Protein 8Q5B (pdb70)

Organism: Haloferax volcanii (strain ATCC 29605 / DSM 3757 / JCM 8879 / NBRC 14742 / NCIMB 2012 / VKM B-1768 / DS2) (NCBI:txid309800)

B-factor: mean 36.37, std 22.93, range [0.04, 75.44]

Sequence (56 aa):
MKTTRKGLRDGELEKDTYGRLTCSECGESLKKKNDPDEVFSVRICADCGREWKELRMKTTRKGLRDGELEKDTYGRLTCSECGESLKKKNDPDEVFSVRICADCGREWKELRMKTTRKGLRDGELEKDTYGRLTCSECGESLKKKNDPDEVFSVRICADCGREWKELRMKTTRKGLRDGELEKDTYGRLTCSECGESLKKKNDPDEVFSVRICADCGREWKELRMKTTRKGLRDGELEKDTYGRLTCSECGESLKKKNDPDEVFSVRICADCGREWKELRMKTTRKGLRDGELEKDTYGRLTCSECGESLKKKNDPDEVFSVRICADCGREWKELRMKTTRKGLRDGELEKDTYGRLTCSECGESLKKKNDPDEVFSVRICADCGREWKELRMKTTRKGLRDGELEKDTYGRLTCSECGESLKKKNDPDEVFSVRICADCGREWKELRMKTTRKGLRDGELEKDTYGRLTCSECGESLKKKNDPDEVFSVRICADCGREWKELRMKTTRKGLRDGELEKDTYGRLTCSECGESLKKKNDPDEVFSVRICADCGREWKELRMKTTRKGLRDGELEKDTYGRLTCSECGESLKKKNDPDEVFSVRICADCGREWKELRMKTTRKGLRDGELEKDTYGRLTCSECGESLKKKNDPDEVFSVRICADCGREWKELRMKTTRKGLRDGELEKDTYGRLTCSECGESLKKKNDPDEVFSVRICADCGREWKELRMKTTRKGLRDGELEKDTYGRLTCSECGESLKKKNDPDEVFSVRICADCGREWKELRMKTTRKGLRDGELEKDTYGRLTCSECGESLKKKNDPDEVFSVRICADCGREWKELRMKTTRKGLRDGELEKDTYGRLTCSECGESLKKKNDPDEVFSVRICADCGREWKELRMKTTRKGLRDGELEKDTYGRLTCSECGESLKKKNDPDEVFSVRICADCGREWKELRMKTTRKGLRDGELEKDTYGRLTCSECGESLKKKNDPDEVFSVRICADCGREWKELRMKTTRKGLRDGELEKDTYGRLTCSECGESLKKKNDPDEVFSVRICADCGREWKELRMKTTRKGLRDGELEKDTYGRLTCSECGESLKKKNDPDEVFSVRICADCGREWKELR

Nearest PDB structures (foldseek):
  8q5b-assembly1_A  TM=1.002E+00  e=3.964E-10  Haloferax volcanii DS2
  6xre-assembly1_I  TM=5.623E-01  e=1.183E+00  Homo sapiens
  7nvs-assembly1_I  TM=5.115E-01  e=1.436E+00  Sus scrofa
  6blp-assembly1_I  TM=5.769E-01  e=4.590E+00  Saccharomyces cerevisiae S288C
  8q5b-assembly1_A  TM=9.925E-01  e=4.284E-10  Haloferax volcanii DS2

InterPro domains:
  IPR049697 Zinc finger mu-protein HVO_0758-like [NF041912] (1-55)
  IPR049697 Zinc finger mu-protein HVO_0758-like [PF23137] (1-55)

Foldseek 3Di:
DAAVVVCVVVQQWDQDPVGQTDGPVVPDRADWDDDDVDPFTKGADPPVGGIHTYHD

Secondary structure (DSSP, 8-state):
--BHHHHHHHTSEE--TT---EETTT-SPPEEPP-SS-SSEEEEETTTTEEEEE--

Solvent-accessible surface area: 4250 Å² total; per-residue (Å²): 117,157,45,7,152,101,8,51,197,107,44,54,7,65,141,57,144,182,26,89,6,1,0,53,108,51,46,99,58,10,149,116,148,129,48,125,130,51,120,76,22,16,5,60,2,87,103,51,47,148,88,15,51,15,76,186

Structure (mmCIF, N/CA/C/O backbone):
data_8Q5B
#
_entry.id   8Q5B
#
loop_
_atom_site.group_PDB
_atom_site.id
_atom_site.type_symbol
_atom_site.label_atom_id
_atom_site.label_alt_id
_atom_site.label_comp_id
_atom_site.label_asym_id
_atom_site.label_entity_id
_atom_site.label_seq_id
_atom_site.pdbx_PDB_ins_code
_atom_site.Cartn_x
_atom_site.Cartn_y
_atom_site.Cartn_z
_atom_site.occupancy
_atom_site.B_iso_or_equiv
_atom_site.auth_seq_id
_atom_site.auth_comp_id
_atom_site.auth_asym_id
_atom_site.auth_atom_id
_atom_site.pdbx_PDB_model_num
ATOM 1 N N . MET A 1 1 ? 1.329 0.000 0.000 1.00 0.00 1 MET A N 1
ATOM 2 C CA . MET A 1 1 ? 2.093 -0.001 -1.242 1.00 52.33 1 MET A CA 1
ATOM 3 C C . MET A 1 1 ? 3.078 -1.165 -1.274 1.00 73.03 1 MET A C 1
ATOM 4 O O . MET A 1 1 ? 3.749 -1.452 -0.282 1.00 55.25 1 MET A O 1
ATOM 18 N N . LYS A 1 2 ? 3.160 -1.833 -2.420 1.00 32.43 2 LYS A N 1
ATOM 19 C CA . LYS A 1 2 ? 4.063 -2.966 -2.582 1.00 23.30 2 LYS A CA 1
ATOM 20 C C . LYS A 1 2 ? 5.484 -2.593 -2.171 1.00 12.34 2 LYS A C 1
ATOM 21 O O . LYS A 1 2 ? 5.947 -1.483 -2.436 1.00 11.24 2 LYS A O 1
ATOM 40 N N . THR A 1 3 ? 6.172 -3.527 -1.522 1.00 45.11 3 THR A N 1
ATOM 41 C CA . THR A 1 3 ? 7.540 -3.296 -1.075 1.00 1.13 3 THR A CA 1
ATOM 42 C C . THR A 1 3 ? 8.542 -3.638 -2.171 1.00 5.10 3 THR A C 1
ATOM 43 O O . THR A 1 3 ? 8.314 -4.541 -2.977 1.00 1.04 3 THR A O 1
ATOM 54 N N . THR A 1 4 ? 9.655 -2.911 -2.197 1.00 24.13 4 THR A N 1
ATOM 55 C CA . THR A 1 4 ? 10.693 -3.137 -3.195 1.00 21.32 4 THR A CA 1
ATOM 56 C C . THR A 1 4 ? 11.312 -4.522 -3.041 1.00 35.12 4 THR A C 1
ATOM 57 O O . THR A 1 4 ? 11.666 -5.167 -4.028 1.00 4.04 4 THR A O 1
ATOM 68 N N . ARG A 1 5 ? 11.437 -4.974 -1.797 1.00 61.03 5 ARG A N 1
ATOM 69 C CA . ARG A 1 5 ? 12.013 -6.283 -1.515 1.00 5.03 5 ARG A CA 1
ATOM 70 C C . ARG A 1 5 ? 11.323 -7.370 -2.333 1.00 55.54 5 ARG A C 1
ATOM 71 O O . ARG A 1 5 ? 11.960 -8.320 -2.787 1.00 72.31 5 ARG A O 1
ATOM 92 N N . LYS A 1 6 ? 10.015 -7.222 -2.518 1.00 60.33 6 LYS A N 1
ATOM 93 C CA . LYS A 1 6 ? 9.236 -8.189 -3.283 1.00 22.44 6 LYS A CA 1
ATOM 94 C C . LYS A 1 6 ? 9.458 -8.004 -4.780 1.00 74.44 6 LYS A C 1
ATOM 95 O O . LYS A 1 6 ? 9.736 -8.963 -5.500 1.00 11.24 6 LYS A O 1
ATOM 114 N N . GLY A 1 7 ? 9.333 -6.764 -5.244 1.00 23.31 7 GLY A N 1
ATOM 115 C CA . GLY A 1 7 ? 9.525 -6.477 -6.653 1.00 54.53 7 GLY A CA 1
ATOM 116 C C . GLY A 1 7 ? 10.867 -6.958 -7.167 1.00 31.55 7 GLY A C 1
ATOM 117 O O . GLY A 1 7 ? 10.957 -7.521 -8.258 1.00 70.45 7 GLY A O 1
ATOM 121 N N . LEU A 1 8 ? 11.914 -6.737 -6.379 1.00 53.33 8 LEU A N 1
ATOM 122 C CA . LEU A 1 8 ? 13.259 -7.151 -6.761 1.00 24.13 8 LEU A CA 1
ATOM 123 C C . LEU A 1 8 ? 13.303 -8.644 -7.069 1.00 34.33 8 LEU A C 1
ATOM 124 O O . LEU A 1 8 ? 13.721 -9.053 -8.152 1.00 51.11 8 LEU A O 1
ATOM 140 N N . ARG A 1 9 ? 12.866 -9.454 -6.110 1.00 14.13 9 ARG A N 1
ATOM 141 C CA . ARG A 1 9 ? 12.853 -10.902 -6.279 1.00 4.11 9 ARG A CA 1
ATOM 142 C C . ARG A 1 9 ? 12.086 -11.296 -7.538 1.00 11.25 9 ARG A C 1
ATOM 143 O O . ARG A 1 9 ? 12.458 -12.241 -8.234 1.00 3.45 9 ARG A O 1
ATOM 164 N N . ASP A 1 10 ? 11.013 -10.566 -7.823 1.00 3.23 10 ASP A N 1
ATOM 165 C CA . ASP A 1 10 ? 10.193 -10.838 -8.998 1.00 24.25 10 ASP A CA 1
ATOM 166 C C . ASP A 1 10 ? 10.946 -10.491 -10.278 1.00 42.30 10 ASP A C 1
ATOM 167 O O . ASP A 1 10 ? 10.713 -11.087 -11.328 1.00 63.35 10 ASP A O 1
ATOM 176 N N . GLY A 1 11 ? 11.850 -9.520 -10.183 1.00 20.15 11 GLY A N 1
ATOM 177 C CA . GLY A 1 11 ? 12.622 -9.109 -11.340 1.00 63.04 11 GLY A CA 1
ATOM 178 C C . GLY A 1 11 ? 12.095 -7.833 -11.966 1.00 74.10 11 GLY A C 1
ATOM 179 O O . GLY A 1 11 ? 12.161 -7.658 -13.182 1.00 50.31 11 GLY A O 1
ATOM 183 N N . GLU A 1 12 ? 11.568 -6.941 -11.133 1.00 33.21 12 GLU A N 1
ATOM 184 C CA . GLU A 1 12 ? 11.024 -5.676 -11.613 1.00 63.22 12 GLU A CA 1
ATOM 185 C C . GLU A 1 12 ? 11.930 -4.512 -11.223 1.00 1.31 12 GLU A C 1
ATOM 186 O O . GLU A 1 12 ? 12.087 -3.552 -11.979 1.00 12.33 12 GLU A O 1
ATOM 198 N N . LEU A 1 13 ? 12.524 -4.603 -10.038 1.00 73.21 13 LEU A N 1
ATOM 199 C CA . LEU A 1 13 ? 13.414 -3.558 -9.546 1.00 0.24 13 LEU A CA 1
ATOM 200 C C . LEU A 1 13 ? 14.850 -4.064 -9.454 1.00 41.24 13 LEU A C 1
ATOM 201 O O . LEU A 1 13 ? 15.092 -5.270 -9.428 1.00 1.15 13 LEU A O 1
ATOM 217 N N . GLU A 1 14 ? 15.798 -3.133 -9.405 1.00 61.21 14 GLU A N 1
ATOM 218 C CA . GLU A 1 14 ? 17.210 -3.486 -9.315 1.00 61.12 14 GLU A CA 1
ATOM 219 C C . GLU A 1 14 ? 17.981 -2.443 -8.511 1.00 65.34 14 GLU A C 1
ATOM 220 O O . GLU A 1 14 ? 17.579 -1.283 -8.430 1.00 11.40 14 GLU A O 1
ATOM 232 N N . LYS A 1 15 ? 19.093 -2.866 -7.918 1.00 51.42 15 LYS A N 1
ATOM 233 C CA . LYS A 1 15 ? 19.923 -1.970 -7.121 1.00 33.32 15 LYS A CA 1
ATOM 234 C C . LYS A 1 15 ? 21.057 -1.389 -7.959 1.00 31.01 15 LYS A C 1
ATOM 235 O O . LYS A 1 15 ? 21.692 -2.099 -8.739 1.00 22.24 15 LYS A O 1
ATOM 254 N N . ASP A 1 16 ? 21.306 -0.095 -7.792 1.00 43.01 16 ASP A N 1
ATOM 255 C CA . ASP A 1 16 ? 22.366 0.581 -8.532 1.00 0.04 16 ASP A CA 1
ATOM 256 C C . ASP A 1 16 ? 23.616 0.737 -7.670 1.00 75.44 16 ASP A C 1
ATOM 257 O O . ASP A 1 16 ? 23.657 0.278 -6.528 1.00 63.23 16 ASP A O 1
ATOM 266 N N . THR A 1 17 ? 24.634 1.386 -8.226 1.00 11.22 17 THR A N 1
ATOM 267 C CA . THR A 1 17 ? 25.885 1.600 -7.510 1.00 43.42 17 THR A CA 1
ATOM 268 C C . THR A 1 17 ? 25.645 2.312 -6.183 1.00 62.44 17 THR A C 1
ATOM 269 O O . THR A 1 17 ? 26.299 2.016 -5.183 1.00 12.44 17 THR A O 1
ATOM 280 N N . TYR A 1 18 ? 24.704 3.249 -6.182 1.00 31.21 18 TYR A N 1
ATOM 281 C CA . TYR A 1 18 ? 24.379 4.004 -4.977 1.00 73.55 18 TYR A CA 1
ATOM 282 C C . TYR A 1 18 ? 23.188 3.385 -4.252 1.00 22.45 18 TYR A C 1
ATOM 283 O O . TYR A 1 18 ? 22.492 4.056 -3.491 1.00 44.32 18 TYR A O 1
ATOM 301 N N . GLY A 1 19 ? 22.961 2.097 -4.492 1.00 73.23 19 GLY A N 1
ATOM 302 C CA . GLY A 1 19 ? 21.855 1.407 -3.854 1.00 74.05 19 GLY A CA 1
ATOM 303 C C . GLY A 1 19 ? 20.516 2.044 -4.168 1.00 55.13 19 GLY A C 1
ATOM 304 O O . GLY A 1 19 ? 19.613 2.053 -3.331 1.00 4.34 19 GLY A O 1
ATOM 308 N N . ARG A 1 20 ? 20.386 2.580 -5.378 1.00 32.24 20 ARG A N 1
ATOM 309 C CA . ARG A 1 20 ? 19.148 3.225 -5.799 1.00 30.23 20 ARG A CA 1
ATOM 310 C C . ARG A 1 20 ? 18.227 2.230 -6.498 1.00 60.54 20 ARG A C 1
ATOM 311 O O . ARG A 1 20 ? 18.540 1.733 -7.581 1.00 62.41 20 ARG A O 1
ATOM 332 N N . LEU A 1 21 ? 17.091 1.942 -5.873 1.00 53.50 21 LEU A N 1
ATOM 333 C CA . LEU A 1 21 ? 16.124 1.006 -6.435 1.00 34.01 21 LEU A CA 1
ATOM 334 C C . LEU A 1 21 ? 15.429 1.606 -7.653 1.00 62.24 21 LEU A C 1
ATOM 335 O O . LEU A 1 21 ? 14.639 2.543 -7.533 1.00 71.32 21 LEU A O 1
ATOM 351 N N . THR A 1 22 ? 15.728 1.058 -8.828 1.00 13.44 22 THR A N 1
ATOM 352 C CA . THR A 1 22 ? 15.132 1.538 -10.068 1.00 51.21 22 THR A CA 1
ATOM 353 C C . THR A 1 22 ? 14.626 0.379 -10.919 1.00 41.24 22 THR A C 1
ATOM 354 O O . THR A 1 22 ? 15.140 -0.737 -10.834 1.00 0.23 22 THR A O 1
ATOM 365 N N . CYS A 1 23 ? 13.618 0.650 -11.740 1.00 53.53 23 CYS A N 1
ATOM 366 C CA . CYS A 1 23 ? 13.042 -0.371 -12.608 1.00 62.00 23 CYS A CA 1
ATOM 367 C C . CYS A 1 23 ? 14.056 -0.834 -13.649 1.00 51.04 23 CYS A C 1
ATOM 368 O O . CYS A 1 23 ? 14.424 -0.080 -14.550 1.00 75.14 23 CYS A O 1
ATOM 376 N N . SER A 1 24 ? 14.505 -2.078 -13.518 1.00 61.02 24 SER A N 1
ATOM 377 C CA . SER A 1 24 ? 15.481 -2.640 -14.445 1.00 30.04 24 SER A CA 1
ATOM 378 C C . SER A 1 24 ? 14.908 -2.716 -15.857 1.00 23.34 24 SER A C 1
ATOM 379 O O . SER A 1 24 ? 15.646 -2.873 -16.829 1.00 1.11 24 SER A O 1
ATOM 387 N N . GLU A 1 25 ? 13.588 -2.604 -15.960 1.00 34.43 25 GLU A N 1
ATOM 388 C CA . GLU A 1 25 ? 12.915 -2.662 -17.252 1.00 45.45 25 GLU A CA 1
ATOM 389 C C . GLU A 1 25 ? 13.125 -1.367 -18.032 1.00 53.23 25 GLU A C 1
ATOM 390 O O . GLU A 1 25 ? 13.248 -1.381 -19.258 1.00 11.33 25 GLU A O 1
ATOM 402 N N . CYS A 1 26 ? 13.163 -0.250 -17.314 1.00 22.22 26 CYS A N 1
ATOM 403 C CA . CYS A 1 26 ? 13.356 1.054 -17.937 1.00 40.15 26 CYS A CA 1
ATOM 404 C C . CYS A 1 26 ? 14.821 1.475 -17.875 1.00 54.34 26 CYS A C 1
ATOM 405 O O . CYS A 1 26 ? 15.355 2.044 -18.827 1.00 33.51 26 CYS A O 1
ATOM 413 N N . GLY A 1 27 ? 15.465 1.194 -16.747 1.00 32.33 27 GLY A N 1
ATOM 414 C CA . GLY A 1 27 ? 16.861 1.552 -16.580 1.00 42.04 27 GLY A CA 1
ATOM 415 C C . GLY A 1 27 ? 17.038 2.935 -15.984 1.00 60.54 27 GLY A C 1
ATOM 416 O O . GLY A 1 27 ? 18.027 3.201 -15.303 1.00 2.11 27 GLY A O 1
ATOM 420 N N . GLU A 1 28 ? 16.077 3.816 -16.243 1.00 43.22 28 GLU A N 1
ATOM 421 C CA . GLU A 1 28 ? 16.134 5.179 -15.729 1.00 11.51 28 GLU A CA 1
ATOM 422 C C . GLU A 1 28 ? 15.676 5.231 -14.274 1.00 4.50 28 GLU A C 1
ATOM 423 O O . GLU A 1 28 ? 14.704 4.579 -13.894 1.00 65.40 28 GLU A O 1
ATOM 435 N N . SER A 1 29 ? 16.385 6.012 -13.465 1.00 12.34 29 SER A N 1
ATOM 436 C CA . SER A 1 29 ? 16.055 6.147 -12.050 1.00 62.25 29 SER A CA 1
ATOM 437 C C . SER A 1 29 ? 14.639 6.686 -11.872 1.00 4.43 29 SER A C 1
ATOM 438 O O . SER A 1 29 ? 14.296 7.747 -12.396 1.00 34.22 29 SER A O 1
ATOM 446 N N . LEU A 1 30 ? 13.822 5.949 -11.128 1.00 52.40 30 LEU A N 1
ATOM 447 C CA . LEU A 1 30 ? 12.442 6.352 -10.879 1.00 1.43 30 LEU A CA 1
ATOM 448 C C . LEU A 1 30 ? 12.390 7.652 -10.083 1.00 10.53 30 LEU A C 1
ATOM 449 O O . LEU A 1 30 ? 13.360 8.031 -9.426 1.00 64.12 30 LEU A O 1
ATOM 465 N N . LYS A 1 31 ? 11.250 8.332 -10.144 1.00 11.13 31 LYS A N 1
ATOM 466 C CA . LYS A 1 31 ? 11.068 9.588 -9.426 1.00 42.43 31 LYS A CA 1
ATOM 467 C C . LYS A 1 31 ? 10.554 9.338 -8.012 1.00 45.11 31 LYS A C 1
ATOM 468 O O . LYS A 1 31 ? 9.464 8.799 -7.823 1.00 13.33 31 LYS A O 1
ATOM 487 N N . LYS A 1 32 ? 11.346 9.734 -7.021 1.00 64.42 32 LYS A N 1
ATOM 488 C CA . LYS A 1 32 ? 10.971 9.555 -5.624 1.00 3.15 32 LYS A CA 1
ATOM 489 C C . LYS A 1 32 ? 10.044 10.674 -5.162 1.00 14.50 32 LYS A C 1
ATOM 490 O O . LYS A 1 32 ? 10.368 11.856 -5.288 1.00 32.50 32 LYS A O 1
ATOM 509 N N . LYS A 1 33 ? 8.888 10.296 -4.625 1.00 65.24 33 LYS A N 1
ATOM 510 C CA . LYS A 1 33 ? 7.914 11.267 -4.142 1.00 21.21 33 LYS A CA 1
ATOM 511 C C . LYS A 1 33 ? 8.043 11.462 -2.635 1.00 15.14 33 LYS A C 1
ATOM 512 O O . LYS A 1 33 ? 8.579 10.606 -1.932 1.00 52.41 33 LYS A O 1
ATOM 531 N N . ASN A 1 34 ? 7.545 12.593 -2.144 1.00 44.15 34 ASN A N 1
ATOM 532 C CA . ASN A 1 34 ? 7.604 12.900 -0.720 1.00 21.31 34 ASN A CA 1
ATOM 533 C C . ASN A 1 34 ? 6.830 11.865 0.092 1.00 42.24 34 ASN A C 1
ATOM 534 O O . ASN A 1 34 ? 5.851 11.293 -0.386 1.00 73.43 34 ASN A O 1
ATOM 545 N N . ASP A 1 35 ? 7.276 11.631 1.321 1.00 43.42 35 ASP A N 1
ATOM 546 C CA . ASP A 1 35 ? 6.625 10.667 2.200 1.00 1.30 35 ASP A CA 1
ATOM 547 C C . ASP A 1 35 ? 6.467 11.235 3.607 1.00 53.41 35 ASP A C 1
ATOM 548 O O . ASP A 1 35 ? 7.324 11.061 4.473 1.00 11.24 35 ASP A O 1
ATOM 557 N N . PRO A 1 36 ? 5.345 11.933 3.841 1.00 30.51 36 PRO A N 1
ATOM 558 C CA . PRO A 1 36 ? 5.048 12.541 5.141 1.00 10.02 36 PRO A CA 1
ATOM 559 C C . PRO A 1 36 ? 4.741 11.500 6.212 1.00 21.31 36 PRO A C 1
ATOM 560 O O . PRO A 1 36 ? 5.272 11.561 7.321 1.00 24.30 36 PRO A O 1
ATOM 571 N N . ASP A 1 37 ? 3.882 10.545 5.873 1.00 13.12 37 ASP A N 1
ATOM 572 C CA . ASP A 1 37 ? 3.505 9.489 6.806 1.00 63.03 37 ASP A CA 1
ATOM 573 C C . ASP A 1 37 ? 4.496 8.331 6.744 1.00 25.00 37 ASP A C 1
ATOM 574 O O . ASP A 1 37 ? 4.766 7.679 7.752 1.00 71.51 37 ASP A O 1
ATOM 583 N N . GLU A 1 38 ? 5.034 8.082 5.554 1.00 25.22 38 GLU A N 1
ATOM 584 C CA . GLU A 1 38 ? 5.994 7.001 5.362 1.00 61.12 38 GLU A CA 1
ATOM 585 C C . GLU A 1 38 ? 7.398 7.441 5.767 1.00 51.10 38 GLU A C 1
ATOM 586 O O . GLU A 1 38 ? 7.878 8.492 5.341 1.00 24.34 38 GLU A O 1
ATOM 598 N N . VAL A 1 39 ? 8.051 6.630 6.593 1.00 33.13 39 VAL A N 1
ATOM 599 C CA . VAL A 1 39 ? 9.399 6.934 7.056 1.00 3.24 39 VAL A CA 1
ATOM 600 C C . VAL A 1 39 ? 10.447 6.241 6.192 1.00 34.13 39 VAL A C 1
ATOM 601 O O . VAL A 1 39 ? 11.481 5.795 6.689 1.00 10.04 39 VAL A O 1
ATOM 614 N N . PHE A 1 40 ? 10.172 6.154 4.895 1.00 71.00 40 PHE A N 1
ATOM 615 C CA . PHE A 1 40 ? 11.090 5.514 3.960 1.00 4.32 40 PHE A CA 1
ATOM 616 C C . PHE A 1 40 ? 10.936 6.100 2.560 1.00 70.45 40 PHE A C 1
ATOM 617 O O . PHE A 1 40 ? 10.069 6.940 2.318 1.00 22.42 40 PHE A O 1
ATOM 634 N N . SER A 1 41 ? 11.784 5.650 1.640 1.00 73.41 41 SER A N 1
ATOM 635 C CA . SER A 1 41 ? 11.745 6.131 0.264 1.00 2.10 41 SER A CA 1
ATOM 636 C C . SER A 1 41 ? 10.732 5.342 -0.560 1.00 31.14 41 SER A C 1
ATOM 637 O O . SER A 1 41 ? 10.448 4.180 -0.269 1.00 24.23 41 SER A O 1
ATOM 645 N N . VAL A 1 42 ? 10.189 5.983 -1.590 1.00 31.41 42 VAL A N 1
ATOM 646 C CA . VAL A 1 42 ? 9.208 5.342 -2.457 1.00 73.15 42 VAL A CA 1
ATOM 647 C C . VAL A 1 42 ? 9.542 5.570 -3.927 1.00 53.34 42 VAL A C 1
ATOM 648 O O . VAL A 1 42 ? 9.654 6.710 -4.379 1.00 51.01 42 VAL A O 1
ATOM 661 N N . ARG A 1 43 ? 9.699 4.479 -4.669 1.00 72.13 43 ARG A N 1
ATOM 662 C CA . ARG A 1 43 ? 10.021 4.560 -6.089 1.00 33.01 43 ARG A CA 1
ATOM 663 C C . ARG A 1 43 ? 8.793 4.257 -6.943 1.00 10.11 43 ARG A C 1
ATOM 664 O O . ARG A 1 43 ? 8.266 3.144 -6.918 1.00 5.24 43 ARG A O 1
ATOM 685 N N . ILE A 1 44 ? 8.343 5.254 -7.697 1.00 15.22 44 ILE A N 1
ATOM 686 C CA . ILE A 1 44 ? 7.178 5.094 -8.558 1.00 72.13 44 ILE A CA 1
ATOM 687 C C . ILE A 1 44 ? 7.569 5.165 -10.031 1.00 11.45 44 ILE A C 1
ATOM 688 O O . ILE A 1 44 ? 8.190 6.133 -10.472 1.00 22.20 44 ILE A O 1
ATOM 704 N N . CYS A 1 45 ? 7.200 4.137 -10.785 1.00 72.44 45 CYS A N 1
ATOM 705 C CA . CYS A 1 45 ? 7.511 4.083 -12.209 1.00 60.35 45 CYS A CA 1
ATOM 706 C C . CYS A 1 45 ? 6.393 4.712 -13.034 1.00 44.55 45 CYS A C 1
ATOM 707 O O . CYS A 1 45 ? 5.327 4.122 -13.207 1.00 4.33 45 CYS A O 1
ATOM 715 N N . ALA A 1 46 ? 6.645 5.915 -13.541 1.00 14.21 46 ALA A N 1
ATOM 716 C CA . ALA A 1 46 ? 5.660 6.625 -14.348 1.00 0.10 46 ALA A CA 1
ATOM 717 C C . ALA A 1 46 ? 5.529 5.998 -15.732 1.00 21.33 46 ALA A C 1
ATOM 718 O O . ALA A 1 46 ? 4.532 6.201 -16.424 1.00 51.43 46 ALA A O 1
ATOM 725 N N . ASP A 1 47 ? 6.542 5.235 -16.128 1.00 51.14 47 ASP A N 1
ATOM 726 C CA . ASP A 1 47 ? 6.540 4.577 -17.430 1.00 14.30 47 ASP A CA 1
ATOM 727 C C . ASP A 1 47 ? 5.808 3.240 -17.362 1.00 0.40 47 ASP A C 1
ATOM 728 O O . ASP A 1 47 ? 4.997 2.920 -18.232 1.00 42.41 47 ASP A O 1
ATOM 737 N N . CYS A 1 48 ? 6.100 2.464 -16.325 1.00 4.14 48 CYS A N 1
ATOM 738 C CA . CYS A 1 48 ? 5.472 1.160 -16.144 1.00 53.40 48 CYS A CA 1
ATOM 739 C C . CYS A 1 48 ? 4.084 1.306 -15.527 1.00 44.54 48 CYS A C 1
ATOM 740 O O . CYS A 1 48 ? 3.181 0.521 -15.812 1.00 64.01 48 CYS A O 1
ATOM 748 N N . GLY A 1 49 ? 3.923 2.318 -14.679 1.00 32.50 49 GLY A N 1
ATOM 749 C CA . GLY A 1 49 ? 2.643 2.547 -14.034 1.00 4.13 49 GLY A CA 1
ATOM 750 C C . GLY A 1 49 ? 2.487 1.747 -12.756 1.00 11.55 49 GLY A C 1
ATOM 751 O O . GLY A 1 49 ? 1.488 1.053 -12.568 1.00 53.12 49 GLY A O 1
ATOM 755 N N . ARG A 1 50 ? 3.477 1.843 -11.874 1.00 42.34 50 ARG A N 1
ATOM 756 C CA . ARG A 1 50 ? 3.446 1.121 -10.609 1.00 23.44 50 ARG A CA 1
ATOM 757 C C . ARG A 1 50 ? 4.260 1.852 -9.545 1.00 14.32 50 ARG A C 1
ATOM 758 O O . ARG A 1 50 ? 4.960 2.819 -9.842 1.00 42.12 50 ARG A O 1
ATOM 779 N N . GLU A 1 51 ? 4.160 1.384 -8.305 1.00 30.43 51 GLU A N 1
ATOM 780 C CA . GLU A 1 51 ? 4.885 1.995 -7.197 1.00 65.23 51 GLU A CA 1
ATOM 781 C C . GLU A 1 51 ? 5.537 0.930 -6.320 1.00 31.31 51 GLU A C 1
ATOM 782 O O . GLU A 1 51 ? 5.069 -0.207 -6.254 1.00 53.15 51 GLU A O 1
ATOM 794 N N . TRP A 1 52 ? 6.619 1.306 -5.648 1.00 40.14 52 TRP A N 1
ATOM 795 C CA . TRP A 1 52 ? 7.336 0.383 -4.775 1.00 52.51 52 TRP A CA 1
ATOM 796 C C . TRP A 1 52 ? 7.899 1.111 -3.559 1.00 50.14 52 TRP A C 1
ATOM 797 O O . TRP A 1 52 ? 8.280 2.279 -3.643 1.00 60.24 52 TRP A O 1
ATOM 818 N N . LYS A 1 53 ? 7.949 0.414 -2.429 1.00 44.42 53 LYS A N 1
ATOM 819 C CA . LYS A 1 53 ? 8.468 0.993 -1.195 1.00 52.34 53 LYS A CA 1
ATOM 820 C C . LYS A 1 53 ? 9.915 0.570 -0.962 1.00 14.42 53 LYS A C 1
ATOM 821 O O . LYS A 1 53 ? 10.202 -0.611 -0.776 1.00 64.42 53 LYS A O 1
ATOM 840 N N . GLU A 1 54 ? 10.820 1.544 -0.971 1.00 71.11 54 GLU A N 1
ATOM 841 C CA . GLU A 1 54 ? 12.237 1.271 -0.759 1.00 75.34 54 GLU A CA 1
ATOM 842 C C . GLU A 1 54 ? 12.668 1.690 0.643 1.00 51.31 54 GLU A C 1
ATOM 843 O O . GLU A 1 54 ? 12.573 2.862 1.010 1.00 54.45 54 GLU A O 1
ATOM 855 N N . LEU A 1 55 ? 13.142 0.725 1.423 1.00 11.20 55 LEU A N 1
ATOM 856 C CA . LEU A 1 55 ? 13.588 0.993 2.786 1.00 70.11 55 LEU A CA 1
ATOM 857 C C . LEU A 1 55 ? 15.037 1.468 2.801 1.00 2.31 55 LEU A C 1
ATOM 858 O O . LEU A 1 55 ? 15.948 0.726 2.434 1.00 22.11 55 LEU A O 1
ATOM 874 N N . ARG A 1 56 ? 15.243 2.709 3.230 1.00 41.21 56 ARG A N 1
ATOM 875 C CA . ARG A 1 56 ? 16.582 3.283 3.294 1.00 13.21 56 ARG A CA 1
ATOM 876 C C . ARG A 1 56 ? 17.208 3.051 4.666 1.00 32.41 56 ARG A C 1
ATOM 877 O O . ARG A 1 56 ? 16.587 3.317 5.695 1.00 4.35 56 ARG A O 1
ATOM 898 N N . MET A 1 1 ? 1.050 0.649 -0.364 1.00 21.20 1 MET A N 2
ATOM 899 C CA . MET A 1 1 ? 2.402 0.836 -0.879 1.00 14.01 1 MET A CA 2
ATOM 900 C C . MET A 1 1 ? 3.235 -0.427 -0.690 1.00 61.53 1 MET A C 2
ATOM 901 O O . MET A 1 1 ? 3.952 -0.569 0.301 1.00 53.22 1 MET A O 2
ATOM 915 N N . LYS A 1 2 ? 3.137 -1.344 -1.647 1.00 74.21 2 LYS A N 2
ATOM 916 C CA . LYS A 1 2 ? 3.882 -2.596 -1.588 1.00 32.04 2 LYS A CA 2
ATOM 917 C C . LYS A 1 2 ? 5.366 -2.335 -1.350 1.00 32.11 2 LYS A C 2
ATOM 918 O O . LYS A 1 2 ? 5.852 -1.222 -1.552 1.00 53.31 2 LYS A O 2
ATOM 937 N N . THR A 1 3 ? 6.083 -3.369 -0.920 1.00 74.15 3 THR A N 2
ATOM 938 C CA . THR A 1 3 ? 7.511 -3.252 -0.656 1.00 10.32 3 THR A CA 2
ATOM 939 C C . THR A 1 3 ? 8.329 -3.561 -1.905 1.00 12.44 3 THR A C 2
ATOM 940 O O . THR A 1 3 ? 7.925 -4.370 -2.740 1.00 72.11 3 THR A O 2
ATOM 951 N N . THR A 1 4 ? 9.482 -2.911 -2.027 1.00 25.24 4 THR A N 2
ATOM 952 C CA . THR A 1 4 ? 10.357 -3.116 -3.174 1.00 63.30 4 THR A CA 2
ATOM 953 C C . THR A 1 4 ? 10.905 -4.539 -3.201 1.00 12.33 4 THR A C 2
ATOM 954 O O . THR A 1 4 ? 11.081 -5.126 -4.268 1.00 45.12 4 THR A O 2
ATOM 965 N N . ARG A 1 5 ? 11.171 -5.087 -2.020 1.00 21.51 5 ARG A N 2
ATOM 966 C CA . ARG A 1 5 ? 11.699 -6.442 -1.909 1.00 2.24 5 ARG A CA 2
ATOM 967 C C . ARG A 1 5 ? 10.838 -7.427 -2.693 1.00 31.42 5 ARG A C 2
ATOM 968 O O . ARG A 1 5 ? 11.347 -8.377 -3.288 1.00 43.05 5 ARG A O 2
ATOM 989 N N . LYS A 1 6 ? 9.530 -7.196 -2.688 1.00 54.31 6 LYS A N 2
ATOM 990 C CA . LYS A 1 6 ? 8.596 -8.061 -3.399 1.00 21.41 6 LYS A CA 2
ATOM 991 C C . LYS A 1 6 ? 8.771 -7.928 -4.908 1.00 44.42 6 LYS A C 2
ATOM 992 O O . LYS A 1 6 ? 8.642 -8.903 -5.647 1.00 10.12 6 LYS A O 2
ATOM 1011 N N . GLY A 1 7 ? 9.068 -6.713 -5.360 1.00 3.32 7 GLY A N 2
ATOM 1012 C CA . GLY A 1 7 ? 9.258 -6.475 -6.779 1.00 11.53 7 GLY A CA 2
ATOM 1013 C C . GLY A 1 7 ? 10.623 -6.921 -7.264 1.00 51.42 7 GLY A C 2
ATOM 1014 O O . GLY A 1 7 ? 10.768 -7.375 -8.400 1.00 22.43 7 GLY A O 2
ATOM 1018 N N . LEU A 1 8 ? 11.627 -6.790 -6.404 1.00 53.41 8 LEU A N 2
ATOM 1019 C CA . LEU A 1 8 ? 12.988 -7.181 -6.752 1.00 23.31 8 LEU A CA 2
ATOM 1020 C C . LEU A 1 8 ? 13.062 -8.672 -7.068 1.00 41.42 8 LEU A C 2
ATOM 1021 O O . LEU A 1 8 ? 13.652 -9.075 -8.071 1.00 1.03 8 LEU A O 2
ATOM 1037 N N . ARG A 1 9 ? 12.458 -9.485 -6.208 1.00 12.41 9 ARG A N 2
ATOM 1038 C CA . ARG A 1 9 ? 12.454 -10.930 -6.396 1.00 62.22 9 ARG A CA 2
ATOM 1039 C C . ARG A 1 9 ? 11.729 -11.309 -7.684 1.00 51.12 9 ARG A C 2
ATOM 1040 O O . ARG A 1 9 ? 12.141 -12.227 -8.393 1.00 72.14 9 ARG A O 2
ATOM 1061 N N . ASP A 1 10 ? 10.647 -10.596 -7.979 1.00 65.14 10 ASP A N 2
ATOM 1062 C CA . ASP A 1 10 ? 9.865 -10.857 -9.182 1.00 13.31 10 ASP A CA 2
ATOM 1063 C C . ASP A 1 10 ? 10.641 -10.456 -10.433 1.00 33.12 10 ASP A C 2
ATOM 1064 O O . ASP A 1 10 ? 10.450 -11.029 -11.504 1.00 74.43 10 ASP A O 2
ATOM 1073 N N . GLY A 1 11 ? 11.517 -9.466 -10.288 1.00 72.31 11 GLY A N 2
ATOM 1074 C CA . GLY A 1 11 ? 12.307 -9.005 -11.414 1.00 44.03 11 GLY A CA 2
ATOM 1075 C C . GLY A 1 11 ? 11.779 -7.712 -12.003 1.00 0.35 11 GLY A C 2
ATOM 1076 O O . GLY A 1 11 ? 11.868 -7.490 -13.210 1.00 30.24 11 GLY A O 2
ATOM 1080 N N . GLU A 1 12 ? 11.226 -6.857 -11.148 1.00 2.23 12 GLU A N 2
ATOM 1081 C CA . GLU A 1 12 ? 10.679 -5.580 -11.591 1.00 62.04 12 GLU A CA 2
ATOM 1082 C C . GLU A 1 12 ? 11.595 -4.427 -11.190 1.00 53.02 12 GLU A C 2
ATOM 1083 O O . GLU A 1 12 ? 11.744 -3.452 -11.928 1.00 63.22 12 GLU A O 2
ATOM 1095 N N . LEU A 1 13 ? 12.205 -4.545 -10.016 1.00 53.00 13 LEU A N 2
ATOM 1096 C CA . LEU A 1 13 ? 13.106 -3.513 -9.515 1.00 12.12 13 LEU A CA 2
ATOM 1097 C C . LEU A 1 13 ? 14.541 -4.026 -9.453 1.00 71.12 13 LEU A C 2
ATOM 1098 O O . LEU A 1 13 ? 14.778 -5.233 -9.435 1.00 34.54 13 LEU A O 2
ATOM 1114 N N . GLU A 1 14 ? 15.494 -3.100 -9.420 1.00 22.25 14 GLU A N 2
ATOM 1115 C CA . GLU A 1 14 ? 16.906 -3.460 -9.358 1.00 71.23 14 GLU A CA 2
ATOM 1116 C C . GLU A 1 14 ? 17.692 -2.442 -8.536 1.00 73.54 14 GLU A C 2
ATOM 1117 O O . GLU A 1 14 ? 17.300 -1.280 -8.427 1.00 22.33 14 GLU A O 2
ATOM 1129 N N . LYS A 1 15 ? 18.803 -2.888 -7.960 1.00 12.22 15 LYS A N 2
ATOM 1130 C CA . LYS A 1 15 ? 19.646 -2.018 -7.148 1.00 73.10 15 LYS A CA 2
ATOM 1131 C C . LYS A 1 15 ? 20.839 -1.512 -7.952 1.00 40.01 15 LYS A C 2
ATOM 1132 O O . LYS A 1 15 ? 21.458 -2.266 -8.703 1.00 25.03 15 LYS A O 2
ATOM 1151 N N . ASP A 1 16 ? 21.157 -0.232 -7.789 1.00 34.40 16 ASP A N 2
ATOM 1152 C CA . ASP A 1 16 ? 22.278 0.374 -8.498 1.00 33.51 16 ASP A CA 2
ATOM 1153 C C . ASP A 1 16 ? 23.502 0.475 -7.593 1.00 71.43 16 ASP A C 2
ATOM 1154 O O . ASP A 1 16 ? 23.465 0.066 -6.432 1.00 64.11 16 ASP A O 2
ATOM 1163 N N . THR A 1 17 ? 24.587 1.021 -8.133 1.00 40.02 17 THR A N 2
ATOM 1164 C CA . THR A 1 17 ? 25.823 1.174 -7.376 1.00 61.24 17 THR A CA 2
ATOM 1165 C C . THR A 1 17 ? 25.582 1.933 -6.077 1.00 11.41 17 THR A C 2
ATOM 1166 O O . THR A 1 17 ? 26.199 1.641 -5.052 1.00 54.31 17 THR A O 2
ATOM 1177 N N . TYR A 1 18 ? 24.681 2.909 -6.126 1.00 22.52 18 TYR A N 2
ATOM 1178 C CA . TYR A 1 18 ? 24.360 3.712 -4.952 1.00 73.40 18 TYR A CA 2
ATOM 1179 C C . TYR A 1 18 ? 23.109 3.183 -4.256 1.00 40.13 18 TYR A C 2
ATOM 1180 O O . TYR A 1 18 ? 22.428 3.914 -3.538 1.00 45.20 18 TYR A O 2
ATOM 1198 N N . GLY A 1 19 ? 22.813 1.905 -4.475 1.00 40.41 19 GLY A N 2
ATOM 1199 C CA . GLY A 1 19 ? 21.645 1.299 -3.863 1.00 25.04 19 GLY A CA 2
ATOM 1200 C C . GLY A 1 19 ? 20.355 1.981 -4.272 1.00 45.42 19 GLY A C 2
ATOM 1201 O O . GLY A 1 19 ? 19.413 2.065 -3.485 1.00 54.20 19 GLY A O 2
ATOM 1205 N N . ARG A 1 20 ? 20.314 2.472 -5.507 1.00 35.03 20 ARG A N 2
ATOM 1206 C CA . ARG A 1 20 ? 19.130 3.153 -6.018 1.00 45.42 20 ARG A CA 2
ATOM 1207 C C . ARG A 1 20 ? 18.164 2.160 -6.656 1.00 60.22 20 ARG A C 2
ATOM 1208 O O . ARG A 1 20 ? 18.485 1.522 -7.660 1.00 50.32 20 ARG A O 2
ATOM 1229 N N . LEU A 1 21 ? 16.980 2.032 -6.067 1.00 43.50 21 LEU A N 2
ATOM 1230 C CA . LEU A 1 21 ? 15.966 1.116 -6.577 1.00 63.02 21 LEU A CA 2
ATOM 1231 C C . LEU A 1 21 ? 15.267 1.703 -7.799 1.00 13.22 21 LEU A C 2
ATOM 1232 O O . LEU A 1 21 ? 14.518 2.675 -7.692 1.00 74.11 21 LEU A O 2
ATOM 1248 N N . THR A 1 22 ? 15.514 1.106 -8.960 1.00 62.34 22 THR A N 2
ATOM 1249 C CA . THR A 1 22 ? 14.908 1.568 -10.202 1.00 53.22 22 THR A CA 2
ATOM 1250 C C . THR A 1 22 ? 14.367 0.400 -11.019 1.00 22.13 22 THR A C 2
ATOM 1251 O O . THR A 1 22 ? 14.861 -0.724 -10.914 1.00 53.31 22 THR A O 2
ATOM 1262 N N . CYS A 1 23 ? 13.352 0.672 -11.831 1.00 62.42 23 CYS A N 2
ATOM 1263 C CA . CYS A 1 23 ? 12.744 -0.358 -12.666 1.00 63.33 23 CYS A CA 2
ATOM 1264 C C . CYS A 1 23 ? 13.734 -0.866 -13.710 1.00 53.12 23 CYS A C 2
ATOM 1265 O O . CYS A 1 23 ? 14.107 -0.139 -14.631 1.00 25.22 23 CYS A O 2
ATOM 1273 N N . SER A 1 24 ? 14.156 -2.117 -13.559 1.00 75.31 24 SER A N 2
ATOM 1274 C CA . SER A 1 24 ? 15.106 -2.721 -14.486 1.00 3.44 24 SER A CA 2
ATOM 1275 C C . SER A 1 24 ? 14.516 -2.807 -15.890 1.00 22.02 24 SER A C 2
ATOM 1276 O O . SER A 1 24 ? 15.239 -2.995 -16.867 1.00 63.54 24 SER A O 2
ATOM 1284 N N . GLU A 1 25 ? 13.197 -2.668 -15.980 1.00 42.23 25 GLU A N 2
ATOM 1285 C CA . GLU A 1 25 ? 12.509 -2.731 -17.265 1.00 24.05 25 GLU A CA 2
ATOM 1286 C C . GLU A 1 25 ? 12.741 -1.455 -18.069 1.00 71.21 25 GLU A C 2
ATOM 1287 O O . GLU A 1 25 ? 12.849 -1.493 -19.295 1.00 73.15 25 GLU A O 2
ATOM 1299 N N . CYS A 1 26 ? 12.816 -0.328 -17.371 1.00 14.14 26 CYS A N 2
ATOM 1300 C CA . CYS A 1 26 ? 13.033 0.960 -18.019 1.00 51.51 26 CYS A CA 2
ATOM 1301 C C . CYS A 1 26 ? 14.510 1.341 -17.992 1.00 33.40 26 CYS A C 2
ATOM 1302 O O . CYS A 1 26 ? 15.041 1.879 -18.962 1.00 54.24 26 CYS A O 2
ATOM 1310 N N . GLY A 1 27 ? 15.168 1.058 -16.872 1.00 20.41 27 GLY A N 2
ATOM 1311 C CA . GLY A 1 27 ? 16.577 1.378 -16.738 1.00 40.44 27 GLY A CA 2
ATOM 1312 C C . GLY A 1 27 ? 16.805 2.766 -16.171 1.00 74.51 27 GLY A C 2
ATOM 1313 O O . GLY A 1 27 ? 17.813 3.015 -15.512 1.00 2.11 27 GLY A O 2
ATOM 1317 N N . GLU A 1 28 ? 15.865 3.670 -16.429 1.00 44.33 28 GLU A N 2
ATOM 1318 C CA . GLU A 1 28 ? 15.971 5.040 -15.941 1.00 53.32 28 GLU A CA 2
ATOM 1319 C C . GLU A 1 28 ? 15.496 5.140 -14.494 1.00 51.44 28 GLU A C 2
ATOM 1320 O O . GLU A 1 28 ? 14.509 4.514 -14.109 1.00 21.41 28 GLU A O 2
ATOM 1332 N N . SER A 1 29 ? 16.206 5.933 -13.698 1.00 64.21 29 SER A N 2
ATOM 1333 C CA . SER A 1 29 ? 15.861 6.112 -12.293 1.00 3.23 29 SER A CA 2
ATOM 1334 C C . SER A 1 29 ? 14.448 6.668 -12.147 1.00 40.42 29 SER A C 2
ATOM 1335 O O . SER A 1 29 ? 14.109 7.696 -12.735 1.00 50.22 29 SER A O 2
ATOM 1343 N N . LEU A 1 30 ? 13.627 5.982 -11.360 1.00 23.02 30 LEU A N 2
ATOM 1344 C CA . LEU A 1 30 ? 12.250 6.406 -11.135 1.00 74.14 30 LEU A CA 2
ATOM 1345 C C . LEU A 1 30 ? 12.204 7.758 -10.432 1.00 13.51 30 LEU A C 2
ATOM 1346 O O . LEU A 1 30 ? 13.183 8.186 -9.821 1.00 2.51 30 LEU A O 2
ATOM 1362 N N . LYS A 1 31 ? 11.059 8.427 -10.520 1.00 72.11 31 LYS A N 2
ATOM 1363 C CA . LYS A 1 31 ? 10.882 9.730 -9.890 1.00 23.34 31 LYS A CA 2
ATOM 1364 C C . LYS A 1 31 ? 10.452 9.576 -8.434 1.00 61.03 31 LYS A C 2
ATOM 1365 O O . LYS A 1 31 ? 9.341 9.129 -8.148 1.00 50.33 31 LYS A O 2
ATOM 1384 N N . LYS A 1 32 ? 11.338 9.950 -7.518 1.00 0.15 32 LYS A N 2
ATOM 1385 C CA . LYS A 1 32 ? 11.050 9.857 -6.091 1.00 72.23 32 LYS A CA 2
ATOM 1386 C C . LYS A 1 32 ? 10.261 11.073 -5.615 1.00 23.41 32 LYS A C 2
ATOM 1387 O O . LYS A 1 32 ? 10.791 12.182 -5.549 1.00 13.21 32 LYS A O 2
ATOM 1406 N N . LYS A 1 33 ? 8.993 10.856 -5.282 1.00 42.43 33 LYS A N 2
ATOM 1407 C CA . LYS A 1 33 ? 8.132 11.933 -4.809 1.00 15.20 33 LYS A CA 2
ATOM 1408 C C . LYS A 1 33 ? 8.284 12.130 -3.304 1.00 53.21 33 LYS A C 2
ATOM 1409 O O . LYS A 1 33 ? 8.796 11.258 -2.603 1.00 54.34 33 LYS A O 2
ATOM 1428 N N . ASN A 1 34 ? 7.834 13.281 -2.814 1.00 62.00 34 ASN A N 2
ATOM 1429 C CA . ASN A 1 34 ? 7.920 13.591 -1.392 1.00 12.44 34 ASN A CA 2
ATOM 1430 C C . ASN A 1 34 ? 6.839 12.854 -0.608 1.00 35.22 34 ASN A C 2
ATOM 1431 O O . ASN A 1 34 ? 5.661 12.893 -0.967 1.00 5.05 34 ASN A O 2
ATOM 1442 N N . ASP A 1 35 ? 7.246 12.183 0.464 1.00 62.23 35 ASP A N 2
ATOM 1443 C CA . ASP A 1 35 ? 6.313 11.437 1.300 1.00 14.40 35 ASP A CA 2
ATOM 1444 C C . ASP A 1 35 ? 6.586 11.691 2.779 1.00 1.22 35 ASP A C 2
ATOM 1445 O O . ASP A 1 35 ? 7.347 10.972 3.427 1.00 11.23 35 ASP A O 2
ATOM 1454 N N . PRO A 1 36 ? 5.953 12.739 3.327 1.00 34.22 36 PRO A N 2
ATOM 1455 C CA . PRO A 1 36 ? 6.112 13.112 4.736 1.00 44.12 36 PRO A CA 2
ATOM 1456 C C . PRO A 1 36 ? 5.467 12.103 5.680 1.00 41.23 36 PRO A C 2
ATOM 1457 O O . PRO A 1 36 ? 5.955 11.874 6.787 1.00 40.34 36 PRO A O 2
ATOM 1468 N N . ASP A 1 37 ? 4.369 11.503 5.235 1.00 32.31 37 ASP A N 2
ATOM 1469 C CA . ASP A 1 37 ? 3.657 10.516 6.040 1.00 4.50 37 ASP A CA 2
ATOM 1470 C C . ASP A 1 37 ? 4.471 9.233 6.171 1.00 23.12 37 ASP A C 2
ATOM 1471 O O . ASP A 1 37 ? 4.422 8.558 7.199 1.00 12.30 37 ASP A O 2
ATOM 1480 N N . GLU A 1 38 ? 5.218 8.902 5.123 1.00 45.14 38 GLU A N 2
ATOM 1481 C CA . GLU A 1 38 ? 6.041 7.698 5.121 1.00 1.20 38 GLU A CA 2
ATOM 1482 C C . GLU A 1 38 ? 7.463 8.010 5.578 1.00 2.31 38 GLU A C 2
ATOM 1483 O O . GLU A 1 38 ? 8.058 9.004 5.160 1.00 71.45 38 GLU A O 2
ATOM 1495 N N . VAL A 1 39 ? 8.003 7.155 6.441 1.00 75.33 39 VAL A N 2
ATOM 1496 C CA . VAL A 1 39 ? 9.354 7.338 6.955 1.00 25.30 39 VAL A CA 2
ATOM 1497 C C . VAL A 1 39 ? 10.365 6.538 6.140 1.00 3.53 39 VAL A C 2
ATOM 1498 O O . VAL A 1 39 ? 11.345 6.024 6.679 1.00 24.13 39 VAL A O 2
ATOM 1511 N N . PHE A 1 40 ? 10.121 6.439 4.838 1.00 72.40 40 PHE A N 2
ATOM 1512 C CA . PHE A 1 40 ? 11.010 5.701 3.948 1.00 54.35 40 PHE A CA 2
ATOM 1513 C C . PHE A 1 40 ? 10.936 6.253 2.527 1.00 74.54 40 PHE A C 2
ATOM 1514 O O . PHE A 1 40 ? 10.147 7.152 2.239 1.00 54.44 40 PHE A O 2
ATOM 1531 N N . SER A 1 41 ? 11.764 5.706 1.642 1.00 20.04 41 SER A N 2
ATOM 1532 C CA . SER A 1 41 ? 11.797 6.145 0.252 1.00 14.23 41 SER A CA 2
ATOM 1533 C C . SER A 1 41 ? 10.743 5.413 -0.574 1.00 25.44 41 SER A C 2
ATOM 1534 O O . SER A 1 41 ? 10.380 4.276 -0.270 1.00 15.40 41 SER A O 2
ATOM 1542 N N . VAL A 1 42 ? 10.257 6.072 -1.620 1.00 44.14 42 VAL A N 2
ATOM 1543 C CA . VAL A 1 42 ? 9.247 5.485 -2.492 1.00 32.20 42 VAL A CA 2
ATOM 1544 C C . VAL A 1 42 ? 9.618 5.661 -3.960 1.00 72.01 42 VAL A C 2
ATOM 1545 O O . VAL A 1 42 ? 9.972 6.757 -4.394 1.00 41.22 42 VAL A O 2
ATOM 1558 N N . ARG A 1 43 ? 9.533 4.574 -4.721 1.00 5.34 43 ARG A N 2
ATOM 1559 C CA . ARG A 1 43 ? 9.861 4.608 -6.141 1.00 1.42 43 ARG A CA 2
ATOM 1560 C C . ARG A 1 43 ? 8.620 4.353 -6.991 1.00 41.03 43 ARG A C 2
ATOM 1561 O O . ARG A 1 43 ? 8.024 3.277 -6.930 1.00 2.23 43 ARG A O 2
ATOM 1582 N N . ILE A 1 44 ? 8.237 5.349 -7.783 1.00 72.21 44 ILE A N 2
ATOM 1583 C CA . ILE A 1 44 ? 7.068 5.231 -8.646 1.00 12.43 44 ILE A CA 2
ATOM 1584 C C . ILE A 1 44 ? 7.468 5.230 -10.117 1.00 42.21 44 ILE A C 2
ATOM 1585 O O . ILE A 1 44 ? 8.228 6.090 -10.565 1.00 21.12 44 ILE A O 2
ATOM 1601 N N . CYS A 1 45 ? 6.951 4.261 -10.864 1.00 50.43 45 CYS A N 2
ATOM 1602 C CA . CYS A 1 45 ? 7.254 4.149 -12.287 1.00 34.42 45 CYS A CA 2
ATOM 1603 C C . CYS A 1 45 ? 6.135 4.752 -13.130 1.00 44.51 45 CYS A C 2
ATOM 1604 O O . CYS A 1 45 ? 5.064 4.164 -13.271 1.00 61.25 45 CYS A O 2
ATOM 1612 N N . ALA A 1 46 ? 6.392 5.932 -13.687 1.00 21.41 46 ALA A N 2
ATOM 1613 C CA . ALA A 1 46 ? 5.408 6.615 -14.516 1.00 54.24 46 ALA A CA 2
ATOM 1614 C C . ALA A 1 46 ? 5.257 5.927 -15.869 1.00 13.40 46 ALA A C 2
ATOM 1615 O O . ALA A 1 46 ? 4.258 6.116 -16.564 1.00 44.32 46 ALA A O 2
ATOM 1622 N N . ASP A 1 47 ? 6.254 5.130 -16.236 1.00 53.03 47 ASP A N 2
ATOM 1623 C CA . ASP A 1 47 ? 6.232 4.413 -17.506 1.00 55.52 47 ASP A CA 2
ATOM 1624 C C . ASP A 1 47 ? 5.473 3.097 -17.374 1.00 74.21 47 ASP A C 2
ATOM 1625 O O . ASP A 1 47 ? 4.658 2.750 -18.230 1.00 60.13 47 ASP A O 2
ATOM 1634 N N . CYS A 1 48 ? 5.746 2.368 -16.298 1.00 31.02 48 CYS A N 2
ATOM 1635 C CA . CYS A 1 48 ? 5.090 1.088 -16.054 1.00 61.14 48 CYS A CA 2
ATOM 1636 C C . CYS A 1 48 ? 3.707 1.293 -15.445 1.00 22.23 48 CYS A C 2
ATOM 1637 O O . CYS A 1 48 ? 2.787 0.514 -15.691 1.00 24.43 48 CYS A O 2
ATOM 1645 N N . GLY A 1 49 ? 3.568 2.347 -14.646 1.00 23.31 49 GLY A N 2
ATOM 1646 C CA . GLY A 1 49 ? 2.295 2.634 -14.012 1.00 10.03 49 GLY A CA 2
ATOM 1647 C C . GLY A 1 49 ? 2.123 1.899 -12.697 1.00 71.45 49 GLY A C 2
ATOM 1648 O O . GLY A 1 49 ? 1.109 1.236 -12.478 1.00 21.44 49 GLY A O 2
ATOM 1652 N N . ARG A 1 50 ? 3.116 2.014 -11.822 1.00 42.01 50 ARG A N 2
ATOM 1653 C CA . ARG A 1 50 ? 3.071 1.352 -10.524 1.00 2.11 50 ARG A CA 2
ATOM 1654 C C . ARG A 1 50 ? 3.981 2.057 -9.522 1.00 43.23 50 ARG A C 2
ATOM 1655 O O . ARG A 1 50 ? 4.738 2.957 -9.884 1.00 42.24 50 ARG A O 2
ATOM 1676 N N . GLU A 1 51 ? 3.900 1.641 -8.262 1.00 45.32 51 GLU A N 2
ATOM 1677 C CA . GLU A 1 51 ? 4.716 2.234 -7.209 1.00 41.50 51 GLU A CA 2
ATOM 1678 C C . GLU A 1 51 ? 5.295 1.157 -6.297 1.00 33.32 51 GLU A C 2
ATOM 1679 O O . GLU A 1 51 ? 4.755 0.054 -6.201 1.00 50.43 51 GLU A O 2
ATOM 1691 N N . TRP A 1 52 ? 6.395 1.483 -5.630 1.00 4.54 52 TRP A N 2
ATOM 1692 C CA . TRP A 1 52 ? 7.048 0.544 -4.725 1.00 62.43 52 TRP A CA 2
ATOM 1693 C C . TRP A 1 52 ? 7.655 1.270 -3.530 1.00 44.24 52 TRP A C 2
ATOM 1694 O O . TRP A 1 52 ? 8.026 2.440 -3.625 1.00 42.42 52 TRP A O 2
ATOM 1715 N N . LYS A 1 53 ? 7.755 0.570 -2.406 1.00 31.14 53 LYS A N 2
ATOM 1716 C CA . LYS A 1 53 ? 8.319 1.148 -1.191 1.00 72.44 53 LYS A CA 2
ATOM 1717 C C . LYS A 1 53 ? 9.762 0.696 -0.994 1.00 5.42 53 LYS A C 2
ATOM 1718 O O . LYS A 1 53 ? 10.031 -0.491 -0.813 1.00 45.43 53 LYS A O 2
ATOM 1737 N N . GLU A 1 54 ? 10.686 1.652 -1.028 1.00 63.31 54 GLU A N 2
ATOM 1738 C CA . GLU A 1 54 ? 12.102 1.351 -0.852 1.00 22.21 54 GLU A CA 2
ATOM 1739 C C . GLU A 1 54 ? 12.577 1.760 0.539 1.00 15.54 54 GLU A C 2
ATOM 1740 O O . GLU A 1 54 ? 12.465 2.924 0.928 1.00 4.11 54 GLU A O 2
ATOM 1752 N N . LEU A 1 55 ? 13.105 0.797 1.285 1.00 31.43 55 LEU A N 2
ATOM 1753 C CA . LEU A 1 55 ? 13.596 1.055 2.634 1.00 3.53 55 LEU A CA 2
ATOM 1754 C C . LEU A 1 55 ? 15.048 1.524 2.605 1.00 74.23 55 LEU A C 2
ATOM 1755 O O . LEU A 1 55 ? 15.842 1.064 1.784 1.00 52.43 55 LEU A O 2
ATOM 1771 N N . ARG A 1 56 ? 15.387 2.439 3.507 1.00 63.23 56 ARG A N 2
ATOM 1772 C CA . ARG A 1 56 ? 16.743 2.968 3.585 1.00 44.45 56 ARG A CA 2
ATOM 1773 C C . ARG A 1 56 ? 17.580 2.176 4.585 1.00 70.02 56 ARG A C 2
ATOM 1774 O O . ARG A 1 56 ? 18.771 1.948 4.370 1.00 75.10 56 ARG A O 2
ATOM 1795 N N . MET A 1 1 ? 1.233 -0.335 0.298 1.00 55.12 1 MET A N 3
ATOM 1796 C CA . MET A 1 1 ? 1.904 -0.218 -0.991 1.00 63.13 1 MET A CA 3
ATOM 1797 C C . MET A 1 1 ? 2.961 -1.306 -1.154 1.00 42.11 1 MET A C 3
ATOM 1798 O O . MET A 1 1 ? 3.664 -1.651 -0.204 1.00 11.43 1 MET A O 3
ATOM 1812 N N . LYS A 1 2 ? 3.069 -1.844 -2.364 1.00 53.23 2 LYS A N 3
ATOM 1813 C CA . LYS A 1 2 ? 4.040 -2.892 -2.653 1.00 23.03 2 LYS A CA 3
ATOM 1814 C C . LYS A 1 2 ? 5.450 -2.444 -2.282 1.00 44.31 2 LYS A C 3
ATOM 1815 O O . LYS A 1 2 ? 5.860 -1.324 -2.593 1.00 35.42 2 LYS A O 3
ATOM 1834 N N . THR A 1 3 ? 6.191 -3.325 -1.617 1.00 42.10 3 THR A N 3
ATOM 1835 C CA . THR A 1 3 ? 7.555 -3.020 -1.205 1.00 4.03 3 THR A CA 3
ATOM 1836 C C . THR A 1 3 ? 8.552 -3.362 -2.306 1.00 41.23 3 THR A C 3
ATOM 1837 O O . THR A 1 3 ? 8.369 -4.329 -3.046 1.00 70.21 3 THR A O 3
ATOM 1848 N N . THR A 1 4 ? 9.609 -2.562 -2.411 1.00 22.33 4 THR A N 3
ATOM 1849 C CA . THR A 1 4 ? 10.635 -2.780 -3.422 1.00 62.05 4 THR A CA 3
ATOM 1850 C C . THR A 1 4 ? 11.279 -4.153 -3.266 1.00 51.02 4 THR A C 3
ATOM 1851 O O . THR A 1 4 ? 11.629 -4.801 -4.253 1.00 10.31 4 THR A O 3
ATOM 1862 N N . ARG A 1 5 ? 11.432 -4.592 -2.021 1.00 15.40 5 ARG A N 3
ATOM 1863 C CA . ARG A 1 5 ? 12.034 -5.888 -1.736 1.00 71.32 5 ARG A CA 3
ATOM 1864 C C . ARG A 1 5 ? 11.345 -6.994 -2.531 1.00 23.02 5 ARG A C 3
ATOM 1865 O O . ARG A 1 5 ? 12.002 -7.813 -3.174 1.00 42.34 5 ARG A O 3
ATOM 1886 N N . LYS A 1 6 ? 10.018 -7.012 -2.481 1.00 74.20 6 LYS A N 3
ATOM 1887 C CA . LYS A 1 6 ? 9.238 -8.016 -3.196 1.00 24.00 6 LYS A CA 3
ATOM 1888 C C . LYS A 1 6 ? 9.385 -7.845 -4.705 1.00 32.43 6 LYS A C 3
ATOM 1889 O O . LYS A 1 6 ? 9.538 -8.822 -5.438 1.00 0.45 6 LYS A O 3
ATOM 1908 N N . GLY A 1 7 ? 9.338 -6.598 -5.162 1.00 50.21 7 GLY A N 3
ATOM 1909 C CA . GLY A 1 7 ? 9.468 -6.323 -6.581 1.00 44.41 7 GLY A CA 3
ATOM 1910 C C . GLY A 1 7 ? 10.809 -6.761 -7.136 1.00 30.40 7 GLY A C 3
ATOM 1911 O O . GLY A 1 7 ? 10.897 -7.225 -8.274 1.00 13.02 7 GLY A O 3
ATOM 1915 N N . LEU A 1 8 ? 11.857 -6.614 -6.333 1.00 33.23 8 LEU A N 3
ATOM 1916 C CA . LEU A 1 8 ? 13.201 -6.998 -6.750 1.00 52.54 8 LEU A CA 3
ATOM 1917 C C . LEU A 1 8 ? 13.271 -8.490 -7.058 1.00 13.10 8 LEU A C 3
ATOM 1918 O O . LEU A 1 8 ? 13.614 -8.889 -8.171 1.00 54.10 8 LEU A O 3
ATOM 1934 N N . ARG A 1 9 ? 12.941 -9.309 -6.065 1.00 24.50 9 ARG A N 3
ATOM 1935 C CA . ARG A 1 9 ? 12.966 -10.758 -6.230 1.00 11.21 9 ARG A CA 3
ATOM 1936 C C . ARG A 1 9 ? 12.135 -11.182 -7.438 1.00 3.43 9 ARG A C 3
ATOM 1937 O O . ARG A 1 9 ? 12.490 -12.123 -8.148 1.00 53.30 9 ARG A O 3
ATOM 1958 N N . ASP A 1 10 ? 11.029 -10.481 -7.663 1.00 62.45 10 ASP A N 3
ATOM 1959 C CA . ASP A 1 10 ? 10.148 -10.784 -8.785 1.00 61.34 10 ASP A CA 3
ATOM 1960 C C . ASP A 1 10 ? 10.821 -10.444 -10.112 1.00 15.13 10 ASP A C 3
ATOM 1961 O O . ASP A 1 10 ? 10.538 -11.060 -11.139 1.00 1.34 10 ASP A O 3
ATOM 1970 N N . GLY A 1 11 ? 11.712 -9.457 -10.082 1.00 33.51 11 GLY A N 3
ATOM 1971 C CA . GLY A 1 11 ? 12.409 -9.051 -11.288 1.00 24.42 11 GLY A CA 3
ATOM 1972 C C . GLY A 1 11 ? 11.842 -7.779 -11.885 1.00 4.31 11 GLY A C 3
ATOM 1973 O O . GLY A 1 11 ? 11.835 -7.608 -13.103 1.00 54.34 11 GLY A O 3
ATOM 1977 N N . GLU A 1 12 ? 11.365 -6.884 -11.025 1.00 24.53 12 GLU A N 3
ATOM 1978 C CA . GLU A 1 12 ? 10.791 -5.622 -11.476 1.00 24.13 12 GLU A CA 3
ATOM 1979 C C . GLU A 1 12 ? 11.712 -4.454 -11.136 1.00 0.43 12 GLU A C 3
ATOM 1980 O O . GLU A 1 12 ? 11.832 -3.499 -11.905 1.00 3.12 12 GLU A O 3
ATOM 1992 N N . LEU A 1 13 ? 12.359 -4.536 -9.979 1.00 4.44 13 LEU A N 3
ATOM 1993 C CA . LEU A 1 13 ? 13.269 -3.485 -9.535 1.00 25.30 13 LEU A CA 3
ATOM 1994 C C . LEU A 1 13 ? 14.697 -4.012 -9.424 1.00 74.33 13 LEU A C 3
ATOM 1995 O O . LEU A 1 13 ? 14.922 -5.222 -9.417 1.00 44.22 13 LEU A O 3
ATOM 2011 N N . GLU A 1 14 ? 15.655 -3.096 -9.336 1.00 44.40 14 GLU A N 3
ATOM 2012 C CA . GLU A 1 14 ? 17.060 -3.469 -9.224 1.00 64.20 14 GLU A CA 3
ATOM 2013 C C . GLU A 1 14 ? 17.827 -2.455 -8.380 1.00 23.54 14 GLU A C 3
ATOM 2014 O O . GLU A 1 14 ? 17.464 -1.281 -8.317 1.00 43.31 14 GLU A O 3
ATOM 2026 N N . LYS A 1 15 ? 18.890 -2.919 -7.730 1.00 50.43 15 LYS A N 3
ATOM 2027 C CA . LYS A 1 15 ? 19.710 -2.055 -6.889 1.00 40.44 15 LYS A CA 3
ATOM 2028 C C . LYS A 1 15 ? 20.920 -1.535 -7.660 1.00 32.13 15 LYS A C 3
ATOM 2029 O O . LYS A 1 15 ? 21.525 -2.262 -8.447 1.00 60.44 15 LYS A O 3
ATOM 2048 N N . ASP A 1 16 ? 21.267 -0.274 -7.426 1.00 24.51 16 ASP A N 3
ATOM 2049 C CA . ASP A 1 16 ? 22.407 0.341 -8.096 1.00 51.30 16 ASP A CA 3
ATOM 2050 C C . ASP A 1 16 ? 23.665 0.232 -7.240 1.00 71.31 16 ASP A C 3
ATOM 2051 O O . ASP A 1 16 ? 23.639 -0.338 -6.148 1.00 41.24 16 ASP A O 3
ATOM 2060 N N . THR A 1 17 ? 24.767 0.780 -7.743 1.00 54.12 17 THR A N 3
ATOM 2061 C CA . THR A 1 17 ? 26.035 0.742 -7.027 1.00 0.15 17 THR A CA 3
ATOM 2062 C C . THR A 1 17 ? 25.905 1.374 -5.645 1.00 62.32 17 THR A C 3
ATOM 2063 O O . THR A 1 17 ? 26.529 0.923 -4.685 1.00 23.55 17 THR A O 3
ATOM 2074 N N . TYR A 1 18 ? 25.091 2.419 -5.552 1.00 50.11 18 TYR A N 3
ATOM 2075 C CA . TYR A 1 18 ? 24.881 3.114 -4.288 1.00 33.14 18 TYR A CA 3
ATOM 2076 C C . TYR A 1 18 ? 23.644 2.580 -3.572 1.00 15.21 18 TYR A C 3
ATOM 2077 O O . TYR A 1 18 ? 23.486 2.756 -2.365 1.00 3.44 18 TYR A O 3
ATOM 2095 N N . GLY A 1 19 ? 22.767 1.925 -4.328 1.00 10.45 19 GLY A N 3
ATOM 2096 C CA . GLY A 1 19 ? 21.555 1.375 -3.750 1.00 31.12 19 GLY A CA 3
ATOM 2097 C C . GLY A 1 19 ? 20.307 2.083 -4.238 1.00 34.03 19 GLY A C 3
ATOM 2098 O O . GLY A 1 19 ? 19.336 2.227 -3.494 1.00 51.12 19 GLY A O 3
ATOM 2102 N N . ARG A 1 20 ? 20.332 2.527 -5.490 1.00 15.51 20 ARG A N 3
ATOM 2103 C CA . ARG A 1 20 ? 19.194 3.227 -6.075 1.00 42.10 20 ARG A CA 3
ATOM 2104 C C . ARG A 1 20 ? 18.210 2.240 -6.696 1.00 13.41 20 ARG A C 3
ATOM 2105 O O . ARG A 1 20 ? 18.453 1.701 -7.776 1.00 72.03 20 ARG A O 3
ATOM 2126 N N . LEU A 1 21 ? 17.098 2.008 -6.006 1.00 43.51 21 LEU A N 3
ATOM 2127 C CA . LEU A 1 21 ? 16.077 1.086 -6.489 1.00 55.11 21 LEU A CA 3
ATOM 2128 C C . LEU A 1 21 ? 15.363 1.655 -7.711 1.00 13.40 21 LEU A C 3
ATOM 2129 O O . LEU A 1 21 ? 14.612 2.626 -7.609 1.00 54.12 21 LEU A O 3
ATOM 2145 N N . THR A 1 22 ? 15.600 1.044 -8.867 1.00 64.23 22 THR A N 3
ATOM 2146 C CA . THR A 1 22 ? 14.980 1.488 -10.109 1.00 11.52 22 THR A CA 3
ATOM 2147 C C . THR A 1 22 ? 14.487 0.304 -10.932 1.00 14.01 22 THR A C 3
ATOM 2148 O O . THR A 1 22 ? 15.023 -0.800 -10.832 1.00 22.01 22 THR A O 3
ATOM 2159 N N . CYS A 1 23 ? 13.463 0.540 -11.745 1.00 1.20 23 CYS A N 3
ATOM 2160 C CA . CYS A 1 23 ? 12.897 -0.508 -12.586 1.00 61.52 23 CYS A CA 3
ATOM 2161 C C . CYS A 1 23 ? 13.907 -0.972 -13.631 1.00 40.41 23 CYS A C 3
ATOM 2162 O O . CYS A 1 23 ? 14.273 -0.217 -14.532 1.00 65.10 23 CYS A O 3
ATOM 2170 N N . SER A 1 24 ? 14.354 -2.217 -13.503 1.00 5.30 24 SER A N 3
ATOM 2171 C CA . SER A 1 24 ? 15.327 -2.779 -14.433 1.00 33.00 24 SER A CA 3
ATOM 2172 C C . SER A 1 24 ? 14.746 -2.862 -15.842 1.00 4.55 24 SER A C 3
ATOM 2173 O O . SER A 1 24 ? 15.479 -3.026 -16.817 1.00 34.33 24 SER A O 3
ATOM 2181 N N . GLU A 1 25 ? 13.426 -2.746 -15.938 1.00 54.34 25 GLU A N 3
ATOM 2182 C CA . GLU A 1 25 ? 12.747 -2.808 -17.227 1.00 75.13 25 GLU A CA 3
ATOM 2183 C C . GLU A 1 25 ? 12.955 -1.518 -18.015 1.00 62.02 25 GLU A C 3
ATOM 2184 O O . GLU A 1 25 ? 13.074 -1.539 -19.241 1.00 21.11 25 GLU A O 3
ATOM 2196 N N . CYS A 1 26 ? 12.998 -0.397 -17.303 1.00 71.52 26 CYS A N 3
ATOM 2197 C CA . CYS A 1 26 ? 13.191 0.903 -17.935 1.00 53.00 26 CYS A CA 3
ATOM 2198 C C . CYS A 1 26 ? 14.654 1.328 -17.869 1.00 61.23 26 CYS A C 3
ATOM 2199 O O . CYS A 1 26 ? 15.191 1.891 -18.822 1.00 62.44 26 CYS A O 3
ATOM 2207 N N . GLY A 1 27 ? 15.294 1.055 -16.736 1.00 11.41 27 GLY A N 3
ATOM 2208 C CA . GLY A 1 27 ? 16.689 1.418 -16.566 1.00 33.01 27 GLY A CA 3
ATOM 2209 C C . GLY A 1 27 ? 16.860 2.804 -15.977 1.00 11.12 27 GLY A C 3
ATOM 2210 O O . GLY A 1 27 ? 17.846 3.077 -15.293 1.00 35.35 27 GLY A O 3
ATOM 2214 N N . GLU A 1 28 ? 15.898 3.682 -16.245 1.00 3.24 28 GLU A N 3
ATOM 2215 C CA . GLU A 1 28 ? 15.950 5.048 -15.738 1.00 14.45 28 GLU A CA 3
ATOM 2216 C C . GLU A 1 28 ? 15.470 5.110 -14.290 1.00 74.13 28 GLU A C 3
ATOM 2217 O O . GLU A 1 28 ? 14.465 4.495 -13.932 1.00 2.45 28 GLU A O 3
ATOM 2229 N N . SER A 1 29 ? 16.195 5.856 -13.463 1.00 65.25 29 SER A N 3
ATOM 2230 C CA . SER A 1 29 ? 15.847 5.995 -12.054 1.00 63.33 29 SER A CA 3
ATOM 2231 C C . SER A 1 29 ? 14.452 6.591 -11.896 1.00 31.13 29 SER A C 3
ATOM 2232 O O . SER A 1 29 ? 14.155 7.658 -12.435 1.00 74.53 29 SER A O 3
ATOM 2240 N N . LEU A 1 30 ? 13.599 5.895 -11.152 1.00 23.21 30 LEU A N 3
ATOM 2241 C CA . LEU A 1 30 ? 12.234 6.354 -10.921 1.00 30.21 30 LEU A CA 3
ATOM 2242 C C . LEU A 1 30 ? 12.225 7.667 -10.144 1.00 71.43 30 LEU A C 3
ATOM 2243 O O . LEU A 1 30 ? 13.203 8.017 -9.484 1.00 63.01 30 LEU A O 3
ATOM 2259 N N . LYS A 1 31 ? 11.112 8.389 -10.226 1.00 25.41 31 LYS A N 3
ATOM 2260 C CA . LYS A 1 31 ? 10.973 9.661 -9.528 1.00 50.44 31 LYS A CA 3
ATOM 2261 C C . LYS A 1 31 ? 10.437 9.452 -8.116 1.00 33.11 31 LYS A C 3
ATOM 2262 O O . LYS A 1 31 ? 9.321 8.967 -7.930 1.00 34.51 31 LYS A O 3
ATOM 2281 N N . LYS A 1 32 ? 11.238 9.822 -7.123 1.00 10.12 32 LYS A N 3
ATOM 2282 C CA . LYS A 1 32 ? 10.844 9.678 -5.727 1.00 34.25 32 LYS A CA 3
ATOM 2283 C C . LYS A 1 32 ? 9.968 10.846 -5.285 1.00 0.11 32 LYS A C 3
ATOM 2284 O O . LYS A 1 32 ? 10.420 11.990 -5.235 1.00 0.21 32 LYS A O 3
ATOM 2303 N N . LYS A 1 33 ? 8.713 10.551 -4.964 1.00 20.42 33 LYS A N 3
ATOM 2304 C CA . LYS A 1 33 ? 7.774 11.575 -4.523 1.00 51.33 33 LYS A CA 3
ATOM 2305 C C . LYS A 1 33 ? 7.886 11.805 -3.020 1.00 13.54 33 LYS A C 3
ATOM 2306 O O . LYS A 1 33 ? 8.331 10.929 -2.280 1.00 11.33 33 LYS A O 3
ATOM 2325 N N . ASN A 1 34 ? 7.477 12.989 -2.575 1.00 1.42 34 ASN A N 3
ATOM 2326 C CA . ASN A 1 34 ? 7.531 13.334 -1.159 1.00 32.14 34 ASN A CA 3
ATOM 2327 C C . ASN A 1 34 ? 6.483 12.555 -0.369 1.00 40.02 34 ASN A C 3
ATOM 2328 O O . ASN A 1 34 ? 5.305 12.539 -0.728 1.00 45.32 34 ASN A O 3
ATOM 2339 N N . ASP A 1 35 ? 6.920 11.911 0.707 1.00 33.33 35 ASP A N 3
ATOM 2340 C CA . ASP A 1 35 ? 6.020 11.131 1.549 1.00 32.02 35 ASP A CA 3
ATOM 2341 C C . ASP A 1 35 ? 6.281 11.408 3.026 1.00 2.04 35 ASP A C 3
ATOM 2342 O O . ASP A 1 35 ? 7.071 10.727 3.681 1.00 72.22 35 ASP A O 3
ATOM 2351 N N . PRO A 1 36 ? 5.604 12.433 3.565 1.00 20.35 36 PRO A N 3
ATOM 2352 C CA . PRO A 1 36 ? 5.747 12.824 4.971 1.00 32.20 36 PRO A CA 3
ATOM 2353 C C . PRO A 1 36 ? 5.143 11.797 5.923 1.00 64.52 36 PRO A C 3
ATOM 2354 O O . PRO A 1 36 ? 5.665 11.566 7.014 1.00 73.20 36 PRO A O 3
ATOM 2365 N N . ASP A 1 37 ? 4.043 11.182 5.503 1.00 50.45 37 ASP A N 3
ATOM 2366 C CA . ASP A 1 37 ? 3.369 10.178 6.317 1.00 24.14 37 ASP A CA 3
ATOM 2367 C C . ASP A 1 37 ? 4.227 8.924 6.453 1.00 61.31 37 ASP A C 3
ATOM 2368 O O . ASP A 1 37 ? 4.206 8.255 7.486 1.00 51.14 37 ASP A O 3
ATOM 2377 N N . GLU A 1 38 ? 4.980 8.611 5.403 1.00 55.05 38 GLU A N 3
ATOM 2378 C CA . GLU A 1 38 ? 5.843 7.436 5.405 1.00 74.33 38 GLU A CA 3
ATOM 2379 C C . GLU A 1 38 ? 7.276 7.814 5.768 1.00 33.31 38 GLU A C 3
ATOM 2380 O O . GLU A 1 38 ? 7.797 8.830 5.308 1.00 23.43 38 GLU A O 3
ATOM 2392 N N . VAL A 1 39 ? 7.907 6.989 6.597 1.00 31.34 39 VAL A N 3
ATOM 2393 C CA . VAL A 1 39 ? 9.280 7.235 7.023 1.00 75.10 39 VAL A CA 3
ATOM 2394 C C . VAL A 1 39 ? 10.270 6.470 6.153 1.00 44.14 39 VAL A C 3
ATOM 2395 O O . VAL A 1 39 ? 11.296 5.990 6.636 1.00 42.33 39 VAL A O 3
ATOM 2408 N N . PHE A 1 40 ? 9.957 6.360 4.866 1.00 42.32 40 PHE A N 3
ATOM 2409 C CA . PHE A 1 40 ? 10.820 5.653 3.927 1.00 71.03 40 PHE A CA 3
ATOM 2410 C C . PHE A 1 40 ? 10.676 6.225 2.519 1.00 5.25 40 PHE A C 3
ATOM 2411 O O . PHE A 1 40 ? 9.851 7.106 2.277 1.00 63.20 40 PHE A O 3
ATOM 2428 N N . SER A 1 41 ? 11.487 5.718 1.596 1.00 53.44 41 SER A N 3
ATOM 2429 C CA . SER A 1 41 ? 11.454 6.181 0.213 1.00 0.32 41 SER A CA 3
ATOM 2430 C C . SER A 1 41 ? 10.388 5.436 -0.584 1.00 62.13 41 SER A C 3
ATOM 2431 O O . SER A 1 41 ? 9.961 4.346 -0.204 1.00 60.32 41 SER A O 3
ATOM 2439 N N . VAL A 1 42 ? 9.962 6.033 -1.693 1.00 65.42 42 VAL A N 3
ATOM 2440 C CA . VAL A 1 42 ? 8.947 5.426 -2.546 1.00 44.23 42 VAL A CA 3
ATOM 2441 C C . VAL A 1 42 ? 9.259 5.658 -4.021 1.00 14.04 42 VAL A C 3
ATOM 2442 O O . VAL A 1 42 ? 9.194 6.786 -4.509 1.00 44.21 42 VAL A O 3
ATOM 2455 N N . ARG A 1 43 ? 9.595 4.582 -4.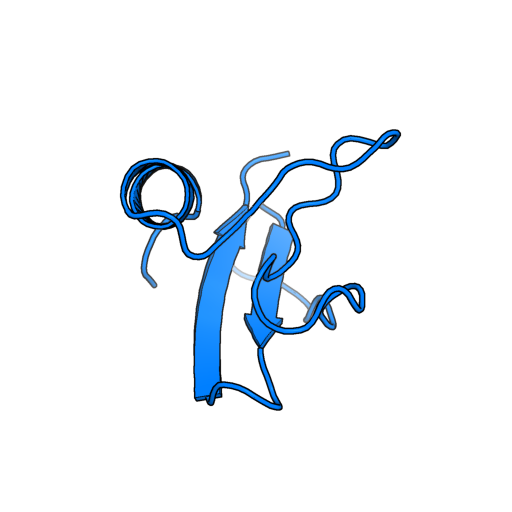725 1.00 5.43 43 ARG A N 3
ATOM 2456 C CA . ARG A 1 43 ? 9.918 4.668 -6.144 1.00 55.50 43 ARG A CA 3
ATOM 2457 C C . ARG A 1 43 ? 8.706 4.308 -6.999 1.00 64.42 43 ARG A C 3
ATOM 2458 O O . ARG A 1 43 ? 8.218 3.178 -6.956 1.00 23.11 43 ARG A O 3
ATOM 2479 N N . ILE A 1 44 ? 8.227 5.274 -7.774 1.00 52.34 44 ILE A N 3
ATOM 2480 C CA . ILE A 1 44 ? 7.074 5.058 -8.639 1.00 73.13 44 ILE A CA 3
ATOM 2481 C C . ILE A 1 44 ? 7.481 5.061 -10.109 1.00 14.40 44 ILE A C 3
ATOM 2482 O O . ILE A 1 44 ? 8.168 5.973 -10.571 1.00 62.31 44 ILE A O 3
ATOM 2498 N N . CYS A 1 45 ? 7.050 4.038 -10.838 1.00 42.25 45 CYS A N 3
ATOM 2499 C CA . CYS A 1 45 ? 7.369 3.923 -12.257 1.00 53.33 45 CYS A CA 3
ATOM 2500 C C . CYS A 1 45 ? 6.271 4.548 -13.113 1.00 64.51 45 CYS A C 3
ATOM 2501 O O . CYS A 1 45 ? 5.194 3.976 -13.272 1.00 75.51 45 CYS A O 3
ATOM 2509 N N . ALA A 1 46 ? 6.553 5.725 -13.661 1.00 3.11 46 ALA A N 3
ATOM 2510 C CA . ALA A 1 46 ? 5.591 6.427 -14.501 1.00 13.14 46 ALA A CA 3
ATOM 2511 C C . ALA A 1 46 ? 5.456 5.754 -15.862 1.00 64.13 46 ALA A C 3
ATOM 2512 O O . ALA A 1 46 ? 4.467 5.952 -16.568 1.00 63.42 46 ALA A O 3
ATOM 2519 N N . ASP A 1 47 ? 6.457 4.959 -16.225 1.00 50.02 47 ASP A N 3
ATOM 2520 C CA . ASP A 1 47 ? 6.450 4.256 -17.503 1.00 2.11 47 ASP A CA 3
ATOM 2521 C C . ASP A 1 47 ? 5.687 2.940 -17.395 1.00 32.32 47 ASP A C 3
ATOM 2522 O O . ASP A 1 47 ? 4.882 2.604 -18.264 1.00 53.54 47 ASP A O 3
ATOM 2531 N N . CYS A 1 48 ? 5.946 2.198 -16.324 1.00 31.12 48 CYS A N 3
ATOM 2532 C CA . CYS A 1 48 ? 5.285 0.917 -16.103 1.00 35.31 48 CYS A CA 3
ATOM 2533 C C . CYS A 1 48 ? 3.893 1.118 -15.511 1.00 61.15 48 CYS A C 3
ATOM 2534 O O . CYS A 1 48 ? 2.976 0.343 -15.779 1.00 32.14 48 CYS A O 3
ATOM 2542 N N . GLY A 1 49 ? 3.744 2.164 -14.704 1.00 42.14 49 GLY A N 3
ATOM 2543 C CA . GLY A 1 49 ? 2.462 2.447 -14.086 1.00 42.40 49 GLY A CA 3
ATOM 2544 C C . GLY A 1 49 ? 2.263 1.686 -12.791 1.00 14.24 49 GLY A C 3
ATOM 2545 O O . GLY A 1 49 ? 1.241 1.025 -12.602 1.00 42.14 49 GLY A O 3
ATOM 2549 N N . ARG A 1 50 ? 3.241 1.777 -11.896 1.00 11.33 50 ARG A N 3
ATOM 2550 C CA . ARG A 1 50 ? 3.169 1.089 -10.612 1.00 50.14 50 ARG A CA 3
ATOM 2551 C C . ARG A 1 50 ? 4.068 1.766 -9.581 1.00 74.15 50 ARG A C 3
ATOM 2552 O O . ARG A 1 50 ? 5.105 2.331 -9.925 1.00 2.20 50 ARG A O 3
ATOM 2573 N N . GLU A 1 51 ? 3.661 1.704 -8.317 1.00 74.25 51 GLU A N 3
ATOM 2574 C CA . GLU A 1 51 ? 4.429 2.312 -7.238 1.00 12.15 51 GLU A CA 3
ATOM 2575 C C . GLU A 1 51 ? 5.144 1.247 -6.412 1.00 30.34 51 GLU A C 3
ATOM 2576 O O . GLU A 1 51 ? 4.726 0.089 -6.377 1.00 45.23 51 GLU A O 3
ATOM 2588 N N . TRP A 1 52 ? 6.223 1.647 -5.749 1.00 20.52 52 TRP A N 3
ATOM 2589 C CA . TRP A 1 52 ? 6.997 0.726 -4.923 1.00 42.43 52 TRP A CA 3
ATOM 2590 C C . TRP A 1 52 ? 7.559 1.437 -3.697 1.00 32.45 52 TRP A C 3
ATOM 2591 O O . TRP A 1 52 ? 7.829 2.637 -3.731 1.00 12.40 52 TRP A O 3
ATOM 2612 N N . LYS A 1 53 ? 7.733 0.688 -2.613 1.00 30.12 53 LYS A N 3
ATOM 2613 C CA . LYS A 1 53 ? 8.264 1.245 -1.375 1.00 1.25 53 LYS A CA 3
ATOM 2614 C C . LYS A 1 53 ? 9.743 0.907 -1.216 1.00 60.10 53 LYS A C 3
ATOM 2615 O O . LYS A 1 53 ? 10.104 -0.248 -0.990 1.00 14.44 53 LYS A O 3
ATOM 2634 N N . GLU A 1 54 ? 10.594 1.922 -1.335 1.00 73.53 54 GLU A N 3
ATOM 2635 C CA . GLU A 1 54 ? 12.033 1.730 -1.204 1.00 63.13 54 GLU A CA 3
ATOM 2636 C C . GLU A 1 54 ? 12.486 1.976 0.232 1.00 24.40 54 GLU A C 3
ATOM 2637 O O . GLU A 1 54 ? 12.502 3.113 0.704 1.00 4.21 54 GLU A O 3
ATOM 2649 N N . LEU A 1 55 ? 12.853 0.901 0.922 1.00 4.41 55 LEU A N 3
ATOM 2650 C CA . LEU A 1 55 ? 13.307 0.999 2.305 1.00 33.33 55 LEU A CA 3
ATOM 2651 C C . LEU A 1 55 ? 14.805 1.276 2.369 1.00 23.41 55 LEU A C 3
ATOM 2652 O O . LEU A 1 55 ? 15.617 0.454 1.942 1.00 10.42 55 LEU A O 3
ATOM 2668 N N . ARG A 1 56 ? 15.165 2.437 2.907 1.00 71.43 56 ARG A N 3
ATOM 2669 C CA . ARG A 1 56 ? 16.566 2.821 3.027 1.00 10.35 56 ARG A CA 3
ATOM 2670 C C . ARG A 1 56 ? 17.197 2.196 4.268 1.00 35.32 56 ARG A C 3
ATOM 2671 O O . ARG A 1 56 ? 18.117 1.384 4.167 1.00 53.24 56 ARG A O 3
ATOM 2692 N N . MET A 1 1 ? 0.955 -0.375 -0.414 1.00 1.42 1 MET A N 4
ATOM 2693 C CA . MET A 1 1 ? 2.271 0.028 -0.897 1.00 12.21 1 MET A CA 4
ATOM 2694 C C . MET A 1 1 ? 3.228 -1.159 -0.922 1.00 31.33 1 MET A C 4
ATOM 2695 O O . MET A 1 1 ? 3.989 -1.376 0.021 1.00 20.34 1 MET A O 4
ATOM 2709 N N . LYS A 1 2 ? 3.184 -1.926 -2.006 1.00 44.10 2 LYS A N 4
ATOM 2710 C CA . LYS A 1 2 ? 4.048 -3.091 -2.155 1.00 20.22 2 LYS A CA 4
ATOM 2711 C C . LYS A 1 2 ? 5.508 -2.722 -1.910 1.00 55.42 2 LYS A C 4
ATOM 2712 O O . LYS A 1 2 ? 5.982 -1.683 -2.372 1.00 20.14 2 LYS A O 4
ATOM 2731 N N . THR A 1 3 ? 6.217 -3.579 -1.182 1.00 54.03 3 THR A N 4
ATOM 2732 C CA . THR A 1 3 ? 7.622 -3.343 -0.877 1.00 11.30 3 THR A CA 4
ATOM 2733 C C . THR A 1 3 ? 8.506 -3.652 -2.080 1.00 35.31 3 THR A C 4
ATOM 2734 O O . THR A 1 3 ? 8.202 -4.543 -2.874 1.00 70.22 3 THR A O 4
ATOM 2745 N N . THR A 1 4 ? 9.602 -2.912 -2.209 1.00 40.33 4 THR A N 4
ATOM 2746 C CA . THR A 1 4 ? 10.530 -3.107 -3.316 1.00 0.00 4 THR A CA 4
ATOM 2747 C C . THR A 1 4 ? 11.148 -4.500 -3.276 1.00 2.21 4 THR A C 4
ATOM 2748 O O . THR A 1 4 ? 11.399 -5.108 -4.317 1.00 3.15 4 THR A O 4
ATOM 2759 N N . ARG A 1 5 ? 11.391 -5.000 -2.069 1.00 34.12 5 ARG A N 4
ATOM 2760 C CA . ARG A 1 5 ? 11.980 -6.322 -1.894 1.00 1.01 5 ARG A CA 4
ATOM 2761 C C . ARG A 1 5 ? 11.204 -7.372 -2.684 1.00 23.14 5 ARG A C 4
ATOM 2762 O O . ARG A 1 5 ? 11.786 -8.312 -3.225 1.00 73.53 5 ARG A O 4
ATOM 2783 N N . LYS A 1 6 ? 9.887 -7.206 -2.744 1.00 44.33 6 LYS A N 4
ATOM 2784 C CA . LYS A 1 6 ? 9.031 -8.138 -3.468 1.00 15.53 6 LYS A CA 4
ATOM 2785 C C . LYS A 1 6 ? 9.318 -8.091 -4.965 1.00 12.40 6 LYS A C 4
ATOM 2786 O O . LYS A 1 6 ? 9.376 -9.125 -5.628 1.00 75.05 6 LYS A O 4
ATOM 2805 N N . GLY A 1 7 ? 9.499 -6.883 -5.491 1.00 53.10 7 GLY A N 4
ATOM 2806 C CA . GLY A 1 7 ? 9.779 -6.724 -6.906 1.00 62.50 7 GLY A CA 4
ATOM 2807 C C . GLY A 1 7 ? 11.191 -7.140 -7.267 1.00 65.22 7 GLY A C 4
ATOM 2808 O O . GLY A 1 7 ? 11.435 -7.653 -8.360 1.00 45.13 7 GLY A O 4
ATOM 2812 N N . LEU A 1 8 ? 12.125 -6.918 -6.349 1.00 31.05 8 LEU A N 4
ATOM 2813 C CA . LEU A 1 8 ? 13.522 -7.272 -6.576 1.00 52.31 8 LEU A CA 4
ATOM 2814 C C . LEU A 1 8 ? 13.672 -8.771 -6.816 1.00 10.43 8 LEU A C 4
ATOM 2815 O O . LEU A 1 8 ? 14.299 -9.194 -7.786 1.00 64.25 8 LEU A O 4
ATOM 2831 N N . ARG A 1 9 ? 13.090 -9.568 -5.926 1.00 23.03 9 ARG A N 4
ATOM 2832 C CA . ARG A 1 9 ? 13.159 -11.020 -6.041 1.00 55.21 9 ARG A CA 4
ATOM 2833 C C . ARG A 1 9 ? 12.515 -11.493 -7.341 1.00 43.34 9 ARG A C 4
ATOM 2834 O O . ARG A 1 9 ? 13.007 -12.418 -7.988 1.00 51.32 9 ARG A O 4
ATOM 2855 N N . ASP A 1 10 ? 11.414 -10.852 -7.718 1.00 31.35 10 ASP A N 4
ATOM 2856 C CA . ASP A 1 10 ? 10.703 -11.207 -8.941 1.00 3.33 10 ASP A CA 4
ATOM 2857 C C . ASP A 1 10 ? 11.524 -10.836 -10.172 1.00 74.34 10 ASP A C 4
ATOM 2858 O O . ASP A 1 10 ? 11.410 -11.471 -11.220 1.00 51.33 10 ASP A O 4
ATOM 2867 N N . GLY A 1 11 ? 12.350 -9.803 -10.038 1.00 61.33 11 GLY A N 4
ATOM 2868 C CA . GLY A 1 11 ? 13.176 -9.365 -11.148 1.00 62.41 11 GLY A CA 4
ATOM 2869 C C . GLY A 1 11 ? 12.585 -8.175 -11.877 1.00 34.20 11 GLY A C 4
ATOM 2870 O O . GLY A 1 11 ? 12.741 -8.042 -13.090 1.00 62.52 11 GLY A O 4
ATOM 2874 N N . GLU A 1 12 ? 11.902 -7.309 -11.135 1.00 53.44 12 GLU A N 4
ATOM 2875 C CA . GLU A 1 12 ? 11.283 -6.125 -11.720 1.00 74.14 12 GLU A CA 4
ATOM 2876 C C . GLU A 1 12 ? 12.090 -4.872 -11.395 1.00 51.32 12 GLU A C 4
ATOM 2877 O O . GLU A 1 12 ? 12.198 -3.959 -12.215 1.00 43.12 12 GLU A O 4
ATOM 2889 N N . LEU A 1 13 ? 12.654 -4.834 -10.193 1.00 62.22 13 LEU A N 4
ATOM 2890 C CA . LEU A 1 13 ? 13.452 -3.693 -9.758 1.00 12.03 13 LEU A CA 4
ATOM 2891 C C . LEU A 1 13 ? 14.917 -4.084 -9.591 1.00 73.22 13 LEU A C 4
ATOM 2892 O O . LEU A 1 13 ? 15.233 -5.244 -9.327 1.00 14.40 13 LEU A O 4
ATOM 2908 N N . GLU A 1 14 ? 15.806 -3.108 -9.746 1.00 31.13 14 GLU A N 4
ATOM 2909 C CA . GLU A 1 14 ? 17.237 -3.351 -9.611 1.00 23.31 14 GLU A CA 4
ATOM 2910 C C . GLU A 1 14 ? 17.921 -2.192 -8.892 1.00 51.30 14 GLU A C 4
ATOM 2911 O O . GLU A 1 14 ? 17.489 -1.043 -8.991 1.00 73.11 14 GLU A O 4
ATOM 2923 N N . LYS A 1 15 ? 18.991 -2.501 -8.167 1.00 52.14 15 LYS A N 4
ATOM 2924 C CA . LYS A 1 15 ? 19.736 -1.487 -7.431 1.00 42.45 15 LYS A CA 4
ATOM 2925 C C . LYS A 1 15 ? 21.109 -1.261 -8.056 1.00 4.40 15 LYS A C 4
ATOM 2926 O O . LYS A 1 15 ? 21.719 -2.187 -8.590 1.00 70.30 15 LYS A O 4
ATOM 2945 N N . ASP A 1 16 ? 21.591 -0.025 -7.984 1.00 53.50 16 ASP A N 4
ATOM 2946 C CA . ASP A 1 16 ? 22.893 0.322 -8.540 1.00 44.32 16 ASP A CA 4
ATOM 2947 C C . ASP A 1 16 ? 23.941 0.442 -7.437 1.00 55.43 16 ASP A C 4
ATOM 2948 O O . ASP A 1 16 ? 23.694 0.073 -6.289 1.00 23.53 16 ASP A O 4
ATOM 2957 N N . THR A 1 17 ? 25.112 0.961 -7.794 1.00 14.21 17 THR A N 4
ATOM 2958 C CA . THR A 1 17 ? 26.197 1.128 -6.836 1.00 21.11 17 THR A CA 4
ATOM 2959 C C . THR A 1 17 ? 25.743 1.935 -5.625 1.00 51.12 17 THR A C 4
ATOM 2960 O O . THR A 1 17 ? 26.183 1.689 -4.502 1.00 32.50 17 THR A O 4
ATOM 2971 N N . TYR A 1 18 ? 24.860 2.899 -5.860 1.00 41.45 18 TYR A N 4
ATOM 2972 C CA . TYR A 1 18 ? 24.347 3.744 -4.789 1.00 4.45 18 TYR A CA 4
ATOM 2973 C C . TYR A 1 18 ? 23.026 3.202 -4.252 1.00 51.44 18 TYR A C 4
ATOM 2974 O O . TYR A 1 18 ? 22.226 3.940 -3.678 1.00 43.32 18 TYR A O 4
ATOM 2992 N N . GLY A 1 19 ? 22.804 1.906 -4.444 1.00 70.54 19 GLY A N 4
ATOM 2993 C CA . GLY A 1 19 ? 21.579 1.285 -3.975 1.00 22.14 19 GLY A CA 4
ATOM 2994 C C . GLY A 1 19 ? 20.339 2.009 -4.461 1.00 21.43 19 GLY A C 4
ATOM 2995 O O . GLY A 1 19 ? 19.332 2.070 -3.756 1.00 33.13 19 GLY A O 4
ATOM 2999 N N . ARG A 1 20 ? 20.412 2.560 -5.668 1.00 24.41 20 ARG A N 4
ATOM 3000 C CA . ARG A 1 20 ? 19.288 3.285 -6.246 1.00 51.30 20 ARG A CA 4
ATOM 3001 C C . ARG A 1 20 ? 18.324 2.329 -6.942 1.00 51.11 20 ARG A C 4
ATOM 3002 O O . ARG A 1 20 ? 18.512 1.981 -8.109 1.00 13.13 20 ARG A O 4
ATOM 3023 N N . LEU A 1 21 ? 17.292 1.907 -6.219 1.00 42.43 21 LEU A N 4
ATOM 3024 C CA . LEU A 1 21 ? 16.298 0.991 -6.767 1.00 22.32 21 LEU A CA 4
ATOM 3025 C C . LEU A 1 21 ? 15.552 1.630 -7.933 1.00 54.20 21 LEU A C 4
ATOM 3026 O O . LEU A 1 21 ? 14.879 2.649 -7.771 1.00 31.13 21 LEU A O 4
ATOM 3042 N N . THR A 1 22 ? 15.673 1.024 -9.110 1.00 53.32 22 THR A N 4
ATOM 3043 C CA . THR A 1 22 ? 15.009 1.533 -10.304 1.00 11.43 22 THR A CA 4
ATOM 3044 C C . THR A 1 22 ? 14.473 0.394 -11.163 1.00 44.13 22 THR A C 4
ATOM 3045 O O . THR A 1 22 ? 14.998 -0.720 -11.131 1.00 14.03 22 THR A O 4
ATOM 3056 N N . CYS A 1 23 ? 13.428 0.680 -11.932 1.00 22.25 23 CYS A N 4
ATOM 3057 C CA . CYS A 1 23 ? 12.821 -0.322 -12.801 1.00 24.23 23 CYS A CA 4
ATOM 3058 C C . CYS A 1 23 ? 13.797 -0.762 -13.888 1.00 1.44 23 CYS A C 4
ATOM 3059 O O . CYS A 1 23 ? 14.153 0.020 -14.769 1.00 43.30 23 CYS A O 4
ATOM 3067 N N . SER A 1 24 ? 14.227 -2.017 -13.817 1.00 72.42 24 SER A N 4
ATOM 3068 C CA . SER A 1 24 ? 15.166 -2.560 -14.792 1.00 40.31 24 SER A CA 4
ATOM 3069 C C . SER A 1 24 ? 14.550 -2.580 -16.188 1.00 14.45 24 SER A C 4
ATOM 3070 O O . SER A 1 24 ? 15.254 -2.719 -17.186 1.00 44.45 24 SER A O 4
ATOM 3078 N N . GLU A 1 25 ? 13.229 -2.440 -16.246 1.00 51.43 25 GLU A N 4
ATOM 3079 C CA . GLU A 1 25 ? 12.517 -2.442 -17.519 1.00 20.41 25 GLU A CA 4
ATOM 3080 C C . GLU A 1 25 ? 12.736 -1.131 -18.268 1.00 1.13 25 GLU A C 4
ATOM 3081 O O . GLU A 1 25 ? 12.814 -1.111 -19.497 1.00 32.12 25 GLU A O 4
ATOM 3093 N N . CYS A 1 26 ? 12.834 -0.038 -17.519 1.00 21.33 26 CYS A N 4
ATOM 3094 C CA . CYS A 1 26 ? 13.043 1.278 -18.111 1.00 12.43 26 CYS A CA 4
ATOM 3095 C C . CYS A 1 26 ? 14.517 1.667 -18.066 1.00 11.33 26 CYS A C 4
ATOM 3096 O O . CYS A 1 26 ? 15.044 2.255 -19.010 1.00 34.52 26 CYS A O 4
ATOM 3104 N N . GLY A 1 27 ? 15.178 1.337 -16.960 1.00 75.21 27 GLY A N 4
ATOM 3105 C CA . GLY A 1 27 ? 16.584 1.661 -16.812 1.00 22.04 27 GLY A CA 4
ATOM 3106 C C . GLY A 1 27 ? 16.802 3.017 -16.170 1.00 61.02 27 GLY A C 4
ATOM 3107 O O . GLY A 1 27 ? 17.810 3.238 -15.500 1.00 12.24 27 GLY A O 4
ATOM 3111 N N . GLU A 1 28 ? 15.856 3.927 -16.378 1.00 13.22 28 GLU A N 4
ATOM 3112 C CA . GLU A 1 28 ? 15.951 5.269 -15.816 1.00 43.42 28 GLU A CA 4
ATOM 3113 C C . GLU A 1 28 ? 15.465 5.290 -14.370 1.00 21.01 28 GLU A C 4
ATOM 3114 O O . GLU A 1 28 ? 14.456 4.671 -14.034 1.00 74.43 28 GLU A O 4
ATOM 3126 N N . SER A 1 29 ? 16.191 6.006 -13.518 1.00 4.23 29 SER A N 4
ATOM 3127 C CA . SER A 1 29 ? 15.838 6.105 -12.106 1.00 74.55 29 SER A CA 4
ATOM 3128 C C . SER A 1 29 ? 14.440 6.693 -11.936 1.00 43.04 29 SER A C 4
ATOM 3129 O O . SER A 1 29 ? 14.141 7.772 -12.450 1.00 63.35 29 SER A O 4
ATOM 3137 N N . LEU A 1 30 ? 13.588 5.977 -11.212 1.00 31.22 30 LEU A N 4
ATOM 3138 C CA . LEU A 1 30 ? 12.221 6.427 -10.973 1.00 31.54 30 LEU A CA 4
ATOM 3139 C C . LEU A 1 30 ? 12.207 7.729 -10.179 1.00 22.24 30 LEU A C 4
ATOM 3140 O O . LEU A 1 30 ? 13.194 8.087 -9.535 1.00 51.12 30 LEU A O 4
ATOM 3156 N N . LYS A 1 31 ? 11.081 8.433 -10.226 1.00 64.05 31 LYS A N 4
ATOM 3157 C CA . LYS A 1 31 ? 10.936 9.694 -9.509 1.00 42.23 31 LYS A CA 4
ATOM 3158 C C . LYS A 1 31 ? 10.512 9.453 -8.064 1.00 71.42 31 LYS A C 4
ATOM 3159 O O . LYS A 1 31 ? 9.406 8.980 -7.802 1.00 13.04 31 LYS A O 4
ATOM 3178 N N . LYS A 1 32 ? 11.397 9.781 -7.130 1.00 3.24 32 LYS A N 4
ATOM 3179 C CA . LYS A 1 32 ? 11.114 9.603 -5.710 1.00 64.14 32 LYS A CA 4
ATOM 3180 C C . LYS A 1 32 ? 10.288 10.766 -5.170 1.00 62.22 32 LYS A C 4
ATOM 3181 O O . LYS A 1 32 ? 10.765 11.899 -5.097 1.00 72.42 32 LYS A O 4
ATOM 3200 N N . LYS A 1 33 ? 9.048 10.478 -4.791 1.00 54.30 33 LYS A N 4
ATOM 3201 C CA . LYS A 1 33 ? 8.155 11.499 -4.254 1.00 62.14 33 LYS A CA 4
ATOM 3202 C C . LYS A 1 33 ? 8.279 11.587 -2.737 1.00 24.24 33 LYS A C 4
ATOM 3203 O O . LYS A 1 33 ? 8.799 10.676 -2.094 1.00 5.25 33 LYS A O 4
ATOM 3222 N N . ASN A 1 34 ? 7.797 12.688 -2.171 1.00 2.52 34 ASN A N 4
ATOM 3223 C CA . ASN A 1 34 ? 7.854 12.894 -0.728 1.00 52.30 34 ASN A CA 4
ATOM 3224 C C . ASN A 1 34 ? 6.948 11.905 -0.001 1.00 73.05 34 ASN A C 4
ATOM 3225 O O . ASN A 1 34 ? 5.939 11.455 -0.546 1.00 44.23 34 ASN A O 4
ATOM 3236 N N . ASP A 1 35 ? 7.314 11.571 1.231 1.00 13.31 35 ASP A N 4
ATOM 3237 C CA . ASP A 1 35 ? 6.533 10.637 2.034 1.00 65.42 35 ASP A CA 4
ATOM 3238 C C . ASP A 1 35 ? 6.368 11.152 3.460 1.00 24.43 35 ASP A C 4
ATOM 3239 O O . ASP A 1 35 ? 7.165 10.853 4.350 1.00 31.13 35 ASP A O 4
ATOM 3248 N N . PRO A 1 36 ? 5.311 11.945 3.684 1.00 14.35 36 PRO A N 4
ATOM 3249 C CA . PRO A 1 36 ? 5.017 12.519 5.001 1.00 54.21 36 PRO A CA 4
ATOM 3250 C C . PRO A 1 36 ? 4.562 11.465 6.005 1.00 40.05 36 PRO A C 4
ATOM 3251 O O . PRO A 1 36 ? 5.058 11.411 7.130 1.00 1.10 36 PRO A O 4
ATOM 3262 N N . ASP A 1 37 ? 3.617 10.629 5.590 1.00 72.22 37 ASP A N 4
ATOM 3263 C CA . ASP A 1 37 ? 3.096 9.574 6.452 1.00 4.55 37 ASP A CA 4
ATOM 3264 C C . ASP A 1 37 ? 4.044 8.379 6.481 1.00 14.03 37 ASP A C 4
ATOM 3265 O O . ASP A 1 37 ? 4.171 7.701 7.500 1.00 0.23 37 ASP A O 4
ATOM 3274 N N . GLU A 1 38 ? 4.705 8.127 5.356 1.00 75.42 38 GLU A N 4
ATOM 3275 C CA . GLU A 1 38 ? 5.638 7.011 5.253 1.00 44.53 38 GLU A CA 4
ATOM 3276 C C . GLU A 1 38 ? 7.033 7.425 5.715 1.00 34.23 38 GLU A C 4
ATOM 3277 O O . GLU A 1 38 ? 7.546 8.471 5.318 1.00 12.15 38 GLU A O 4
ATOM 3289 N N . VAL A 1 39 ? 7.640 6.596 6.558 1.00 62.50 39 VAL A N 4
ATOM 3290 C CA . VAL A 1 39 ? 8.975 6.873 7.075 1.00 52.30 39 VAL A CA 4
ATOM 3291 C C . VAL A 1 39 ? 10.044 6.176 6.240 1.00 15.35 39 VAL A C 4
ATOM 3292 O O . VAL A 1 39 ? 11.058 5.719 6.768 1.00 50.24 39 VAL A O 4
ATOM 3305 N N . PHE A 1 40 ? 9.809 6.099 4.935 1.00 65.23 40 PHE A N 4
ATOM 3306 C CA . PHE A 1 40 ? 10.752 5.457 4.026 1.00 61.22 40 PHE A CA 4
ATOM 3307 C C . PHE A 1 40 ? 10.642 6.046 2.623 1.00 42.42 40 PHE A C 4
ATOM 3308 O O . PHE A 1 40 ? 9.793 6.898 2.360 1.00 32.23 40 PHE A O 4
ATOM 3325 N N . SER A 1 41 ? 11.508 5.587 1.725 1.00 43.40 41 SER A N 4
ATOM 3326 C CA . SER A 1 41 ? 11.512 6.072 0.350 1.00 64.34 41 SER A CA 4
ATOM 3327 C C . SER A 1 41 ? 10.501 5.306 -0.499 1.00 4.41 41 SER A C 4
ATOM 3328 O O . SER A 1 41 ? 10.095 4.197 -0.152 1.00 5.22 41 SER A O 4
ATOM 3336 N N . VAL A 1 42 ? 10.099 5.908 -1.614 1.00 35.41 42 VAL A N 4
ATOM 3337 C CA . VAL A 1 42 ? 9.136 5.284 -2.514 1.00 31.31 42 VAL A CA 4
ATOM 3338 C C . VAL A 1 42 ? 9.504 5.535 -3.972 1.00 14.01 42 VAL A C 4
ATOM 3339 O O . VAL A 1 42 ? 9.790 6.666 -4.364 1.00 50.33 42 VAL A O 4
ATOM 3352 N N . ARG A 1 43 ? 9.493 4.473 -4.771 1.00 22.14 43 ARG A N 4
ATOM 3353 C CA . ARG A 1 43 ? 9.826 4.578 -6.186 1.00 4.00 43 ARG A CA 4
ATOM 3354 C C . ARG A 1 43 ? 8.590 4.362 -7.053 1.00 73.42 43 ARG A C 4
ATOM 3355 O O . ARG A 1 43 ? 7.996 3.283 -7.046 1.00 71.13 43 ARG A O 4
ATOM 3376 N N . ILE A 1 44 ? 8.208 5.394 -7.798 1.00 34.43 44 ILE A N 4
ATOM 3377 C CA . ILE A 1 44 ? 7.042 5.316 -8.670 1.00 65.21 44 ILE A CA 4
ATOM 3378 C C . ILE A 1 44 ? 7.454 5.325 -10.139 1.00 33.35 44 ILE A C 4
ATOM 3379 O O . ILE A 1 44 ? 8.181 6.213 -10.585 1.00 11.04 44 ILE A O 4
ATOM 3395 N N . CYS A 1 45 ? 6.982 4.332 -10.885 1.00 44.30 45 CYS A N 4
ATOM 3396 C CA . CYS A 1 45 ? 7.300 4.226 -12.305 1.00 21.13 45 CYS A CA 4
ATOM 3397 C C . CYS A 1 45 ? 6.211 4.872 -13.155 1.00 63.33 45 CYS A C 4
ATOM 3398 O O . CYS A 1 45 ? 5.125 4.316 -13.318 1.00 3.12 45 CYS A O 4
ATOM 3406 N N . ALA A 1 46 ? 6.509 6.049 -13.695 1.00 4.23 46 ALA A N 4
ATOM 3407 C CA . ALA A 1 46 ? 5.556 6.771 -14.529 1.00 24.32 46 ALA A CA 4
ATOM 3408 C C . ALA A 1 46 ? 5.408 6.106 -15.893 1.00 42.54 46 ALA A C 4
ATOM 3409 O O . ALA A 1 46 ? 4.424 6.328 -16.599 1.00 13.14 46 ALA A O 4
ATOM 3416 N N . ASP A 1 47 ? 6.392 5.292 -16.260 1.00 10.43 47 ASP A N 4
ATOM 3417 C CA . ASP A 1 47 ? 6.371 4.595 -17.541 1.00 13.45 47 ASP A CA 4
ATOM 3418 C C . ASP A 1 47 ? 5.584 3.293 -17.437 1.00 72.42 47 ASP A C 4
ATOM 3419 O O . ASP A 1 47 ? 4.770 2.977 -18.306 1.00 62.22 47 ASP A O 4
ATOM 3428 N N . CYS A 1 48 ? 5.832 2.541 -16.371 1.00 23.51 48 CYS A N 4
ATOM 3429 C CA . CYS A 1 48 ? 5.148 1.270 -16.155 1.00 4.42 48 CYS A CA 4
ATOM 3430 C C . CYS A 1 48 ? 3.763 1.494 -15.556 1.00 65.42 48 CYS A C 4
ATOM 3431 O O . CYS A 1 48 ? 2.831 0.738 -15.825 1.00 34.13 48 CYS A O 4
ATOM 3439 N N . GLY A 1 49 ? 3.638 2.537 -14.741 1.00 74.23 49 GLY A N 4
ATOM 3440 C CA . GLY A 1 49 ? 2.364 2.840 -14.116 1.00 32.14 49 GLY A CA 4
ATOM 3441 C C . GLY A 1 49 ? 2.162 2.086 -12.816 1.00 60.43 49 GLY A C 4
ATOM 3442 O O . GLY A 1 49 ? 1.133 1.440 -12.619 1.00 74.21 49 GLY A O 4
ATOM 3446 N N . ARG A 1 50 ? 3.148 2.166 -11.928 1.00 75.33 50 ARG A N 4
ATOM 3447 C CA . ARG A 1 50 ? 3.075 1.483 -10.642 1.00 74.43 50 ARG A CA 4
ATOM 3448 C C . ARG A 1 50 ? 3.956 2.176 -9.608 1.00 13.35 50 ARG A C 4
ATOM 3449 O O . ARG A 1 50 ? 4.654 3.140 -9.920 1.00 11.23 50 ARG A O 4
ATOM 3470 N N . GLU A 1 51 ? 3.916 1.679 -8.375 1.00 64.34 51 GLU A N 4
ATOM 3471 C CA . GLU A 1 51 ? 4.710 2.252 -7.295 1.00 44.21 51 GLU A CA 4
ATOM 3472 C C . GLU A 1 51 ? 5.329 1.155 -6.433 1.00 42.33 51 GLU A C 4
ATOM 3473 O O . GLU A 1 51 ? 4.861 0.017 -6.429 1.00 64.31 51 GLU A O 4
ATOM 3485 N N . TRP A 1 52 ? 6.383 1.507 -5.706 1.00 43.00 52 TRP A N 4
ATOM 3486 C CA . TRP A 1 52 ? 7.067 0.553 -4.841 1.00 22.24 52 TRP A CA 4
ATOM 3487 C C . TRP A 1 52 ? 7.582 1.235 -3.578 1.00 45.02 52 TRP A C 4
ATOM 3488 O O . TRP A 1 52 ? 7.878 2.430 -3.583 1.00 4.23 52 TRP A O 4
ATOM 3509 N N . LYS A 1 53 ? 7.688 0.469 -2.498 1.00 20.12 53 LYS A N 4
ATOM 3510 C CA . LYS A 1 53 ? 8.169 0.999 -1.227 1.00 63.35 53 LYS A CA 4
ATOM 3511 C C . LYS A 1 53 ? 9.631 0.626 -1.001 1.00 60.03 53 LYS A C 4
ATOM 3512 O O . LYS A 1 53 ? 9.959 -0.543 -0.803 1.00 34.32 53 LYS A O 4
ATOM 3531 N N . GLU A 1 54 ? 10.504 1.628 -1.031 1.00 41.05 54 GLU A N 4
ATOM 3532 C CA . GLU A 1 54 ? 11.931 1.404 -0.829 1.00 34.41 54 GLU A CA 4
ATOM 3533 C C . GLU A 1 54 ? 12.320 1.658 0.625 1.00 63.35 54 GLU A C 4
ATOM 3534 O O . GLU A 1 54 ? 12.305 2.797 1.093 1.00 24.33 54 GLU A O 4
ATOM 3546 N N . LEU A 1 55 ? 12.668 0.589 1.333 1.00 42.12 55 LEU A N 4
ATOM 3547 C CA . LEU A 1 55 ? 13.062 0.695 2.734 1.00 73.44 55 LEU A CA 4
ATOM 3548 C C . LEU A 1 55 ? 14.541 1.046 2.859 1.00 73.42 55 LEU A C 4
ATOM 3549 O O . LEU A 1 55 ? 15.376 0.533 2.113 1.00 13.40 55 LEU A O 4
ATOM 3565 N N . ARG A 1 56 ? 14.858 1.920 3.808 1.00 52.32 56 ARG A N 4
ATOM 3566 C CA . ARG A 1 56 ? 16.236 2.339 4.031 1.00 23.24 56 ARG A CA 4
ATOM 3567 C C . ARG A 1 56 ? 16.905 1.465 5.089 1.00 40.13 56 ARG A C 4
ATOM 3568 O O . ARG A 1 56 ? 18.034 1.729 5.503 1.00 51.32 56 ARG A O 4
ATOM 3589 N N . MET A 1 1 ? 0.825 -0.033 -1.675 1.00 25.33 1 MET A N 5
ATOM 3590 C CA . MET A 1 1 ? 2.196 0.322 -1.325 1.00 60.32 1 MET A CA 5
ATOM 3591 C C . MET A 1 1 ? 3.072 -0.923 -1.229 1.00 64.12 1 MET A C 5
ATOM 3592 O O . MET A 1 1 ? 3.723 -1.160 -0.211 1.00 71.21 1 MET A O 5
ATOM 3606 N N . LYS A 1 2 ? 3.085 -1.716 -2.295 1.00 71.03 2 LYS A N 5
ATOM 3607 C CA . LYS A 1 2 ? 3.882 -2.936 -2.332 1.00 71.55 2 LYS A CA 5
ATOM 3608 C C . LYS A 1 2 ? 5.332 -2.651 -1.956 1.00 2.10 2 LYS A C 5
ATOM 3609 O O . LYS A 1 2 ? 5.887 -1.614 -2.321 1.00 42.12 2 LYS A O 5
ATOM 3628 N N . THR A 1 3 ? 5.943 -3.578 -1.224 1.00 54.02 3 THR A N 5
ATOM 3629 C CA . THR A 1 3 ? 7.328 -3.426 -0.799 1.00 2.13 3 THR A CA 5
ATOM 3630 C C . THR A 1 3 ? 8.290 -3.717 -1.945 1.00 3.02 3 THR A C 5
ATOM 3631 O O . THR A 1 3 ? 8.034 -4.585 -2.780 1.00 22.44 3 THR A O 5
ATOM 3642 N N . THR A 1 4 ? 9.400 -2.986 -1.980 1.00 2.21 4 THR A N 5
ATOM 3643 C CA . THR A 1 4 ? 10.401 -3.165 -3.024 1.00 71.41 4 THR A CA 5
ATOM 3644 C C . THR A 1 4 ? 11.009 -4.562 -2.969 1.00 33.22 4 THR A C 5
ATOM 3645 O O . THR A 1 4 ? 11.319 -5.156 -4.002 1.00 11.22 4 THR A O 5
ATOM 3656 N N . ARG A 1 5 ? 11.176 -5.082 -1.757 1.00 72.22 5 ARG A N 5
ATOM 3657 C CA . ARG A 1 5 ? 11.747 -6.410 -1.568 1.00 23.01 5 ARG A CA 5
ATOM 3658 C C . ARG A 1 5 ? 11.014 -7.444 -2.417 1.00 54.11 5 ARG A C 5
ATOM 3659 O O . ARG A 1 5 ? 11.623 -8.373 -2.948 1.00 13.02 5 ARG A O 5
ATOM 3680 N N . LYS A 1 6 ? 9.701 -7.276 -2.541 1.00 63.30 6 LYS A N 5
ATOM 3681 C CA . LYS A 1 6 ? 8.883 -8.193 -3.326 1.00 21.23 6 LYS A CA 5
ATOM 3682 C C . LYS A 1 6 ? 9.131 -8.002 -4.819 1.00 14.44 6 LYS A C 5
ATOM 3683 O O . LYS A 1 6 ? 9.202 -8.969 -5.575 1.00 72.21 6 LYS A O 5
ATOM 3702 N N . GLY A 1 7 ? 9.262 -6.746 -5.236 1.00 23.01 7 GLY A N 5
ATOM 3703 C CA . GLY A 1 7 ? 9.502 -6.451 -6.637 1.00 32.15 7 GLY A CA 5
ATOM 3704 C C . GLY A 1 7 ? 10.861 -6.931 -7.106 1.00 10.32 7 GLY A C 5
ATOM 3705 O O . GLY A 1 7 ? 10.989 -7.486 -8.198 1.00 52.20 7 GLY A O 5
ATOM 3709 N N . LEU A 1 8 ? 11.880 -6.716 -6.281 1.00 14.23 8 LEU A N 5
ATOM 3710 C CA . LEU A 1 8 ? 13.238 -7.129 -6.618 1.00 15.13 8 LEU A CA 5
ATOM 3711 C C . LEU A 1 8 ? 13.292 -8.622 -6.927 1.00 12.43 8 LEU A C 5
ATOM 3712 O O . LEU A 1 8 ? 13.739 -9.028 -7.999 1.00 50.44 8 LEU A O 5
ATOM 3728 N N . ARG A 1 9 ? 12.832 -9.434 -5.980 1.00 53.55 9 ARG A N 5
ATOM 3729 C CA . ARG A 1 9 ? 12.827 -10.881 -6.152 1.00 70.30 9 ARG A CA 5
ATOM 3730 C C . ARG A 1 9 ? 11.988 -11.283 -7.362 1.00 13.34 9 ARG A C 5
ATOM 3731 O O . ARG A 1 9 ? 12.328 -12.222 -8.081 1.00 54.24 9 ARG A O 5
ATOM 3752 N N . ASP A 1 10 ? 10.891 -10.565 -7.578 1.00 73.51 10 ASP A N 5
ATOM 3753 C CA . ASP A 1 10 ? 10.003 -10.846 -8.700 1.00 71.14 10 ASP A CA 5
ATOM 3754 C C . ASP A 1 10 ? 10.674 -10.497 -10.025 1.00 24.20 10 ASP A C 5
ATOM 3755 O O . ASP A 1 10 ? 10.382 -11.098 -11.058 1.00 40.20 10 ASP A O 5
ATOM 3764 N N . GLY A 1 11 ? 11.576 -9.521 -9.987 1.00 1.44 11 GLY A N 5
ATOM 3765 C CA . GLY A 1 11 ? 12.274 -9.108 -11.190 1.00 50.41 11 GLY A CA 5
ATOM 3766 C C . GLY A 1 11 ? 11.716 -7.824 -11.772 1.00 5.21 11 GLY A C 5
ATOM 3767 O O . GLY A 1 11 ? 11.707 -7.640 -12.989 1.00 14.25 11 GLY A O 5
ATOM 3771 N N . GLU A 1 12 ? 11.250 -6.935 -10.901 1.00 12.42 12 GLU A N 5
ATOM 3772 C CA . GLU A 1 12 ? 10.686 -5.663 -11.337 1.00 14.43 12 GLU A CA 5
ATOM 3773 C C . GLU A 1 12 ? 11.634 -4.510 -11.021 1.00 3.13 12 GLU A C 5
ATOM 3774 O O . GLU A 1 12 ? 11.747 -3.555 -11.790 1.00 43.15 12 GLU A O 5
ATOM 3786 N N . LEU A 1 13 ? 12.314 -4.606 -9.883 1.00 52.33 13 LEU A N 5
ATOM 3787 C CA . LEU A 1 13 ? 13.253 -3.571 -9.464 1.00 21.43 13 LEU A CA 5
ATOM 3788 C C . LEU A 1 13 ? 14.682 -4.105 -9.454 1.00 30.04 13 LEU A C 5
ATOM 3789 O O . LEU A 1 13 ? 14.903 -5.315 -9.503 1.00 12.52 13 LEU A O 5
ATOM 3805 N N . GLU A 1 14 ? 15.648 -3.194 -9.387 1.00 60.24 14 GLU A N 5
ATOM 3806 C CA . GLU A 1 14 ? 17.056 -3.574 -9.369 1.00 74.54 14 GLU A CA 5
ATOM 3807 C C . GLU A 1 14 ? 17.878 -2.577 -8.559 1.00 23.12 14 GLU A C 5
ATOM 3808 O O . GLU A 1 14 ? 17.414 -1.481 -8.245 1.00 53.23 14 GLU A O 5
ATOM 3820 N N . LYS A 1 15 ? 19.103 -2.965 -8.222 1.00 25.42 15 LYS A N 5
ATOM 3821 C CA . LYS A 1 15 ? 19.993 -2.107 -7.448 1.00 61.25 15 LYS A CA 5
ATOM 3822 C C . LYS A 1 15 ? 20.974 -1.378 -8.361 1.00 1.43 15 LYS A C 5
ATOM 3823 O O . LYS A 1 15 ? 21.625 -1.992 -9.206 1.00 74.12 15 LYS A O 5
ATOM 3842 N N . ASP A 1 16 ? 21.076 -0.065 -8.183 1.00 21.23 16 ASP A N 5
ATOM 3843 C CA . ASP A 1 16 ? 21.980 0.748 -8.988 1.00 60.43 16 ASP A CA 5
ATOM 3844 C C . ASP A 1 16 ? 23.359 0.830 -8.341 1.00 50.52 16 ASP A C 5
ATOM 3845 O O . ASP A 1 16 ? 23.589 0.270 -7.269 1.00 71.31 16 ASP A O 5
ATOM 3854 N N . THR A 1 17 ? 24.275 1.533 -9.000 1.00 43.12 17 THR A N 5
ATOM 3855 C CA . THR A 1 17 ? 25.632 1.688 -8.491 1.00 20.40 17 THR A CA 5
ATOM 3856 C C . THR A 1 17 ? 25.627 2.254 -7.076 1.00 10.32 17 THR A C 5
ATOM 3857 O O . THR A 1 17 ? 26.441 1.865 -6.238 1.00 32.01 17 THR A O 5
ATOM 3868 N N . TYR A 1 18 ? 24.705 3.175 -6.816 1.00 22.44 18 TYR A N 5
ATOM 3869 C CA . TYR A 1 18 ? 24.596 3.796 -5.501 1.00 53.33 18 TYR A CA 5
ATOM 3870 C C . TYR A 1 18 ? 23.470 3.162 -4.691 1.00 34.13 18 TYR A C 5
ATOM 3871 O O . TYR A 1 18 ? 22.929 3.775 -3.771 1.00 44.21 18 TYR A O 5
ATOM 3889 N N . GLY A 1 19 ? 23.121 1.927 -5.040 1.00 10.14 19 GLY A N 5
ATOM 3890 C CA . GLY A 1 19 ? 22.062 1.228 -4.335 1.00 52.34 19 GLY A CA 5
ATOM 3891 C C . GLY A 1 19 ? 20.712 1.895 -4.510 1.00 34.11 19 GLY A C 5
ATOM 3892 O O . GLY A 1 19 ? 19.880 1.876 -3.602 1.00 25.31 19 GLY A O 5
ATOM 3896 N N . ARG A 1 20 ? 20.493 2.488 -5.679 1.00 72.51 20 ARG A N 5
ATOM 3897 C CA . ARG A 1 20 ? 19.235 3.166 -5.968 1.00 60.23 20 ARG A CA 5
ATOM 3898 C C . ARG A 1 20 ? 18.231 2.204 -6.597 1.00 12.12 20 ARG A C 5
ATOM 3899 O O . ARG A 1 20 ? 18.455 1.683 -7.690 1.00 73.31 20 ARG A O 5
ATOM 3920 N N . LEU A 1 21 ? 17.124 1.973 -5.899 1.00 2.30 21 LEU A N 5
ATOM 3921 C CA . LEU A 1 21 ? 16.085 1.074 -6.388 1.00 20.20 21 LEU A CA 5
ATOM 3922 C C . LEU A 1 21 ? 15.386 1.662 -7.609 1.00 40.24 21 LEU A C 5
ATOM 3923 O O . LEU A 1 21 ? 14.654 2.647 -7.506 1.00 4.44 21 LEU A O 5
ATOM 3939 N N . THR A 1 22 ? 15.614 1.050 -8.768 1.00 3.45 22 THR A N 5
ATOM 3940 C CA . THR A 1 22 ? 15.006 1.512 -10.009 1.00 1.42 22 THR A CA 5
ATOM 3941 C C . THR A 1 22 ? 14.459 0.344 -10.821 1.00 14.32 22 THR A C 5
ATOM 3942 O O . THR A 1 22 ? 14.949 -0.780 -10.717 1.00 25.53 22 THR A O 5
ATOM 3953 N N . CYS A 1 23 ? 13.441 0.618 -11.629 1.00 73.42 23 CYS A N 5
ATOM 3954 C CA . CYS A 1 23 ? 12.826 -0.412 -12.460 1.00 1.11 23 CYS A CA 5
ATOM 3955 C C . CYS A 1 23 ? 13.808 -0.921 -13.510 1.00 22.32 23 CYS A C 5
ATOM 3956 O O . CYS A 1 23 ? 14.183 -0.193 -14.429 1.00 32.21 23 CYS A O 5
ATOM 3964 N N . SER A 1 24 ? 14.223 -2.176 -13.366 1.00 13.15 24 SER A N 5
ATOM 3965 C CA . SER A 1 24 ? 15.166 -2.781 -14.298 1.00 70.44 24 SER A CA 5
ATOM 3966 C C . SER A 1 24 ? 14.561 -2.878 -15.696 1.00 25.42 24 SER A C 5
ATOM 3967 O O . SER A 1 24 ? 15.274 -3.083 -16.678 1.00 75.41 24 SER A O 5
ATOM 3975 N N . GLU A 1 25 ? 13.243 -2.730 -15.775 1.00 52.40 25 GLU A N 5
ATOM 3976 C CA . GLU A 1 25 ? 12.542 -2.801 -17.052 1.00 20.33 25 GLU A CA 5
ATOM 3977 C C . GLU A 1 25 ? 12.771 -1.534 -17.870 1.00 40.11 25 GLU A C 5
ATOM 3978 O O . GLU A 1 25 ? 12.874 -1.584 -19.096 1.00 71.24 25 GLU A O 5
ATOM 3990 N N . CYS A 1 26 ? 12.849 -0.400 -17.183 1.00 41.43 26 CYS A N 5
ATOM 3991 C CA . CYS A 1 26 ? 13.065 0.882 -17.846 1.00 15.03 26 CYS A CA 5
ATOM 3992 C C . CYS A 1 26 ? 14.539 1.270 -17.812 1.00 41.41 26 CYS A C 5
ATOM 3993 O O . CYS A 1 26 ? 15.074 1.801 -18.785 1.00 22.24 26 CYS A O 5
ATOM 4001 N N . GLY A 1 27 ? 15.191 1.004 -16.684 1.00 74.41 27 GLY A N 5
ATOM 4002 C CA . GLY A 1 27 ? 16.597 1.333 -16.544 1.00 11.51 27 GLY A CA 5
ATOM 4003 C C . GLY A 1 27 ? 16.813 2.725 -15.984 1.00 12.35 27 GLY A C 5
ATOM 4004 O O . GLY A 1 27 ? 17.817 2.985 -15.321 1.00 52.23 27 GLY A O 5
ATOM 4008 N N . GLU A 1 28 ? 15.869 3.622 -16.251 1.00 51.41 28 GLU A N 5
ATOM 4009 C CA . GLU A 1 28 ? 15.963 4.996 -15.770 1.00 61.23 28 GLU A CA 5
ATOM 4010 C C . GLU A 1 28 ? 15.539 5.091 -14.308 1.00 32.54 28 GLU A C 5
ATOM 4011 O O . GLU A 1 28 ? 14.561 4.469 -13.892 1.00 53.24 28 GLU A O 5
ATOM 4023 N N . SER A 1 29 ? 16.282 5.872 -13.531 1.00 45.22 29 SER A N 5
ATOM 4024 C CA . SER A 1 29 ? 15.987 6.045 -12.114 1.00 10.52 29 SER A CA 5
ATOM 4025 C C . SER A 1 29 ? 14.587 6.620 -11.917 1.00 45.30 29 SER A C 5
ATOM 4026 O O . SER A 1 29 ? 14.252 7.671 -12.465 1.00 44.22 29 SER A O 5
ATOM 4034 N N . LEU A 1 30 ? 13.774 5.924 -11.131 1.00 21.20 30 LEU A N 5
ATOM 4035 C CA . LEU A 1 30 ? 12.410 6.363 -10.860 1.00 54.43 30 LEU A CA 5
ATOM 4036 C C . LEU A 1 30 ? 12.404 7.684 -10.096 1.00 64.44 30 LEU A C 5
ATOM 4037 O O . LEU A 1 30 ? 13.398 8.057 -9.473 1.00 44.12 30 LEU A O 5
ATOM 4053 N N . LYS A 1 31 ? 11.278 8.386 -10.147 1.00 74.01 31 LYS A N 5
ATOM 4054 C CA . LYS A 1 31 ? 11.140 9.663 -9.458 1.00 10.35 31 LYS A CA 5
ATOM 4055 C C . LYS A 1 31 ? 10.661 9.459 -8.024 1.00 30.22 31 LYS A C 5
ATOM 4056 O O . LYS A 1 31 ? 9.577 8.923 -7.791 1.00 24.24 31 LYS A O 5
ATOM 4075 N N . LYS A 1 32 ? 11.474 9.890 -7.066 1.00 4.31 32 LYS A N 5
ATOM 4076 C CA . LYS A 1 32 ? 11.133 9.757 -5.655 1.00 3.55 32 LYS A CA 5
ATOM 4077 C C . LYS A 1 32 ? 10.277 10.931 -5.189 1.00 72.31 32 LYS A C 5
ATOM 4078 O O . LYS A 1 32 ? 10.735 12.073 -5.157 1.00 53.22 32 LYS A O 5
ATOM 4097 N N . LYS A 1 33 ? 9.031 10.641 -4.827 1.00 45.33 33 LYS A N 5
ATOM 4098 C CA . LYS A 1 33 ? 8.111 11.671 -4.360 1.00 51.25 33 LYS A CA 5
ATOM 4099 C C . LYS A 1 33 ? 8.333 11.969 -2.881 1.00 52.31 33 LYS A C 5
ATOM 4100 O O . LYS A 1 33 ? 8.930 11.171 -2.160 1.00 75.33 33 LYS A O 5
ATOM 4119 N N . ASN A 1 34 ? 7.847 13.123 -2.435 1.00 40.32 34 ASN A N 5
ATOM 4120 C CA . ASN A 1 34 ? 7.992 13.526 -1.041 1.00 32.20 34 ASN A CA 5
ATOM 4121 C C . ASN A 1 34 ? 6.862 12.954 -0.190 1.00 23.04 34 ASN A C 5
ATOM 4122 O O . ASN A 1 34 ? 5.752 13.486 -0.175 1.00 21.24 34 ASN A O 5
ATOM 4133 N N . ASP A 1 35 ? 7.154 11.868 0.518 1.00 11.21 35 ASP A N 5
ATOM 4134 C CA . ASP A 1 35 ? 6.164 11.225 1.374 1.00 71.42 35 ASP A CA 5
ATOM 4135 C C . ASP A 1 35 ? 6.483 11.460 2.847 1.00 43.23 35 ASP A C 5
ATOM 4136 O O . ASP A 1 35 ? 7.182 10.676 3.489 1.00 34.41 35 ASP A O 5
ATOM 4145 N N . PRO A 1 36 ? 5.962 12.567 3.396 1.00 51.31 36 PRO A N 5
ATOM 4146 C CA . PRO A 1 36 ? 6.178 12.932 4.799 1.00 5.40 36 PRO A CA 5
ATOM 4147 C C . PRO A 1 36 ? 5.454 11.996 5.760 1.00 1.11 36 PRO A C 5
ATOM 4148 O O . PRO A 1 36 ? 5.934 11.729 6.862 1.00 44.02 36 PRO A O 5
ATOM 4159 N N . ASP A 1 37 ? 4.297 11.500 5.336 1.00 11.31 37 ASP A N 5
ATOM 4160 C CA . ASP A 1 37 ? 3.507 10.592 6.159 1.00 33.01 37 ASP A CA 5
ATOM 4161 C C . ASP A 1 37 ? 4.249 9.279 6.385 1.00 21.41 37 ASP A C 5
ATOM 4162 O O . ASP A 1 37 ? 4.128 8.661 7.442 1.00 34.42 37 ASP A O 5
ATOM 4171 N N . GLU A 1 38 ? 5.017 8.859 5.384 1.00 34.43 38 GLU A N 5
ATOM 4172 C CA . GLU A 1 38 ? 5.777 7.617 5.474 1.00 13.43 38 GLU A CA 5
ATOM 4173 C C . GLU A 1 38 ? 7.218 7.891 5.895 1.00 52.23 38 GLU A C 5
ATOM 4174 O O . GLU A 1 38 ? 7.831 8.864 5.454 1.00 32.23 38 GLU A O 5
ATOM 4186 N N . VAL A 1 39 ? 7.753 7.026 6.751 1.00 51.23 39 VAL A N 5
ATOM 4187 C CA . VAL A 1 39 ? 9.122 7.173 7.231 1.00 14.30 39 VAL A CA 5
ATOM 4188 C C . VAL A 1 39 ? 10.087 6.327 6.409 1.00 74.05 39 VAL A C 5
ATOM 4189 O O . VAL A 1 39 ? 11.048 5.770 6.939 1.00 31.20 39 VAL A O 5
ATOM 4202 N N . PHE A 1 40 ? 9.824 6.235 5.109 1.00 64.00 40 PHE A N 5
ATOM 4203 C CA . PHE A 1 40 ? 10.670 5.456 4.212 1.00 74.22 40 PHE A CA 5
ATOM 4204 C C . PHE A 1 40 ? 10.619 6.016 2.794 1.00 43.45 40 PHE A C 5
ATOM 4205 O O . PHE A 1 40 ? 9.838 6.921 2.499 1.00 1.25 40 PHE A O 5
ATOM 4222 N N . SER A 1 41 ? 11.459 5.472 1.918 1.00 11.34 41 SER A N 5
ATOM 4223 C CA . SER A 1 41 ? 11.514 5.920 0.532 1.00 41.32 41 SER A CA 5
ATOM 4224 C C . SER A 1 41 ? 10.466 5.202 -0.313 1.00 42.32 41 SER A C 5
ATOM 4225 O O . SER A 1 41 ? 10.030 4.101 0.022 1.00 14.11 41 SER A O 5
ATOM 4233 N N . VAL A 1 42 ? 10.066 5.835 -1.412 1.00 65.40 42 VAL A N 5
ATOM 4234 C CA . VAL A 1 42 ? 9.071 5.257 -2.307 1.00 13.31 42 VAL A CA 5
ATOM 4235 C C . VAL A 1 42 ? 9.422 5.526 -3.766 1.00 33.40 42 VAL A C 5
ATOM 4236 O O . VAL A 1 42 ? 9.566 6.676 -4.179 1.00 11.42 42 VAL A O 5
ATOM 4249 N N . ARG A 1 43 ? 9.557 4.456 -4.543 1.00 24.34 43 ARG A N 5
ATOM 4250 C CA . ARG A 1 43 ? 9.892 4.575 -5.956 1.00 44.55 43 ARG A CA 5
ATOM 4251 C C . ARG A 1 43 ? 8.671 4.303 -6.830 1.00 11.45 43 ARG A C 5
ATOM 4252 O O . ARG A 1 43 ? 8.108 3.208 -6.803 1.00 2.43 43 ARG A O 5
ATOM 4273 N N . ILE A 1 44 ? 8.266 5.306 -7.601 1.00 45.53 44 ILE A N 5
ATOM 4274 C CA . ILE A 1 44 ? 7.113 5.175 -8.482 1.00 74.22 44 ILE A CA 5
ATOM 4275 C C . ILE A 1 44 ? 7.535 5.193 -9.947 1.00 74.24 44 ILE A C 5
ATOM 4276 O O . ILE A 1 44 ? 8.265 6.084 -10.383 1.00 31.13 44 ILE A O 5
ATOM 4292 N N . CYS A 1 45 ? 7.069 4.205 -10.703 1.00 61.34 45 CYS A N 5
ATOM 4293 C CA . CYS A 1 45 ? 7.397 4.107 -12.121 1.00 44.13 45 CYS A CA 5
ATOM 4294 C C . CYS A 1 45 ? 6.330 4.785 -12.974 1.00 43.23 45 CYS A C 5
ATOM 4295 O O . CYS A 1 45 ? 5.234 4.255 -13.152 1.00 11.24 45 CYS A O 5
ATOM 4303 N N . ALA A 1 46 ? 6.659 5.961 -13.499 1.00 13.31 46 ALA A N 5
ATOM 4304 C CA . ALA A 1 46 ? 5.729 6.712 -14.333 1.00 71.05 46 ALA A CA 5
ATOM 4305 C C . ALA A 1 46 ? 5.583 6.069 -15.709 1.00 23.15 46 ALA A C 5
ATOM 4306 O O . ALA A 1 46 ? 4.607 6.313 -16.418 1.00 20.50 46 ALA A O 5
ATOM 4313 N N . ASP A 1 47 ? 6.560 5.248 -16.079 1.00 11.11 47 ASP A N 5
ATOM 4314 C CA . ASP A 1 47 ? 6.540 4.569 -17.370 1.00 1.55 47 ASP A CA 5
ATOM 4315 C C . ASP A 1 47 ? 5.740 3.273 -17.290 1.00 1.14 47 ASP A C 5
ATOM 4316 O O . ASP A 1 47 ? 4.923 2.982 -18.164 1.00 33.34 47 ASP A O 5
ATOM 4325 N N . CYS A 1 48 ? 5.982 2.499 -16.238 1.00 33.23 48 CYS A N 5
ATOM 4326 C CA . CYS A 1 48 ? 5.285 1.232 -16.045 1.00 20.14 48 CYS A CA 5
ATOM 4327 C C . CYS A 1 48 ? 3.900 1.459 -15.448 1.00 31.42 48 CYS A C 5
ATOM 4328 O O . CYS A 1 48 ? 2.961 0.716 -15.732 1.00 22.34 48 CYS A O 5
ATOM 4336 N N . GLY A 1 49 ? 3.780 2.490 -14.617 1.00 43.24 49 GLY A N 5
ATOM 4337 C CA . GLY A 1 49 ? 2.507 2.795 -13.992 1.00 11.32 49 GLY A CA 5
ATOM 4338 C C . GLY A 1 49 ? 2.292 2.021 -12.706 1.00 43.33 49 GLY A C 5
ATOM 4339 O O . GLY A 1 49 ? 1.255 1.383 -12.524 1.00 5.01 49 GLY A O 5
ATOM 4343 N N . ARG A 1 50 ? 3.275 2.076 -11.813 1.00 41.13 50 ARG A N 5
ATOM 4344 C CA . ARG A 1 50 ? 3.190 1.372 -10.539 1.00 40.34 50 ARG A CA 5
ATOM 4345 C C . ARG A 1 50 ? 4.029 2.072 -9.474 1.00 42.34 50 ARG A C 5
ATOM 4346 O O . ARG A 1 50 ? 4.779 3.001 -9.774 1.00 24.44 50 ARG A O 5
ATOM 4367 N N . GLU A 1 51 ? 3.896 1.620 -8.231 1.00 54.34 51 GLU A N 5
ATOM 4368 C CA . GLU A 1 51 ? 4.641 2.205 -7.123 1.00 32.34 51 GLU A CA 5
ATOM 4369 C C . GLU A 1 51 ? 5.268 1.117 -6.255 1.00 71.02 51 GLU A C 5
ATOM 4370 O O . GLU A 1 51 ? 4.781 -0.013 -6.210 1.00 0.33 51 GLU A O 5
ATOM 4382 N N . TRP A 1 52 ? 6.350 1.466 -5.570 1.00 4.41 52 TRP A N 5
ATOM 4383 C CA . TRP A 1 52 ? 7.045 0.520 -4.704 1.00 41.12 52 TRP A CA 5
ATOM 4384 C C . TRP A 1 52 ? 7.614 1.222 -3.476 1.00 42.23 52 TRP A C 5
ATOM 4385 O O . TRP A 1 52 ? 7.986 2.394 -3.535 1.00 44.44 52 TRP A O 5
ATOM 4406 N N . LYS A 1 53 ? 7.680 0.499 -2.364 1.00 33.14 53 LYS A N 5
ATOM 4407 C CA . LYS A 1 53 ? 8.205 1.052 -1.121 1.00 21.41 53 LYS A CA 5
ATOM 4408 C C . LYS A 1 53 ? 9.643 0.599 -0.889 1.00 43.24 53 LYS A C 5
ATOM 4409 O O . LYS A 1 53 ? 9.910 -0.591 -0.726 1.00 51.13 53 LYS A O 5
ATOM 4428 N N . GLU A 1 54 ? 10.565 1.557 -0.875 1.00 62.11 54 GLU A N 5
ATOM 4429 C CA . GLU A 1 54 ? 11.976 1.255 -0.663 1.00 11.24 54 GLU A CA 5
ATOM 4430 C C . GLU A 1 54 ? 12.395 1.592 0.766 1.00 62.15 54 GLU A C 5
ATOM 4431 O O . GLU A 1 54 ? 12.293 2.740 1.200 1.00 25.23 54 GLU A O 5
ATOM 4443 N N . LEU A 1 55 ? 12.866 0.583 1.491 1.00 41.43 55 LEU A N 5
ATOM 4444 C CA . LEU A 1 55 ? 13.301 0.771 2.871 1.00 71.25 55 LEU A CA 5
ATOM 4445 C C . LEU A 1 55 ? 14.744 1.263 2.925 1.00 73.22 55 LEU A C 5
ATOM 4446 O O . LEU A 1 55 ? 15.666 0.558 2.514 1.00 51.53 55 LEU A O 5
ATOM 4462 N N . ARG A 1 56 ? 14.931 2.475 3.437 1.00 63.23 56 ARG A N 5
ATOM 4463 C CA . ARG A 1 56 ? 16.262 3.060 3.546 1.00 51.51 56 ARG A CA 5
ATOM 4464 C C . ARG A 1 56 ? 16.972 2.566 4.803 1.00 62.35 56 ARG A C 5
ATOM 4465 O O . ARG A 1 56 ? 17.281 3.348 5.701 1.00 2.14 56 ARG A O 5
ATOM 4486 N N . MET A 1 1 ? 0.394 0.058 -1.333 1.00 4.11 1 MET A N 6
ATOM 4487 C CA . MET A 1 1 ? 1.795 0.388 -1.569 1.00 22.12 1 MET A CA 6
ATOM 4488 C C . MET A 1 1 ? 2.678 -0.847 -1.417 1.00 34.00 1 MET A C 6
ATOM 4489 O O . MET A 1 1 ? 2.988 -1.268 -0.302 1.00 40.14 1 MET A O 6
ATOM 4503 N N . LYS A 1 2 ? 3.079 -1.424 -2.545 1.00 34.35 2 LYS A N 6
ATOM 4504 C CA . LYS A 1 2 ? 3.926 -2.611 -2.538 1.00 2.22 2 LYS A CA 6
ATOM 4505 C C . LYS A 1 2 ? 5.348 -2.261 -2.111 1.00 63.12 2 LYS A C 6
ATOM 4506 O O . LYS A 1 2 ? 5.824 -1.150 -2.348 1.00 15.23 2 LYS A O 6
ATOM 4525 N N . THR A 1 3 ? 6.025 -3.217 -1.482 1.00 72.32 3 THR A N 6
ATOM 4526 C CA . THR A 1 3 ? 7.392 -3.010 -1.023 1.00 64.42 3 THR A CA 6
ATOM 4527 C C . THR A 1 3 ? 8.399 -3.398 -2.101 1.00 14.02 3 THR A C 6
ATOM 4528 O O . THR A 1 3 ? 8.135 -4.273 -2.926 1.00 73.02 3 THR A O 6
ATOM 4539 N N . THR A 1 4 ? 9.555 -2.742 -2.088 1.00 52.31 4 THR A N 6
ATOM 4540 C CA . THR A 1 4 ? 10.601 -3.017 -3.065 1.00 32.53 4 THR A CA 6
ATOM 4541 C C . THR A 1 4 ? 11.142 -4.434 -2.905 1.00 42.45 4 THR A C 6
ATOM 4542 O O . THR A 1 4 ? 11.484 -5.092 -3.888 1.00 50.42 4 THR A O 6
ATOM 4553 N N . ARG A 1 5 ? 11.217 -4.897 -1.662 1.00 61.22 5 ARG A N 6
ATOM 4554 C CA . ARG A 1 5 ? 11.718 -6.236 -1.375 1.00 13.01 5 ARG A CA 6
ATOM 4555 C C . ARG A 1 5 ? 10.988 -7.281 -2.214 1.00 11.11 5 ARG A C 6
ATOM 4556 O O . ARG A 1 5 ? 11.582 -8.265 -2.655 1.00 4.21 5 ARG A O 6
ATOM 4577 N N . LYS A 1 6 ? 9.695 -7.061 -2.430 1.00 45.02 6 LYS A N 6
ATOM 4578 C CA . LYS A 1 6 ? 8.883 -7.982 -3.216 1.00 42.14 6 LYS A CA 6
ATOM 4579 C C . LYS A 1 6 ? 9.098 -7.758 -4.710 1.00 10.22 6 LYS A C 6
ATOM 4580 O O . LYS A 1 6 ? 9.104 -8.705 -5.495 1.00 10.11 6 LYS A O 6
ATOM 4599 N N . GLY A 1 7 ? 9.276 -6.498 -5.095 1.00 55.42 7 GLY A N 6
ATOM 4600 C CA . GLY A 1 7 ? 9.490 -6.173 -6.493 1.00 53.33 7 GLY A CA 6
ATOM 4601 C C . GLY A 1 7 ? 10.807 -6.708 -7.018 1.00 22.22 7 GLY A C 6
ATOM 4602 O O . GLY A 1 7 ? 10.858 -7.311 -8.091 1.00 1.30 7 GLY A O 6
ATOM 4606 N N . LEU A 1 8 ? 11.877 -6.488 -6.261 1.00 54.23 8 LEU A N 6
ATOM 4607 C CA . LEU A 1 8 ? 13.202 -6.951 -6.657 1.00 22.34 8 LEU A CA 6
ATOM 4608 C C . LEU A 1 8 ? 13.199 -8.455 -6.914 1.00 52.34 8 LEU A C 6
ATOM 4609 O O . LEU A 1 8 ? 13.552 -8.909 -8.003 1.00 4.52 8 LEU A O 6
ATOM 4625 N N . ARG A 1 9 ? 12.795 -9.222 -5.907 1.00 2.30 9 ARG A N 6
ATOM 4626 C CA . ARG A 1 9 ? 12.745 -10.674 -6.025 1.00 53.01 9 ARG A CA 6
ATOM 4627 C C . ARG A 1 9 ? 11.929 -11.092 -7.245 1.00 31.21 9 ARG A C 6
ATOM 4628 O O . ARG A 1 9 ? 12.278 -12.047 -7.940 1.00 15.14 9 ARG A O 6
ATOM 4649 N N . ASP A 1 10 ? 10.842 -10.372 -7.498 1.00 41.34 10 ASP A N 6
ATOM 4650 C CA . ASP A 1 10 ? 9.977 -10.667 -8.634 1.00 73.34 10 ASP A CA 6
ATOM 4651 C C . ASP A 1 10 ? 10.677 -10.342 -9.950 1.00 52.21 10 ASP A C 6
ATOM 4652 O O . ASP A 1 10 ? 10.404 -10.958 -10.979 1.00 71.13 10 ASP A O 6
ATOM 4661 N N . GLY A 1 11 ? 11.581 -9.368 -9.909 1.00 12.44 11 GLY A N 6
ATOM 4662 C CA . GLY A 1 11 ? 12.305 -8.976 -11.104 1.00 21.23 11 GLY A CA 6
ATOM 4663 C C . GLY A 1 11 ? 11.765 -7.699 -11.717 1.00 24.24 11 GLY A C 6
ATOM 4664 O O . GLY A 1 11 ? 11.781 -7.534 -12.936 1.00 34.32 11 GLY A O 6
ATOM 4668 N N . GLU A 1 12 ? 11.286 -6.794 -10.869 1.00 33.41 12 GLU A N 6
ATOM 4669 C CA . GLU A 1 12 ? 10.736 -5.527 -11.336 1.00 4.12 12 GLU A CA 6
ATOM 4670 C C . GLU A 1 12 ? 11.679 -4.372 -11.008 1.00 73.05 12 GLU A C 6
ATOM 4671 O O . GLU A 1 12 ? 11.808 -3.423 -11.783 1.00 4.11 12 GLU A O 6
ATOM 4683 N N . LEU A 1 13 ? 12.334 -4.459 -9.856 1.00 72.42 13 LEU A N 6
ATOM 4684 C CA . LEU A 1 13 ? 13.264 -3.422 -9.425 1.00 24.25 13 LEU A CA 6
ATOM 4685 C C . LEU A 1 13 ? 14.696 -3.949 -9.405 1.00 12.21 13 LEU A C 6
ATOM 4686 O O . LEU A 1 13 ? 14.922 -5.158 -9.377 1.00 74.02 13 LEU A O 6
ATOM 4702 N N . GLU A 1 14 ? 15.658 -3.032 -9.417 1.00 45.04 14 GLU A N 6
ATOM 4703 C CA . GLU A 1 14 ? 17.068 -3.405 -9.400 1.00 30.14 14 GLU A CA 6
ATOM 4704 C C . GLU A 1 14 ? 17.888 -2.395 -8.602 1.00 61.20 14 GLU A C 6
ATOM 4705 O O . GLU A 1 14 ? 17.537 -1.218 -8.521 1.00 50.14 14 GLU A O 6
ATOM 4717 N N . LYS A 1 15 ? 18.983 -2.864 -8.013 1.00 71.41 15 LYS A N 6
ATOM 4718 C CA . LYS A 1 15 ? 19.855 -2.005 -7.222 1.00 11.52 15 LYS A CA 6
ATOM 4719 C C . LYS A 1 15 ? 20.963 -1.410 -8.086 1.00 34.32 15 LYS A C 6
ATOM 4720 O O . LYS A 1 15 ? 21.580 -2.111 -8.888 1.00 42.42 15 LYS A O 6
ATOM 4739 N N . ASP A 1 16 ? 21.210 -0.116 -7.915 1.00 74.24 16 ASP A N 6
ATOM 4740 C CA . ASP A 1 16 ? 22.245 0.572 -8.678 1.00 21.51 16 ASP A CA 6
ATOM 4741 C C . ASP A 1 16 ? 23.544 0.650 -7.882 1.00 41.31 16 ASP A C 6
ATOM 4742 O O . ASP A 1 16 ? 23.616 0.189 -6.743 1.00 24.24 16 ASP A O 6
ATOM 4751 N N . THR A 1 17 ? 24.570 1.237 -8.490 1.00 43.34 17 THR A N 6
ATOM 4752 C CA . THR A 1 17 ? 25.867 1.375 -7.840 1.00 64.42 17 THR A CA 6
ATOM 4753 C C . THR A 1 17 ? 25.734 2.066 -6.488 1.00 43.22 17 THR A C 6
ATOM 4754 O O . THR A 1 17 ? 26.449 1.740 -5.540 1.00 73.21 17 THR A O 6
ATOM 4765 N N . TYR A 1 18 ? 24.816 3.022 -6.406 1.00 54.10 18 TYR A N 6
ATOM 4766 C CA . TYR A 1 18 ? 24.590 3.761 -5.170 1.00 2.24 18 TYR A CA 6
ATOM 4767 C C . TYR A 1 18 ? 23.362 3.232 -4.435 1.00 3.23 18 TYR A C 6
ATOM 4768 O O . TYR A 1 18 ? 22.750 3.939 -3.635 1.00 44.45 18 TYR A O 6
ATOM 4786 N N . GLY A 1 19 ? 23.008 1.981 -4.712 1.00 61.20 19 GLY A N 6
ATOM 4787 C CA . GLY A 1 19 ? 21.856 1.376 -4.070 1.00 13.44 19 GLY A CA 6
ATOM 4788 C C . GLY A 1 19 ? 20.558 2.067 -4.439 1.00 73.53 19 GLY A C 6
ATOM 4789 O O . GLY A 1 19 ? 19.642 2.160 -3.622 1.00 1.34 19 GLY A O 6
ATOM 4793 N N . ARG A 1 20 ? 20.478 2.552 -5.674 1.00 3.32 20 ARG A N 6
ATOM 4794 C CA . ARG A 1 20 ? 19.284 3.240 -6.149 1.00 12.12 20 ARG A CA 6
ATOM 4795 C C . ARG A 1 20 ? 18.286 2.250 -6.743 1.00 65.12 20 ARG A C 6
ATOM 4796 O O . ARG A 1 20 ? 18.558 1.616 -7.764 1.00 12.10 20 ARG A O 6
ATOM 4817 N N . LEU A 1 21 ? 17.132 2.122 -6.098 1.00 63.41 21 LEU A N 6
ATOM 4818 C CA . LEU A 1 21 ? 16.094 1.208 -6.562 1.00 51.23 21 LEU A CA 6
ATOM 4819 C C . LEU A 1 21 ? 15.360 1.785 -7.769 1.00 3.54 21 LEU A C 6
ATOM 4820 O O . LEU A 1 21 ? 14.643 2.780 -7.656 1.00 0.22 21 LEU A O 6
ATOM 4836 N N . THR A 1 22 ? 15.543 1.154 -8.924 1.00 71.40 22 THR A N 6
ATOM 4837 C CA . THR A 1 22 ? 14.898 1.603 -10.151 1.00 41.22 22 THR A CA 6
ATOM 4838 C C . THR A 1 22 ? 14.358 0.424 -10.953 1.00 5.14 22 THR A C 6
ATOM 4839 O O . THR A 1 22 ? 14.875 -0.690 -10.860 1.00 21.12 22 THR A O 6
ATOM 4850 N N . CYS A 1 23 ? 13.318 0.676 -11.739 1.00 43.23 23 CYS A N 6
ATOM 4851 C CA . CYS A 1 23 ? 12.708 -0.366 -12.558 1.00 3.13 23 CYS A CA 6
ATOM 4852 C C . CYS A 1 23 ? 13.679 -0.855 -13.627 1.00 64.23 23 CYS A C 6
ATOM 4853 O O . CYS A 1 23 ? 14.035 -0.114 -14.543 1.00 42.40 23 CYS A O 6
ATOM 4861 N N . SER A 1 24 ? 14.106 -2.108 -13.503 1.00 73.14 24 SER A N 6
ATOM 4862 C CA . SER A 1 24 ? 15.040 -2.695 -14.456 1.00 64.24 24 SER A CA 6
ATOM 4863 C C . SER A 1 24 ? 14.421 -2.771 -15.848 1.00 74.55 24 SER A C 6
ATOM 4864 O O . SER A 1 24 ? 15.123 -2.954 -16.842 1.00 53.03 24 SER A O 6
ATOM 4872 N N . GLU A 1 25 ? 13.100 -2.630 -15.910 1.00 62.41 25 GLU A N 6
ATOM 4873 C CA . GLU A 1 25 ? 12.385 -2.684 -17.180 1.00 23.21 25 GLU A CA 6
ATOM 4874 C C . GLU A 1 25 ? 12.598 -1.401 -17.979 1.00 34.44 25 GLU A C 6
ATOM 4875 O O . GLU A 1 25 ? 12.678 -1.429 -19.207 1.00 43.23 25 GLU A O 6
ATOM 4887 N N . CYS A 1 26 ? 12.686 -0.280 -17.272 1.00 44.13 26 CYS A N 6
ATOM 4888 C CA . CYS A 1 26 ? 12.888 1.014 -17.915 1.00 12.24 26 CYS A CA 6
ATOM 4889 C C . CYS A 1 26 ? 14.361 1.409 -17.892 1.00 71.35 26 CYS A C 6
ATOM 4890 O O . CYS A 1 26 ? 14.882 1.957 -18.863 1.00 30.12 26 CYS A O 6
ATOM 4898 N N . GLY A 1 27 ? 15.027 1.127 -16.777 1.00 22.12 27 GLY A N 6
ATOM 4899 C CA . GLY A 1 27 ? 16.434 1.461 -16.648 1.00 74.02 27 GLY A CA 6
ATOM 4900 C C . GLY A 1 27 ? 16.650 2.845 -16.070 1.00 42.54 27 GLY A C 6
ATOM 4901 O O . GLY A 1 27 ? 17.660 3.100 -15.415 1.00 63.04 27 GLY A O 6
ATOM 4905 N N . GLU A 1 28 ? 15.700 3.742 -16.315 1.00 10.52 28 GLU A N 6
ATOM 4906 C CA . GLU A 1 28 ? 15.794 5.109 -15.816 1.00 1.35 28 GLU A CA 6
ATOM 4907 C C . GLU A 1 28 ? 15.348 5.188 -14.358 1.00 53.14 28 GLU A C 6
ATOM 4908 O O . GLU A 1 28 ? 14.339 4.596 -13.974 1.00 41.31 28 GLU A O 6
ATOM 4920 N N . SER A 1 29 ? 16.107 5.923 -13.552 1.00 20.10 29 SER A N 6
ATOM 4921 C CA . SER A 1 29 ? 15.793 6.076 -12.136 1.00 42.22 29 SER A CA 6
ATOM 4922 C C . SER A 1 29 ? 14.413 6.700 -11.950 1.00 44.11 29 SER A C 6
ATOM 4923 O O . SER A 1 29 ? 14.131 7.779 -12.473 1.00 60.25 29 SER A O 6
ATOM 4931 N N . LEU A 1 30 ? 13.557 6.014 -11.201 1.00 42.02 30 LEU A N 6
ATOM 4932 C CA . LEU A 1 30 ? 12.206 6.499 -10.945 1.00 14.44 30 LEU A CA 6
ATOM 4933 C C . LEU A 1 30 ? 12.236 7.803 -10.153 1.00 23.21 30 LEU A C 6
ATOM 4934 O O . LEU A 1 30 ? 13.232 8.125 -9.505 1.00 1.13 30 LEU A O 6
ATOM 4950 N N . LYS A 1 31 ? 11.138 8.549 -10.208 1.00 71.53 31 LYS A N 6
ATOM 4951 C CA . LYS A 1 31 ? 11.036 9.816 -9.494 1.00 61.41 31 LYS A CA 6
ATOM 4952 C C . LYS A 1 31 ? 10.522 9.600 -8.074 1.00 42.12 31 LYS A C 6
ATOM 4953 O O . LYS A 1 31 ? 9.428 9.072 -7.872 1.00 43.40 31 LYS A O 6
ATOM 4972 N N . LYS A 1 32 ? 11.317 10.013 -7.093 1.00 43.11 32 LYS A N 6
ATOM 4973 C CA . LYS A 1 32 ? 10.942 9.868 -5.692 1.00 5.25 32 LYS A CA 6
ATOM 4974 C C . LYS A 1 32 ? 10.031 11.010 -5.251 1.00 64.42 32 LYS A C 6
ATOM 4975 O O . LYS A 1 32 ? 10.427 12.176 -5.268 1.00 72.55 32 LYS A O 6
ATOM 4994 N N . LYS A 1 33 ? 8.810 10.667 -4.855 1.00 63.24 33 LYS A N 6
ATOM 4995 C CA . LYS A 1 33 ? 7.843 11.662 -4.407 1.00 61.24 33 LYS A CA 6
ATOM 4996 C C . LYS A 1 33 ? 8.046 11.992 -2.932 1.00 44.53 33 LYS A C 6
ATOM 4997 O O . LYS A 1 33 ? 8.677 11.234 -2.198 1.00 20.52 33 LYS A O 6
ATOM 5016 N N . ASN A 1 34 ? 7.507 13.130 -2.506 1.00 35.44 34 ASN A N 6
ATOM 5017 C CA . ASN A 1 34 ? 7.628 13.560 -1.117 1.00 63.25 34 ASN A CA 6
ATOM 5018 C C . ASN A 1 34 ? 6.593 12.864 -0.239 1.00 71.44 34 ASN A C 6
ATOM 5019 O O . ASN A 1 34 ? 5.426 13.254 -0.210 1.00 75.43 34 ASN A O 6
ATOM 5030 N N . ASP A 1 35 ? 7.029 11.832 0.475 1.00 10.11 35 ASP A N 6
ATOM 5031 C CA . ASP A 1 35 ? 6.141 11.082 1.356 1.00 40.03 35 ASP A CA 6
ATOM 5032 C C . ASP A 1 35 ? 6.453 11.376 2.820 1.00 73.41 35 ASP A C 6
ATOM 5033 O O . ASP A 1 35 ? 7.254 10.693 3.459 1.00 73.25 35 ASP A O 6
ATOM 5042 N N . PRO A 1 36 ? 5.806 12.417 3.366 1.00 63.54 36 PRO A N 6
ATOM 5043 C CA . PRO A 1 36 ? 5.999 12.825 4.760 1.00 33.23 36 PRO A CA 6
ATOM 5044 C C . PRO A 1 36 ? 5.412 11.819 5.745 1.00 64.20 36 PRO A C 6
ATOM 5045 O O . PRO A 1 36 ? 5.972 11.586 6.816 1.00 25.23 36 PRO A O 6
ATOM 5056 N N . ASP A 1 37 ? 4.283 11.225 5.375 1.00 0.31 37 ASP A N 6
ATOM 5057 C CA . ASP A 1 37 ? 3.622 10.243 6.226 1.00 74.55 37 ASP A CA 6
ATOM 5058 C C . ASP A 1 37 ? 4.489 8.999 6.394 1.00 33.25 37 ASP A C 6
ATOM 5059 O O . ASP A 1 37 ? 4.478 8.363 7.448 1.00 65.54 37 ASP A O 6
ATOM 5068 N N . GLU A 1 38 ? 5.237 8.659 5.349 1.00 34.45 38 GLU A N 6
ATOM 5069 C CA . GLU A 1 38 ? 6.108 7.490 5.383 1.00 73.43 38 GLU A CA 6
ATOM 5070 C C . GLU A 1 38 ? 7.530 7.882 5.770 1.00 4.15 38 GLU A C 6
ATOM 5071 O O . GLU A 1 38 ? 8.055 8.896 5.309 1.00 75.13 38 GLU A O 6
ATOM 5083 N N . VAL A 1 39 ? 8.150 7.072 6.623 1.00 61.22 39 VAL A N 6
ATOM 5084 C CA . VAL A 1 39 ? 9.512 7.333 7.073 1.00 20.11 39 VAL A CA 6
ATOM 5085 C C . VAL A 1 39 ? 10.525 6.553 6.242 1.00 34.45 39 VAL A C 6
ATOM 5086 O O . VAL A 1 39 ? 11.542 6.089 6.759 1.00 74.23 39 VAL A O 6
ATOM 5099 N N . PHE A 1 40 ? 10.240 6.412 4.952 1.00 20.41 40 PHE A N 6
ATOM 5100 C CA . PHE A 1 40 ? 11.126 5.687 4.049 1.00 72.34 40 PHE A CA 6
ATOM 5101 C C . PHE A 1 40 ? 11.022 6.235 2.629 1.00 53.35 40 PHE A C 6
ATOM 5102 O O . PHE A 1 40 ? 10.214 7.122 2.352 1.00 40.02 40 PHE A O 6
ATOM 5119 N N . SER A 1 41 ? 11.845 5.701 1.732 1.00 5.34 41 SER A N 6
ATOM 5120 C CA . SER A 1 41 ? 11.850 6.140 0.342 1.00 61.34 41 SER A CA 6
ATOM 5121 C C . SER A 1 41 ? 10.795 5.391 -0.467 1.00 52.52 41 SER A C 6
ATOM 5122 O O . SER A 1 41 ? 10.391 4.285 -0.110 1.00 22.33 41 SER A O 6
ATOM 5130 N N . VAL A 1 42 ? 10.351 6.004 -1.560 1.00 45.43 42 VAL A N 6
ATOM 5131 C CA . VAL A 1 42 ? 9.344 5.397 -2.422 1.00 11.42 42 VAL A CA 6
ATOM 5132 C C . VAL A 1 42 ? 9.629 5.690 -3.891 1.00 34.33 42 VAL A C 6
ATOM 5133 O O . VAL A 1 42 ? 9.770 6.846 -4.288 1.00 4.32 42 VAL A O 6
ATOM 5146 N N . ARG A 1 43 ? 9.710 4.634 -4.693 1.00 65.43 43 ARG A N 6
ATOM 5147 C CA . ARG A 1 43 ? 9.979 4.777 -6.119 1.00 71.32 43 ARG A CA 6
ATOM 5148 C C . ARG A 1 43 ? 8.725 4.490 -6.940 1.00 11.30 43 ARG A C 6
ATOM 5149 O O . ARG A 1 43 ? 8.167 3.394 -6.877 1.00 51.40 43 ARG A O 6
ATOM 5170 N N . ILE A 1 44 ? 8.288 5.482 -7.708 1.00 54.41 44 ILE A N 6
ATOM 5171 C CA . ILE A 1 44 ? 7.100 5.337 -8.541 1.00 64.51 44 ILE A CA 6
ATOM 5172 C C . ILE A 1 44 ? 7.467 5.308 -10.021 1.00 23.41 44 ILE A C 6
ATOM 5173 O O . ILE A 1 44 ? 8.132 6.214 -10.524 1.00 3.11 44 ILE A O 6
ATOM 5189 N N . CYS A 1 45 ? 7.029 4.262 -10.713 1.00 55.20 45 CYS A N 6
ATOM 5190 C CA . CYS A 1 45 ? 7.310 4.115 -12.137 1.00 12.22 45 CYS A CA 6
ATOM 5191 C C . CYS A 1 45 ? 6.216 4.765 -12.977 1.00 55.31 45 CYS A C 6
ATOM 5192 O O . CYS A 1 45 ? 5.114 4.230 -13.101 1.00 42.51 45 CYS A O 6
ATOM 5200 N N . ALA A 1 46 ? 6.526 5.923 -13.551 1.00 65.10 46 ALA A N 6
ATOM 5201 C CA . ALA A 1 46 ? 5.570 6.646 -14.380 1.00 31.02 46 ALA A CA 6
ATOM 5202 C C . ALA A 1 46 ? 5.382 5.959 -15.728 1.00 62.11 46 ALA A C 6
ATOM 5203 O O . ALA A 1 46 ? 4.385 6.181 -16.415 1.00 43.44 46 ALA A O 6
ATOM 5210 N N . ASP A 1 47 ? 6.346 5.124 -16.101 1.00 2.33 47 ASP A N 6
ATOM 5211 C CA . ASP A 1 47 ? 6.287 4.404 -17.367 1.00 53.24 47 ASP A CA 6
ATOM 5212 C C . ASP A 1 47 ? 5.488 3.113 -17.221 1.00 70.33 47 ASP A C 6
ATOM 5213 O O . ASP A 1 47 ? 4.641 2.797 -18.058 1.00 65.33 47 ASP A O 6
ATOM 5222 N N . CYS A 1 48 ? 5.764 2.370 -16.155 1.00 15.42 48 CYS A N 6
ATOM 5223 C CA . CYS A 1 48 ? 5.072 1.112 -15.900 1.00 31.40 48 CYS A CA 6
ATOM 5224 C C . CYS A 1 48 ? 3.707 1.360 -15.265 1.00 65.22 48 CYS A C 6
ATOM 5225 O O . CYS A 1 48 ? 2.759 0.611 -15.495 1.00 20.32 48 CYS A O 6
ATOM 5233 N N . GLY A 1 49 ? 3.617 2.417 -14.463 1.00 72.34 49 GLY A N 6
ATOM 5234 C CA . GLY A 1 49 ? 2.365 2.744 -13.806 1.00 21.20 49 GLY A CA 6
ATOM 5235 C C . GLY A 1 49 ? 2.193 2.012 -12.490 1.00 0.23 49 GLY A C 6
ATOM 5236 O O . GLY A 1 49 ? 1.162 1.383 -12.252 1.00 20.12 49 GLY A O 6
ATOM 5240 N N . ARG A 1 50 ? 3.206 2.093 -11.633 1.00 33.02 50 ARG A N 6
ATOM 5241 C CA . ARG A 1 50 ? 3.163 1.431 -10.335 1.00 31.43 50 ARG A CA 6
ATOM 5242 C C . ARG A 1 50 ? 4.057 2.149 -9.328 1.00 60.22 50 ARG A C 6
ATOM 5243 O O . ARG A 1 50 ? 4.748 3.108 -9.671 1.00 73.43 50 ARG A O 6
ATOM 5264 N N . GLU A 1 51 ? 4.037 1.678 -8.085 1.00 63.22 51 GLU A N 6
ATOM 5265 C CA . GLU A 1 51 ? 4.845 2.276 -7.029 1.00 44.53 51 GLU A CA 6
ATOM 5266 C C . GLU A 1 51 ? 5.486 1.200 -6.158 1.00 64.01 51 GLU A C 6
ATOM 5267 O O . GLU A 1 51 ? 4.993 0.075 -6.080 1.00 32.03 51 GLU A O 6
ATOM 5279 N N . TRP A 1 52 ? 6.588 1.554 -5.506 1.00 62.45 52 TRP A N 6
ATOM 5280 C CA . TRP A 1 52 ? 7.298 0.618 -4.641 1.00 73.02 52 TRP A CA 6
ATOM 5281 C C . TRP A 1 52 ? 7.903 1.338 -3.441 1.00 42.15 52 TRP A C 6
ATOM 5282 O O . TRP A 1 52 ? 8.294 2.502 -3.535 1.00 72.02 52 TRP A O 6
ATOM 5303 N N . LYS A 1 53 ? 7.979 0.639 -2.314 1.00 11.41 53 LYS A N 6
ATOM 5304 C CA . LYS A 1 53 ? 8.539 1.211 -1.095 1.00 15.3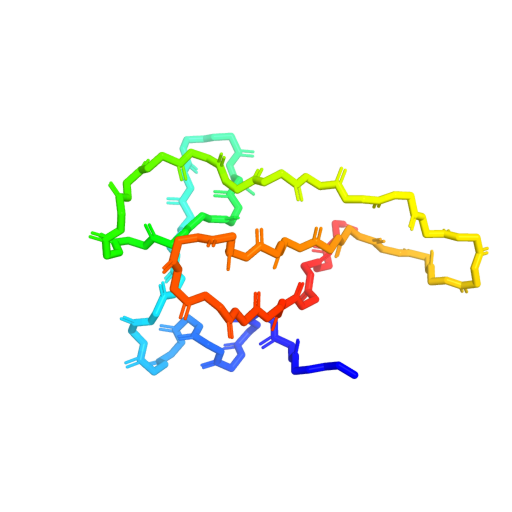1 53 LYS A CA 6
ATOM 5305 C C . LYS A 1 53 ? 9.980 0.756 -0.893 1.00 3.44 53 LYS A C 6
ATOM 5306 O O . LYS A 1 53 ? 10.246 -0.432 -0.713 1.00 52.41 53 LYS A O 6
ATOM 5325 N N . GLU A 1 54 ? 10.907 1.710 -0.922 1.00 34.53 54 GLU A N 6
ATOM 5326 C CA . GLU A 1 54 ? 12.321 1.405 -0.741 1.00 21.04 54 GLU A CA 6
ATOM 5327 C C . GLU A 1 54 ? 12.784 1.784 0.663 1.00 12.02 54 GLU A C 6
ATOM 5328 O O . GLU A 1 54 ? 12.737 2.952 1.050 1.00 3.54 54 GLU A O 6
ATOM 5340 N N . LEU A 1 55 ? 13.230 0.789 1.422 1.00 74.44 55 LEU A N 6
ATOM 5341 C CA . LEU A 1 55 ? 13.701 1.016 2.783 1.00 11.03 55 LEU A CA 6
ATOM 5342 C C . LEU A 1 55 ? 15.179 1.394 2.792 1.00 34.12 55 LEU A C 6
ATOM 5343 O O . LEU A 1 55 ? 16.031 0.615 2.365 1.00 1.11 55 LEU A O 6
ATOM 5359 N N . ARG A 1 56 ? 15.475 2.593 3.283 1.00 34.24 56 ARG A N 6
ATOM 5360 C CA . ARG A 1 56 ? 16.849 3.073 3.349 1.00 44.40 56 ARG A CA 6
ATOM 5361 C C . ARG A 1 56 ? 17.579 2.473 4.547 1.00 33.13 56 ARG A C 6
ATOM 5362 O O . ARG A 1 56 ? 17.029 1.638 5.266 1.00 1.00 56 ARG A O 6
ATOM 5383 N N . MET A 1 1 ? 1.600 -2.341 1.801 1.00 4.04 1 MET A N 7
ATOM 5384 C CA . MET A 1 1 ? 2.120 -1.486 0.740 1.00 34.11 1 MET A CA 7
ATOM 5385 C C . MET A 1 1 ? 3.194 -2.211 -0.065 1.00 10.42 1 MET A C 7
ATOM 5386 O O . MET A 1 1 ? 4.073 -2.862 0.499 1.00 5.12 1 MET A O 7
ATOM 5400 N N . LYS A 1 2 ? 3.117 -2.093 -1.386 1.00 71.31 2 LYS A N 7
ATOM 5401 C CA . LYS A 1 2 ? 4.083 -2.736 -2.269 1.00 52.23 2 LYS A CA 7
ATOM 5402 C C . LYS A 1 2 ? 5.509 -2.351 -1.888 1.00 33.20 2 LYS A C 7
ATOM 5403 O O . LYS A 1 2 ? 5.978 -1.260 -2.215 1.00 74.40 2 LYS A O 7
ATOM 5422 N N . THR A 1 3 ? 6.196 -3.254 -1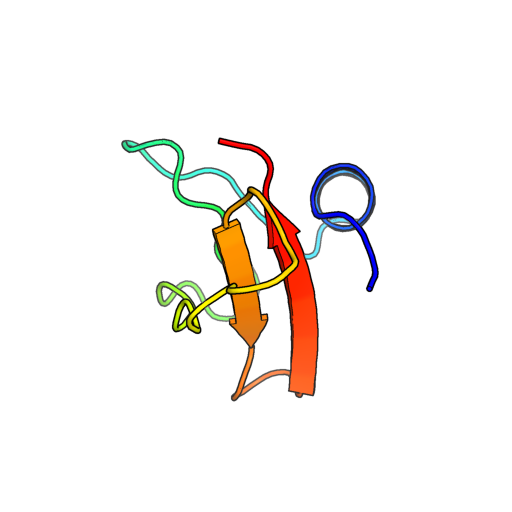.195 1.00 75.52 3 THR A N 7
ATOM 5423 C CA . THR A 1 3 ? 7.568 -3.010 -0.770 1.00 12.21 3 THR A CA 7
ATOM 5424 C C . THR A 1 3 ? 8.559 -3.393 -1.863 1.00 52.31 3 THR A C 7
ATOM 5425 O O . THR A 1 3 ? 8.354 -4.366 -2.589 1.00 54.03 3 THR A O 7
ATOM 5436 N N . THR A 1 4 ? 9.636 -2.621 -1.976 1.00 32.41 4 THR A N 7
ATOM 5437 C CA . THR A 1 4 ? 10.659 -2.880 -2.981 1.00 50.41 4 THR A CA 7
ATOM 5438 C C . THR A 1 4 ? 11.189 -4.305 -2.872 1.00 45.43 4 THR A C 7
ATOM 5439 O O . THR A 1 4 ? 11.523 -4.931 -3.878 1.00 75.42 4 THR A O 7
ATOM 5450 N N . ARG A 1 5 ? 11.265 -4.811 -1.646 1.00 11.11 5 ARG A N 7
ATOM 5451 C CA . ARG A 1 5 ? 11.756 -6.163 -1.406 1.00 54.32 5 ARG A CA 7
ATOM 5452 C C . ARG A 1 5 ? 11.023 -7.171 -2.287 1.00 23.02 5 ARG A C 7
ATOM 5453 O O . ARG A 1 5 ? 11.611 -8.147 -2.753 1.00 22.44 5 ARG A O 7
ATOM 5474 N N . LYS A 1 6 ? 9.736 -6.928 -2.511 1.00 23.33 6 LYS A N 7
ATOM 5475 C CA . LYS A 1 6 ? 8.922 -7.813 -3.335 1.00 65.35 6 LYS A CA 7
ATOM 5476 C C . LYS A 1 6 ? 9.149 -7.536 -4.818 1.00 70.22 6 LYS A C 7
ATOM 5477 O O . LYS A 1 6 ? 9.380 -8.455 -5.603 1.00 44.21 6 LYS A O 7
ATOM 5496 N N . GLY A 1 7 ? 9.082 -6.263 -5.195 1.00 10.32 7 GLY A N 7
ATOM 5497 C CA . GLY A 1 7 ? 9.283 -5.888 -6.582 1.00 44.22 7 GLY A CA 7
ATOM 5498 C C . GLY A 1 7 ? 10.603 -6.391 -7.133 1.00 51.10 7 GLY A C 7
ATOM 5499 O O . GLY A 1 7 ? 10.705 -6.721 -8.315 1.00 63.13 7 GLY A O 7
ATOM 5503 N N . LEU A 1 8 ? 11.616 -6.449 -6.276 1.00 43.51 8 LEU A N 7
ATOM 5504 C CA . LEU A 1 8 ? 12.938 -6.914 -6.684 1.00 15.42 8 LEU A CA 7
ATOM 5505 C C . LEU A 1 8 ? 12.915 -8.405 -7.004 1.00 1.13 8 LEU A C 7
ATOM 5506 O O . LEU A 1 8 ? 13.263 -8.818 -8.110 1.00 52.32 8 LEU A O 7
ATOM 5522 N N . ARG A 1 9 ? 12.502 -9.208 -6.029 1.00 10.24 9 ARG A N 7
ATOM 5523 C CA . ARG A 1 9 ? 12.433 -10.653 -6.207 1.00 20.23 9 ARG A CA 7
ATOM 5524 C C . ARG A 1 9 ? 11.608 -11.010 -7.440 1.00 32.35 9 ARG A C 7
ATOM 5525 O O . ARG A 1 9 ? 11.913 -11.971 -8.146 1.00 42.03 9 ARG A O 7
ATOM 5546 N N . ASP A 1 10 ? 10.562 -10.231 -7.691 1.00 35.24 10 ASP A N 7
ATOM 5547 C CA . ASP A 1 10 ? 9.692 -10.465 -8.838 1.00 3.40 10 ASP A CA 7
ATOM 5548 C C . ASP A 1 10 ? 10.424 -10.168 -10.143 1.00 51.33 10 ASP A C 7
ATOM 5549 O O . ASP A 1 10 ? 10.125 -10.756 -11.182 1.00 2.32 10 ASP A O 7
ATOM 5558 N N . GLY A 1 11 ? 11.384 -9.250 -10.082 1.00 41.23 11 GLY A N 7
ATOM 5559 C CA . GLY A 1 11 ? 12.142 -8.890 -11.266 1.00 44.11 11 GLY A CA 7
ATOM 5560 C C . GLY A 1 11 ? 11.687 -7.576 -11.869 1.00 2.30 11 GLY A C 7
ATOM 5561 O O . GLY A 1 11 ? 11.723 -7.399 -13.086 1.00 45.11 11 GLY A O 7
ATOM 5565 N N . GLU A 1 12 ? 11.256 -6.653 -11.015 1.00 52.52 12 GLU A N 7
ATOM 5566 C CA . GLU A 1 12 ? 10.789 -5.349 -11.472 1.00 41.12 12 GLU A CA 7
ATOM 5567 C C . GLU A 1 12 ? 11.782 -4.253 -11.096 1.00 41.12 12 GLU A C 7
ATOM 5568 O O . GLU A 1 12 ? 11.983 -3.297 -11.847 1.00 12.15 12 GLU A O 7
ATOM 5580 N N . LEU A 1 13 ? 12.401 -4.398 -9.930 1.00 35.35 13 LEU A N 7
ATOM 5581 C CA . LEU A 1 13 ? 13.373 -3.421 -9.452 1.00 71.20 13 LEU A CA 7
ATOM 5582 C C . LEU A 1 13 ? 14.774 -4.023 -9.408 1.00 75.51 13 LEU A C 7
ATOM 5583 O O . LEU A 1 13 ? 14.936 -5.243 -9.442 1.00 0.30 13 LEU A O 7
ATOM 5599 N N . GLU A 1 14 ? 15.781 -3.160 -9.330 1.00 64.14 14 GLU A N 7
ATOM 5600 C CA . GLU A 1 14 ? 17.168 -3.608 -9.280 1.00 61.12 14 GLU A CA 7
ATOM 5601 C C . GLU A 1 14 ? 18.013 -2.668 -8.425 1.00 30.31 14 GLU A C 7
ATOM 5602 O O . GLU A 1 14 ? 17.591 -1.558 -8.099 1.00 62.34 14 GLU A O 7
ATOM 5614 N N . LYS A 1 15 ? 19.209 -3.121 -8.063 1.00 74.14 15 LYS A N 7
ATOM 5615 C CA . LYS A 1 15 ? 20.115 -2.323 -7.247 1.00 11.34 15 LYS A CA 7
ATOM 5616 C C . LYS A 1 15 ? 21.138 -1.600 -8.117 1.00 50.10 15 LYS A C 7
ATOM 5617 O O . LYS A 1 15 ? 21.746 -2.199 -9.004 1.00 22.21 15 LYS A O 7
ATOM 5636 N N . ASP A 1 16 ? 21.324 -0.311 -7.857 1.00 15.51 16 ASP A N 7
ATOM 5637 C CA . ASP A 1 16 ? 22.275 0.493 -8.615 1.00 43.21 16 ASP A CA 7
ATOM 5638 C C . ASP A 1 16 ? 23.625 0.550 -7.906 1.00 71.54 16 ASP A C 7
ATOM 5639 O O . ASP A 1 16 ? 23.800 -0.027 -6.832 1.00 74.45 16 ASP A O 7
ATOM 5648 N N . THR A 1 17 ? 24.579 1.248 -8.515 1.00 34.11 17 THR A N 7
ATOM 5649 C CA . THR A 1 17 ? 25.913 1.378 -7.944 1.00 22.10 17 THR A CA 7
ATOM 5650 C C . THR A 1 17 ? 25.851 1.912 -6.517 1.00 64.44 17 THR A C 7
ATOM 5651 O O . THR A 1 17 ? 26.630 1.501 -5.656 1.00 52.04 17 THR A O 7
ATOM 5662 N N . TYR A 1 18 ? 24.921 2.828 -6.274 1.00 22.15 18 TYR A N 7
ATOM 5663 C CA . TYR A 1 18 ? 24.759 3.419 -4.951 1.00 1.24 18 TYR A CA 7
ATOM 5664 C C . TYR A 1 18 ? 23.574 2.798 -4.218 1.00 12.21 18 TYR A C 7
ATOM 5665 O O . TYR A 1 18 ? 23.003 3.404 -3.312 1.00 74.11 18 TYR A O 7
ATOM 5683 N N . GLY A 1 19 ? 23.210 1.583 -4.617 1.00 52.34 19 GLY A N 7
ATOM 5684 C CA . GLY A 1 19 ? 22.095 0.899 -3.989 1.00 22.31 19 GLY A CA 7
ATOM 5685 C C . GLY A 1 19 ? 20.772 1.594 -4.239 1.00 51.31 19 GLY A C 7
ATOM 5686 O O . GLY A 1 19 ? 19.886 1.582 -3.385 1.00 15.51 19 GLY A O 7
ATOM 5690 N N . ARG A 1 20 ? 20.638 2.204 -5.413 1.00 20.53 20 ARG A N 7
ATOM 5691 C CA . ARG A 1 20 ? 19.414 2.910 -5.771 1.00 43.15 20 ARG A CA 7
ATOM 5692 C C . ARG A 1 20 ? 18.422 1.970 -6.450 1.00 24.32 20 ARG A C 7
ATOM 5693 O O . ARG A 1 20 ? 18.727 1.366 -7.479 1.00 64.31 20 ARG A O 7
ATOM 5714 N N . LEU A 1 21 ? 17.235 1.850 -5.866 1.00 50.15 21 LEU A N 7
ATOM 5715 C CA . LEU A 1 21 ? 16.198 0.983 -6.414 1.00 34.31 21 LEU A CA 7
ATOM 5716 C C . LEU A 1 21 ? 15.524 1.633 -7.618 1.00 61.44 21 LEU A C 7
ATOM 5717 O O . LEU A 1 21 ? 14.850 2.655 -7.490 1.00 53.13 21 LEU A O 7
ATOM 5733 N N . THR A 1 22 ? 15.709 1.031 -8.790 1.00 4.35 22 THR A N 7
ATOM 5734 C CA . THR A 1 22 ? 15.119 1.550 -10.017 1.00 3.21 22 THR A CA 7
ATOM 5735 C C . THR A 1 22 ? 14.592 0.420 -10.894 1.00 11.41 22 THR A C 7
ATOM 5736 O O . THR A 1 22 ? 15.086 -0.706 -10.835 1.00 64.05 22 THR A O 7
ATOM 5747 N N . CYS A 1 23 ? 13.587 0.728 -11.706 1.00 51.31 23 CYS A N 7
ATOM 5748 C CA . CYS A 1 23 ? 12.992 -0.263 -12.596 1.00 41.51 23 CYS A CA 7
ATOM 5749 C C . CYS A 1 23 ? 13.995 -0.718 -13.651 1.00 25.04 23 CYS A C 7
ATOM 5750 O O . CYS A 1 23 ? 14.386 0.055 -14.525 1.00 4.30 23 CYS A O 7
ATOM 5758 N N . SER A 1 24 ? 14.410 -1.978 -13.561 1.00 13.23 24 SER A N 7
ATOM 5759 C CA . SER A 1 24 ? 15.372 -2.535 -14.504 1.00 22.12 24 SER A CA 7
ATOM 5760 C C . SER A 1 24 ? 14.800 -2.552 -15.918 1.00 10.30 24 SER A C 7
ATOM 5761 O O . SER A 1 24 ? 15.535 -2.698 -16.894 1.00 52.30 24 SER A O 7
ATOM 5769 N N . GLU A 1 25 ? 13.483 -2.401 -16.019 1.00 30.15 25 GLU A N 7
ATOM 5770 C CA . GLU A 1 25 ? 12.812 -2.400 -17.313 1.00 14.30 25 GLU A CA 7
ATOM 5771 C C . GLU A 1 25 ? 13.058 -1.088 -18.052 1.00 52.42 25 GLU A C 7
ATOM 5772 O O . GLU A 1 25 ? 13.185 -1.067 -19.277 1.00 74.21 25 GLU A O 7
ATOM 5784 N N . CYS A 1 26 ? 13.124 0.005 -17.300 1.00 13.04 26 CYS A N 7
ATOM 5785 C CA . CYS A 1 26 ? 13.353 1.322 -17.883 1.00 3.35 26 CYS A CA 7
ATOM 5786 C C . CYS A 1 26 ? 14.829 1.702 -17.805 1.00 35.43 26 CYS A C 7
ATOM 5787 O O . CYS A 1 26 ? 15.380 2.285 -18.737 1.00 61.51 26 CYS A O 7
ATOM 5795 N N . GLY A 1 27 ? 15.462 1.368 -16.684 1.00 60.33 27 GLY A N 7
ATOM 5796 C CA . GLY A 1 27 ? 16.867 1.683 -16.505 1.00 21.15 27 GLY A CA 7
ATOM 5797 C C . GLY A 1 27 ? 17.080 3.041 -15.865 1.00 74.30 27 GLY A C 7
ATOM 5798 O O . GLY A 1 27 ? 18.074 3.259 -15.174 1.00 33.14 27 GLY A O 7
ATOM 5802 N N . GLU A 1 28 ? 16.144 3.956 -16.098 1.00 33.33 28 GLU A N 7
ATOM 5803 C CA . GLU A 1 28 ? 16.236 5.300 -15.541 1.00 14.15 28 GLU A CA 7
ATOM 5804 C C . GLU A 1 28 ? 15.742 5.326 -14.097 1.00 32.32 28 GLU A C 7
ATOM 5805 O O . GLU A 1 28 ? 14.743 4.690 -13.760 1.00 10.22 28 GLU A O 7
ATOM 5817 N N . SER A 1 29 ? 16.450 6.065 -13.249 1.00 32.55 29 SER A N 7
ATOM 5818 C CA . SER A 1 29 ? 16.087 6.170 -11.840 1.00 42.11 29 SER A CA 7
ATOM 5819 C C . SER A 1 29 ? 14.681 6.741 -11.682 1.00 61.05 29 SER A C 7
ATOM 5820 O O . SER A 1 29 ? 14.374 7.817 -12.197 1.00 1.33 29 SER A O 7
ATOM 5828 N N . LEU A 1 30 ? 13.830 6.012 -10.968 1.00 45.42 30 LEU A N 7
ATOM 5829 C CA . LEU A 1 30 ? 12.456 6.445 -10.741 1.00 73.25 30 LEU A CA 7
ATOM 5830 C C . LEU A 1 30 ? 12.418 7.735 -9.929 1.00 53.21 30 LEU A C 7
ATOM 5831 O O . LEU A 1 30 ? 13.383 8.082 -9.248 1.00 60.11 30 LEU A O 7
ATOM 5847 N N . LYS A 1 31 ? 11.295 8.442 -10.004 1.00 2.32 31 LYS A N 7
ATOM 5848 C CA . LYS A 1 31 ? 11.128 9.693 -9.273 1.00 43.13 31 LYS A CA 7
ATOM 5849 C C . LYS A 1 31 ? 10.583 9.436 -7.872 1.00 55.23 31 LYS A C 7
ATOM 5850 O O . LYS A 1 31 ? 9.476 8.921 -7.710 1.00 62.24 31 LYS A O 7
ATOM 5869 N N . LYS A 1 32 ? 11.365 9.800 -6.862 1.00 32.13 32 LYS A N 7
ATOM 5870 C CA . LYS A 1 32 ? 10.960 9.612 -5.474 1.00 34.23 32 LYS A CA 7
ATOM 5871 C C . LYS A 1 32 ? 10.071 10.760 -5.006 1.00 4.22 32 LYS A C 7
ATOM 5872 O O . LYS A 1 32 ? 10.527 11.896 -4.870 1.00 22.23 32 LYS A O 7
ATOM 5891 N N . LYS A 1 33 ? 8.801 10.457 -4.759 1.00 44.35 33 LYS A N 7
ATOM 5892 C CA . LYS A 1 33 ? 7.849 11.463 -4.304 1.00 20.02 33 LYS A CA 7
ATOM 5893 C C . LYS A 1 33 ? 7.990 11.706 -2.804 1.00 75.54 33 LYS A C 7
ATOM 5894 O O . LYS A 1 33 ? 8.536 10.875 -2.081 1.00 21.55 33 LYS A O 7
ATOM 5913 N N . ASN A 1 34 ? 7.491 12.849 -2.345 1.00 62.12 34 ASN A N 7
ATOM 5914 C CA . ASN A 1 34 ? 7.561 13.200 -0.931 1.00 73.24 34 ASN A CA 7
ATOM 5915 C C . ASN A 1 34 ? 6.481 12.472 -0.136 1.00 61.34 34 ASN A C 7
ATOM 5916 O O . ASN A 1 34 ? 5.301 12.811 -0.217 1.00 55.55 34 ASN A O 7
ATOM 5927 N N . ASP A 1 35 ? 6.894 11.470 0.631 1.00 23.54 35 ASP A N 7
ATOM 5928 C CA . ASP A 1 35 ? 5.963 10.694 1.443 1.00 63.11 35 ASP A CA 7
ATOM 5929 C C . ASP A 1 35 ? 6.130 11.022 2.923 1.00 34.45 35 ASP A C 7
ATOM 5930 O O . ASP A 1 35 ? 6.900 10.385 3.643 1.00 71.14 35 ASP A O 7
ATOM 5939 N N . PRO A 1 36 ? 5.392 12.039 3.391 1.00 14.22 36 PRO A N 7
ATOM 5940 C CA . PRO A 1 36 ? 5.440 12.475 4.790 1.00 44.00 36 PRO A CA 7
ATOM 5941 C C . PRO A 1 36 ? 4.814 11.457 5.737 1.00 73.15 36 PRO A C 7
ATOM 5942 O O . PRO A 1 36 ? 5.300 11.247 6.848 1.00 62.22 36 PRO A O 7
ATOM 5953 N N . ASP A 1 37 ? 3.733 10.827 5.289 1.00 12.53 37 ASP A N 7
ATOM 5954 C CA . ASP A 1 37 ? 3.040 9.830 6.096 1.00 23.44 37 ASP A CA 7
ATOM 5955 C C . ASP A 1 37 ? 3.931 8.615 6.341 1.00 53.31 37 ASP A C 7
ATOM 5956 O O . ASP A 1 37 ? 3.862 7.987 7.396 1.00 22.43 37 ASP A O 7
ATOM 5965 N N . GLU A 1 38 ? 4.764 8.291 5.357 1.00 5.54 38 GLU A N 7
ATOM 5966 C CA . GLU A 1 38 ? 5.667 7.151 5.466 1.00 14.00 38 GLU A CA 7
ATOM 5967 C C . GLU A 1 38 ? 7.058 7.598 5.906 1.00 70.14 38 GLU A C 7
ATOM 5968 O O . GLU A 1 38 ? 7.531 8.666 5.516 1.00 23.51 38 GLU A O 7
ATOM 5980 N N . VAL A 1 39 ? 7.708 6.773 6.720 1.00 22.02 39 VAL A N 7
ATOM 5981 C CA . VAL A 1 39 ? 9.045 7.082 7.213 1.00 22.31 39 VAL A CA 7
ATOM 5982 C C . VAL A 1 39 ? 10.115 6.413 6.357 1.00 54.15 39 VAL A C 7
ATOM 5983 O O . VAL A 1 39 ? 11.152 5.984 6.862 1.00 32.24 39 VAL A O 7
ATOM 5996 N N . PHE A 1 40 ? 9.856 6.328 5.056 1.00 54.51 40 PHE A N 7
ATOM 5997 C CA . PHE A 1 40 ? 10.796 5.711 4.128 1.00 51.53 40 PHE A CA 7
ATOM 5998 C C . PHE A 1 40 ? 10.640 6.296 2.727 1.00 72.33 40 PHE A C 7
ATOM 5999 O O . PHE A 1 40 ? 9.760 7.121 2.481 1.00 32.40 40 PHE A O 7
ATOM 6016 N N . SER A 1 41 ? 11.501 5.862 1.812 1.00 71.12 41 SER A N 7
ATOM 6017 C CA . SER A 1 41 ? 11.462 6.344 0.436 1.00 4.43 41 SER A CA 7
ATOM 6018 C C . SER A 1 41 ? 10.463 5.543 -0.393 1.00 3.02 41 SER A C 7
ATOM 6019 O O . SER A 1 41 ? 10.108 4.418 -0.041 1.00 62.01 41 SER A O 7
ATOM 6027 N N . VAL A 1 42 ? 10.013 6.131 -1.497 1.00 2.35 42 VAL A N 7
ATOM 6028 C CA . VAL A 1 42 ? 9.056 5.473 -2.378 1.00 11.34 42 VAL A CA 7
ATOM 6029 C C . VAL A 1 42 ? 9.410 5.702 -3.843 1.00 11.13 42 VAL A C 7
ATOM 6030 O O . VAL A 1 42 ? 9.486 6.842 -4.303 1.00 33.52 42 VAL A O 7
ATOM 6043 N N . ARG A 1 43 ? 9.625 4.612 -4.571 1.00 23.40 43 ARG A N 7
ATOM 6044 C CA . ARG A 1 43 ? 9.972 4.693 -5.985 1.00 1.23 43 ARG A CA 7
ATOM 6045 C C . ARG A 1 43 ? 8.754 4.413 -6.860 1.00 64.34 43 ARG A C 7
ATOM 6046 O O . ARG A 1 43 ? 8.204 3.312 -6.840 1.00 74.50 43 ARG A O 7
ATOM 6067 N N . ILE A 1 44 ? 8.340 5.416 -7.627 1.00 71.51 44 ILE A N 7
ATOM 6068 C CA . ILE A 1 44 ? 7.188 5.276 -8.510 1.00 3.22 44 ILE A CA 7
ATOM 6069 C C . ILE A 1 44 ? 7.609 5.327 -9.975 1.00 21.04 44 ILE A C 7
ATOM 6070 O O . ILE A 1 44 ? 8.340 6.227 -10.390 1.00 62.22 44 ILE A O 7
ATOM 6086 N N . CYS A 1 45 ? 7.142 4.357 -10.752 1.00 54.15 45 CYS A N 7
ATOM 6087 C CA . CYS A 1 45 ? 7.468 4.291 -12.173 1.00 4.35 45 CYS A CA 7
ATOM 6088 C C . CYS A 1 45 ? 6.357 4.908 -13.015 1.00 73.34 45 CYS A C 7
ATOM 6089 O O . CYS A 1 45 ? 5.295 4.311 -13.193 1.00 64.31 45 CYS A O 7
ATOM 6097 N N . ALA A 1 46 ? 6.608 6.107 -13.531 1.00 34.32 46 ALA A N 7
ATOM 6098 C CA . ALA A 1 46 ? 5.628 6.804 -14.355 1.00 63.01 46 ALA A CA 7
ATOM 6099 C C . ALA A 1 46 ? 5.512 6.160 -15.733 1.00 4.43 46 ALA A C 7
ATOM 6100 O O . ALA A 1 46 ? 4.524 6.358 -16.440 1.00 2.43 46 ALA A O 7
ATOM 6107 N N . ASP A 1 47 ? 6.528 5.391 -16.108 1.00 71.50 47 ASP A N 7
ATOM 6108 C CA . ASP A 1 47 ? 6.540 4.717 -17.402 1.00 14.34 47 ASP A CA 7
ATOM 6109 C C . ASP A 1 47 ? 5.803 3.384 -17.327 1.00 31.42 47 ASP A C 7
ATOM 6110 O O . ASP A 1 47 ? 5.004 3.054 -18.205 1.00 3.34 47 ASP A O 7
ATOM 6119 N N . CYS A 1 48 ? 6.077 2.620 -16.275 1.00 3.42 48 CYS A N 7
ATOM 6120 C CA . CYS A 1 48 ? 5.442 1.321 -16.086 1.00 51.03 48 CYS A CA 7
ATOM 6121 C C . CYS A 1 48 ? 4.047 1.479 -15.490 1.00 1.32 48 CYS A C 7
ATOM 6122 O O . CYS A 1 48 ? 3.145 0.693 -15.776 1.00 64.13 48 CYS A O 7
ATOM 6130 N N . GLY A 1 49 ? 3.878 2.502 -14.657 1.00 33.43 49 GLY A N 7
ATOM 6131 C CA . GLY A 1 49 ? 2.591 2.743 -14.031 1.00 53.42 49 GLY A CA 7
ATOM 6132 C C . GLY A 1 49 ? 2.415 1.961 -12.745 1.00 2.13 49 GLY A C 7
ATOM 6133 O O . GLY A 1 49 ? 1.411 1.273 -12.561 1.00 62.31 49 GLY A O 7
ATOM 6137 N N . ARG A 1 50 ? 3.395 2.065 -11.852 1.00 54.25 50 ARG A N 7
ATOM 6138 C CA . ARG A 1 50 ? 3.345 1.359 -10.578 1.00 0.32 50 ARG A CA 7
ATOM 6139 C C . ARG A 1 50 ? 4.167 2.089 -9.520 1.00 1.43 50 ARG A C 7
ATOM 6140 O O . ARG A 1 50 ? 4.945 2.989 -9.836 1.00 73.14 50 ARG A O 7
ATOM 6161 N N . GLU A 1 51 ? 3.988 1.695 -8.263 1.00 2.43 51 GLU A N 7
ATOM 6162 C CA . GLU A 1 51 ? 4.713 2.314 -7.159 1.00 34.24 51 GLU A CA 7
ATOM 6163 C C . GLU A 1 51 ? 5.337 1.254 -6.256 1.00 62.41 51 GLU A C 7
ATOM 6164 O O . GLU A 1 51 ? 4.841 0.131 -6.164 1.00 55.01 51 GLU A O 7
ATOM 6176 N N . TRP A 1 52 ? 6.429 1.618 -5.593 1.00 55.31 52 TRP A N 7
ATOM 6177 C CA . TRP A 1 52 ? 7.122 0.699 -4.698 1.00 70.21 52 TRP A CA 7
ATOM 6178 C C . TRP A 1 52 ? 7.691 1.438 -3.492 1.00 42.23 52 TRP A C 7
ATOM 6179 O O . TRP A 1 52 ? 7.956 2.639 -3.556 1.00 30.13 52 TRP A O 7
ATOM 6200 N N . LYS A 1 53 ? 7.878 0.714 -2.394 1.00 12.42 53 LYS A N 7
ATOM 6201 C CA . LYS A 1 53 ? 8.417 1.301 -1.173 1.00 4.01 53 LYS A CA 7
ATOM 6202 C C . LYS A 1 53 ? 9.893 0.951 -1.007 1.00 34.43 53 LYS A C 7
ATOM 6203 O O . LYS A 1 53 ? 10.244 -0.211 -0.802 1.00 1.30 53 LYS A O 7
ATOM 6222 N N . GLU A 1 54 ? 10.750 1.962 -1.095 1.00 2.51 54 GLU A N 7
ATOM 6223 C CA . GLU A 1 54 ? 12.187 1.759 -0.953 1.00 43.54 54 GLU A CA 7
ATOM 6224 C C . GLU A 1 54 ? 12.670 2.224 0.418 1.00 72.51 54 GLU A C 7
ATOM 6225 O O . GLU A 1 54 ? 12.577 3.405 0.755 1.00 75.34 54 GLU A O 7
ATOM 6237 N N . LEU A 1 55 ? 13.185 1.286 1.205 1.00 2.14 55 LEU A N 7
ATOM 6238 C CA . LEU A 1 55 ? 13.683 1.597 2.541 1.00 14.30 55 LEU A CA 7
ATOM 6239 C C . LEU A 1 55 ? 15.132 2.070 2.486 1.00 32.10 55 LEU A C 7
ATOM 6240 O O . LEU A 1 55 ? 16.019 1.333 2.056 1.00 44.10 55 LEU A O 7
ATOM 6256 N N . ARG A 1 56 ? 15.364 3.302 2.926 1.00 0.22 56 ARG A N 7
ATOM 6257 C CA . ARG A 1 56 ? 16.706 3.873 2.928 1.00 33.30 56 ARG A CA 7
ATOM 6258 C C . ARG A 1 56 ? 17.506 3.376 4.128 1.00 22.33 56 ARG A C 7
ATOM 6259 O O . ARG A 1 56 ? 17.154 3.646 5.277 1.00 73.35 56 ARG A O 7
ATOM 6280 N N . MET A 1 1 ? 1.644 -2.425 1.705 1.00 73.55 1 MET A N 8
ATOM 6281 C CA . MET A 1 1 ? 2.226 -1.586 0.664 1.00 3.22 1 MET A CA 8
ATOM 6282 C C . MET A 1 1 ? 3.253 -2.365 -0.152 1.00 10.13 1 MET A C 8
ATOM 6283 O O . MET A 1 1 ? 3.999 -3.183 0.388 1.00 53.15 1 MET A O 8
ATOM 6297 N N . LYS A 1 2 ? 3.286 -2.106 -1.455 1.00 22.34 2 LYS A N 8
ATOM 6298 C CA . LYS A 1 2 ? 4.222 -2.782 -2.346 1.00 31.14 2 LYS A CA 8
ATOM 6299 C C . LYS A 1 2 ? 5.663 -2.433 -1.988 1.00 31.15 2 LYS A C 8
ATOM 6300 O O . LYS A 1 2 ? 6.207 -1.435 -2.461 1.00 24.10 2 LYS A O 8
ATOM 6319 N N . THR A 1 3 ? 6.277 -3.262 -1.149 1.00 63.33 3 THR A N 8
ATOM 6320 C CA . THR A 1 3 ? 7.655 -3.041 -0.728 1.00 70.44 3 THR A CA 8
ATOM 6321 C C . THR A 1 3 ? 8.636 -3.441 -1.825 1.00 13.11 3 THR A C 8
ATOM 6322 O O . THR A 1 3 ? 8.413 -4.412 -2.549 1.00 13.11 3 THR A O 8
ATOM 6333 N N . THR A 1 4 ? 9.724 -2.686 -1.943 1.00 20.42 4 THR A N 8
ATOM 6334 C CA . THR A 1 4 ? 10.739 -2.962 -2.952 1.00 1.43 4 THR A CA 8
ATOM 6335 C C . THR A 1 4 ? 11.261 -4.389 -2.831 1.00 42.23 4 THR A C 8
ATOM 6336 O O . THR A 1 4 ? 11.590 -5.026 -3.832 1.00 44.20 4 THR A O 8
ATOM 6347 N N . ARG A 1 5 ? 11.334 -4.885 -1.601 1.00 31.53 5 ARG A N 8
ATOM 6348 C CA . ARG A 1 5 ? 11.817 -6.238 -1.350 1.00 73.11 5 ARG A CA 8
ATOM 6349 C C . ARG A 1 5 ? 11.086 -7.248 -2.230 1.00 72.01 5 ARG A C 8
ATOM 6350 O O . ARG A 1 5 ? 11.673 -8.229 -2.688 1.00 11.40 5 ARG A O 8
ATOM 6371 N N . LYS A 1 6 ? 9.801 -7.002 -2.462 1.00 50.24 6 LYS A N 8
ATOM 6372 C CA . LYS A 1 6 ? 8.989 -7.888 -3.288 1.00 13.14 6 LYS A CA 8
ATOM 6373 C C . LYS A 1 6 ? 9.235 -7.628 -4.770 1.00 64.54 6 LYS A C 8
ATOM 6374 O O . LYS A 1 6 ? 9.466 -8.558 -5.543 1.00 52.41 6 LYS A O 8
ATOM 6393 N N . GLY A 1 7 ? 9.187 -6.358 -5.161 1.00 32.34 7 GLY A N 8
ATOM 6394 C CA . GLY A 1 7 ? 9.408 -6.000 -6.549 1.00 44.13 7 GLY A CA 8
ATOM 6395 C C . GLY A 1 7 ? 10.749 -6.483 -7.066 1.00 20.11 7 GLY A C 8
ATOM 6396 O O . GLY A 1 7 ? 10.874 -6.861 -8.232 1.00 2.33 7 GLY A O 8
ATOM 6400 N N . LEU A 1 8 ? 11.755 -6.471 -6.198 1.00 51.54 8 LEU A N 8
ATOM 6401 C CA . LEU A 1 8 ? 13.095 -6.910 -6.574 1.00 14.53 8 LEU A CA 8
ATOM 6402 C C . LEU A 1 8 ? 13.116 -8.407 -6.863 1.00 53.12 8 LEU A C 8
ATOM 6403 O O . LEU A 1 8 ? 13.480 -8.832 -7.960 1.00 34.02 8 LEU A O 8
ATOM 6419 N N . ARG A 1 9 ? 12.721 -9.201 -5.874 1.00 24.45 9 ARG A N 8
ATOM 6420 C CA . ARG A 1 9 ? 12.694 -10.651 -6.022 1.00 62.44 9 ARG A CA 8
ATOM 6421 C C . ARG A 1 9 ? 11.889 -11.057 -7.253 1.00 54.54 9 ARG A C 8
ATOM 6422 O O . ARG A 1 9 ? 12.227 -12.022 -7.939 1.00 52.50 9 ARG A O 8
ATOM 6443 N N . ASP A 1 10 ? 10.822 -10.313 -7.527 1.00 20.32 10 ASP A N 8
ATOM 6444 C CA . ASP A 1 10 ? 9.968 -10.594 -8.675 1.00 63.32 10 ASP A CA 8
ATOM 6445 C C . ASP A 1 10 ? 10.701 -10.303 -9.981 1.00 53.41 10 ASP A C 8
ATOM 6446 O O . ASP A 1 10 ? 10.427 -10.920 -11.009 1.00 62.24 10 ASP A O 8
ATOM 6455 N N . GLY A 1 11 ? 11.633 -9.356 -9.932 1.00 50.34 11 GLY A N 8
ATOM 6456 C CA . GLY A 1 11 ? 12.389 -8.998 -11.118 1.00 44.21 11 GLY A CA 8
ATOM 6457 C C . GLY A 1 11 ? 11.899 -7.711 -11.752 1.00 71.43 11 GLY A C 8
ATOM 6458 O O . GLY A 1 11 ? 11.937 -7.560 -12.973 1.00 24.22 11 GLY A O 8
ATOM 6462 N N . GLU A 1 12 ? 11.435 -6.783 -10.921 1.00 71.05 12 GLU A N 8
ATOM 6463 C CA . GLU A 1 12 ? 10.932 -5.504 -11.410 1.00 23.32 12 GLU A CA 8
ATOM 6464 C C . GLU A 1 12 ? 11.905 -4.376 -11.080 1.00 11.41 12 GLU A C 8
ATOM 6465 O O . GLU A 1 12 ? 12.071 -3.436 -11.859 1.00 62.31 12 GLU A O 8
ATOM 6477 N N . LEU A 1 13 ? 12.545 -4.474 -9.920 1.00 33.32 13 LEU A N 8
ATOM 6478 C CA . LEU A 1 13 ? 13.501 -3.462 -9.485 1.00 30.10 13 LEU A CA 8
ATOM 6479 C C . LEU A 1 13 ? 14.916 -4.031 -9.447 1.00 11.45 13 LEU A C 8
ATOM 6480 O O . LEU A 1 13 ? 15.105 -5.245 -9.388 1.00 21.03 13 LEU A O 8
ATOM 6496 N N . GLU A 1 14 ? 15.906 -3.144 -9.478 1.00 54.30 14 GLU A N 8
ATOM 6497 C CA . GLU A 1 14 ? 17.303 -3.558 -9.445 1.00 63.23 14 GLU A CA 8
ATOM 6498 C C . GLU A 1 14 ? 18.140 -2.586 -8.619 1.00 41.43 14 GLU A C 8
ATOM 6499 O O . GLU A 1 14 ? 17.652 -1.542 -8.186 1.00 2.43 14 GLU A O 8
ATOM 6511 N N . LYS A 1 15 ? 19.404 -2.936 -8.405 1.00 34.13 15 LYS A N 8
ATOM 6512 C CA . LYS A 1 15 ? 20.311 -2.096 -7.632 1.00 15.23 15 LYS A CA 8
ATOM 6513 C C . LYS A 1 15 ? 21.355 -1.448 -8.535 1.00 24.51 15 LYS A C 8
ATOM 6514 O O . LYS A 1 15 ? 22.037 -2.131 -9.300 1.00 73.22 15 LYS A O 8
ATOM 6533 N N . ASP A 1 16 ? 21.477 -0.129 -8.440 1.00 23.13 16 ASP A N 8
ATOM 6534 C CA . ASP A 1 16 ? 22.441 0.610 -9.247 1.00 24.15 16 ASP A CA 8
ATOM 6535 C C . ASP A 1 16 ? 23.780 0.725 -8.524 1.00 12.33 16 ASP A C 8
ATOM 6536 O O . ASP A 1 16 ? 23.939 0.235 -7.405 1.00 74.12 16 ASP A O 8
ATOM 6545 N N . THR A 1 17 ? 24.742 1.376 -9.170 1.00 51.25 17 THR A N 8
ATOM 6546 C CA . THR A 1 17 ? 26.067 1.554 -8.591 1.00 3.10 17 THR A CA 8
ATOM 6547 C C . THR A 1 17 ? 25.984 2.221 -7.223 1.00 1.22 17 THR A C 8
ATOM 6548 O O . THR A 1 17 ? 26.744 1.889 -6.312 1.00 52.35 17 THR A O 8
ATOM 6559 N N . TYR A 1 18 ? 25.057 3.162 -7.084 1.00 40.22 18 TYR A N 8
ATOM 6560 C CA . TYR A 1 18 ? 24.876 3.877 -5.827 1.00 10.45 18 TYR A CA 8
ATOM 6561 C C . TYR A 1 18 ? 23.750 3.258 -5.005 1.00 15.11 18 TYR A C 8
ATOM 6562 O O . TYR A 1 18 ? 23.152 3.916 -4.154 1.00 23.21 18 TYR A O 8
ATOM 6580 N N . GLY A 1 19 ? 23.465 1.986 -5.267 1.00 22.23 19 GLY A N 8
ATOM 6581 C CA . GLY A 1 19 ? 22.412 1.297 -4.544 1.00 10.11 19 GLY A CA 8
ATOM 6582 C C . GLY A 1 19 ? 21.062 1.965 -4.711 1.00 74.01 19 GLY A C 8
ATOM 6583 O O . GLY A 1 19 ? 20.241 1.961 -3.793 1.00 64.50 19 GLY A O 8
ATOM 6587 N N . ARG A 1 20 ? 20.830 2.542 -5.886 1.00 1.23 20 ARG A N 8
ATOM 6588 C CA . ARG A 1 20 ? 19.571 3.220 -6.169 1.00 33.11 20 ARG A CA 8
ATOM 6589 C C . ARG A 1 20 ? 18.558 2.254 -6.777 1.00 62.21 20 ARG A C 8
ATOM 6590 O O . ARG A 1 20 ? 18.755 1.745 -7.881 1.00 42.05 20 ARG A O 8
ATOM 6611 N N . LEU A 1 21 ? 17.475 2.005 -6.050 1.00 20.15 21 LEU A N 8
ATOM 6612 C CA . LEU A 1 21 ? 16.431 1.099 -6.517 1.00 1.33 21 LEU A CA 8
ATOM 6613 C C . LEU A 1 21 ? 15.708 1.680 -7.727 1.00 51.34 21 LEU A C 8
ATOM 6614 O O . LEU A 1 21 ? 14.980 2.667 -7.615 1.00 53.24 21 LEU A O 8
ATOM 6630 N N . THR A 1 22 ? 15.912 1.060 -8.886 1.00 15.42 22 THR A N 8
ATOM 6631 C CA . THR A 1 22 ? 15.279 1.515 -10.117 1.00 74.34 22 THR A CA 8
ATOM 6632 C C . THR A 1 22 ? 14.778 0.337 -10.946 1.00 23.35 22 THR A C 8
ATOM 6633 O O . THR A 1 22 ? 15.317 -0.768 -10.860 1.00 12.42 22 THR A O 8
ATOM 6644 N N . CYS A 1 23 ? 13.747 0.579 -11.747 1.00 31.32 23 CYS A N 8
ATOM 6645 C CA . CYS A 1 23 ? 13.174 -0.464 -12.591 1.00 53.52 23 CYS A CA 8
ATOM 6646 C C . CYS A 1 23 ? 14.175 -0.919 -13.648 1.00 54.52 23 CYS A C 8
ATOM 6647 O O . CYS A 1 23 ? 14.530 -0.158 -14.549 1.00 21.51 23 CYS A O 8
ATOM 6655 N N . SER A 1 24 ? 14.627 -2.163 -13.531 1.00 13.01 24 SER A N 8
ATOM 6656 C CA . SER A 1 24 ? 15.591 -2.718 -14.473 1.00 43.22 24 SER A CA 8
ATOM 6657 C C . SER A 1 24 ? 14.995 -2.802 -15.875 1.00 33.42 24 SER A C 8
ATOM 6658 O O . SER A 1 24 ? 15.716 -2.966 -16.858 1.00 74.44 24 SER A O 8
ATOM 6666 N N . GLU A 1 25 ? 13.673 -2.689 -15.956 1.00 74.13 25 GLU A N 8
ATOM 6667 C CA . GLU A 1 25 ? 12.979 -2.754 -17.237 1.00 54.40 25 GLU A CA 8
ATOM 6668 C C . GLU A 1 25 ? 13.176 -1.464 -18.029 1.00 25.13 25 GLU A C 8
ATOM 6669 O O . GLU A 1 25 ? 13.276 -1.486 -19.256 1.00 42.21 25 GLU A O 8
ATOM 6681 N N . CYS A 1 26 ? 13.232 -0.343 -17.318 1.00 33.31 26 CYS A N 8
ATOM 6682 C CA . CYS A 1 26 ? 13.416 0.957 -17.953 1.00 62.32 26 CYS A CA 8
ATOM 6683 C C . CYS A 1 26 ? 14.877 1.390 -17.891 1.00 23.21 26 CYS A C 8
ATOM 6684 O O . CYS A 1 26 ? 15.409 1.955 -18.845 1.00 41.14 26 CYS A O 8
ATOM 6692 N N . GLY A 1 27 ? 15.521 1.122 -16.759 1.00 21.42 27 GLY A N 8
ATOM 6693 C CA . GLY A 1 27 ? 16.914 1.492 -16.592 1.00 43.11 27 GLY A CA 8
ATOM 6694 C C . GLY A 1 27 ? 17.079 2.877 -15.998 1.00 31.11 27 GLY A C 8
ATOM 6695 O O . GLY A 1 27 ? 18.065 3.153 -15.316 1.00 64.13 27 GLY A O 8
ATOM 6699 N N . GLU A 1 28 ? 16.111 3.750 -16.258 1.00 73.13 28 GLU A N 8
ATOM 6700 C CA . GLU A 1 28 ? 16.155 5.114 -15.746 1.00 2.32 28 GLU A CA 8
ATOM 6701 C C . GLU A 1 28 ? 15.702 5.163 -14.290 1.00 14.54 28 GLU A C 8
ATOM 6702 O O . GLU A 1 28 ? 14.709 4.539 -13.916 1.00 70.30 28 GLU A O 8
ATOM 6714 N N . SER A 1 29 ? 16.437 5.910 -13.472 1.00 13.31 29 SER A N 8
ATOM 6715 C CA . SER A 1 29 ? 16.114 6.038 -12.056 1.00 14.23 29 SER A CA 8
ATOM 6716 C C . SER A 1 29 ? 14.718 6.625 -11.868 1.00 1.42 29 SER A C 8
ATOM 6717 O O . SER A 1 29 ? 14.412 7.705 -12.376 1.00 3.14 29 SER A O 8
ATOM 6725 N N . LEU A 1 30 ? 13.875 5.907 -11.135 1.00 32.22 30 LEU A N 8
ATOM 6726 C CA . LEU A 1 30 ? 12.510 6.355 -10.878 1.00 44.04 30 LEU A CA 8
ATOM 6727 C C . LEU A 1 30 ? 12.505 7.645 -10.065 1.00 51.41 30 LEU A C 8
ATOM 6728 O O . LEU A 1 30 ? 13.491 7.983 -9.410 1.00 12.44 30 LEU A O 8
ATOM 6744 N N . LYS A 1 31 ? 11.387 8.362 -10.110 1.00 41.32 31 LYS A N 8
ATOM 6745 C CA . LYS A 1 31 ? 11.250 9.614 -9.375 1.00 43.12 31 LYS A CA 8
ATOM 6746 C C . LYS A 1 31 ? 10.755 9.360 -7.955 1.00 60.11 31 LYS A C 8
ATOM 6747 O O . LYS A 1 31 ? 9.695 8.768 -7.753 1.00 32.33 31 LYS A O 8
ATOM 6766 N N . LYS A 1 32 ? 11.528 9.813 -6.974 1.00 22.41 32 LYS A N 8
ATOM 6767 C CA . LYS A 1 32 ? 11.168 9.637 -5.572 1.00 54.20 32 LYS A CA 8
ATOM 6768 C C . LYS A 1 32 ? 10.181 10.711 -5.126 1.00 12.34 32 LYS A C 8
ATOM 6769 O O . LYS A 1 32 ? 10.462 11.906 -5.222 1.00 52.13 32 LYS A O 8
ATOM 6788 N N . LYS A 1 33 ? 9.024 10.279 -4.635 1.00 63.30 33 LYS A N 8
ATOM 6789 C CA . LYS A 1 33 ? 7.996 11.202 -4.171 1.00 2.45 33 LYS A CA 8
ATOM 6790 C C . LYS A 1 33 ? 8.078 11.393 -2.659 1.00 65.14 33 LYS A C 8
ATOM 6791 O O . LYS A 1 33 ? 8.316 10.441 -1.917 1.00 14.44 33 LYS A O 8
ATOM 6810 N N . ASN A 1 34 ? 7.880 12.628 -2.212 1.00 14.45 34 ASN A N 8
ATOM 6811 C CA . ASN A 1 34 ? 7.931 12.943 -0.788 1.00 75.14 34 ASN A CA 8
ATOM 6812 C C . ASN A 1 34 ? 6.981 12.047 0.001 1.00 20.11 34 ASN A C 8
ATOM 6813 O O . ASN A 1 34 ? 5.815 11.890 -0.360 1.00 53.13 34 ASN A O 8
ATOM 6824 N N . ASP A 1 35 ? 7.489 11.462 1.080 1.00 13.25 35 ASP A N 8
ATOM 6825 C CA . ASP A 1 35 ? 6.686 10.583 1.923 1.00 50.12 35 ASP A CA 8
ATOM 6826 C C . ASP A 1 35 ? 6.361 11.254 3.254 1.00 71.22 35 ASP A C 8
ATOM 6827 O O . ASP A 1 35 ? 7.088 11.120 4.238 1.00 0.13 35 ASP A O 8
ATOM 6836 N N . PRO A 1 36 ? 5.243 11.994 3.286 1.00 11.23 36 PRO A N 8
ATOM 6837 C CA . PRO A 1 36 ? 4.796 12.701 4.490 1.00 3.13 36 PRO A CA 8
ATOM 6838 C C . PRO A 1 36 ? 4.313 11.747 5.577 1.00 20.11 36 PRO A C 8
ATOM 6839 O O . PRO A 1 36 ? 4.635 11.916 6.753 1.00 4.02 36 PRO A O 8
ATOM 6850 N N . ASP A 1 37 ? 3.539 10.744 5.176 1.00 1.42 37 ASP A N 8
ATOM 6851 C CA . ASP A 1 37 ? 3.013 9.762 6.116 1.00 34.33 37 ASP A CA 8
ATOM 6852 C C . ASP A 1 37 ? 3.989 8.604 6.296 1.00 25.12 37 ASP A C 8
ATOM 6853 O O . ASP A 1 37 ? 4.094 8.031 7.380 1.00 1.12 37 ASP A O 8
ATOM 6862 N N . GLU A 1 38 ? 4.701 8.265 5.226 1.00 43.02 38 GLU A N 8
ATOM 6863 C CA . GLU A 1 38 ? 5.668 7.174 5.266 1.00 0.12 38 GLU A CA 8
ATOM 6864 C C . GLU A 1 38 ? 7.053 7.688 5.651 1.00 75.15 38 GLU A C 8
ATOM 6865 O O . GLU A 1 38 ? 7.514 8.706 5.135 1.00 3.12 38 GLU A O 8
ATOM 6877 N N . VAL A 1 39 ? 7.710 6.976 6.560 1.00 20.14 39 VAL A N 8
ATOM 6878 C CA . VAL A 1 39 ? 9.042 7.358 7.014 1.00 13.44 39 VAL A CA 8
ATOM 6879 C C . VAL A 1 39 ? 10.122 6.639 6.215 1.00 44.31 39 VAL A C 8
ATOM 6880 O O . VAL A 1 39 ? 11.133 6.205 6.768 1.00 43.24 39 VAL A O 8
ATOM 6893 N N . PHE A 1 40 ? 9.903 6.517 4.910 1.00 33.11 40 PHE A N 8
ATOM 6894 C CA . PHE A 1 40 ? 10.858 5.850 4.033 1.00 31.32 40 PHE A CA 8
ATOM 6895 C C . PHE A 1 40 ? 10.761 6.392 2.610 1.00 35.22 40 PHE A C 8
ATOM 6896 O O . PHE A 1 40 ? 9.909 7.229 2.310 1.00 24.12 40 PHE A O 8
ATOM 6913 N N . SER A 1 41 ? 11.639 5.908 1.738 1.00 41.32 41 SER A N 8
ATOM 6914 C CA . SER A 1 41 ? 11.656 6.347 0.347 1.00 20.21 41 SER A CA 8
ATOM 6915 C C . SER A 1 41 ? 10.664 5.543 -0.488 1.00 12.10 41 SER A C 8
ATOM 6916 O O . SER A 1 41 ? 10.272 4.438 -0.114 1.00 21.40 41 SER A O 8
ATOM 6924 N N . VAL A 1 42 ? 10.261 6.108 -1.622 1.00 71.51 42 VAL A N 8
ATOM 6925 C CA . VAL A 1 42 ? 9.315 5.445 -2.512 1.00 63.41 42 VAL A CA 8
ATOM 6926 C C . VAL A 1 42 ? 9.709 5.636 -3.973 1.00 35.14 42 VAL A C 8
ATOM 6927 O O . VAL A 1 42 ? 9.990 6.752 -4.409 1.00 64.00 42 VAL A O 8
ATOM 6940 N N . ARG A 1 43 ? 9.725 4.540 -4.724 1.00 32.43 43 ARG A N 8
ATOM 6941 C CA . ARG A 1 43 ? 10.084 4.586 -6.136 1.00 1.31 43 ARG A CA 8
ATOM 6942 C C . ARG A 1 43 ? 8.864 4.333 -7.016 1.00 72.41 43 ARG A C 8
ATOM 6943 O O . ARG A 1 43 ? 8.282 3.248 -6.989 1.00 70.34 43 ARG A O 8
ATOM 6964 N N . ILE A 1 44 ? 8.482 5.340 -7.794 1.00 21.11 44 ILE A N 8
ATOM 6965 C CA . ILE A 1 44 ? 7.332 5.225 -8.682 1.00 10.30 44 ILE A CA 8
ATOM 6966 C C . ILE A 1 44 ? 7.765 5.220 -10.144 1.00 52.41 44 ILE A C 8
ATOM 6967 O O . ILE A 1 44 ? 8.455 6.133 -10.601 1.00 34.30 44 ILE A O 8
ATOM 6983 N N . CYS A 1 45 ? 7.354 4.189 -10.873 1.00 71.03 45 CYS A N 8
ATOM 6984 C CA . CYS A 1 45 ? 7.698 4.065 -12.285 1.00 42.44 45 CYS A CA 8
ATOM 6985 C C . CYS A 1 45 ? 6.645 4.735 -13.162 1.00 60.33 45 CYS A C 8
ATOM 6986 O O . CYS A 1 45 ? 5.543 4.214 -13.333 1.00 63.14 45 CYS A O 8
ATOM 6994 N N . ALA A 1 46 ? 6.991 5.893 -13.714 1.00 64.04 46 ALA A N 8
ATOM 6995 C CA . ALA A 1 46 ? 6.076 6.634 -14.574 1.00 22.52 46 ALA A CA 8
ATOM 6996 C C . ALA A 1 46 ? 5.936 5.961 -15.935 1.00 70.02 46 ALA A C 8
ATOM 6997 O O . ALA A 1 46 ? 4.965 6.192 -16.655 1.00 55.13 46 ALA A O 8
ATOM 7004 N N . ASP A 1 47 ? 6.912 5.129 -16.282 1.00 52.00 47 ASP A N 8
ATOM 7005 C CA . ASP A 1 47 ? 6.897 4.422 -17.558 1.00 11.44 47 ASP A CA 8
ATOM 7006 C C . ASP A 1 47 ? 6.094 3.129 -17.453 1.00 42.31 47 ASP A C 8
ATOM 7007 O O . ASP A 1 47 ? 5.274 2.825 -18.320 1.00 31.42 47 ASP A O 8
ATOM 7016 N N . CYS A 1 48 ? 6.337 2.373 -16.388 1.00 53.04 48 CYS A N 8
ATOM 7017 C CA . CYS A 1 48 ? 5.638 1.111 -16.172 1.00 13.35 48 CYS A CA 8
ATOM 7018 C C . CYS A 1 48 ? 4.254 1.352 -15.578 1.00 35.31 48 CYS A C 8
ATOM 7019 O O . CYS A 1 48 ? 3.313 0.605 -15.847 1.00 3.23 48 CYS A O 8
ATOM 7027 N N . GLY A 1 49 ? 4.137 2.399 -14.767 1.00 35.00 49 GLY A N 8
ATOM 7028 C CA . GLY A 1 49 ? 2.864 2.718 -14.146 1.00 42.02 49 GLY A CA 8
ATOM 7029 C C . GLY A 1 49 ? 2.645 1.962 -12.851 1.00 4.13 49 GLY A C 8
ATOM 7030 O O . GLY A 1 49 ? 1.605 1.331 -12.660 1.00 44.34 49 GLY A O 8
ATOM 7034 N N . ARG A 1 50 ? 3.628 2.024 -11.958 1.00 62.22 50 ARG A N 8
ATOM 7035 C CA . ARG A 1 50 ? 3.539 1.337 -10.675 1.00 43.12 50 ARG A CA 8
ATOM 7036 C C . ARG A 1 50 ? 4.328 2.083 -9.603 1.00 44.24 50 ARG A C 8
ATOM 7037 O O . ARG A 1 50 ? 5.010 3.066 -9.893 1.00 23.31 50 ARG A O 8
ATOM 7058 N N . GLU A 1 51 ? 4.230 1.609 -8.365 1.00 55.23 51 GLU A N 8
ATOM 7059 C CA . GLU A 1 51 ? 4.933 2.233 -7.251 1.00 22.02 51 GLU A CA 8
ATOM 7060 C C . GLU A 1 51 ? 5.530 1.177 -6.325 1.00 2.01 51 GLU A C 8
ATOM 7061 O O . GLU A 1 51 ? 5.030 0.055 -6.242 1.00 44.12 51 GLU A O 8
ATOM 7073 N N . TRP A 1 52 ? 6.602 1.545 -5.632 1.00 33.42 52 TRP A N 8
ATOM 7074 C CA . TRP A 1 52 ? 7.268 0.629 -4.712 1.00 52.21 52 TRP A CA 8
ATOM 7075 C C . TRP A 1 52 ? 7.820 1.377 -3.504 1.00 15.53 52 TRP A C 8
ATOM 7076 O O . TRP A 1 52 ? 8.098 2.575 -3.576 1.00 22.41 52 TRP A O 8
ATOM 7097 N N . LYS A 1 53 ? 7.976 0.665 -2.393 1.00 14.31 53 LYS A N 8
ATOM 7098 C CA . LYS A 1 53 ? 8.496 1.261 -1.168 1.00 52.31 53 LYS A CA 8
ATOM 7099 C C . LYS A 1 53 ? 9.966 0.906 -0.972 1.00 42.10 53 LYS A C 8
ATOM 7100 O O . LYS A 1 53 ? 10.309 -0.255 -0.754 1.00 62.31 53 LYS A O 8
ATOM 7119 N N . GLU A 1 54 ? 10.829 1.914 -1.050 1.00 4.23 54 GLU A N 8
ATOM 7120 C CA . GLU A 1 54 ? 12.263 1.707 -0.880 1.00 33.51 54 GLU A CA 8
ATOM 7121 C C . GLU A 1 54 ? 12.719 2.168 0.501 1.00 4.10 54 GLU A C 8
ATOM 7122 O O . GLU A 1 54 ? 12.746 3.365 0.791 1.00 71.11 54 GLU A O 8
ATOM 7134 N N . LEU A 1 55 ? 13.078 1.211 1.350 1.00 72.25 55 LEU A N 8
ATOM 7135 C CA . LEU A 1 55 ? 13.533 1.518 2.701 1.00 24.50 55 LEU A CA 8
ATOM 7136 C C . LEU A 1 55 ? 14.995 1.952 2.697 1.00 4.23 55 LEU A C 8
ATOM 7137 O O . LEU A 1 55 ? 15.884 1.173 2.352 1.00 0.22 55 LEU A O 8
ATOM 7153 N N . ARG A 1 56 ? 15.237 3.200 3.085 1.00 3.13 56 ARG A N 8
ATOM 7154 C CA . ARG A 1 56 ? 16.592 3.738 3.128 1.00 53.03 56 ARG A CA 8
ATOM 7155 C C . ARG A 1 56 ? 17.213 3.538 4.507 1.00 42.21 56 ARG A C 8
ATOM 7156 O O . ARG A 1 56 ? 16.598 2.950 5.396 1.00 21.32 56 ARG A O 8
ATOM 7177 N N . MET A 1 1 ? 0.719 -0.836 0.234 1.00 20.32 1 MET A N 9
ATOM 7178 C CA . MET A 1 1 ? 1.955 -0.471 -0.448 1.00 62.41 1 MET A CA 9
ATOM 7179 C C . MET A 1 1 ? 2.927 -1.647 -0.478 1.00 52.04 1 MET A C 9
ATOM 7180 O O . MET A 1 1 ? 3.291 -2.192 0.564 1.00 40.11 1 MET A O 9
ATOM 7194 N N . LYS A 1 2 ? 3.343 -2.034 -1.679 1.00 41.14 2 LYS A N 9
ATOM 7195 C CA . LYS A 1 2 ? 4.273 -3.144 -1.846 1.00 63.22 2 LYS A CA 9
ATOM 7196 C C . LYS A 1 2 ? 5.710 -2.690 -1.612 1.00 45.11 2 LYS A C 9
ATOM 7197 O O . LYS A 1 2 ? 6.076 -1.559 -1.934 1.00 14.53 2 LYS A O 9
ATOM 7216 N N . THR A 1 3 ? 6.524 -3.579 -1.051 1.00 72.51 3 THR A N 9
ATOM 7217 C CA . THR A 1 3 ? 7.921 -3.270 -0.775 1.00 32.05 3 THR A CA 9
ATOM 7218 C C . THR A 1 3 ? 8.798 -3.558 -1.987 1.00 64.41 3 THR A C 9
ATOM 7219 O O . THR A 1 3 ? 8.526 -4.479 -2.759 1.00 45.53 3 THR A O 9
ATOM 7230 N N . THR A 1 4 ? 9.854 -2.767 -2.150 1.00 0.22 4 THR A N 9
ATOM 7231 C CA . THR A 1 4 ? 10.772 -2.937 -3.269 1.00 53.11 4 THR A CA 9
ATOM 7232 C C . THR A 1 4 ? 11.462 -4.295 -3.213 1.00 35.11 4 THR A C 9
ATOM 7233 O O . THR A 1 4 ? 11.723 -4.912 -4.246 1.00 32.44 4 THR A O 9
ATOM 7244 N N . ARG A 1 5 ? 11.754 -4.756 -2.001 1.00 14.41 5 ARG A N 9
ATOM 7245 C CA . ARG A 1 5 ? 12.414 -6.041 -1.811 1.00 32.52 5 ARG A CA 9
ATOM 7246 C C . ARG A 1 5 ? 11.675 -7.148 -2.558 1.00 11.20 5 ARG A C 9
ATOM 7247 O O . ARG A 1 5 ? 12.292 -8.066 -3.099 1.00 54.33 5 ARG A O 9
ATOM 7268 N N . LYS A 1 6 ? 10.350 -7.055 -2.583 1.00 13.31 6 LYS A N 9
ATOM 7269 C CA . LYS A 1 6 ? 9.525 -8.046 -3.264 1.00 22.04 6 LYS A CA 9
ATOM 7270 C C . LYS A 1 6 ? 9.682 -7.937 -4.777 1.00 72.40 6 LYS A C 9
ATOM 7271 O O . LYS A 1 6 ? 9.711 -8.945 -5.482 1.00 23.43 6 LYS A O 9
ATOM 7290 N N . GLY A 1 7 ? 9.783 -6.707 -5.270 1.00 43.24 7 GLY A N 9
ATOM 7291 C CA . GLY A 1 7 ? 9.937 -6.490 -6.697 1.00 2.10 7 GLY A CA 9
ATOM 7292 C C . GLY A 1 7 ? 11.277 -6.973 -7.216 1.00 21.13 7 GLY A C 9
ATOM 7293 O O . GLY A 1 7 ? 11.356 -7.576 -8.287 1.00 51.31 7 GLY A O 9
ATOM 7297 N N . LEU A 1 8 ? 12.334 -6.708 -6.456 1.00 42.32 8 LEU A N 9
ATOM 7298 C CA . LEU A 1 8 ? 13.679 -7.118 -6.846 1.00 33.31 8 LEU A CA 9
ATOM 7299 C C . LEU A 1 8 ? 13.738 -8.622 -7.097 1.00 54.30 8 LEU A C 9
ATOM 7300 O O . LEU A 1 8 ? 14.117 -9.066 -8.181 1.00 2.52 8 LEU A O 9
ATOM 7316 N N . ARG A 1 9 ? 13.358 -9.400 -6.089 1.00 73.11 9 ARG A N 9
ATOM 7317 C CA . ARG A 1 9 ? 13.366 -10.854 -6.201 1.00 44.30 9 ARG A CA 9
ATOM 7318 C C . ARG A 1 9 ? 12.474 -11.316 -7.350 1.00 4.24 9 ARG A C 9
ATOM 7319 O O . ARG A 1 9 ? 12.789 -12.284 -8.042 1.00 34.22 9 ARG A O 9
ATOM 7340 N N . ASP A 1 10 ? 11.362 -10.617 -7.545 1.00 75.42 10 ASP A N 9
ATOM 7341 C CA . ASP A 1 10 ? 10.424 -10.955 -8.610 1.00 30.31 10 ASP A CA 9
ATOM 7342 C C . ASP A 1 10 ? 11.022 -10.647 -9.979 1.00 23.31 10 ASP A C 9
ATOM 7343 O O . ASP A 1 10 ? 10.690 -11.292 -10.972 1.00 72.33 10 ASP A O 9
ATOM 7352 N N . GLY A 1 11 ? 11.907 -9.655 -10.023 1.00 72.52 11 GLY A N 9
ATOM 7353 C CA . GLY A 1 11 ? 12.536 -9.278 -11.275 1.00 63.32 11 GLY A CA 9
ATOM 7354 C C . GLY A 1 11 ? 11.927 -8.028 -11.877 1.00 11.41 11 GLY A C 9
ATOM 7355 O O . GLY A 1 11 ? 11.852 -7.892 -13.098 1.00 32.15 11 GLY A O 9
ATOM 7359 N N . GLU A 1 12 ? 11.489 -7.112 -11.018 1.00 22.21 12 GLU A N 9
ATOM 7360 C CA . GLU A 1 12 ? 10.881 -5.868 -11.473 1.00 53.41 12 GLU A CA 9
ATOM 7361 C C . GLU A 1 12 ? 11.814 -4.685 -11.231 1.00 24.11 12 GLU A C 9
ATOM 7362 O O . GLU A 1 12 ? 11.873 -3.751 -12.032 1.00 32.21 12 GLU A O 9
ATOM 7374 N N . LEU A 1 13 ? 12.543 -4.732 -10.121 1.00 13.11 13 LEU A N 9
ATOM 7375 C CA . LEU A 1 13 ? 13.474 -3.665 -9.771 1.00 50.23 13 LEU A CA 9
ATOM 7376 C C . LEU A 1 13 ? 14.916 -4.160 -9.829 1.00 54.33 13 LEU A C 9
ATOM 7377 O O . LEU A 1 13 ? 15.166 -5.348 -10.027 1.00 30.25 13 LEU A O 9
ATOM 7393 N N . GLU A 1 14 ? 15.859 -3.240 -9.654 1.00 42.21 14 GLU A N 9
ATOM 7394 C CA . GLU A 1 14 ? 17.276 -3.584 -9.685 1.00 51.03 14 GLU A CA 9
ATOM 7395 C C . GLU A 1 14 ? 18.079 -2.666 -8.768 1.00 62.04 14 GLU A C 9
ATOM 7396 O O . GLU A 1 14 ? 17.635 -1.571 -8.423 1.00 42.22 14 GLU A O 9
ATOM 7408 N N . LYS A 1 15 ? 19.264 -3.121 -8.377 1.00 24.04 15 LYS A N 9
ATOM 7409 C CA . LYS A 1 15 ? 20.132 -2.343 -7.500 1.00 52.34 15 LYS A CA 9
ATOM 7410 C C . LYS A 1 15 ? 21.203 -1.612 -8.304 1.00 71.21 15 LYS A C 9
ATOM 7411 O O . LYS A 1 15 ? 21.957 -2.230 -9.056 1.00 51.23 15 LYS A O 9
ATOM 7430 N N . ASP A 1 16 ? 21.265 -0.296 -8.139 1.00 12.41 16 ASP A N 9
ATOM 7431 C CA . ASP A 1 16 ? 22.246 0.519 -8.847 1.00 73.53 16 ASP A CA 9
ATOM 7432 C C . ASP A 1 16 ? 23.547 0.613 -8.056 1.00 73.44 16 ASP A C 9
ATOM 7433 O O . ASP A 1 16 ? 23.661 0.064 -6.960 1.00 12.34 16 ASP A O 9
ATOM 7442 N N . THR A 1 17 ? 24.527 1.311 -8.621 1.00 24.23 17 THR A N 9
ATOM 7443 C CA . THR A 1 17 ? 25.821 1.475 -7.970 1.00 41.01 17 THR A CA 9
ATOM 7444 C C . THR A 1 17 ? 25.659 2.007 -6.551 1.00 21.44 17 THR A C 9
ATOM 7445 O O . THR A 1 17 ? 26.375 1.594 -5.637 1.00 55.04 17 THR A O 9
ATOM 7456 N N . TYR A 1 18 ? 24.715 2.923 -6.372 1.00 13.35 18 TYR A N 9
ATOM 7457 C CA . TYR A 1 18 ? 24.460 3.513 -5.062 1.00 61.34 18 TYR A CA 9
ATOM 7458 C C . TYR A 1 18 ? 23.253 2.859 -4.396 1.00 43.10 18 TYR A C 9
ATOM 7459 O O . TYR A 1 18 ? 22.614 3.450 -3.527 1.00 21.13 18 TYR A O 9
ATOM 7477 N N . GLY A 1 19 ? 22.948 1.633 -4.811 1.00 40.20 19 GLY A N 9
ATOM 7478 C CA . GLY A 1 19 ? 21.820 0.918 -4.244 1.00 74.25 19 GLY A CA 9
ATOM 7479 C C . GLY A 1 19 ? 20.505 1.640 -4.466 1.00 62.51 19 GLY A C 9
ATOM 7480 O O . GLY A 1 19 ? 19.620 1.607 -3.612 1.00 34.45 19 GLY A O 9
ATOM 7484 N N . ARG A 1 20 ? 20.378 2.295 -5.615 1.00 60.44 20 ARG A N 9
ATOM 7485 C CA . ARG A 1 20 ? 19.163 3.030 -5.945 1.00 42.12 20 ARG A CA 9
ATOM 7486 C C . ARG A 1 20 ? 18.135 2.115 -6.604 1.00 22.44 20 ARG A C 9
ATOM 7487 O O . ARG A 1 20 ? 18.311 1.685 -7.744 1.00 64.44 20 ARG A O 9
ATOM 7508 N N . LEU A 1 21 ? 17.062 1.820 -5.878 1.00 4.02 21 LEU A N 9
ATOM 7509 C CA . LEU A 1 21 ? 16.006 0.955 -6.391 1.00 14.03 21 LEU A CA 9
ATOM 7510 C C . LEU A 1 21 ? 15.325 1.586 -7.601 1.00 63.35 21 LEU A C 9
ATOM 7511 O O . LEU A 1 21 ? 14.629 2.594 -7.481 1.00 51.43 21 LEU A O 9
ATOM 7527 N N . THR A 1 22 ? 15.530 0.984 -8.769 1.00 74.31 22 THR A N 9
ATOM 7528 C CA . THR A 1 22 ? 14.936 1.485 -10.002 1.00 13.21 22 THR A CA 9
ATOM 7529 C C . THR A 1 22 ? 14.386 0.345 -10.851 1.00 64.32 22 THR A C 9
ATOM 7530 O O . THR A 1 22 ? 14.864 -0.788 -10.770 1.00 53.21 22 THR A O 9
ATOM 7541 N N . CYS A 1 23 ? 13.382 0.650 -11.665 1.00 44.34 23 CYS A N 9
ATOM 7542 C CA . CYS A 1 23 ? 12.768 -0.350 -12.531 1.00 32.55 23 CYS A CA 9
ATOM 7543 C C . CYS A 1 23 ? 13.764 -0.858 -13.568 1.00 1.20 23 CYS A C 9
ATOM 7544 O O . CYS A 1 23 ? 14.174 -0.119 -14.463 1.00 51.11 23 CYS A O 9
ATOM 7552 N N . SER A 1 24 ? 14.151 -2.123 -13.440 1.00 61.00 24 SER A N 9
ATOM 7553 C CA . SER A 1 24 ? 15.104 -2.728 -14.363 1.00 70.03 24 SER A CA 9
ATOM 7554 C C . SER A 1 24 ? 14.536 -2.772 -15.779 1.00 2.23 24 SER A C 9
ATOM 7555 O O . SER A 1 24 ? 15.271 -2.962 -16.747 1.00 73.23 24 SER A O 9
ATOM 7563 N N . GLU A 1 25 ? 13.223 -2.594 -15.889 1.00 3.03 25 GLU A N 9
ATOM 7564 C CA . GLU A 1 25 ? 12.556 -2.614 -17.185 1.00 65.13 25 GLU A CA 9
ATOM 7565 C C . GLU A 1 25 ? 12.835 -1.329 -17.960 1.00 75.21 25 GLU A C 9
ATOM 7566 O O . GLU A 1 25 ? 12.953 -1.344 -19.186 1.00 32.21 25 GLU A O 9
ATOM 7578 N N . CYS A 1 26 ? 12.937 -0.220 -17.237 1.00 10.22 26 CYS A N 9
ATOM 7579 C CA . CYS A 1 26 ? 13.200 1.075 -17.855 1.00 74.24 26 CYS A CA 9
ATOM 7580 C C . CYS A 1 26 ? 14.682 1.426 -17.773 1.00 74.12 26 CYS A C 9
ATOM 7581 O O . CYS A 1 26 ? 15.254 1.970 -18.716 1.00 43.22 26 CYS A O 9
ATOM 7589 N N . GLY A 1 27 ? 15.297 1.112 -16.637 1.00 70.21 27 GLY A N 9
ATOM 7590 C CA . GLY A 1 27 ? 16.707 1.403 -16.452 1.00 15.22 27 GLY A CA 9
ATOM 7591 C C . GLY A 1 27 ? 16.941 2.772 -15.844 1.00 54.13 27 GLY A C 9
ATOM 7592 O O . GLY A 1 27 ? 17.933 2.988 -15.149 1.00 74.41 27 GLY A O 9
ATOM 7596 N N . GLU A 1 28 ? 16.026 3.700 -16.109 1.00 34.43 28 GLU A N 9
ATOM 7597 C CA . GLU A 1 28 ? 16.140 5.055 -15.584 1.00 53.44 28 GLU A CA 9
ATOM 7598 C C . GLU A 1 28 ? 15.639 5.126 -14.145 1.00 14.02 28 GLU A C 9
ATOM 7599 O O . GLU A 1 28 ? 14.603 4.551 -13.808 1.00 5.44 28 GLU A O 9
ATOM 7611 N N . SER A 1 29 ? 16.381 5.834 -13.300 1.00 2.30 29 SER A N 9
ATOM 7612 C CA . SER A 1 29 ? 16.016 5.977 -11.896 1.00 34.04 29 SER A CA 9
ATOM 7613 C C . SER A 1 29 ? 14.646 6.634 -11.755 1.00 31.12 29 SER A C 9
ATOM 7614 O O . SER A 1 29 ? 14.412 7.726 -12.274 1.00 12.33 29 SER A O 9
ATOM 7622 N N . LEU A 1 30 ? 13.744 5.961 -11.049 1.00 73.34 30 LEU A N 9
ATOM 7623 C CA . LEU A 1 30 ? 12.396 6.478 -10.839 1.00 71.40 30 LEU A CA 9
ATOM 7624 C C . LEU A 1 30 ? 12.429 7.770 -10.030 1.00 54.53 30 LEU A C 9
ATOM 7625 O O . LEU A 1 30 ? 13.409 8.063 -9.345 1.00 71.42 30 LEU A O 9
ATOM 7641 N N . LYS A 1 31 ? 11.349 8.541 -10.113 1.00 4.21 31 LYS A N 9
ATOM 7642 C CA . LYS A 1 31 ? 11.252 9.802 -9.387 1.00 35.34 31 LYS A CA 9
ATOM 7643 C C . LYS A 1 31 ? 10.703 9.579 -7.981 1.00 75.41 31 LYS A C 9
ATOM 7644 O O . LYS A 1 31 ? 9.639 8.983 -7.806 1.00 3.02 31 LYS A O 9
ATOM 7663 N N . LYS A 1 32 ? 11.433 10.061 -6.982 1.00 2.41 32 LYS A N 9
ATOM 7664 C CA . LYS A 1 32 ? 11.019 9.918 -5.591 1.00 71.33 32 LYS A CA 9
ATOM 7665 C C . LYS A 1 32 ? 10.037 11.017 -5.200 1.00 12.12 32 LYS A C 9
ATOM 7666 O O . LYS A 1 32 ? 10.362 12.203 -5.257 1.00 14.45 32 LYS A O 9
ATOM 7685 N N . LYS A 1 33 ? 8.835 10.616 -4.801 1.00 74.31 33 LYS A N 9
ATOM 7686 C CA . LYS A 1 33 ? 7.805 11.566 -4.397 1.00 2.00 33 LYS A CA 9
ATOM 7687 C C . LYS A 1 33 ? 7.899 11.868 -2.905 1.00 31.23 33 LYS A C 9
ATOM 7688 O O . LYS A 1 33 ? 8.196 10.985 -2.101 1.00 72.01 33 LYS A O 9
ATOM 7707 N N . ASN A 1 34 ? 7.642 13.120 -2.542 1.00 1.34 34 ASN A N 9
ATOM 7708 C CA . ASN A 1 34 ? 7.697 13.538 -1.145 1.00 73.32 34 ASN A CA 9
ATOM 7709 C C . ASN A 1 34 ? 6.579 12.884 -0.338 1.00 24.11 34 ASN A C 9
ATOM 7710 O O . ASN A 1 34 ? 5.430 13.324 -0.379 1.00 64.14 34 ASN A O 9
ATOM 7721 N N . ASP A 1 35 ? 6.925 11.832 0.396 1.00 61.11 35 ASP A N 9
ATOM 7722 C CA . ASP A 1 35 ? 5.952 11.118 1.215 1.00 62.13 35 ASP A CA 9
ATOM 7723 C C . ASP A 1 35 ? 6.185 11.391 2.697 1.00 12.24 35 ASP A C 9
ATOM 7724 O O . ASP A 1 35 ? 6.913 10.671 3.380 1.00 63.52 35 ASP A O 9
ATOM 7733 N N . PRO A 1 36 ? 5.553 12.458 3.209 1.00 32.10 36 PRO A N 9
ATOM 7734 C CA . PRO A 1 36 ? 5.676 12.851 4.616 1.00 51.53 36 PRO A CA 9
ATOM 7735 C C . PRO A 1 36 ? 4.985 11.869 5.555 1.00 22.22 36 PRO A C 9
ATOM 7736 O O . PRO A 1 36 ? 5.429 11.659 6.684 1.00 31.52 36 PRO A O 9
ATOM 7747 N N . ASP A 1 37 ? 3.898 11.270 5.082 1.00 62.31 37 ASP A N 9
ATOM 7748 C CA . ASP A 1 37 ? 3.147 10.307 5.880 1.00 51.44 37 ASP A CA 9
ATOM 7749 C C . ASP A 1 37 ? 3.973 9.051 6.136 1.00 44.10 37 ASP A C 9
ATOM 7750 O O . ASP A 1 37 ? 3.860 8.427 7.191 1.00 42.34 37 ASP A O 9
ATOM 7759 N N . GLU A 1 38 ? 4.803 8.686 5.164 1.00 61.14 38 GLU A N 9
ATOM 7760 C CA . GLU A 1 38 ? 5.647 7.503 5.284 1.00 33.33 38 GLU A CA 9
ATOM 7761 C C . GLU A 1 38 ? 7.057 7.883 5.726 1.00 30.22 38 GLU A C 9
ATOM 7762 O O . GLU A 1 38 ? 7.603 8.897 5.293 1.00 44.23 38 GLU A O 9
ATOM 7774 N N . VAL A 1 39 ? 7.641 7.061 6.593 1.00 52.11 39 VAL A N 9
ATOM 7775 C CA . VAL A 1 39 ? 8.987 7.310 7.094 1.00 23.40 39 VAL A CA 9
ATOM 7776 C C . VAL A 1 39 ? 10.024 6.524 6.298 1.00 15.12 39 VAL A C 9
ATOM 7777 O O . VAL A 1 39 ? 11.016 6.048 6.850 1.00 10.51 39 VAL A O 9
ATOM 7790 N N . PHE A 1 40 ? 9.787 6.392 4.997 1.00 13.13 40 PHE A N 9
ATOM 7791 C CA . PHE A 1 40 ? 10.700 5.663 4.124 1.00 14.41 40 PHE A CA 9
ATOM 7792 C C . PHE A 1 40 ? 10.651 6.217 2.703 1.00 71.20 40 PHE A C 9
ATOM 7793 O O . PHE A 1 40 ? 9.861 7.111 2.400 1.00 32.12 40 PHE A O 9
ATOM 7810 N N . SER A 1 41 ? 11.502 5.679 1.835 1.00 30.23 41 SER A N 9
ATOM 7811 C CA . SER A 1 41 ? 11.560 6.121 0.447 1.00 50.00 41 SER A CA 9
ATOM 7812 C C . SER A 1 41 ? 10.524 5.388 -0.400 1.00 44.03 41 SER A C 9
ATOM 7813 O O . SER A 1 41 ? 10.082 4.293 -0.051 1.00 51.53 41 SER A O 9
ATOM 7821 N N . VAL A 1 42 ? 10.142 6.000 -1.517 1.00 12.14 42 VAL A N 9
ATOM 7822 C CA . VAL A 1 42 ? 9.159 5.407 -2.416 1.00 22.24 42 VAL A CA 9
ATOM 7823 C C . VAL A 1 42 ? 9.532 5.648 -3.874 1.00 24.01 42 VAL A C 9
ATOM 7824 O O . VAL A 1 42 ? 9.776 6.783 -4.283 1.00 53.24 42 VAL A O 9
ATOM 7837 N N . ARG A 1 43 ? 9.575 4.573 -4.654 1.00 21.44 43 ARG A N 9
ATOM 7838 C CA . ARG A 1 43 ? 9.919 4.667 -6.067 1.00 65.01 43 ARG A CA 9
ATOM 7839 C C . ARG A 1 43 ? 8.692 4.432 -6.943 1.00 11.24 43 ARG A C 9
ATOM 7840 O O . ARG A 1 43 ? 8.120 3.342 -6.946 1.00 75.13 43 ARG A O 9
ATOM 7861 N N . ILE A 1 44 ? 8.293 5.462 -7.682 1.00 65.41 44 ILE A N 9
ATOM 7862 C CA . ILE A 1 44 ? 7.135 5.367 -8.561 1.00 72.24 44 ILE A CA 9
ATOM 7863 C C . ILE A 1 44 ? 7.553 5.402 -10.027 1.00 71.14 44 ILE A C 9
ATOM 7864 O O . ILE A 1 44 ? 8.278 6.301 -10.455 1.00 63.43 44 ILE A O 9
ATOM 7880 N N . CYS A 1 45 ? 7.090 4.420 -10.792 1.00 73.15 45 CYS A N 9
ATOM 7881 C CA . CYS A 1 45 ? 7.415 4.338 -12.212 1.00 54.42 45 CYS A CA 9
ATOM 7882 C C . CYS A 1 45 ? 6.343 5.022 -13.055 1.00 43.52 45 CYS A C 9
ATOM 7883 O O . CYS A 1 45 ? 5.243 4.497 -13.225 1.00 5.24 45 CYS A O 9
ATOM 7891 N N . ALA A 1 46 ? 6.672 6.198 -13.580 1.00 43.32 46 ALA A N 9
ATOM 7892 C CA . ALA A 1 46 ? 5.739 6.954 -14.406 1.00 13.33 46 ALA A CA 9
ATOM 7893 C C . ALA A 1 46 ? 5.582 6.316 -15.782 1.00 1.50 46 ALA A C 9
ATOM 7894 O O . ALA A 1 46 ? 4.600 6.562 -16.482 1.00 75.21 46 ALA A O 9
ATOM 7901 N N . ASP A 1 47 ? 6.556 5.498 -16.164 1.00 3.21 47 ASP A N 9
ATOM 7902 C CA . ASP A 1 47 ? 6.526 4.825 -17.457 1.00 23.30 47 ASP A CA 9
ATOM 7903 C C . ASP A 1 47 ? 5.729 3.527 -17.375 1.00 75.04 47 ASP A C 9
ATOM 7904 O O . ASP A 1 47 ? 4.900 3.241 -18.240 1.00 72.14 47 ASP A O 9
ATOM 7913 N N . CYS A 1 48 ? 5.985 2.746 -16.332 1.00 71.21 48 CYS A N 9
ATOM 7914 C CA . CYS A 1 48 ? 5.292 1.477 -16.139 1.00 31.15 48 CYS A CA 9
ATOM 7915 C C . CYS A 1 48 ? 3.914 1.698 -15.522 1.00 44.23 48 CYS A C 9
ATOM 7916 O O . CYS A 1 48 ? 2.973 0.956 -15.798 1.00 60.22 48 CYS A O 9
ATOM 7924 N N . GLY A 1 49 ? 3.805 2.725 -14.684 1.00 75.41 49 GLY A N 9
ATOM 7925 C CA . GLY A 1 49 ? 2.539 3.024 -14.040 1.00 50.32 49 GLY A CA 9
ATOM 7926 C C . GLY A 1 49 ? 2.337 2.234 -12.762 1.00 42.24 49 GLY A C 9
ATOM 7927 O O . GLY A 1 49 ? 1.301 1.597 -12.576 1.00 73.41 49 GLY A O 9
ATOM 7931 N N . ARG A 1 50 ? 3.331 2.274 -11.881 1.00 12.24 50 ARG A N 9
ATOM 7932 C CA . ARG A 1 50 ? 3.259 1.554 -10.615 1.00 74.11 50 ARG A CA 9
ATOM 7933 C C . ARG A 1 50 ? 4.077 2.262 -9.539 1.00 61.23 50 ARG A C 9
ATOM 7934 O O . ARG A 1 50 ? 4.734 3.267 -9.807 1.00 52.23 50 ARG A O 9
ATOM 7955 N N . GLU A 1 51 ? 4.031 1.729 -8.322 1.00 3.30 51 GLU A N 9
ATOM 7956 C CA . GLU A 1 51 ? 4.768 2.312 -7.206 1.00 74.41 51 GLU A CA 9
ATOM 7957 C C . GLU A 1 51 ? 5.407 1.223 -6.349 1.00 33.12 51 GLU A C 9
ATOM 7958 O O . GLU A 1 51 ? 4.955 0.078 -6.343 1.00 61.33 51 GLU A O 9
ATOM 7970 N N . TRP A 1 52 ? 6.459 1.589 -5.627 1.00 24.13 52 TRP A N 9
ATOM 7971 C CA . TRP A 1 52 ? 7.161 0.644 -4.766 1.00 25.31 52 TRP A CA 9
ATOM 7972 C C . TRP A 1 52 ? 7.670 1.331 -3.503 1.00 55.13 52 TRP A C 9
ATOM 7973 O O . TRP A 1 52 ? 7.954 2.529 -3.508 1.00 32.03 52 TRP A O 9
ATOM 7994 N N . LYS A 1 53 ? 7.782 0.566 -2.423 1.00 10.02 53 LYS A N 9
ATOM 7995 C CA . LYS A 1 53 ? 8.257 1.101 -1.152 1.00 65.43 53 LYS A CA 9
ATOM 7996 C C . LYS A 1 53 ? 9.722 0.740 -0.924 1.00 72.21 53 LYS A C 9
ATOM 7997 O O . LYS A 1 53 ? 10.058 -0.426 -0.721 1.00 21.24 53 LYS A O 9
ATOM 8016 N N . GLU A 1 54 ? 10.587 1.748 -0.958 1.00 45.22 54 GLU A N 9
ATOM 8017 C CA . GLU A 1 54 ? 12.016 1.535 -0.754 1.00 55.31 54 GLU A CA 9
ATOM 8018 C C . GLU A 1 54 ? 12.424 1.911 0.667 1.00 31.45 54 GLU A C 9
ATOM 8019 O O . GLU A 1 54 ? 12.153 3.019 1.131 1.00 32.05 54 GLU A O 9
ATOM 8031 N N . LEU A 1 55 ? 13.077 0.980 1.354 1.00 33.53 55 LEU A N 9
ATOM 8032 C CA . LEU A 1 55 ? 13.523 1.211 2.724 1.00 72.12 55 LEU A CA 9
ATOM 8033 C C . LEU A 1 55 ? 14.876 1.915 2.744 1.00 31.42 55 LEU A C 9
ATOM 8034 O O . LEU A 1 55 ? 15.857 1.411 2.197 1.00 30.22 55 LEU A O 9
ATOM 8050 N N . ARG A 1 56 ? 14.921 3.081 3.380 1.00 21.32 56 ARG A N 9
ATOM 8051 C CA . ARG A 1 56 ? 16.154 3.853 3.473 1.00 42.11 56 ARG A CA 9
ATOM 8052 C C . ARG A 1 56 ? 16.172 4.699 4.743 1.00 55.13 56 ARG A C 9
ATOM 8053 O O . ARG A 1 56 ? 15.211 4.700 5.513 1.00 23.40 56 ARG A O 9
A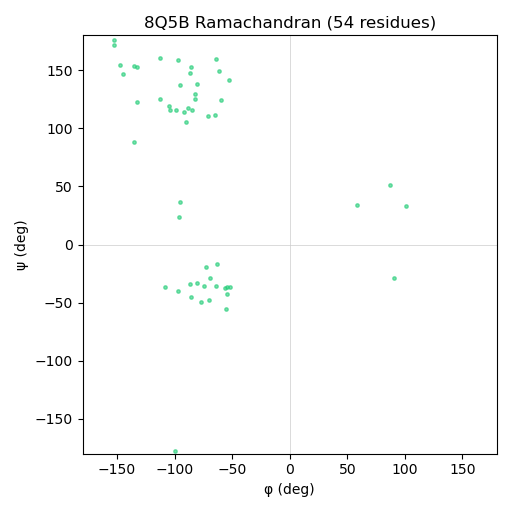TOM 8074 N N . MET A 1 1 ? 1.626 -2.276 1.816 1.00 32.12 1 MET A N 10
ATOM 8075 C CA . MET A 1 1 ? 2.190 -1.459 0.748 1.00 13.32 1 MET A CA 10
ATOM 8076 C C . MET A 1 1 ? 3.206 -2.253 -0.066 1.00 31.41 1 MET A C 10
ATOM 8077 O O . MET A 1 1 ? 3.970 -3.049 0.481 1.00 34.14 1 MET A O 10
ATOM 8091 N N . LYS A 1 2 ? 3.210 -2.033 -1.376 1.00 71.22 2 LYS A N 10
ATOM 8092 C CA . LYS A 1 2 ? 4.133 -2.728 -2.266 1.00 55.44 2 LYS A CA 10
ATOM 8093 C C . LYS A 1 2 ? 5.579 -2.378 -1.931 1.00 71.10 2 LYS A C 10
ATOM 8094 O O . LYS A 1 2 ? 6.116 -1.380 -2.413 1.00 53.00 2 LYS A O 10
ATOM 8113 N N . THR A 1 3 ? 6.207 -3.207 -1.103 1.00 34.15 3 THR A N 10
ATOM 8114 C CA . THR A 1 3 ? 7.591 -2.986 -0.703 1.00 53.13 3 THR A CA 10
ATOM 8115 C C . THR A 1 3 ? 8.554 -3.387 -1.814 1.00 42.44 3 THR A C 10
ATOM 8116 O O . THR A 1 3 ? 8.320 -4.358 -2.534 1.00 54.13 3 THR A O 10
ATOM 8127 N N . THR A 1 4 ? 9.641 -2.633 -1.950 1.00 0.25 4 THR A N 10
ATOM 8128 C CA . THR A 1 4 ? 10.640 -2.909 -2.974 1.00 24.24 4 THR A CA 10
ATOM 8129 C C . THR A 1 4 ? 11.147 -4.343 -2.874 1.00 63.43 4 THR A C 10
ATOM 8130 O O . THR A 1 4 ? 11.456 -4.974 -3.886 1.00 33.24 4 THR A O 10
ATOM 8141 N N . ARG A 1 5 ? 11.230 -4.853 -1.650 1.00 24.32 5 ARG A N 10
ATOM 8142 C CA . ARG A 1 5 ? 11.701 -6.214 -1.419 1.00 54.20 5 ARG A CA 10
ATOM 8143 C C . ARG A 1 5 ? 10.941 -7.207 -2.293 1.00 34.31 5 ARG A C 10
ATOM 8144 O O . ARG A 1 5 ? 11.506 -8.193 -2.768 1.00 11.33 5 ARG A O 10
ATOM 8165 N N . LYS A 1 6 ? 9.655 -6.942 -2.501 1.00 4.11 6 LYS A N 10
ATOM 8166 C CA . LYS A 1 6 ? 8.817 -7.811 -3.318 1.00 14.22 6 LYS A CA 10
ATOM 8167 C C . LYS A 1 6 ? 9.035 -7.539 -4.803 1.00 1.23 6 LYS A C 10
ATOM 8168 O O . LYS A 1 6 ? 9.167 -8.466 -5.601 1.00 0.23 6 LYS A O 10
ATOM 8187 N N . GLY A 1 7 ? 9.074 -6.260 -5.166 1.00 72.44 7 GLY A N 10
ATOM 8188 C CA . GLY A 1 7 ? 9.278 -5.890 -6.555 1.00 0.15 7 GLY A CA 10
ATOM 8189 C C . GLY A 1 7 ? 10.599 -6.395 -7.101 1.00 53.40 7 GLY A C 10
ATOM 8190 O O . GLY A 1 7 ? 10.703 -6.730 -8.282 1.00 3.23 7 GLY A O 10
ATOM 8194 N N . LEU A 1 8 ? 11.611 -6.448 -6.242 1.00 73.02 8 LEU A N 10
ATOM 8195 C CA . LEU A 1 8 ? 12.933 -6.914 -6.646 1.00 31.23 8 LEU A CA 10
ATOM 8196 C C . LEU A 1 8 ? 12.915 -8.409 -6.948 1.00 35.25 8 LEU A C 10
ATOM 8197 O O . LEU A 1 8 ? 13.271 -8.835 -8.046 1.00 73.13 8 LEU A O 10
ATOM 8213 N N . ARG A 1 9 ? 12.495 -9.201 -5.966 1.00 3.33 9 ARG A N 10
ATOM 8214 C CA . ARG A 1 9 ? 12.429 -10.648 -6.127 1.00 23.24 9 ARG A CA 10
ATOM 8215 C C . ARG A 1 9 ? 11.617 -11.021 -7.363 1.00 71.33 9 ARG A C 10
ATOM 8216 O O . ARG A 1 9 ? 11.936 -11.984 -8.061 1.00 30.44 9 ARG A O 10
ATOM 8237 N N . ASP A 1 10 ? 10.566 -10.253 -7.628 1.00 41.02 10 ASP A N 10
ATOM 8238 C CA . ASP A 1 10 ? 9.708 -10.502 -8.781 1.00 20.03 10 ASP A CA 10
ATOM 8239 C C . ASP A 1 10 ? 10.448 -10.210 -10.082 1.00 61.34 10 ASP A C 10
ATOM 8240 O O . ASP A 1 10 ? 10.162 -10.809 -11.118 1.00 43.04 10 ASP A O 10
ATOM 8249 N N . GLY A 1 11 ? 11.401 -9.285 -10.021 1.00 53.42 11 GLY A N 10
ATOM 8250 C CA . GLY A 1 11 ? 12.166 -8.929 -11.202 1.00 0.43 11 GLY A CA 10
ATOM 8251 C C . GLY A 1 11 ? 11.707 -7.622 -11.818 1.00 3.23 11 GLY A C 10
ATOM 8252 O O . GLY A 1 11 ? 11.755 -7.453 -13.036 1.00 14.44 11 GLY A O 10
ATOM 8256 N N . GLU A 1 12 ? 11.261 -6.696 -10.974 1.00 73.34 12 GLU A N 10
ATOM 8257 C CA . GLU A 1 12 ? 10.789 -5.399 -11.445 1.00 21.14 12 GLU A CA 10
ATOM 8258 C C . GLU A 1 12 ? 11.796 -4.301 -11.114 1.00 65.52 12 GLU A C 10
ATOM 8259 O O . GLU A 1 12 ? 11.981 -3.359 -11.886 1.00 31.31 12 GLU A O 10
ATOM 8271 N N . LEU A 1 13 ? 12.445 -4.430 -9.962 1.00 43.31 13 LEU A N 10
ATOM 8272 C CA . LEU A 1 13 ? 13.434 -3.449 -9.528 1.00 22.23 13 LEU A CA 10
ATOM 8273 C C . LEU A 1 13 ? 14.833 -4.058 -9.508 1.00 34.01 13 LEU A C 10
ATOM 8274 O O . LEU A 1 13 ? 14.988 -5.279 -9.497 1.00 12.43 13 LEU A O 10
ATOM 8290 N N . GLU A 1 14 ? 15.847 -3.199 -9.502 1.00 13.54 14 GLU A N 10
ATOM 8291 C CA . GLU A 1 14 ? 17.232 -3.653 -9.482 1.00 2.15 14 GLU A CA 10
ATOM 8292 C C . GLU A 1 14 ? 18.110 -2.686 -8.692 1.00 64.24 14 GLU A C 10
ATOM 8293 O O . GLU A 1 14 ? 17.649 -1.638 -8.240 1.00 64.00 14 GLU A O 10
ATOM 8305 N N . LYS A 1 15 ? 19.379 -3.046 -8.530 1.00 61.44 15 LYS A N 10
ATOM 8306 C CA . LYS A 1 15 ? 20.324 -2.213 -7.797 1.00 41.31 15 LYS A CA 10
ATOM 8307 C C . LYS A 1 15 ? 21.272 -1.496 -8.753 1.00 5.43 15 LYS A C 10
ATOM 8308 O O . LYS A 1 15 ? 21.920 -2.126 -9.589 1.00 10.12 15 LYS A O 10
ATOM 8327 N N . ASP A 1 16 ? 21.350 -0.176 -8.622 1.00 44.00 16 ASP A N 10
ATOM 8328 C CA . ASP A 1 16 ? 22.222 0.626 -9.472 1.00 50.44 16 ASP A CA 10
ATOM 8329 C C . ASP A 1 16 ? 23.647 0.642 -8.929 1.00 2.35 16 ASP A C 10
ATOM 8330 O O . ASP A 1 16 ? 23.952 -0.018 -7.935 1.00 11.04 16 ASP A O 10
ATOM 8339 N N . THR A 1 17 ? 24.518 1.400 -9.587 1.00 43.34 17 THR A N 10
ATOM 8340 C CA . THR A 1 17 ? 25.912 1.501 -9.172 1.00 34.41 17 THR A CA 10
ATOM 8341 C C . THR A 1 17 ? 26.021 1.904 -7.706 1.00 34.42 17 THR A C 10
ATOM 8342 O O . THR A 1 17 ? 26.913 1.447 -6.991 1.00 72.50 17 THR A O 10
ATOM 8353 N N . TYR A 1 18 ? 25.108 2.761 -7.264 1.00 35.15 18 TYR A N 10
ATOM 8354 C CA . TYR A 1 18 ? 25.102 3.227 -5.882 1.00 24.21 18 TYR A CA 10
ATOM 8355 C C . TYR A 1 18 ? 23.988 2.556 -5.085 1.00 32.11 18 TYR A C 10
ATOM 8356 O O . TYR A 1 18 ? 23.532 3.081 -4.070 1.00 21.11 18 TYR A O 10
ATOM 8374 N N . GLY A 1 19 ? 23.553 1.390 -5.553 1.00 64.34 19 GLY A N 10
ATOM 8375 C CA . GLY A 1 19 ? 22.496 0.664 -4.873 1.00 43.42 19 GLY A CA 10
ATOM 8376 C C . GLY A 1 19 ? 21.170 1.397 -4.917 1.00 31.31 19 GLY A C 10
ATOM 8377 O O . GLY A 1 19 ? 20.386 1.332 -3.970 1.00 2.23 19 GLY A O 10
ATOM 8381 N N . ARG A 1 20 ? 20.918 2.096 -6.018 1.00 50.44 20 ARG A N 10
ATOM 8382 C CA . ARG A 1 20 ? 19.678 2.847 -6.180 1.00 63.52 20 ARG A CA 10
ATOM 8383 C C . ARG A 1 20 ? 18.587 1.969 -6.786 1.00 41.05 20 ARG A C 10
ATOM 8384 O O . ARG A 1 20 ? 18.712 1.496 -7.917 1.00 23.01 20 ARG A O 10
ATOM 8405 N N . LEU A 1 21 ? 17.518 1.755 -6.028 1.00 12.21 21 LEU A N 10
ATOM 8406 C CA . LEU A 1 21 ? 16.404 0.934 -6.490 1.00 30.03 21 LEU A CA 10
ATOM 8407 C C . LEU A 1 21 ? 15.719 1.573 -7.693 1.00 71.25 21 LEU A C 10
ATOM 8408 O O . LEU A 1 21 ? 15.060 2.606 -7.571 1.00 43.23 21 LEU A O 10
ATOM 8424 N N . THR A 1 22 ? 15.876 0.950 -8.857 1.00 64.33 22 THR A N 10
ATOM 8425 C CA . THR A 1 22 ? 15.273 1.456 -10.083 1.00 54.13 22 THR A CA 10
ATOM 8426 C C . THR A 1 22 ? 14.753 0.316 -10.952 1.00 11.22 22 THR A C 10
ATOM 8427 O O . THR A 1 22 ? 15.258 -0.805 -10.888 1.00 63.15 22 THR A O 10
ATOM 8438 N N . CYS A 1 23 ? 13.742 0.610 -11.762 1.00 62.21 23 CYS A N 10
ATOM 8439 C CA . CYS A 1 23 ? 13.154 -0.392 -12.644 1.00 53.23 23 CYS A CA 10
ATOM 8440 C C . CYS A 1 23 ? 14.161 -0.853 -13.692 1.00 44.32 23 CYS A C 10
ATOM 8441 O O . CYS A 1 23 ? 14.554 -0.085 -14.570 1.00 40.35 23 CYS A O 10
ATOM 8449 N N . SER A 1 24 ? 14.578 -2.111 -13.592 1.00 74.13 24 SER A N 10
ATOM 8450 C CA . SER A 1 24 ? 15.544 -2.673 -14.528 1.00 62.23 24 SER A CA 10
ATOM 8451 C C . SER A 1 24 ? 14.979 -2.695 -15.945 1.00 41.13 24 SER A C 10
ATOM 8452 O O . SER A 1 24 ? 15.719 -2.842 -16.917 1.00 61.23 24 SER A O 10
ATOM 8460 N N . GLU A 1 25 ? 13.662 -2.547 -16.053 1.00 23.22 25 GLU A N 10
ATOM 8461 C CA . GLU A 1 25 ? 12.997 -2.551 -17.351 1.00 4.24 25 GLU A CA 10
ATOM 8462 C C . GLU A 1 25 ? 13.245 -1.240 -18.092 1.00 71.44 25 GLU A C 10
ATOM 8463 O O . GLU A 1 25 ? 13.367 -1.222 -19.318 1.00 22.12 25 GLU A O 10
ATOM 8475 N N . CYS A 1 26 ? 13.317 -0.147 -17.341 1.00 73.15 26 CYS A N 10
ATOM 8476 C CA . CYS A 1 26 ? 13.548 1.169 -17.927 1.00 22.31 26 CYS A CA 10
ATOM 8477 C C . CYS A 1 26 ? 15.023 1.549 -17.844 1.00 12.02 26 CYS A C 10
ATOM 8478 O O . CYS A 1 26 ? 15.578 2.129 -18.776 1.00 3.45 26 CYS A O 10
ATOM 8486 N N . GLY A 1 27 ? 15.652 1.219 -16.720 1.00 35.05 27 GLY A N 10
ATOM 8487 C CA . GLY A 1 27 ? 17.056 1.535 -16.534 1.00 53.45 27 GLY A CA 10
ATOM 8488 C C . GLY A 1 27 ? 17.265 2.896 -15.900 1.00 34.02 27 GLY A C 10
ATOM 8489 O O . GLY A 1 27 ? 18.255 3.117 -15.204 1.00 41.31 27 GLY A O 10
ATOM 8493 N N . GLU A 1 28 ? 16.330 3.810 -16.141 1.00 71.13 28 GLU A N 10
ATOM 8494 C CA . GLU A 1 28 ? 16.419 5.157 -15.590 1.00 33.34 28 GLU A CA 10
ATOM 8495 C C . GLU A 1 28 ? 15.912 5.190 -14.151 1.00 21.35 28 GLU A C 10
ATOM 8496 O O . GLU A 1 28 ? 14.886 4.590 -13.828 1.00 44.14 28 GLU A O 10
ATOM 8508 N N . SER A 1 29 ? 16.639 5.894 -13.289 1.00 43.13 29 SER A N 10
ATOM 8509 C CA . SER A 1 29 ? 16.267 6.002 -11.884 1.00 10.24 29 SER A CA 10
ATOM 8510 C C . SER A 1 29 ? 14.882 6.625 -11.735 1.00 21.23 29 SER A C 10
ATOM 8511 O O . SER A 1 29 ? 14.615 7.707 -12.259 1.00 4.11 29 SER A O 10
ATOM 8519 N N . LEU A 1 30 ? 14.004 5.934 -11.017 1.00 31.43 30 LEU A N 10
ATOM 8520 C CA . LEU A 1 30 ? 12.645 6.417 -10.797 1.00 41.25 30 LEU A CA 10
ATOM 8521 C C . LEU A 1 30 ? 12.652 7.717 -9.999 1.00 32.54 30 LEU A C 10
ATOM 8522 O O . LEU A 1 30 ? 13.629 8.037 -9.322 1.00 1.21 30 LEU A O 10
ATOM 8538 N N . LYS A 1 31 ? 11.554 8.461 -10.080 1.00 60.40 31 LYS A N 10
ATOM 8539 C CA . LYS A 1 31 ? 11.430 9.724 -9.362 1.00 64.15 31 LYS A CA 10
ATOM 8540 C C . LYS A 1 31 ? 10.888 9.499 -7.955 1.00 3.15 31 LYS A C 10
ATOM 8541 O O . LYS A 1 31 ? 9.838 8.882 -7.773 1.00 42.43 31 LYS A O 10
ATOM 8560 N N . LYS A 1 32 ? 11.610 10.004 -6.960 1.00 1.31 32 LYS A N 10
ATOM 8561 C CA . LYS A 1 32 ? 11.201 9.862 -5.568 1.00 31.33 32 LYS A CA 10
ATOM 8562 C C . LYS A 1 32 ? 10.168 10.920 -5.193 1.00 72.51 32 LYS A C 10
ATOM 8563 O O . LYS A 1 32 ? 10.428 12.119 -5.291 1.00 24.14 32 LYS A O 10
ATOM 8582 N N . LYS A 1 33 ? 8.995 10.468 -4.763 1.00 34.11 33 LYS A N 10
ATOM 8583 C CA . LYS A 1 33 ? 7.922 11.375 -4.371 1.00 23.35 33 LYS A CA 10
ATOM 8584 C C . LYS A 1 33 ? 8.025 11.731 -2.891 1.00 3.10 33 LYS A C 10
ATOM 8585 O O . LYS A 1 33 ? 8.701 11.046 -2.124 1.00 15.42 33 LYS A O 10
ATOM 8604 N N . ASN A 1 34 ? 7.350 12.806 -2.497 1.00 72.04 34 ASN A N 10
ATOM 8605 C CA . ASN A 1 34 ? 7.365 13.252 -1.109 1.00 50.21 34 ASN A CA 10
ATOM 8606 C C . ASN A 1 34 ? 6.308 12.517 -0.290 1.00 3.31 34 ASN A C 10
ATOM 8607 O O . ASN A 1 34 ? 5.122 12.840 -0.355 1.00 40.32 34 ASN A O 10
ATOM 8618 N N . ASP A 1 35 ? 6.747 11.528 0.481 1.00 44.42 35 ASP A N 10
ATOM 8619 C CA . ASP A 1 35 ? 5.840 10.748 1.315 1.00 42.35 35 ASP A CA 10
ATOM 8620 C C . ASP A 1 35 ? 6.028 11.090 2.789 1.00 24.23 35 ASP A C 10
ATOM 8621 O O . ASP A 1 35 ? 6.816 10.465 3.501 1.00 53.42 35 ASP A O 10
ATOM 8630 N N . PRO A 1 36 ? 5.290 12.105 3.261 1.00 40.41 36 PRO A N 10
ATOM 8631 C CA . PRO A 1 36 ? 5.358 12.553 4.655 1.00 44.30 36 PRO A CA 10
ATOM 8632 C C . PRO A 1 36 ? 4.756 11.538 5.620 1.00 11.33 36 PRO A C 10
ATOM 8633 O O . PRO A 1 36 ? 5.261 11.343 6.726 1.00 65.33 36 PRO A O 10
ATOM 8644 N N . ASP A 1 37 ? 3.674 10.895 5.196 1.00 61.14 37 ASP A N 10
ATOM 8645 C CA . ASP A 1 37 ? 3.003 9.898 6.022 1.00 5.12 37 ASP A CA 10
ATOM 8646 C C . ASP A 1 37 ? 3.911 8.697 6.268 1.00 32.33 37 ASP A C 10
ATOM 8647 O O . ASP A 1 37 ? 3.863 8.079 7.331 1.00 2.04 37 ASP A O 10
ATOM 8656 N N . GLU A 1 38 ? 4.735 8.371 5.277 1.00 2.35 38 GLU A N 10
ATOM 8657 C CA . GLU A 1 38 ? 5.652 7.242 5.387 1.00 54.42 38 GLU A CA 10
ATOM 8658 C C . GLU A 1 38 ? 7.044 7.710 5.799 1.00 4.14 38 GLU A C 10
ATOM 8659 O O . GLU A 1 38 ? 7.519 8.755 5.352 1.00 34.53 38 GLU A O 10
ATOM 8671 N N . VAL A 1 39 ? 7.695 6.929 6.656 1.00 12.22 39 VAL A N 10
ATOM 8672 C CA . VAL A 1 39 ? 9.033 7.262 7.130 1.00 61.14 39 VAL A CA 10
ATOM 8673 C C . VAL A 1 39 ? 10.101 6.562 6.296 1.00 54.32 39 VAL A C 10
ATOM 8674 O O . VAL A 1 39 ? 11.127 6.129 6.819 1.00 23.22 39 VAL A O 10
ATOM 8687 N N . PHE A 1 40 ? 9.852 6.456 4.995 1.00 71.03 40 PHE A N 10
ATOM 8688 C CA . PHE A 1 40 ? 10.792 5.808 4.087 1.00 13.31 40 PHE A CA 10
ATOM 8689 C C . PHE A 1 40 ? 10.657 6.368 2.674 1.00 34.00 40 PHE A C 10
ATOM 8690 O O . PHE A 1 40 ? 9.791 7.201 2.405 1.00 62.02 40 PHE A O 10
ATOM 8707 N N . SER A 1 41 ? 11.519 5.904 1.775 1.00 1.13 41 SER A N 10
ATOM 8708 C CA . SER A 1 41 ? 11.500 6.361 0.391 1.00 72.24 41 SER A CA 10
ATOM 8709 C C . SER A 1 41 ? 10.498 5.557 -0.433 1.00 23.42 41 SER A C 10
ATOM 8710 O O . SER A 1 41 ? 10.122 4.445 -0.061 1.00 64.34 41 SER A O 10
ATOM 8718 N N . VAL A 1 42 ? 10.070 6.128 -1.554 1.00 34.30 42 VAL A N 10
ATOM 8719 C CA . VAL A 1 42 ? 9.112 5.465 -2.432 1.00 5.11 42 VAL A CA 10
ATOM 8720 C C . VAL A 1 42 ? 9.490 5.651 -3.897 1.00 44.11 42 VAL A C 10
ATOM 8721 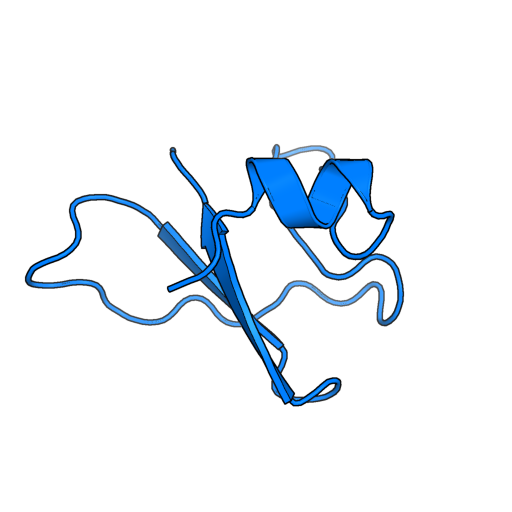O O . VAL A 1 42 ? 9.555 6.776 -4.394 1.00 74.42 42 VAL A O 10
ATOM 8734 N N . ARG A 1 43 ? 9.739 4.541 -4.584 1.00 24.22 43 ARG A N 10
ATOM 8735 C CA . ARG A 1 43 ? 10.112 4.581 -5.993 1.00 11.33 43 ARG A CA 10
ATOM 8736 C C . ARG A 1 43 ? 8.899 4.329 -6.883 1.00 53.43 43 ARG A C 10
ATOM 8737 O O . ARG A 1 43 ? 8.314 3.246 -6.860 1.00 52.10 43 ARG A O 10
ATOM 8758 N N . ILE A 1 44 ? 8.526 5.337 -7.666 1.00 25.41 44 ILE A N 10
ATOM 8759 C CA . ILE A 1 44 ? 7.384 5.224 -8.564 1.00 31.41 44 ILE A CA 10
ATOM 8760 C C . ILE A 1 44 ? 7.825 5.263 -10.023 1.00 23.11 44 ILE A C 10
ATOM 8761 O O . ILE A 1 44 ? 8.535 6.178 -10.443 1.00 21.41 44 ILE A O 10
ATOM 8777 N N . CYS A 1 45 ? 7.399 4.266 -10.791 1.00 4.40 45 CYS A N 10
ATOM 8778 C CA . CYS A 1 45 ? 7.750 4.187 -12.205 1.00 12.03 45 CYS A CA 10
ATOM 8779 C C . CYS A 1 45 ? 6.679 4.847 -13.068 1.00 65.20 45 CYS A C 10
ATOM 8780 O O . CYS A 1 45 ? 5.595 4.297 -13.258 1.00 63.54 45 CYS A O 10
ATOM 8788 N N . ALA A 1 46 ? 6.991 6.030 -13.587 1.00 23.04 46 ALA A N 10
ATOM 8789 C CA . ALA A 1 46 ? 6.057 6.765 -14.430 1.00 34.22 46 ALA A CA 10
ATOM 8790 C C . ALA A 1 46 ? 5.932 6.118 -15.805 1.00 65.21 46 ALA A C 10
ATOM 8791 O O . ALA A 1 46 ? 4.963 6.353 -16.527 1.00 23.21 46 ALA A O 10
ATOM 8798 N N . ASP A 1 47 ? 6.919 5.303 -16.162 1.00 4.34 47 ASP A N 10
ATOM 8799 C CA . ASP A 1 47 ? 6.920 4.622 -17.451 1.00 24.21 47 ASP A CA 10
ATOM 8800 C C . ASP A 1 47 ? 6.125 3.322 -17.379 1.00 51.12 47 ASP A C 10
ATOM 8801 O O . ASP A 1 47 ? 5.323 3.024 -18.265 1.00 64.34 47 ASP A O 10
ATOM 8810 N N . CYS A 1 48 ? 6.353 2.553 -16.320 1.00 54.04 48 CYS A N 10
ATOM 8811 C CA . CYS A 1 48 ? 5.658 1.284 -16.134 1.00 25.31 48 CYS A CA 10
ATOM 8812 C C . CYS A 1 48 ? 4.265 1.506 -15.556 1.00 12.14 48 CYS A C 10
ATOM 8813 O O . CYS A 1 48 ? 3.333 0.758 -15.849 1.00 41.44 48 CYS A O 10
ATOM 8821 N N . GLY A 1 49 ? 4.130 2.539 -14.730 1.00 2.44 49 GLY A N 10
ATOM 8822 C CA . GLY A 1 49 ? 2.847 2.841 -14.121 1.00 65.43 49 GLY A CA 10
ATOM 8823 C C . GLY A 1 49 ? 2.621 2.071 -12.835 1.00 53.31 49 GLY A C 10
ATOM 8824 O O . GLY A 1 49 ? 1.583 1.432 -12.661 1.00 63.32 49 GLY A O 10
ATOM 8828 N N . ARG A 1 50 ? 3.594 2.132 -11.932 1.00 71.50 50 ARG A N 10
ATOM 8829 C CA . ARG A 1 50 ? 3.497 1.433 -10.656 1.00 72.53 50 ARG A CA 10
ATOM 8830 C C . ARG A 1 50 ? 4.300 2.155 -9.578 1.00 73.52 50 ARG A C 10
ATOM 8831 O O . ARG A 1 50 ? 5.078 3.061 -9.874 1.00 31.25 50 ARG A O 10
ATOM 8852 N N . GLU A 1 51 ? 4.104 1.746 -8.328 1.00 51.04 51 GLU A N 10
ATOM 8853 C CA . GLU A 1 51 ? 4.809 2.355 -7.207 1.00 1.51 51 GLU A CA 10
ATOM 8854 C C . GLU A 1 51 ? 5.397 1.288 -6.289 1.00 62.40 51 GLU A C 10
ATOM 8855 O O . GLU A 1 51 ? 4.884 0.171 -6.210 1.00 44.32 51 GLU A O 10
ATOM 8867 N N . TRP A 1 52 ? 6.476 1.639 -5.598 1.00 74.12 52 TRP A N 10
ATOM 8868 C CA . TRP A 1 52 ? 7.134 0.711 -4.686 1.00 24.20 52 TRP A CA 10
ATOM 8869 C C . TRP A 1 52 ? 7.699 1.446 -3.476 1.00 2.04 52 TRP A C 10
ATOM 8870 O O . TRP A 1 52 ? 7.961 2.648 -3.533 1.00 34.24 52 TRP A O 10
ATOM 8891 N N . LYS A 1 53 ? 7.886 0.717 -2.380 1.00 53.52 53 LYS A N 10
ATOM 8892 C CA . LYS A 1 53 ? 8.421 1.300 -1.155 1.00 63.34 53 LYS A CA 10
ATOM 8893 C C . LYS A 1 53 ? 9.898 0.955 -0.990 1.00 11.15 53 LYS A C 10
ATOM 8894 O O . LYS A 1 53 ? 10.253 -0.203 -0.776 1.00 64.43 53 LYS A O 10
ATOM 8913 N N . GLU A 1 54 ? 10.752 1.969 -1.087 1.00 63.15 54 GLU A N 10
ATOM 8914 C CA . GLU A 1 54 ? 12.190 1.771 -0.947 1.00 42.43 54 GLU A CA 10
ATOM 8915 C C . GLU A 1 54 ? 12.667 2.205 0.436 1.00 34.31 54 GLU A C 10
ATOM 8916 O O . GLU A 1 54 ? 12.561 3.376 0.803 1.00 20.21 54 GLU A O 10
ATOM 8928 N N . LEU A 1 55 ? 13.191 1.252 1.200 1.00 55.41 55 LEU A N 10
ATOM 8929 C CA . LEU A 1 55 ? 13.683 1.534 2.544 1.00 43.02 55 LEU A CA 10
ATOM 8930 C C . LEU A 1 55 ? 15.013 2.280 2.491 1.00 31.31 55 LEU A C 10
ATOM 8931 O O . LEU A 1 55 ? 15.949 1.853 1.815 1.00 30.41 55 LEU A O 10
ATOM 8947 N N . ARG A 1 56 ? 15.089 3.395 3.211 1.00 61.55 56 ARG A N 10
ATOM 8948 C CA . ARG A 1 56 ? 16.304 4.199 3.247 1.00 64.05 56 ARG A CA 10
ATOM 8949 C C . ARG A 1 56 ? 17.344 3.572 4.170 1.00 23.25 56 ARG A C 10
ATOM 8950 O O . ARG A 1 56 ? 17.045 3.225 5.313 1.00 32.21 56 ARG A O 10
ATOM 8971 N N . MET A 1 1 ? 1.113 0.188 -1.705 1.00 54.24 1 MET A N 11
ATOM 8972 C CA . MET A 1 1 ? 2.464 0.581 -1.325 1.00 4.13 1 MET A CA 11
ATOM 8973 C C . MET A 1 1 ? 3.319 -0.643 -1.012 1.00 71.23 1 MET A C 11
ATOM 8974 O O . MET A 1 1 ? 3.982 -0.702 0.023 1.00 25.31 1 MET A O 11
ATOM 8988 N N . LYS A 1 2 ? 3.298 -1.619 -1.914 1.00 31.35 2 LYS A N 11
ATOM 8989 C CA . LYS A 1 2 ? 4.071 -2.843 -1.735 1.00 41.43 2 LYS A CA 11
ATOM 8990 C C . LYS A 1 2 ? 5.533 -2.524 -1.437 1.00 14.12 2 LYS A C 11
ATOM 8991 O O . LYS A 1 2 ? 5.993 -1.404 -1.661 1.00 4.01 2 LYS A O 11
ATOM 9010 N N . THR A 1 3 ? 6.259 -3.516 -0.931 1.00 32.01 3 THR A N 11
ATOM 9011 C CA . THR A 1 3 ? 7.668 -3.341 -0.602 1.00 72.33 3 THR A CA 11
ATOM 9012 C C . THR A 1 3 ? 8.552 -3.607 -1.815 1.00 43.11 3 THR A C 11
ATOM 9013 O O . THR A 1 3 ? 8.254 -4.474 -2.637 1.00 54.11 3 THR A O 11
ATOM 9024 N N . THR A 1 4 ? 9.644 -2.856 -1.922 1.00 0.34 4 THR A N 11
ATOM 9025 C CA . THR A 1 4 ? 10.572 -3.010 -3.035 1.00 2.34 4 THR A CA 11
ATOM 9026 C C . THR A 1 4 ? 11.249 -4.375 -3.001 1.00 72.32 4 THR A C 11
ATOM 9027 O O . THR A 1 4 ? 11.514 -4.973 -4.044 1.00 43.45 4 THR A O 11
ATOM 9038 N N . ARG A 1 5 ? 11.525 -4.865 -1.797 1.00 12.42 5 ARG A N 11
ATOM 9039 C CA . ARG A 1 5 ? 12.171 -6.160 -1.628 1.00 62.42 5 ARG A CA 11
ATOM 9040 C C . ARG A 1 5 ? 11.430 -7.243 -2.407 1.00 60.12 5 ARG A C 11
ATOM 9041 O O . ARG A 1 5 ? 12.044 -8.158 -2.958 1.00 14.34 5 ARG A O 11
ATOM 9062 N N . LYS A 1 6 ? 10.107 -7.134 -2.449 1.00 15.51 6 LYS A N 11
ATOM 9063 C CA . LYS A 1 6 ? 9.280 -8.102 -3.160 1.00 42.54 6 LYS A CA 11
ATOM 9064 C C . LYS A 1 6 ? 9.437 -7.945 -4.670 1.00 32.54 6 LYS A C 11
ATOM 9065 O O . LYS A 1 6 ? 9.417 -8.928 -5.410 1.00 41.43 6 LYS A O 11
ATOM 9084 N N . GLY A 1 7 ? 9.594 -6.704 -5.119 1.00 12.22 7 GLY A N 11
ATOM 9085 C CA . GLY A 1 7 ? 9.753 -6.443 -6.537 1.00 51.34 7 GLY A CA 11
ATOM 9086 C C . GLY A 1 7 ? 11.119 -6.850 -7.052 1.00 60.33 7 GLY A C 11
ATOM 9087 O O . GLY A 1 7 ? 11.239 -7.402 -8.147 1.00 20.21 7 GLY A O 11
ATOM 9091 N N . LEU A 1 8 ? 12.152 -6.577 -6.263 1.00 64.34 8 LEU A N 11
ATOM 9092 C CA . LEU A 1 8 ? 13.518 -6.918 -6.646 1.00 42.12 8 LEU A CA 11
ATOM 9093 C C . LEU A 1 8 ? 13.650 -8.412 -6.922 1.00 31.32 8 LEU A C 11
ATOM 9094 O O . LEU A 1 8 ? 14.205 -8.819 -7.943 1.00 2.33 8 LEU A O 11
ATOM 9110 N N . ARG A 1 9 ? 13.134 -9.225 -6.006 1.00 32.40 9 ARG A N 11
ATOM 9111 C CA . ARG A 1 9 ? 13.193 -10.675 -6.151 1.00 11.11 9 ARG A CA 11
ATOM 9112 C C . ARG A 1 9 ? 12.393 -11.133 -7.367 1.00 10.30 9 ARG A C 11
ATOM 9113 O O . ARG A 1 9 ? 12.785 -12.068 -8.064 1.00 64.52 9 ARG A O 11
ATOM 9134 N N . ASP A 1 10 ? 11.270 -10.467 -7.615 1.00 22.44 10 ASP A N 11
ATOM 9135 C CA . ASP A 1 10 ? 10.415 -10.805 -8.746 1.00 70.25 10 ASP A CA 11
ATOM 9136 C C . ASP A 1 10 ? 11.090 -10.441 -10.065 1.00 60.42 10 ASP A C 11
ATOM 9137 O O . ASP A 1 10 ? 10.844 -11.069 -11.094 1.00 54.03 10 ASP A O 11
ATOM 9146 N N . GLY A 1 11 ? 11.943 -9.422 -10.026 1.00 53.15 11 GLY A N 11
ATOM 9147 C CA . GLY A 1 11 ? 12.639 -8.991 -11.225 1.00 21.33 11 GLY A CA 11
ATOM 9148 C C . GLY A 1 11 ? 12.026 -7.747 -11.836 1.00 70.11 11 GLY A C 11
ATOM 9149 O O . GLY A 1 11 ? 12.025 -7.584 -13.056 1.00 3.43 11 GLY A O 11
ATOM 9153 N N . GLU A 1 12 ? 11.501 -6.869 -10.987 1.00 24.00 12 GLU A N 11
ATOM 9154 C CA . GLU A 1 12 ? 10.880 -5.635 -11.452 1.00 40.34 12 GLU A CA 11
ATOM 9155 C C . GLU A 1 12 ? 11.762 -4.430 -11.139 1.00 43.30 12 GLU A C 11
ATOM 9156 O O . GLU A 1 12 ? 11.835 -3.480 -11.920 1.00 4.44 12 GLU A O 11
ATOM 9168 N N . LEU A 1 13 ? 12.430 -4.476 -9.992 1.00 2.53 13 LEU A N 11
ATOM 9169 C CA . LEU A 1 13 ? 13.308 -3.388 -9.573 1.00 52.13 13 LEU A CA 11
ATOM 9170 C C . LEU A 1 13 ? 14.762 -3.847 -9.532 1.00 51.31 13 LEU A C 11
ATOM 9171 O O . LEU A 1 13 ? 15.044 -5.044 -9.496 1.00 14.02 13 LEU A O 11
ATOM 9187 N N . GLU A 1 14 ? 15.681 -2.886 -9.536 1.00 13.12 14 GLU A N 11
ATOM 9188 C CA . GLU A 1 14 ? 17.106 -3.193 -9.497 1.00 53.54 14 GLU A CA 11
ATOM 9189 C C . GLU A 1 14 ? 17.881 -2.089 -8.783 1.00 53.12 14 GLU A C 11
ATOM 9190 O O . GLU A 1 14 ? 17.449 -0.936 -8.744 1.00 62.45 14 GLU A O 11
ATOM 9202 N N . LYS A 1 15 ? 19.028 -2.450 -8.218 1.00 34.21 15 LYS A N 11
ATOM 9203 C CA . LYS A 1 15 ? 19.865 -1.493 -7.505 1.00 52.30 15 LYS A CA 11
ATOM 9204 C C . LYS A 1 15 ? 20.886 -0.858 -8.444 1.00 31.03 15 LYS A C 11
ATOM 9205 O O . LYS A 1 15 ? 21.421 -1.520 -9.333 1.00 24.22 15 LYS A O 11
ATOM 9224 N N . ASP A 1 16 ? 21.152 0.427 -8.239 1.00 52.32 16 ASP A N 11
ATOM 9225 C CA . ASP A 1 16 ? 22.111 1.151 -9.066 1.00 21.41 16 ASP A CA 11
ATOM 9226 C C . ASP A 1 16 ? 23.437 1.327 -8.332 1.00 14.22 16 ASP A C 11
ATOM 9227 O O . ASP A 1 16 ? 23.615 0.828 -7.220 1.00 62.13 16 ASP A O 11
ATOM 9236 N N . THR A 1 17 ? 24.365 2.041 -8.961 1.00 64.41 17 THR A N 11
ATOM 9237 C CA . THR A 1 17 ? 25.675 2.281 -8.369 1.00 44.35 17 THR A CA 11
ATOM 9238 C C . THR A 1 17 ? 25.549 2.962 -7.011 1.00 74.04 17 THR A C 11
ATOM 9239 O O . THR A 1 17 ? 26.316 2.680 -6.091 1.00 1.02 17 THR A O 11
ATOM 9250 N N . TYR A 1 18 ? 24.576 3.858 -6.893 1.00 14.32 18 TYR A N 11
ATOM 9251 C CA . TYR A 1 18 ? 24.350 4.581 -5.647 1.00 34.34 18 TYR A CA 11
ATOM 9252 C C . TYR A 1 18 ? 23.277 3.895 -4.806 1.00 54.03 18 TYR A C 11
ATOM 9253 O O . TYR A 1 18 ? 22.638 4.522 -3.962 1.00 51.13 18 TYR A O 11
ATOM 9271 N N . GLY A 1 19 ? 23.085 2.601 -5.044 1.00 71.13 19 GLY A N 11
ATOM 9272 C CA . GLY A 1 19 ? 22.090 1.850 -4.302 1.00 75.30 19 GLY A CA 11
ATOM 9273 C C . GLY A 1 19 ? 20.687 2.389 -4.504 1.00 21.43 19 GLY A C 11
ATOM 9274 O O . GLY A 1 19 ? 19.862 2.349 -3.591 1.00 25.05 19 GLY A O 11
ATOM 9278 N N . ARG A 1 20 ? 20.416 2.895 -5.702 1.00 43.22 20 ARG A N 11
ATOM 9279 C CA . ARG A 1 20 ? 19.105 3.447 -6.020 1.00 12.24 20 ARG A CA 11
ATOM 9280 C C . ARG A 1 20 ? 18.221 2.398 -6.688 1.00 14.23 20 ARG A C 11
ATOM 9281 O O . ARG A 1 20 ? 18.587 1.824 -7.714 1.00 51.42 20 ARG A O 11
ATOM 9302 N N . LEU A 1 21 ? 17.056 2.152 -6.099 1.00 13.14 21 LEU A N 11
ATOM 9303 C CA . LEU A 1 21 ? 16.119 1.172 -6.636 1.00 74.30 21 LEU A CA 11
ATOM 9304 C C . LEU A 1 21 ? 15.358 1.742 -7.829 1.00 2.00 21 LEU A C 11
ATOM 9305 O O . LEU A 1 21 ? 14.548 2.658 -7.683 1.00 70.00 21 LEU A O 11
ATOM 9321 N N . THR A 1 22 ? 15.623 1.193 -9.011 1.00 0.05 22 THR A N 11
ATOM 9322 C CA . THR A 1 22 ? 14.964 1.646 -10.229 1.00 34.13 22 THR A CA 11
ATOM 9323 C C . THR A 1 22 ? 14.449 0.467 -11.046 1.00 61.33 22 THR A C 11
ATOM 9324 O O . THR A 1 22 ? 14.991 -0.637 -10.971 1.00 1.31 22 THR A O 11
ATOM 9335 N N . CYS A 1 23 ? 13.402 0.706 -11.827 1.00 55.50 23 CYS A N 11
ATOM 9336 C CA . CYS A 1 23 ? 12.814 -0.337 -12.660 1.00 34.15 23 CYS A CA 11
ATOM 9337 C C . CYS A 1 23 ? 13.795 -0.792 -13.735 1.00 32.01 23 CYS A C 11
ATOM 9338 O O . CYS A 1 23 ? 14.110 -0.043 -14.659 1.00 52.51 23 CYS A O 11
ATOM 9346 N N . SER A 1 24 ? 14.276 -2.024 -13.606 1.00 71.55 24 SER A N 11
ATOM 9347 C CA . SER A 1 24 ? 15.226 -2.578 -14.564 1.00 40.23 24 SER A CA 11
ATOM 9348 C C . SER A 1 24 ? 14.593 -2.703 -15.947 1.00 3.31 24 SER A C 11
ATOM 9349 O O . SER A 1 24 ? 15.291 -2.869 -16.947 1.00 14.10 24 SER A O 11
ATOM 9357 N N . GLU A 1 25 ? 13.267 -2.621 -15.994 1.00 22.25 25 GLU A N 11
ATOM 9358 C CA . GLU A 1 25 ? 12.540 -2.726 -17.253 1.00 71.00 25 GLU A CA 11
ATOM 9359 C C . GLU A 1 25 ? 12.684 -1.447 -18.072 1.00 52.25 25 GLU A C 11
ATOM 9360 O O . GLU A 1 25 ? 12.755 -1.489 -19.301 1.00 52.13 25 GLU A O 11
ATOM 9372 N N . CYS A 1 26 ? 12.725 -0.312 -17.384 1.00 5.24 26 CYS A N 11
ATOM 9373 C CA . CYS A 1 26 ? 12.859 0.981 -18.047 1.00 24.53 26 CYS A CA 11
ATOM 9374 C C . CYS A 1 26 ? 14.312 1.446 -18.042 1.00 12.11 26 CYS A C 11
ATOM 9375 O O . CYS A 1 26 ? 14.798 2.005 -19.024 1.00 5.01 26 CYS A O 11
ATOM 9383 N N . GLY A 1 27 ? 14.999 1.213 -16.928 1.00 21.12 27 GLY A N 11
ATOM 9384 C CA . GLY A 1 27 ? 16.389 1.616 -16.815 1.00 54.42 27 GLY A CA 11
ATOM 9385 C C . GLY A 1 27 ? 16.542 3.017 -16.257 1.00 1.24 27 GLY A C 11
ATOM 9386 O O . GLY A 1 27 ? 17.544 3.329 -15.615 1.00 4.33 27 GLY A O 11
ATOM 9390 N N . GLU A 1 28 ? 15.547 3.863 -16.503 1.00 13.22 28 GLU A N 11
ATOM 9391 C CA . GLU A 1 28 ? 15.578 5.239 -16.021 1.00 51.33 28 GLU A CA 11
ATOM 9392 C C . GLU A 1 28 ? 15.249 5.302 -14.533 1.00 13.45 28 GLU A C 11
ATOM 9393 O O . GLU A 1 28 ? 14.317 4.649 -14.064 1.00 32.13 28 GLU A O 11
ATOM 9405 N N . SER A 1 29 ? 16.021 6.094 -13.795 1.00 20.53 29 SER A N 11
ATOM 9406 C CA . SER A 1 29 ? 15.815 6.239 -12.358 1.00 42.35 29 SER A CA 11
ATOM 9407 C C . SER A 1 29 ? 14.429 6.803 -12.063 1.00 35.31 29 SER A C 11
ATOM 9408 O O . SER A 1 29 ? 14.077 7.890 -12.522 1.00 14.44 29 SER A O 11
ATOM 9416 N N . LEU A 1 30 ? 13.645 6.055 -11.294 1.00 11.13 30 LEU A N 11
ATOM 9417 C CA . LEU A 1 30 ? 12.296 6.478 -10.935 1.00 54.54 30 LEU A CA 11
ATOM 9418 C C . LEU A 1 30 ? 12.329 7.749 -10.092 1.00 25.22 30 LEU A C 11
ATOM 9419 O O . LEU A 1 30 ? 13.352 8.083 -9.493 1.00 22.40 30 LEU A O 11
ATOM 9435 N N . LYS A 1 31 ? 11.204 8.453 -10.047 1.00 52.31 31 LYS A N 11
ATOM 9436 C CA . LYS A 1 31 ? 11.102 9.685 -9.274 1.00 51.41 31 LYS A CA 11
ATOM 9437 C C . LYS A 1 31 ? 10.695 9.392 -7.834 1.00 30.04 31 LYS A C 11
ATOM 9438 O O . LYS A 1 31 ? 9.631 8.825 -7.581 1.00 5.41 31 LYS A O 11
ATOM 9457 N N . LYS A 1 32 ? 11.547 9.782 -6.892 1.00 1.22 32 LYS A N 11
ATOM 9458 C CA . LYS A 1 32 ? 11.276 9.564 -5.476 1.00 12.01 32 LYS A CA 11
ATOM 9459 C C . LYS A 1 32 ? 10.361 10.652 -4.923 1.00 53.03 32 LYS A C 11
ATOM 9460 O O . LYS A 1 32 ? 10.689 11.838 -4.971 1.00 23.43 32 LYS A O 11
ATOM 9479 N N . LYS A 1 33 ? 9.211 10.242 -4.398 1.00 24.51 33 LYS A N 11
ATOM 9480 C CA . LYS A 1 33 ? 8.249 11.180 -3.833 1.00 41.21 33 LYS A CA 11
ATOM 9481 C C . LYS A 1 33 ? 8.389 11.256 -2.316 1.00 72.30 33 LYS A C 11
ATOM 9482 O O . LYS A 1 33 ? 8.071 10.303 -1.606 1.00 74.21 33 LYS A O 11
ATOM 9501 N N . ASN A 1 34 ? 8.865 12.396 -1.826 1.00 62.32 34 ASN A N 11
ATOM 9502 C CA . ASN A 1 34 ? 9.046 12.595 -0.393 1.00 12.42 34 ASN A CA 11
ATOM 9503 C C . ASN A 1 34 ? 7.709 12.868 0.291 1.00 45.30 34 ASN A C 11
ATOM 9504 O O . ASN A 1 34 ? 7.179 13.977 0.220 1.00 71.05 34 ASN A O 11
ATOM 9515 N N . ASP A 1 35 ? 7.172 11.850 0.954 1.00 54.35 35 ASP A N 11
ATOM 9516 C CA . ASP A 1 35 ? 5.898 11.980 1.652 1.00 1.11 35 ASP A CA 11
ATOM 9517 C C . ASP A 1 35 ? 6.118 12.269 3.134 1.00 71.42 35 ASP A C 11
ATOM 9518 O O . ASP A 1 35 ? 7.011 11.713 3.774 1.00 42.14 35 ASP A O 11
ATOM 9527 N N . PRO A 1 36 ? 5.286 13.159 3.694 1.00 75.04 36 PRO A N 11
ATOM 9528 C CA . PRO A 1 36 ? 5.369 13.542 5.106 1.00 25.11 36 PRO A CA 11
ATOM 9529 C C . PRO A 1 36 ? 4.946 12.413 6.039 1.00 21.41 36 PRO A C 11
ATOM 9530 O O . PRO A 1 36 ? 5.639 12.103 7.009 1.00 71.15 36 PRO A O 11
ATOM 9541 N N . ASP A 1 37 ? 3.806 11.801 5.740 1.00 34.40 37 ASP A N 11
ATOM 9542 C CA . ASP A 1 37 ? 3.291 10.704 6.552 1.00 73.14 37 ASP A CA 11
ATOM 9543 C C . ASP A 1 37 ? 4.206 9.487 6.464 1.00 23.21 37 ASP A C 11
ATOM 9544 O O . ASP A 1 37 ? 4.354 8.740 7.431 1.00 64.35 37 ASP A O 11
ATOM 9553 N N . GLU A 1 38 ? 4.817 9.294 5.299 1.00 11.31 38 GLU A N 11
ATOM 9554 C CA . GLU A 1 38 ? 5.716 8.166 5.086 1.00 42.41 38 GLU A CA 11
ATOM 9555 C C . GLU A 1 38 ? 7.152 8.540 5.445 1.00 34.44 38 GLU A C 11
ATOM 9556 O O . GLU A 1 38 ? 7.731 9.457 4.864 1.00 54.31 38 GLU A O 11
ATOM 9568 N N . VAL A 1 39 ? 7.720 7.821 6.409 1.00 51.41 39 VAL A N 11
ATOM 9569 C CA . VAL A 1 39 ? 9.087 8.076 6.847 1.00 63.44 39 VAL A CA 11
ATOM 9570 C C . VAL A 1 39 ? 10.073 7.161 6.129 1.00 61.32 39 VAL A C 11
ATOM 9571 O O . VAL A 1 39 ? 11.066 6.722 6.710 1.00 33.22 39 VAL A O 11
ATOM 9584 N N . PHE A 1 40 ? 9.793 6.877 4.861 1.00 23.11 40 PHE A N 11
ATOM 9585 C CA . PHE A 1 40 ? 10.655 6.013 4.063 1.00 44.22 40 PHE A CA 11
ATOM 9586 C C . PHE A 1 40 ? 10.658 6.449 2.601 1.00 42.44 40 PHE A C 11
ATOM 9587 O O . PHE A 1 40 ? 9.927 7.360 2.212 1.00 42.31 40 PHE A O 11
ATOM 9604 N N . SER A 1 41 ? 11.487 5.793 1.795 1.00 73.51 41 SER A N 11
ATOM 9605 C CA . SER A 1 41 ? 11.589 6.114 0.376 1.00 11.54 41 SER A CA 11
ATOM 9606 C C . SER A 1 41 ? 10.523 5.375 -0.427 1.00 24.32 41 SER A C 11
ATOM 9607 O O . SER A 1 41 ? 10.037 4.322 -0.013 1.00 54.40 41 SER A O 11
ATOM 9615 N N . VAL A 1 42 ? 10.165 5.933 -1.579 1.00 3.54 42 VAL A N 11
ATOM 9616 C CA . VAL A 1 42 ? 9.158 5.328 -2.442 1.00 24.33 42 VAL A CA 11
ATOM 9617 C C . VAL A 1 42 ? 9.504 5.527 -3.913 1.00 41.01 42 VAL A C 11
ATOM 9618 O O . VAL A 1 42 ? 9.658 6.657 -4.378 1.00 34.33 42 VAL A O 11
ATOM 9631 N N . ARG A 1 43 ? 9.625 4.422 -4.642 1.00 13.22 43 ARG A N 11
ATOM 9632 C CA . ARG A 1 43 ? 9.953 4.475 -6.061 1.00 40.33 43 ARG A CA 11
ATOM 9633 C C . ARG A 1 43 ? 8.715 4.220 -6.916 1.00 13.33 43 ARG A C 11
ATOM 9634 O O . ARG A 1 43 ? 8.139 3.132 -6.883 1.00 3.24 43 ARG A O 11
ATOM 9655 N N . ILE A 1 44 ? 8.311 5.230 -7.679 1.00 15.34 44 ILE A N 11
ATOM 9656 C CA . ILE A 1 44 ? 7.141 5.115 -8.541 1.00 64.14 44 ILE A CA 11
ATOM 9657 C C . ILE A 1 44 ? 7.540 5.138 -10.013 1.00 70.22 44 ILE A C 11
ATOM 9658 O O . ILE A 1 44 ? 8.272 6.025 -10.455 1.00 32.51 44 ILE A O 11
ATOM 9674 N N . CYS A 1 45 ? 7.053 4.159 -10.767 1.00 71.14 45 CYS A N 11
ATOM 9675 C CA . CYS A 1 45 ? 7.357 4.067 -12.191 1.00 22.20 45 CYS A CA 11
ATOM 9676 C C . CYS A 1 45 ? 6.246 4.694 -13.026 1.00 51.13 45 CYS A C 11
ATOM 9677 O O . CYS A 1 45 ? 5.166 4.121 -13.171 1.00 44.55 45 CYS A O 11
ATOM 9685 N N . ALA A 1 46 ? 6.518 5.875 -13.572 1.00 52.00 46 ALA A N 11
ATOM 9686 C CA . ALA A 1 46 ? 5.541 6.580 -14.393 1.00 3.11 46 ALA A CA 11
ATOM 9687 C C . ALA A 1 46 ? 5.391 5.917 -15.758 1.00 14.21 46 ALA A C 11
ATOM 9688 O O . ALA A 1 46 ? 4.390 6.114 -16.447 1.00 51.43 46 ALA A O 11
ATOM 9695 N N . ASP A 1 47 ? 6.391 5.132 -16.142 1.00 74.24 47 ASP A N 11
ATOM 9696 C CA . ASP A 1 47 ? 6.369 4.439 -17.426 1.00 11.24 47 ASP A CA 11
ATOM 9697 C C . ASP A 1 47 ? 5.623 3.113 -17.315 1.00 13.31 47 ASP A C 11
ATOM 9698 O O . ASP A 1 47 ? 4.793 2.784 -18.163 1.00 52.13 47 ASP A O 11
ATOM 9707 N N . CYS A 1 48 ? 5.924 2.357 -16.266 1.00 23.53 48 CYS A N 11
ATOM 9708 C CA . CYS A 1 48 ? 5.283 1.065 -16.045 1.00 64.11 48 CYS A CA 11
ATOM 9709 C C . CYS A 1 48 ? 3.908 1.242 -15.410 1.00 71.13 48 CYS A C 11
ATOM 9710 O O . CYS A 1 48 ? 2.991 0.461 -15.662 1.00 64.04 48 CYS A O 11
ATOM 9718 N N . GLY A 1 49 ? 3.772 2.274 -14.583 1.00 53.11 49 GLY A N 11
ATOM 9719 C CA . GLY A 1 49 ? 2.506 2.534 -13.923 1.00 74.13 49 GLY A CA 11
ATOM 9720 C C . GLY A 1 49 ? 2.355 1.757 -12.631 1.00 22.34 49 GLY A C 11
ATOM 9721 O O . GLY A 1 49 ? 1.348 1.081 -12.418 1.00 42.03 49 GLY A O 11
ATOM 9725 N N . ARG A 1 50 ? 3.359 1.851 -11.765 1.00 65.32 50 ARG A N 11
ATOM 9726 C CA . ARG A 1 50 ? 3.336 1.148 -10.488 1.00 14.31 50 ARG A CA 11
ATOM 9727 C C . ARG A 1 50 ? 4.144 1.904 -9.437 1.00 20.50 50 ARG A C 11
ATOM 9728 O O . ARG A 1 50 ? 4.852 2.858 -9.754 1.00 5.41 50 ARG A O 11
ATOM 9749 N N . GLU A 1 51 ? 4.031 1.468 -8.186 1.00 4.52 51 GLU A N 11
ATOM 9750 C CA . GLU A 1 51 ? 4.751 2.105 -7.089 1.00 20.12 51 GLU A CA 11
ATOM 9751 C C . GLU A 1 51 ? 5.375 1.060 -6.168 1.00 73.24 51 GLU A C 11
ATOM 9752 O O . GLU A 1 51 ? 4.891 -0.069 -6.076 1.00 3.40 51 GLU A O 11
ATOM 9764 N N . TRP A 1 52 ? 6.450 1.444 -5.491 1.00 22.34 52 TRP A N 11
ATOM 9765 C CA . TRP A 1 52 ? 7.141 0.540 -4.578 1.00 0.14 52 TRP A CA 11
ATOM 9766 C C . TRP A 1 52 ? 7.700 1.299 -3.379 1.00 41.35 52 TRP A C 11
ATOM 9767 O O . TRP A 1 52 ? 8.074 2.467 -3.491 1.00 1.01 52 TRP A O 11
ATOM 9788 N N . LYS A 1 53 ? 7.755 0.630 -2.233 1.00 72.42 53 LYS A N 11
ATOM 9789 C CA . LYS A 1 53 ? 8.270 1.240 -1.014 1.00 12.45 53 LYS A CA 11
ATOM 9790 C C . LYS A 1 53 ? 9.703 0.794 -0.745 1.00 23.54 53 LYS A C 11
ATOM 9791 O O . LYS A 1 53 ? 9.962 -0.388 -0.522 1.00 24.52 53 LYS A O 11
ATOM 9810 N N . GLU A 1 54 ? 10.630 1.747 -0.766 1.00 35.11 54 GLU A N 11
ATOM 9811 C CA . GLU A 1 54 ? 12.036 1.450 -0.524 1.00 24.35 54 GLU A CA 11
ATOM 9812 C C . GLU A 1 54 ? 12.436 1.831 0.899 1.00 34.42 54 GLU A C 11
ATOM 9813 O O . GLU A 1 54 ? 12.469 3.010 1.252 1.00 2.22 54 GLU A O 11
ATOM 9825 N N . LEU A 1 55 ? 12.737 0.824 1.712 1.00 12.12 55 LEU A N 11
ATOM 9826 C CA . LEU A 1 55 ? 13.134 1.052 3.097 1.00 34.24 55 LEU A CA 11
ATOM 9827 C C . LEU A 1 55 ? 14.636 1.296 3.201 1.00 73.44 55 LEU A C 11
ATOM 9828 O O . LEU A 1 55 ? 15.427 0.657 2.507 1.00 63.01 55 LEU A O 11
ATOM 9844 N N . ARG A 1 56 ? 15.021 2.222 4.072 1.00 22.12 56 ARG A N 11
ATOM 9845 C CA . ARG A 1 56 ? 16.428 2.549 4.267 1.00 5.10 56 ARG A CA 11
ATOM 9846 C C . ARG A 1 56 ? 16.712 2.882 5.729 1.00 31.20 56 ARG A C 11
ATOM 9847 O O . ARG A 1 56 ? 15.792 3.126 6.510 1.00 51.13 56 ARG A O 11
ATOM 9868 N N . MET A 1 1 ? 2.405 -2.028 2.073 1.00 20.15 1 MET A N 12
ATOM 9869 C CA . MET A 1 1 ? 2.185 -1.777 0.654 1.00 41.01 1 MET A CA 12
ATOM 9870 C C . MET A 1 1 ? 3.221 -2.507 -0.194 1.00 65.33 1 MET A C 12
ATOM 9871 O O . MET A 1 1 ? 3.997 -3.317 0.315 1.00 75.22 1 MET A O 12
ATOM 9885 N N . LYS A 1 2 ? 3.230 -2.216 -1.491 1.00 31.13 2 LYS A N 12
ATOM 9886 C CA . LYS A 1 2 ? 4.171 -2.844 -2.410 1.00 44.23 2 LYS A CA 12
ATOM 9887 C C . LYS A 1 2 ? 5.609 -2.499 -2.036 1.00 24.52 2 LYS A C 12
ATOM 9888 O O . LYS A 1 2 ? 6.136 -1.462 -2.439 1.00 12.53 2 LYS A O 12
ATOM 9907 N N . THR A 1 3 ? 6.242 -3.378 -1.263 1.00 54.43 3 THR A N 12
ATOM 9908 C CA . THR A 1 3 ? 7.619 -3.167 -0.835 1.00 14.40 3 THR A CA 12
ATOM 9909 C C . THR A 1 3 ? 8.602 -3.563 -1.930 1.00 51.23 3 THR A C 12
ATOM 9910 O O . THR A 1 3 ? 8.378 -4.529 -2.661 1.00 4.22 3 THR A O 12
ATOM 9921 N N . THR A 1 4 ? 9.693 -2.811 -2.040 1.00 21.31 4 THR A N 12
ATOM 9922 C CA . THR A 1 4 ? 10.711 -3.084 -3.047 1.00 11.13 4 THR A CA 12
ATOM 9923 C C . THR A 1 4 ? 11.217 -4.518 -2.943 1.00 32.12 4 THR A C 12
ATOM 9924 O O . THR A 1 4 ? 11.552 -5.143 -3.950 1.00 12.45 4 THR A O 12
ATOM 9935 N N . ARG A 1 5 ? 11.269 -5.035 -1.720 1.00 21.14 5 ARG A N 12
ATOM 9936 C CA . ARG A 1 5 ? 11.735 -6.396 -1.485 1.00 31.52 5 ARG A CA 12
ATOM 9937 C C . ARG A 1 5 ? 10.999 -7.386 -2.384 1.00 41.52 5 ARG A C 12
ATOM 9938 O O . ARG A 1 5 ? 11.576 -8.372 -2.843 1.00 35.12 5 ARG A O 12
ATOM 9959 N N . LYS A 1 6 ? 9.722 -7.115 -2.632 1.00 41.10 6 LYS A N 12
ATOM 9960 C CA . LYS A 1 6 ? 8.906 -7.979 -3.477 1.00 23.23 6 LYS A CA 12
ATOM 9961 C C . LYS A 1 6 ? 9.188 -7.720 -4.953 1.00 63.42 6 LYS A C 12
ATOM 9962 O O . LYS A 1 6 ? 9.329 -8.654 -5.741 1.00 64.53 6 LYS A O 12
ATOM 9981 N N . GLY A 1 7 ? 9.271 -6.445 -5.321 1.00 34.12 7 GLY A N 12
ATOM 9982 C CA . GLY A 1 7 ? 9.537 -6.087 -6.702 1.00 11.13 7 GLY A CA 12
ATOM 9983 C C . GLY A 1 7 ? 10.896 -6.565 -7.173 1.00 2.42 7 GLY A C 12
ATOM 9984 O O . GLY A 1 7 ? 11.073 -6.898 -8.345 1.00 63.23 7 GLY A O 12
ATOM 9988 N N . LEU A 1 8 ? 11.860 -6.597 -6.259 1.00 14.32 8 LEU A N 12
ATOM 9989 C CA . LEU A 1 8 ? 13.211 -7.036 -6.587 1.00 45.31 8 LEU A CA 12
ATOM 9990 C C . LEU A 1 8 ? 13.232 -8.520 -6.939 1.00 53.43 8 LEU A C 12
ATOM 9991 O O . LEU A 1 8 ? 13.630 -8.901 -8.040 1.00 24.22 8 LEU A O 12
ATOM 10007 N N . ARG A 1 9 ? 12.797 -9.352 -5.998 1.00 44.34 9 ARG A N 12
ATOM 10008 C CA . ARG A 1 9 ? 12.765 -10.794 -6.210 1.00 13.13 9 ARG A CA 12
ATOM 10009 C C . ARG A 1 9 ? 12.004 -11.139 -7.487 1.00 21.13 9 ARG A C 12
ATOM 10010 O O . ARG A 1 9 ? 12.366 -12.072 -8.204 1.00 30.35 9 ARG A O 12
ATOM 10031 N N . ASP A 1 10 ? 10.949 -10.381 -7.764 1.00 2.10 10 ASP A N 12
ATOM 10032 C CA . ASP A 1 10 ? 10.138 -10.606 -8.954 1.00 55.15 10 ASP A CA 12
ATOM 10033 C C . ASP A 1 10 ? 10.919 -10.261 -10.218 1.00 64.43 10 ASP A C 12
ATOM 10034 O O . ASP A 1 10 ? 10.682 -10.831 -11.282 1.00 73.42 10 ASP A O 12
ATOM 10043 N N . GLY A 1 11 ? 11.853 -9.323 -10.093 1.00 63.12 11 GLY A N 12
ATOM 10044 C CA . GLY A 1 11 ? 12.655 -8.918 -11.233 1.00 51.20 11 GLY A CA 12
ATOM 10045 C C . GLY A 1 11 ? 12.162 -7.628 -11.859 1.00 25.01 11 GLY A C 12
ATOM 10046 O O . GLY A 1 11 ? 12.255 -7.445 -13.072 1.00 74.42 11 GLY A O 12
ATOM 10050 N N . GLU A 1 12 ? 11.637 -6.732 -11.029 1.00 73.31 12 GLU A N 12
ATOM 10051 C CA . GLU A 1 12 ? 11.125 -5.454 -11.510 1.00 65.20 12 GLU A CA 12
ATOM 10052 C C . GLU A 1 12 ? 12.075 -4.317 -11.145 1.00 50.44 12 GLU A C 12
ATOM 10053 O O . GLU A 1 12 ? 12.239 -3.362 -11.906 1.00 10.52 12 GLU A O 12
ATOM 10065 N N . LEU A 1 13 ? 12.698 -4.425 -9.977 1.00 34.31 13 LEU A N 12
ATOM 10066 C CA . LEU A 1 13 ? 13.631 -3.406 -9.510 1.00 31.24 13 LEU A CA 12
ATOM 10067 C C . LEU A 1 13 ? 15.054 -3.953 -9.460 1.00 42.34 13 LEU A C 12
ATOM 10068 O O . LEU A 1 13 ? 15.262 -5.164 -9.395 1.00 53.34 13 LEU A O 12
ATOM 10084 N N . GLU A 1 14 ? 16.030 -3.051 -9.490 1.00 4.30 14 GLU A N 12
ATOM 10085 C CA . GLU A 1 14 ? 17.434 -3.444 -9.447 1.00 50.43 14 GLU A CA 12
ATOM 10086 C C . GLU A 1 14 ? 18.280 -2.366 -8.775 1.00 63.31 14 GLU A C 12
ATOM 10087 O O . GLU A 1 14 ? 17.944 -1.183 -8.813 1.00 12.45 14 GLU A O 12
ATOM 10099 N N . LYS A 1 15 ? 19.381 -2.785 -8.160 1.00 32.34 15 LYS A N 12
ATOM 10100 C CA . LYS A 1 15 ? 20.277 -1.859 -7.479 1.00 2.42 15 LYS A CA 12
ATOM 10101 C C . LYS A 1 15 ? 21.348 -1.338 -8.432 1.00 51.23 15 LYS A C 12
ATOM 10102 O O . LYS A 1 15 ? 21.915 -2.097 -9.218 1.00 24.22 15 LYS A O 12
ATOM 10121 N N . ASP A 1 16 ? 21.620 -0.040 -8.357 1.00 12.30 16 ASP A N 12
ATOM 10122 C CA . ASP A 1 16 ? 22.625 0.582 -9.212 1.00 33.13 16 ASP A CA 12
ATOM 10123 C C . ASP A 1 16 ? 23.972 0.659 -8.500 1.00 35.34 16 ASP A C 12
ATOM 10124 O O . ASP A 1 16 ? 24.155 0.076 -7.430 1.00 44.22 16 ASP A O 12
ATOM 10133 N N . THR A 1 17 ? 24.913 1.381 -9.100 1.00 75.11 17 THR A N 12
ATOM 10134 C CA . THR A 1 17 ? 26.243 1.532 -8.525 1.00 41.22 17 THR A CA 12
ATOM 10135 C C . THR A 1 17 ? 26.173 2.142 -7.130 1.00 1.21 17 THR A C 12
ATOM 10136 O O . THR A 1 17 ? 26.925 1.756 -6.235 1.00 2.43 17 THR A O 12
ATOM 10147 N N . TYR A 1 18 ? 25.266 3.096 -6.951 1.00 74.42 18 TYR A N 12
ATOM 10148 C CA . TYR A 1 18 ? 25.099 3.760 -5.664 1.00 53.43 18 TYR A CA 12
ATOM 10149 C C . TYR A 1 18 ? 23.953 3.137 -4.874 1.00 33.25 18 TYR A C 12
ATOM 10150 O O . TYR A 1 18 ? 23.370 3.773 -3.996 1.00 64.21 18 TYR A O 12
ATOM 10168 N N . GLY A 1 19 ? 23.635 1.885 -5.192 1.00 12.44 19 GLY A N 12
ATOM 10169 C CA . GLY A 1 19 ? 22.560 1.195 -4.502 1.00 64.14 19 GLY A CA 12
ATOM 10170 C C . GLY A 1 19 ? 21.214 1.859 -4.714 1.00 45.21 19 GLY A C 12
ATOM 10171 O O . GLY A 1 19 ? 20.362 1.848 -3.826 1.00 24.44 19 GLY A O 12
ATOM 10175 N N . ARG A 1 20 ? 21.023 2.441 -5.893 1.00 54.33 20 ARG A N 12
ATOM 10176 C CA . ARG A 1 20 ? 19.772 3.116 -6.218 1.00 13.33 20 ARG A CA 12
ATOM 10177 C C . ARG A 1 20 ? 18.787 2.151 -6.871 1.00 14.13 20 ARG A C 12
ATOM 10178 O O . ARG A 1 20 ? 19.012 1.676 -7.985 1.00 11.52 20 ARG A O 12
ATOM 10199 N N . LEU A 1 21 ? 17.695 1.864 -6.170 1.00 51.52 21 LEU A N 12
ATOM 10200 C CA . LEU A 1 21 ? 16.675 0.955 -6.681 1.00 52.31 21 LEU A CA 12
ATOM 10201 C C . LEU A 1 21 ? 15.900 1.596 -7.828 1.00 70.43 21 LEU A C 12
ATOM 10202 O O . LEU A 1 21 ? 15.179 2.575 -7.635 1.00 52.12 21 LEU A O 12
ATOM 10218 N N . THR A 1 22 ? 16.052 1.035 -9.024 1.00 72.31 22 THR A N 12
ATOM 10219 C CA . THR A 1 22 ? 15.366 1.550 -10.202 1.00 60.45 22 THR A CA 12
ATOM 10220 C C . THR A 1 22 ? 14.787 0.416 -11.041 1.00 64.22 22 THR A C 12
ATOM 10221 O O . THR A 1 22 ? 15.291 -0.708 -11.015 1.00 32.04 22 THR A O 12
ATOM 10232 N N . CYS A 1 23 ? 13.729 0.717 -11.785 1.00 11.21 23 CYS A N 12
ATOM 10233 C CA . CYS A 1 23 ? 13.081 -0.278 -12.632 1.00 45.03 23 CYS A CA 12
ATOM 10234 C C . CYS A 1 23 ? 14.022 -0.746 -13.738 1.00 5.13 23 CYS A C 12
ATOM 10235 O O . CYS A 1 23 ? 14.357 0.015 -14.645 1.00 42.42 23 CYS A O 12
ATOM 10243 N N . SER A 1 24 ? 14.447 -2.003 -13.654 1.00 0.43 24 SER A N 12
ATOM 10244 C CA . SER A 1 24 ? 15.354 -2.571 -14.644 1.00 3.21 24 SER A CA 12
ATOM 10245 C C . SER A 1 24 ? 14.693 -2.626 -16.018 1.00 22.33 24 SER A C 12
ATOM 10246 O O . SER A 1 24 ? 15.365 -2.798 -17.034 1.00 72.14 24 SER A O 12
ATOM 10254 N N . GLU A 1 25 ? 13.372 -2.480 -16.038 1.00 41.32 25 GLU A N 12
ATOM 10255 C CA . GLU A 1 25 ? 12.620 -2.514 -17.287 1.00 34.12 25 GLU A CA 12
ATOM 10256 C C . GLU A 1 25 ? 12.823 -1.226 -18.080 1.00 72.51 25 GLU A C 12
ATOM 10257 O O . GLU A 1 25 ? 12.863 -1.243 -19.311 1.00 14.00 25 GLU A O 12
ATOM 10269 N N . CYS A 1 26 ? 12.950 -0.113 -17.367 1.00 30.22 26 CYS A N 12
ATOM 10270 C CA . CYS A 1 26 ? 13.148 1.184 -18.003 1.00 54.32 26 CYS A CA 12
ATOM 10271 C C . CYS A 1 26 ? 14.622 1.573 -17.999 1.00 65.24 26 CYS A C 12
ATOM 10272 O O . CYS A 1 26 ? 15.130 2.133 -18.970 1.00 11.10 26 CYS A O 12
ATOM 10280 N N . GLY A 1 27 ? 15.306 1.272 -16.899 1.00 14.21 27 GLY A N 12
ATOM 10281 C CA . GLY A 1 27 ? 16.715 1.599 -16.788 1.00 62.14 27 GLY A CA 12
ATOM 10282 C C . GLY A 1 27 ? 16.947 2.968 -16.180 1.00 22.44 27 GLY A C 12
ATOM 10283 O O . GLY A 1 27 ? 17.971 3.203 -15.539 1.00 62.02 27 GLY A O 12
ATOM 10287 N N . GLU A 1 28 ? 15.994 3.873 -16.381 1.00 64.51 28 GLU A N 12
ATOM 10288 C CA . GLU A 1 28 ? 16.102 5.226 -15.849 1.00 22.33 28 GLU A CA 12
ATOM 10289 C C . GLU A 1 28 ? 15.679 5.269 -14.383 1.00 54.23 28 GLU A C 12
ATOM 10290 O O . GLU A 1 28 ? 14.714 4.617 -13.985 1.00 74.35 28 GLU A O 12
ATOM 10302 N N . SER A 1 29 ? 16.408 6.042 -13.585 1.00 50.32 29 SER A N 12
ATOM 10303 C CA . SER A 1 29 ? 16.111 6.168 -12.163 1.00 45.20 29 SER A CA 12
ATOM 10304 C C . SER A 1 29 ? 14.702 6.712 -11.948 1.00 23.21 29 SER A C 12
ATOM 10305 O O . SER A 1 29 ? 14.352 7.780 -12.453 1.00 23.44 29 SER A O 12
ATOM 10313 N N . LEU A 1 30 ? 13.897 5.970 -11.195 1.00 64.14 30 LEU A N 12
ATOM 10314 C CA . LEU A 1 30 ? 12.525 6.376 -10.912 1.00 62.02 30 LEU A CA 12
ATOM 10315 C C . LEU A 1 30 ? 12.496 7.670 -10.105 1.00 32.44 30 LEU A C 12
ATOM 10316 O O . LEU A 1 30 ? 13.484 8.042 -9.471 1.00 71.41 30 LEU A O 12
ATOM 10332 N N . LYS A 1 31 ? 11.355 8.351 -10.130 1.00 24.13 31 LYS A N 12
ATOM 10333 C CA . LYS A 1 31 ? 11.194 9.602 -9.398 1.00 24.54 31 LYS A CA 12
ATOM 10334 C C . LYS A 1 31 ? 10.741 9.339 -7.965 1.00 74.11 31 LYS A C 12
ATOM 10335 O O . LYS A 1 31 ? 9.779 8.607 -7.732 1.00 33.32 31 LYS A O 12
ATOM 10354 N N . LYS A 1 32 ? 11.438 9.942 -7.008 1.00 41.15 32 LYS A N 12
ATOM 10355 C CA . LYS A 1 32 ? 11.106 9.776 -5.598 1.00 51.35 32 LYS A CA 12
ATOM 10356 C C . LYS A 1 32 ? 9.974 10.715 -5.192 1.00 5.10 32 LYS A C 12
ATOM 10357 O O . LYS A 1 32 ? 10.078 11.932 -5.347 1.00 15.10 32 LYS A O 12
ATOM 10376 N N . LYS A 1 33 ? 8.895 10.142 -4.670 1.00 3.22 33 LYS A N 12
ATOM 10377 C CA . LYS A 1 33 ? 7.745 10.927 -4.238 1.00 10.21 33 LYS A CA 12
ATOM 10378 C C . LYS A 1 33 ? 7.869 11.310 -2.766 1.00 73.45 33 LYS A C 12
ATOM 10379 O O . LYS A 1 33 ? 8.617 10.686 -2.015 1.00 12.44 33 LYS A O 12
ATOM 10398 N N . ASN A 1 34 ? 7.129 12.337 -2.362 1.00 51.25 34 ASN A N 12
ATOM 10399 C CA . ASN A 1 34 ? 7.156 12.802 -0.980 1.00 74.43 34 ASN A CA 12
ATOM 10400 C C . ASN A 1 34 ? 6.152 12.031 -0.128 1.00 54.31 34 ASN A C 12
ATOM 10401 O O . ASN A 1 34 ? 4.956 12.326 -0.140 1.00 43.21 34 ASN A O 12
ATOM 10412 N N . ASP A 1 35 ? 6.646 11.044 0.611 1.00 74.13 35 ASP A N 12
ATOM 10413 C CA . ASP A 1 35 ? 5.793 10.232 1.471 1.00 73.24 35 ASP A CA 12
ATOM 10414 C C . ASP A 1 35 ? 6.032 10.561 2.941 1.00 41.32 35 ASP A C 12
ATOM 10415 O O . ASP A 1 35 ? 6.865 9.951 3.611 1.00 32.24 35 ASP A O 12
ATOM 10424 N N . PRO A 1 36 ? 5.286 11.551 3.455 1.00 64.51 36 PRO A N 12
ATOM 10425 C CA . PRO A 1 36 ? 5.400 11.984 4.851 1.00 50.04 36 PRO A CA 12
ATOM 10426 C C . PRO A 1 36 ? 4.866 10.942 5.827 1.00 74.52 36 PRO A C 12
ATOM 10427 O O . PRO A 1 36 ? 5.414 10.757 6.914 1.00 75.43 36 PRO A O 12
ATOM 10438 N N . ASP A 1 37 ? 3.794 10.263 5.432 1.00 20.11 37 ASP A N 12
ATOM 10439 C CA . ASP A 1 37 ? 3.186 9.237 6.272 1.00 4.21 37 ASP A CA 12
ATOM 10440 C C . ASP A 1 37 ? 4.143 8.068 6.480 1.00 65.55 37 ASP A C 12
ATOM 10441 O O . ASP A 1 37 ? 4.152 7.442 7.539 1.00 64.52 37 ASP A O 12
ATOM 10450 N N . GLU A 1 38 ? 4.946 7.778 5.460 1.00 5.52 38 GLU A N 12
ATOM 10451 C CA . GLU A 1 38 ? 5.906 6.682 5.531 1.00 14.42 38 GLU A CA 12
ATOM 10452 C C . GLU A 1 38 ? 7.293 7.197 5.905 1.00 33.34 38 GLU A C 12
ATOM 10453 O O . GLU A 1 38 ? 7.728 8.245 5.429 1.00 13.33 38 GLU A O 12
ATOM 10465 N N . VAL A 1 39 ? 7.983 6.451 6.762 1.00 33.44 39 VAL A N 12
ATOM 10466 C CA . VAL A 1 39 ? 9.321 6.830 7.201 1.00 74.40 39 VAL A CA 12
ATOM 10467 C C . VAL A 1 39 ? 10.390 6.164 6.342 1.00 33.30 39 VAL A C 12
ATOM 10468 O O . VAL A 1 39 ? 11.425 5.728 6.847 1.00 75.10 39 VAL A O 12
ATOM 10481 N N . PHE A 1 40 ? 10.133 6.089 5.040 1.00 30.43 40 PHE A N 12
ATOM 10482 C CA . PHE A 1 40 ? 11.073 5.475 4.110 1.00 43.22 40 PHE A CA 12
ATOM 10483 C C . PHE A 1 40 ? 10.924 6.071 2.713 1.00 12.52 40 PHE A C 12
ATOM 10484 O O . PHE A 1 40 ? 10.049 6.904 2.472 1.00 24.33 40 PHE A O 12
ATOM 10501 N N . SER A 1 41 ? 11.784 5.640 1.797 1.00 63.23 41 SER A N 12
ATOM 10502 C CA . SER A 1 41 ? 11.752 6.133 0.425 1.00 13.50 41 SER A CA 12
ATOM 10503 C C . SER A 1 41 ? 10.747 5.347 -0.412 1.00 12.34 41 SER A C 12
ATOM 10504 O O . SER A 1 41 ? 10.375 4.226 -0.065 1.00 10.14 41 SER A O 12
ATOM 10512 N N . VAL A 1 42 ? 10.311 5.944 -1.516 1.00 53.14 42 VAL A N 12
ATOM 10513 C CA . VAL A 1 42 ? 9.350 5.301 -2.404 1.00 73.24 42 VAL A CA 12
ATOM 10514 C C . VAL A 1 42 ? 9.723 5.517 -3.867 1.00 34.13 42 VAL A C 12
ATOM 10515 O O . VAL A 1 42 ? 9.985 6.642 -4.291 1.00 52.33 42 VAL A O 12
ATOM 10528 N N . ARG A 1 43 ? 9.744 4.431 -4.633 1.00 12.11 43 ARG A N 12
ATOM 10529 C CA . ARG A 1 43 ? 10.085 4.502 -6.048 1.00 63.55 43 ARG A CA 12
ATOM 10530 C C . ARG A 1 43 ? 8.856 4.254 -6.917 1.00 54.34 43 ARG A C 12
ATOM 10531 O O . ARG A 1 43 ? 8.282 3.165 -6.902 1.00 71.24 43 ARG A O 12
ATOM 10552 N N . ILE A 1 44 ? 8.457 5.272 -7.672 1.00 53.33 44 ILE A N 12
ATOM 10553 C CA . ILE A 1 44 ? 7.296 5.165 -8.547 1.00 60.25 44 ILE A CA 12
ATOM 10554 C C . ILE A 1 44 ? 7.711 5.172 -10.015 1.00 23.43 44 ILE A C 12
ATOM 10555 O O . ILE A 1 44 ? 8.453 6.050 -10.456 1.00 62.24 44 ILE A O 12
ATOM 10571 N N . CYS A 1 45 ? 7.227 4.188 -10.765 1.00 50.53 45 CYS A N 12
ATOM 10572 C CA . CYS A 1 45 ? 7.547 4.081 -12.184 1.00 51.23 45 CYS A CA 12
ATOM 10573 C C . CYS A 1 45 ? 6.465 4.736 -13.037 1.00 34.33 45 CYS A C 12
ATOM 10574 O O . CYS A 1 45 ? 5.374 4.189 -13.200 1.00 42.20 45 CYS A O 12
ATOM 10582 N N . ALA A 1 46 ? 6.773 5.910 -13.576 1.00 44.24 46 ALA A N 12
ATOM 10583 C CA . ALA A 1 46 ? 5.827 6.639 -14.412 1.00 45.31 46 ALA A CA 12
ATOM 10584 C C . ALA A 1 46 ? 5.683 5.981 -15.780 1.00 13.10 46 ALA A C 12
ATOM 10585 O O . ALA A 1 46 ? 4.699 6.204 -16.486 1.00 32.14 46 ALA A O 12
ATOM 10592 N N . ASP A 1 47 ? 6.669 5.171 -16.149 1.00 34.34 47 ASP A N 12
ATOM 10593 C CA . ASP A 1 47 ? 6.651 4.480 -17.433 1.00 33.44 47 ASP A CA 12
ATOM 10594 C C . ASP A 1 47 ? 5.870 3.173 -17.335 1.00 72.34 47 ASP A C 12
ATOM 10595 O O . ASP A 1 47 ? 5.046 2.865 -18.197 1.00 55.03 47 ASP A O 12
ATOM 10604 N N . CYS A 1 48 ? 6.135 2.408 -16.282 1.00 64.14 48 CYS A N 12
ATOM 10605 C CA . CYS A 1 48 ? 5.459 1.133 -16.073 1.00 71.44 48 CYS A CA 12
ATOM 10606 C C . CYS A 1 48 ? 4.078 1.344 -15.462 1.00 74.42 48 CYS A C 12
ATOM 10607 O O . CYS A 1 48 ? 3.146 0.586 -15.730 1.00 64.34 48 CYS A O 12
ATOM 10615 N N . GLY A 1 49 ? 3.953 2.379 -14.637 1.00 70.20 49 GLY A N 12
ATOM 10616 C CA . GLY A 1 49 ? 2.683 2.670 -13.999 1.00 15.02 49 GLY A CA 12
ATOM 10617 C C . GLY A 1 49 ? 2.492 1.900 -12.707 1.00 65.43 49 GLY A C 12
ATOM 10618 O O . GLY A 1 49 ? 1.466 1.250 -12.510 1.00 33.32 49 GLY A O 12
ATOM 10622 N N . ARG A 1 50 ? 3.485 1.970 -11.826 1.00 50.43 50 ARG A N 12
ATOM 10623 C CA . ARG A 1 50 ? 3.423 1.272 -10.548 1.00 65.43 50 ARG A CA 12
ATOM 10624 C C . ARG A 1 50 ? 4.248 2.000 -9.490 1.00 75.43 50 ARG A C 12
ATOM 10625 O O . ARG A 1 50 ? 4.972 2.946 -9.797 1.00 75.03 50 ARG A O 12
ATOM 10646 N N . GLU A 1 51 ? 4.131 1.551 -8.244 1.00 72.04 51 GLU A N 12
ATOM 10647 C CA . GLU A 1 51 ? 4.864 2.161 -7.142 1.00 1.24 51 GLU A CA 12
ATOM 10648 C C . GLU A 1 51 ? 5.489 1.094 -6.247 1.00 53.21 51 GLU A C 12
ATOM 10649 O O . GLU A 1 51 ? 4.991 -0.028 -6.162 1.00 33.41 51 GLU A O 12
ATOM 10661 N N . TRP A 1 52 ? 6.582 1.453 -5.583 1.00 55.14 52 TRP A N 12
ATOM 10662 C CA . TRP A 1 52 ? 7.275 0.527 -4.696 1.00 21.34 52 TRP A CA 12
ATOM 10663 C C . TRP A 1 52 ? 7.860 1.260 -3.493 1.00 72.34 52 TRP A C 12
ATOM 10664 O O . TRP A 1 52 ? 8.163 2.451 -3.567 1.00 22.43 52 TRP A O 12
ATOM 10685 N N . LYS A 1 53 ? 8.016 0.541 -2.387 1.00 1.34 53 LYS A N 12
ATOM 10686 C CA . LYS A 1 53 ? 8.566 1.123 -1.168 1.00 23.32 53 LYS A CA 12
ATOM 10687 C C . LYS A 1 53 ? 10.030 0.732 -0.992 1.00 3.34 53 LYS A C 12
ATOM 10688 O O . LYS A 1 53 ? 10.350 -0.440 -0.799 1.00 70.24 53 LYS A O 12
ATOM 10707 N N . GLU A 1 54 ? 10.914 1.723 -1.057 1.00 43.10 54 GLU A N 12
ATOM 10708 C CA . GLU A 1 54 ? 12.344 1.481 -0.904 1.00 1.42 54 GLU A CA 12
ATOM 10709 C C . GLU A 1 54 ? 12.819 1.890 0.488 1.00 50.54 54 GLU A C 12
ATOM 10710 O O . GLU A 1 54 ? 12.692 3.050 0.884 1.00 75.13 54 GLU A O 12
ATOM 10722 N N . LEU A 1 55 ? 13.366 0.931 1.225 1.00 23.32 55 LEU A N 12
ATOM 10723 C CA . LEU A 1 55 ? 13.860 1.189 2.573 1.00 3.52 55 LEU A CA 12
ATOM 10724 C C . LEU A 1 55 ? 15.169 1.972 2.533 1.00 51.23 55 LEU A C 12
ATOM 10725 O O . LEU A 1 55 ? 16.169 1.501 1.991 1.00 20.23 55 LEU A O 12
ATOM 10741 N N . ARG A 1 56 ? 15.155 3.169 3.111 1.00 73.14 56 ARG A N 12
ATOM 10742 C CA . ARG A 1 56 ? 16.340 4.016 3.141 1.00 5.54 56 ARG A CA 12
ATOM 10743 C C . ARG A 1 56 ? 17.322 3.540 4.208 1.00 20.30 56 ARG A C 12
ATOM 10744 O O . ARG A 1 56 ? 18.497 3.908 4.194 1.00 54.24 56 ARG A O 12
ATOM 10765 N N . MET A 1 1 ? 1.263 -0.425 0.095 1.00 74.40 1 MET A N 13
ATOM 10766 C CA . MET A 1 1 ? 2.077 -0.392 -1.115 1.00 33.25 1 MET A CA 13
ATOM 10767 C C . MET A 1 1 ? 3.087 -1.535 -1.122 1.00 33.35 1 MET A C 13
ATOM 10768 O O . MET A 1 1 ? 3.666 -1.872 -0.089 1.00 30.14 1 MET A O 13
ATOM 10782 N N . LYS A 1 2 ? 3.293 -2.129 -2.292 1.00 64.10 2 LYS A N 13
ATOM 10783 C CA . LYS A 1 2 ? 4.234 -3.234 -2.435 1.00 1.05 2 LYS A CA 13
ATOM 10784 C C . LYS A 1 2 ? 5.654 -2.787 -2.100 1.00 55.41 2 LYS A C 13
ATOM 10785 O O . LYS A 1 2 ? 6.079 -1.696 -2.482 1.00 54.24 2 LYS A O 13
ATOM 10804 N N . THR A 1 3 ? 6.384 -3.637 -1.385 1.00 42.50 3 THR A N 13
ATOM 10805 C CA . THR A 1 3 ? 7.756 -3.329 -1.000 1.00 13.13 3 THR A CA 13
ATOM 10806 C C . THR A 1 3 ? 8.721 -3.583 -2.152 1.00 32.51 3 THR A C 13
ATOM 10807 O O . THR A 1 3 ? 8.540 -4.519 -2.932 1.00 64.11 3 THR A O 13
ATOM 10818 N N . THR A 1 4 ? 9.748 -2.745 -2.254 1.00 32.41 4 THR A N 13
ATOM 10819 C CA . THR A 1 4 ? 10.742 -2.879 -3.311 1.00 74.54 4 THR A CA 13
ATOM 10820 C C . THR A 1 4 ? 11.391 -4.258 -3.284 1.00 23.23 4 THR A C 13
ATOM 10821 O O . THR A 1 4 ? 11.708 -4.827 -4.329 1.00 2.52 4 THR A O 13
ATOM 10832 N N . ARG A 1 5 ? 11.586 -4.791 -2.082 1.00 63.30 5 ARG A N 13
ATOM 10833 C CA . ARG A 1 5 ? 12.199 -6.104 -1.919 1.00 20.11 5 ARG A CA 13
ATOM 10834 C C . ARG A 1 5 ? 11.429 -7.165 -2.700 1.00 55.41 5 ARG A C 13
ATOM 10835 O O . ARG A 1 5 ? 12.018 -8.087 -3.264 1.00 50.42 5 ARG A O 13
ATOM 10856 N N . LYS A 1 6 ? 10.107 -7.028 -2.728 1.00 42.53 6 LYS A N 13
ATOM 10857 C CA . LYS A 1 6 ? 9.255 -7.972 -3.440 1.00 74.12 6 LYS A CA 13
ATOM 10858 C C . LYS A 1 6 ? 9.424 -7.828 -4.949 1.00 42.12 6 LYS A C 13
ATOM 10859 O O . LYS A 1 6 ? 9.737 -8.794 -5.644 1.00 30.15 6 LYS A O 13
ATOM 10878 N N . GLY A 1 7 ? 9.217 -6.614 -5.450 1.00 40.23 7 GLY A N 13
ATOM 10879 C CA . GLY A 1 7 ? 9.353 -6.366 -6.874 1.00 1.33 7 GLY A CA 13
ATOM 10880 C C . GLY A 1 7 ? 10.684 -6.843 -7.421 1.00 34.32 7 GLY A C 13
ATOM 10881 O O . GLY A 1 7 ? 10.753 -7.374 -8.530 1.00 52.13 7 GLY A O 13
ATOM 10885 N N . LEU A 1 8 ? 11.744 -6.654 -6.643 1.00 34.02 8 LEU A N 13
ATOM 10886 C CA . LEU A 1 8 ? 13.080 -7.068 -7.056 1.00 71.03 8 LEU A CA 13
ATOM 10887 C C . LEU A 1 8 ? 13.109 -8.555 -7.396 1.00 14.20 8 LEU A C 13
ATOM 10888 O O . LEU A 1 8 ? 13.438 -8.939 -8.518 1.00 45.01 8 LEU A O 13
ATOM 10904 N N . ARG A 1 9 ? 12.759 -9.386 -6.420 1.00 21.31 9 ARG A N 13
ATOM 10905 C CA . ARG A 1 9 ? 12.744 -10.831 -6.616 1.00 12.12 9 ARG A CA 13
ATOM 10906 C C . ARG A 1 9 ? 11.884 -11.207 -7.819 1.00 64.32 9 ARG A C 13
ATOM 10907 O O . ARG A 1 9 ? 12.202 -12.143 -8.553 1.00 62.41 9 ARG A O 13
ATOM 10928 N N . ASP A 1 10 ? 10.795 -10.473 -8.015 1.00 1.55 10 ASP A N 13
ATOM 10929 C CA . ASP A 1 10 ? 9.890 -10.728 -9.129 1.00 32.52 10 ASP A CA 13
ATOM 10930 C C . ASP A 1 10 ? 10.552 -10.381 -10.458 1.00 43.52 10 ASP A C 13
ATOM 10931 O O . ASP A 1 10 ? 10.238 -10.968 -11.493 1.00 11.35 10 ASP A O 13
ATOM 10940 N N . GLY A 1 11 ? 11.471 -9.420 -10.422 1.00 41.04 11 GLY A N 13
ATOM 10941 C CA . GLY A 1 11 ? 12.162 -9.009 -11.631 1.00 24.45 11 GLY A CA 13
ATOM 10942 C C . GLY A 1 11 ? 11.620 -7.712 -12.197 1.00 33.33 11 GLY A C 13
ATOM 10943 O O . GLY A 1 11 ? 11.599 -7.519 -13.412 1.00 32.32 11 GLY A O 13
ATOM 10947 N N . GLU A 1 12 ? 11.178 -6.822 -11.314 1.00 10.11 12 GLU A N 13
ATOM 10948 C CA . GLU A 1 12 ? 10.630 -5.538 -11.734 1.00 41.51 12 GLU A CA 13
ATOM 10949 C C . GLU A 1 12 ? 11.552 -4.392 -11.324 1.00 35.43 12 GLU A C 13
ATOM 10950 O O . GLU A 1 12 ? 11.695 -3.406 -12.047 1.00 51.03 12 GLU A O 13
ATOM 10962 N N . LEU A 1 13 ? 12.173 -4.530 -10.158 1.00 64.40 13 LEU A N 13
ATOM 10963 C CA . LEU A 1 13 ? 13.081 -3.508 -9.649 1.00 42.15 13 LEU A CA 13
ATOM 10964 C C . LEU A 1 13 ? 14.515 -4.026 -9.607 1.00 4.53 13 LEU A C 13
ATOM 10965 O O . LEU A 1 13 ? 14.752 -5.231 -9.674 1.00 71.20 13 LEU A O 13
ATOM 10981 N N . GLU A 1 14 ? 15.468 -3.105 -9.492 1.00 61.52 14 GLU A N 13
ATOM 10982 C CA . GLU A 1 14 ? 16.879 -3.470 -9.439 1.00 31.32 14 GLU A CA 13
ATOM 10983 C C . GLU A 1 14 ? 17.667 -2.475 -8.592 1.00 54.30 14 GLU A C 13
ATOM 10984 O O . GLU A 1 14 ? 17.249 -1.331 -8.408 1.00 31.33 14 GLU A O 13
ATOM 10996 N N . LYS A 1 15 ? 18.809 -2.918 -8.078 1.00 41.13 15 LYS A N 13
ATOM 10997 C CA . LYS A 1 15 ? 19.657 -2.068 -7.251 1.00 44.14 15 LYS A CA 13
ATOM 10998 C C . LYS A 1 15 ? 20.801 -1.478 -8.071 1.00 55.00 15 LYS A C 13
ATOM 10999 O O . LYS A 1 15 ? 21.396 -2.161 -8.905 1.00 13.31 15 LYS A O 13
ATOM 11018 N N . ASP A 1 16 ? 21.103 -0.208 -7.827 1.00 52.45 16 ASP A N 13
ATOM 11019 C CA . ASP A 1 16 ? 22.177 0.473 -8.541 1.00 53.34 16 ASP A CA 13
ATOM 11020 C C . ASP A 1 16 ? 23.438 0.545 -7.686 1.00 13.31 16 ASP A C 13
ATOM 11021 O O . ASP A 1 16 ? 23.480 0.012 -6.577 1.00 3.25 16 ASP A O 13
ATOM 11030 N N . THR A 1 17 ? 24.465 1.207 -8.209 1.00 40.33 17 THR A N 13
ATOM 11031 C CA . THR A 1 17 ? 25.728 1.347 -7.495 1.00 52.23 17 THR A CA 13
ATOM 11032 C C . THR A 1 17 ? 25.517 1.981 -6.125 1.00 24.10 17 THR A C 13
ATOM 11033 O O . THR A 1 17 ? 26.151 1.589 -5.145 1.00 22.30 17 THR A O 13
ATOM 11044 N N . TYR A 1 18 ? 24.624 2.962 -6.063 1.00 34.40 18 TYR A N 13
ATOM 11045 C CA . TYR A 1 18 ? 24.331 3.651 -4.812 1.00 31.00 18 TYR A CA 13
ATOM 11046 C C . TYR A 1 18 ? 23.110 3.044 -4.128 1.00 72.40 18 TYR A C 13
ATOM 11047 O O . TYR A 1 18 ? 22.445 3.697 -3.325 1.00 75.15 18 TYR A O 13
ATOM 11065 N N . GLY A 1 19 ? 22.822 1.787 -4.452 1.00 71.34 19 GLY A N 13
ATOM 11066 C CA . GLY A 1 19 ? 21.682 1.110 -3.861 1.00 2.40 19 GLY A CA 13
ATOM 11067 C C . GLY A 1 19 ? 20.369 1.792 -4.189 1.00 51.44 19 GLY A C 13
ATOM 11068 O O . GLY A 1 19 ? 19.443 1.794 -3.378 1.00 73.24 19 GLY A O 13
ATOM 11072 N N . ARG A 1 20 ? 20.288 2.375 -5.381 1.00 43.02 20 ARG A N 13
ATOM 11073 C CA . ARG A 1 20 ? 19.080 3.066 -5.814 1.00 14.25 20 ARG A CA 13
ATOM 11074 C C . ARG A 1 20 ? 18.116 2.101 -6.498 1.00 24.42 20 ARG A C 13
ATOM 11075 O O . ARG A 1 20 ? 18.408 1.572 -7.572 1.00 4.25 20 ARG A O 13
ATOM 11096 N N . LEU A 1 21 ? 16.968 1.874 -5.870 1.00 1.25 21 LEU A N 13
ATOM 11097 C CA . LEU A 1 21 ? 15.961 0.972 -6.417 1.00 63.31 21 LEU A CA 13
ATOM 11098 C C . LEU A 1 21 ? 15.270 1.596 -7.625 1.00 34.11 21 LEU A C 13
ATOM 11099 O O . LEU A 1 21 ? 14.512 2.558 -7.492 1.00 61.24 21 LEU A O 13
ATOM 11115 N N . THR A 1 22 ? 15.533 1.041 -8.804 1.00 24.12 22 THR A N 13
ATOM 11116 C CA . THR A 1 22 ? 14.936 1.542 -10.035 1.00 70.12 22 THR A CA 13
ATOM 11117 C C . THR A 1 22 ? 14.426 0.398 -10.904 1.00 30.10 22 THR A C 13
ATOM 11118 O O . THR A 1 22 ? 14.936 -0.721 -10.836 1.00 3.01 22 THR A O 13
ATOM 11129 N N . CYS A 1 23 ? 13.418 0.685 -11.720 1.00 10.10 23 CYS A N 13
ATOM 11130 C CA . CYS A 1 23 ? 12.839 -0.321 -12.603 1.00 73.01 23 CYS A CA 13
ATOM 11131 C C . CYS A 1 23 ? 13.851 -0.773 -13.650 1.00 23.50 23 CYS A C 13
ATOM 11132 O O . CYS A 1 23 ? 14.246 0.001 -14.521 1.00 63.15 23 CYS A O 13
ATOM 11140 N N . SER A 1 24 ? 14.269 -2.032 -13.557 1.00 11.02 24 SER A N 13
ATOM 11141 C CA . SER A 1 24 ? 15.240 -2.586 -14.493 1.00 22.45 24 SER A CA 13
ATOM 11142 C C . SER A 1 24 ? 14.679 -2.604 -15.911 1.00 41.21 24 SER A C 13
ATOM 11143 O O . SER A 1 24 ? 15.422 -2.749 -16.881 1.00 52.44 24 SER A O 13
ATOM 11151 N N . GLU A 1 25 ? 13.363 -2.455 -16.022 1.00 73.11 25 GLU A N 13
ATOM 11152 C CA . GLU A 1 25 ? 12.701 -2.455 -17.322 1.00 5.43 25 GLU A CA 13
ATOM 11153 C C . GLU A 1 25 ? 12.956 -1.144 -18.061 1.00 64.43 25 GLU A C 13
ATOM 11154 O O . GLU A 1 25 ? 13.085 -1.126 -19.286 1.00 43.40 25 GLU A O 13
ATOM 11166 N N . CYS A 1 26 ? 13.027 -0.052 -17.309 1.00 40.33 26 CYS A N 13
ATOM 11167 C CA . CYS A 1 26 ? 13.265 1.264 -17.893 1.00 30.13 26 CYS A CA 13
ATOM 11168 C C . CYS A 1 26 ? 14.739 1.643 -17.796 1.00 0.25 26 CYS A C 13
ATOM 11169 O O . CYS A 1 26 ? 15.303 2.225 -18.721 1.00 2.31 26 CYS A O 13
ATOM 11177 N N . GLY A 1 27 ? 15.357 1.310 -16.666 1.00 44.24 27 GLY A N 13
ATOM 11178 C CA . GLY A 1 27 ? 16.760 1.625 -16.468 1.00 41.41 27 GLY A CA 13
ATOM 11179 C C . GLY A 1 27 ? 16.964 2.983 -15.826 1.00 40.44 27 GLY A C 13
ATOM 11180 O O . GLY A 1 27 ? 17.948 3.202 -15.121 1.00 23.51 27 GLY A O 13
ATOM 11184 N N . GLU A 1 28 ? 16.032 3.899 -16.073 1.00 61.21 28 GLU A N 13
ATOM 11185 C CA . GLU A 1 28 ? 16.117 5.244 -15.516 1.00 33.45 28 GLU A CA 13
ATOM 11186 C C . GLU A 1 28 ? 15.590 5.273 -14.084 1.00 20.14 28 GLU A C 13
ATOM 11187 O O . GLU A 1 28 ? 14.560 4.672 -13.777 1.00 43.12 28 GLU A O 13
ATOM 11199 N N . SER A 1 29 ? 16.305 5.976 -13.211 1.00 33.12 29 SER A N 13
ATOM 11200 C CA . SER A 1 29 ? 15.913 6.081 -11.810 1.00 72.41 29 SER A CA 13
ATOM 11201 C C . SER A 1 29 ? 14.521 6.693 -11.680 1.00 24.33 29 SER A C 13
ATOM 11202 O O . SER A 1 29 ? 14.254 7.774 -12.205 1.00 43.22 29 SER A O 13
ATOM 11210 N N . LEU A 1 30 ? 13.638 5.993 -10.976 1.00 2.54 30 LEU A N 13
ATOM 11211 C CA . LEU A 1 30 ? 12.273 6.467 -10.775 1.00 30.33 30 LEU A CA 13
ATOM 11212 C C . LEU A 1 30 ? 12.259 7.770 -9.982 1.00 24.31 30 LEU A C 13
ATOM 11213 O O . LEU A 1 30 ? 13.233 8.111 -9.310 1.00 20.41 30 LEU A O 13
ATOM 11229 N N . LYS A 1 31 ? 11.148 8.494 -10.063 1.00 44.01 31 LYS A N 13
ATOM 11230 C CA . LYS A 1 31 ? 11.005 9.758 -9.351 1.00 10.20 31 LYS A CA 13
ATOM 11231 C C . LYS A 1 31 ? 10.527 9.526 -7.921 1.00 52.12 31 LYS A C 13
ATOM 11232 O O . LYS A 1 31 ? 9.395 9.098 -7.696 1.00 33.02 31 LYS A O 13
ATOM 11251 N N . LYS A 1 32 ? 11.396 9.813 -6.958 1.00 32.42 32 LYS A N 13
ATOM 11252 C CA . LYS A 1 32 ? 11.062 9.638 -5.549 1.00 42.01 32 LYS A CA 13
ATOM 11253 C C . LYS A 1 32 ? 10.268 10.831 -5.026 1.00 64.12 32 LYS A C 13
ATOM 11254 O O . LYS A 1 32 ? 10.806 11.927 -4.869 1.00 3.13 32 LYS A O 13
ATOM 11273 N N . LYS A 1 33 ? 8.986 10.610 -4.757 1.00 1.30 33 LYS A N 13
ATOM 11274 C CA . LYS A 1 33 ? 8.118 11.666 -4.249 1.00 31.32 33 LYS A CA 13
ATOM 11275 C C . LYS A 1 33 ? 8.271 11.816 -2.739 1.00 34.35 33 LYS A C 13
ATOM 11276 O O . LYS A 1 33 ? 8.670 10.878 -2.050 1.00 32.14 33 LYS A O 13
ATOM 11295 N N . ASN A 1 34 ? 7.949 13.001 -2.231 1.00 33.04 34 ASN A N 13
ATOM 11296 C CA . ASN A 1 34 ? 8.050 13.273 -0.801 1.00 75.13 34 ASN A CA 13
ATOM 11297 C C . ASN A 1 34 ? 6.923 12.585 -0.036 1.00 24.41 34 ASN A C 13
ATOM 11298 O O . ASN A 1 34 ? 5.760 12.974 -0.140 1.00 60.41 34 ASN A O 13
ATOM 11309 N N . ASP A 1 35 ? 7.278 11.561 0.733 1.00 72.10 35 ASP A N 13
ATOM 11310 C CA . ASP A 1 35 ? 6.298 10.819 1.518 1.00 71.12 35 ASP A CA 13
ATOM 11311 C C . ASP A 1 35 ? 6.446 11.127 3.004 1.00 3.44 35 ASP A C 13
ATOM 11312 O O . ASP A 1 35 ? 7.172 10.452 3.734 1.00 4.01 35 ASP A O 13
ATOM 11321 N N . PRO A 1 36 ? 5.743 12.173 3.465 1.00 23.42 36 PRO A N 13
ATOM 11322 C CA . PRO A 1 36 ? 5.781 12.595 4.868 1.00 33.15 36 PRO A CA 13
ATOM 11323 C C . PRO A 1 36 ? 5.090 11.598 5.792 1.00 30.25 36 PRO A C 13
ATOM 11324 O O . PRO A 1 36 ? 5.502 11.410 6.938 1.00 74.05 36 PRO A O 13
ATOM 11335 N N . ASP A 1 37 ? 4.039 10.961 5.288 1.00 30.11 37 ASP A N 13
ATOM 11336 C CA . ASP A 1 37 ? 3.292 9.981 6.068 1.00 12.22 37 ASP A CA 13
ATOM 11337 C C . ASP A 1 37 ? 4.123 8.723 6.301 1.00 41.44 37 ASP A C 13
ATOM 11338 O O . ASP A 1 37 ? 4.013 8.080 7.344 1.00 63.14 37 ASP A O 13
ATOM 11347 N N . GLU A 1 38 ? 4.953 8.379 5.321 1.00 42.32 38 GLU A N 13
ATOM 11348 C CA . GLU A 1 38 ? 5.801 7.197 5.419 1.00 42.11 38 GLU A CA 13
ATOM 11349 C C . GLU A 1 38 ? 7.208 7.573 5.876 1.00 72.01 38 GLU A C 13
ATOM 11350 O O . GLU A 1 38 ? 7.735 8.621 5.502 1.00 31.11 38 GLU A O 13
ATOM 11362 N N . VAL A 1 39 ? 7.810 6.710 6.688 1.00 64.13 39 VAL A N 13
ATOM 11363 C CA . VAL A 1 39 ? 9.156 6.950 7.196 1.00 73.20 39 VAL A CA 13
ATOM 11364 C C . VAL A 1 39 ? 10.201 6.247 6.337 1.00 1.30 39 VAL A C 13
ATOM 11365 O O . VAL A 1 39 ? 11.217 5.770 6.843 1.00 41.01 39 VAL A O 13
ATOM 11378 N N . PHE A 1 40 ? 9.946 6.188 5.034 1.00 34.33 40 PHE A N 13
ATOM 11379 C CA . PHE A 1 40 ? 10.865 5.543 4.104 1.00 74.24 40 PHE A CA 13
ATOM 11380 C C . PHE A 1 40 ? 10.739 6.148 2.708 1.00 24.15 40 PHE A C 13
ATOM 11381 O O . PHE A 1 40 ? 9.895 7.010 2.468 1.00 52.52 40 PHE A O 13
ATOM 11398 N N . SER A 1 41 ? 11.587 5.690 1.793 1.00 71.51 41 SER A N 13
ATOM 11399 C CA . SER A 1 41 ? 11.575 6.188 0.423 1.00 61.04 41 SER A CA 13
ATOM 11400 C C . SER A 1 41 ? 10.552 5.434 -0.421 1.00 34.21 41 SER A C 13
ATOM 11401 O O . SER A 1 41 ? 10.174 4.307 -0.099 1.00 52.22 41 SER A O 13
ATOM 11409 N N . VAL A 1 42 ? 10.106 6.064 -1.503 1.00 43.23 42 VAL A N 13
ATOM 11410 C CA . VAL A 1 42 ? 9.127 5.454 -2.395 1.00 25.11 42 VAL A CA 13
ATOM 11411 C C . VAL A 1 42 ? 9.504 5.672 -3.856 1.00 61.31 42 VAL A C 13
ATOM 11412 O O . VAL A 1 42 ? 9.812 6.790 -4.268 1.00 44.11 42 VAL A O 13
ATOM 11425 N N . ARG A 1 43 ? 9.476 4.596 -4.635 1.00 64.53 43 ARG A N 13
ATOM 11426 C CA . ARG A 1 43 ? 9.816 4.669 -6.051 1.00 74.43 43 ARG A CA 13
ATOM 11427 C C . ARG A 1 43 ? 8.588 4.407 -6.919 1.00 13.53 43 ARG A C 13
ATOM 11428 O O . ARG A 1 43 ? 8.020 3.315 -6.895 1.00 62.13 43 ARG A O 13
ATOM 11449 N N . ILE A 1 44 ? 8.183 5.417 -7.682 1.00 4.10 44 ILE A N 13
ATOM 11450 C CA . ILE A 1 44 ? 7.024 5.296 -8.557 1.00 12.13 44 ILE A CA 13
ATOM 11451 C C . ILE A 1 44 ? 7.437 5.326 -10.024 1.00 72.43 44 ILE A C 13
ATOM 11452 O O . ILE A 1 44 ? 8.112 6.253 -10.471 1.00 43.42 44 ILE A O 13
ATOM 11468 N N . CYS A 1 45 ? 7.025 4.306 -10.769 1.00 63.24 45 CYS A N 13
ATOM 11469 C CA . CYS A 1 45 ? 7.352 4.215 -12.188 1.00 74.22 45 CYS A CA 13
ATOM 11470 C C . CYS A 1 45 ? 6.266 4.867 -13.039 1.00 4.15 45 CYS A C 13
ATOM 11471 O O . CYS A 1 45 ? 5.180 4.314 -13.207 1.00 40.33 45 CYS A O 13
ATOM 11479 N N . ALA A 1 46 ? 6.568 6.047 -13.571 1.00 2.05 46 ALA A N 13
ATOM 11480 C CA . ALA A 1 46 ? 5.619 6.775 -14.403 1.00 71.35 46 ALA A CA 13
ATOM 11481 C C . ALA A 1 46 ? 5.476 6.120 -15.773 1.00 43.34 46 ALA A C 13
ATOM 11482 O O . ALA A 1 46 ? 4.493 6.344 -16.480 1.00 1.44 46 ALA A O 13
ATOM 11489 N N . ASP A 1 47 ? 6.463 5.312 -16.143 1.00 63.31 47 ASP A N 13
ATOM 11490 C CA . ASP A 1 47 ? 6.448 4.624 -17.429 1.00 55.20 47 ASP A CA 13
ATOM 11491 C C . ASP A 1 47 ? 5.666 3.317 -17.337 1.00 3.11 47 ASP A C 13
ATOM 11492 O O . ASP A 1 47 ? 4.850 3.008 -18.206 1.00 23.41 47 ASP A O 13
ATOM 11501 N N . CYS A 1 48 ? 5.922 2.554 -16.280 1.00 44.30 48 CYS A N 13
ATOM 11502 C CA . CYS A 1 48 ? 5.244 1.279 -16.075 1.00 44.12 48 CYS A CA 13
ATOM 11503 C C . CYS A 1 48 ? 3.860 1.490 -15.472 1.00 55.32 48 CYS A C 13
ATOM 11504 O O . CYS A 1 48 ? 2.930 0.733 -15.746 1.00 32.40 48 CYS A O 13
ATOM 11512 N N . GLY A 1 49 ? 3.730 2.525 -14.648 1.00 2.44 49 GLY A N 13
ATOM 11513 C CA . GLY A 1 49 ? 2.456 2.817 -14.017 1.00 20.31 49 GLY A CA 13
ATOM 11514 C C . GLY A 1 49 ? 2.258 2.046 -12.727 1.00 31.20 49 GLY A C 13
ATOM 11515 O O . GLY A 1 49 ? 1.230 1.395 -12.537 1.00 24.05 49 GLY A O 13
ATOM 11519 N N . ARG A 1 50 ? 3.244 2.117 -11.839 1.00 44.13 50 ARG A N 13
ATOM 11520 C CA . ARG A 1 50 ? 3.175 1.418 -10.562 1.00 31.11 50 ARG A CA 13
ATOM 11521 C C . ARG A 1 50 ? 4.020 2.127 -9.507 1.00 74.13 50 ARG A C 13
ATOM 11522 O O . ARG A 1 50 ? 4.743 3.075 -9.812 1.00 74.45 50 ARG A O 13
ATOM 11543 N N . GLU A 1 51 ? 3.921 1.661 -8.266 1.00 64.43 51 GLU A N 13
ATOM 11544 C CA . GLU A 1 51 ? 4.676 2.251 -7.167 1.00 54.51 51 GLU A CA 13
ATOM 11545 C C . GLU A 1 51 ? 5.300 1.169 -6.291 1.00 71.35 51 GLU A C 13
ATOM 11546 O O . GLU A 1 51 ? 4.810 0.041 -6.238 1.00 23.51 51 GLU A O 13
ATOM 11558 N N . TRP A 1 52 ? 6.383 1.521 -5.608 1.00 71.42 52 TRP A N 13
ATOM 11559 C CA . TRP A 1 52 ? 7.075 0.579 -4.735 1.00 40.13 52 TRP A CA 13
ATOM 11560 C C . TRP A 1 52 ? 7.641 1.288 -3.510 1.00 34.13 52 TRP A C 13
ATOM 11561 O O . TRP A 1 52 ? 7.900 2.491 -3.540 1.00 51.22 52 TRP A O 13
ATOM 11582 N N . LYS A 1 53 ? 7.830 0.535 -2.431 1.00 43.33 53 LYS A N 13
ATOM 11583 C CA . LYS A 1 53 ? 8.367 1.091 -1.195 1.00 30.14 53 LYS A CA 13
ATOM 11584 C C . LYS A 1 53 ? 9.850 0.764 -1.050 1.00 32.13 53 LYS A C 13
ATOM 11585 O O . LYS A 1 53 ? 10.226 -0.398 -0.898 1.00 50.22 53 LYS A O 13
ATOM 11604 N N . GLU A 1 54 ? 10.686 1.796 -1.096 1.00 2.20 54 GLU A N 13
ATOM 11605 C CA . GLU A 1 54 ? 12.128 1.617 -0.969 1.00 33.20 54 GLU A CA 13
ATOM 11606 C C . GLU A 1 54 ? 12.597 1.961 0.442 1.00 75.31 54 GLU A C 13
ATOM 11607 O O . GLU A 1 54 ? 12.519 3.113 0.871 1.00 74.22 54 GLU A O 13
ATOM 11619 N N . LEU A 1 55 ? 13.083 0.954 1.159 1.00 31.20 55 LEU A N 13
ATOM 11620 C CA . LEU A 1 55 ? 13.564 1.148 2.522 1.00 4.04 55 LEU A CA 13
ATOM 11621 C C . LEU A 1 55 ? 14.966 1.750 2.524 1.00 30.23 55 LEU A C 13
ATOM 11622 O O . LEU A 1 55 ? 15.920 1.128 2.055 1.00 14.43 55 LEU A O 13
ATOM 11638 N N . ARG A 1 56 ? 15.083 2.962 3.057 1.00 62.22 56 ARG A N 13
ATOM 11639 C CA . ARG A 1 56 ? 16.368 3.647 3.121 1.00 44.01 56 ARG A CA 13
ATOM 11640 C C . ARG A 1 56 ? 17.164 3.197 4.342 1.00 24.34 56 ARG A C 13
ATOM 11641 O O . ARG A 1 56 ? 16.771 3.453 5.481 1.00 44.45 56 ARG A O 13
ATOM 11662 N N . MET A 1 1 ? 2.024 -2.008 1.832 1.00 32.15 1 MET A N 14
ATOM 11663 C CA . MET A 1 1 ? 1.812 -1.786 0.407 1.00 54.01 1 MET A CA 14
ATOM 11664 C C . MET A 1 1 ? 2.878 -2.499 -0.419 1.00 52.30 1 MET A C 14
ATOM 11665 O O . MET A 1 1 ? 3.670 -3.278 0.111 1.00 44.33 1 MET A O 14
ATOM 11679 N N . LYS A 1 2 ? 2.892 -2.227 -1.720 1.00 33.43 2 LYS A N 14
ATOM 11680 C CA . LYS A 1 2 ? 3.861 -2.841 -2.620 1.00 32.55 2 LYS A CA 14
ATOM 11681 C C . LYS A 1 2 ? 5.287 -2.512 -2.190 1.00 51.22 2 LYS A C 14
ATOM 11682 O O . LYS A 1 2 ? 5.811 -1.443 -2.507 1.00 33.04 2 LYS A O 14
ATOM 11701 N N . THR A 1 3 ? 5.912 -3.437 -1.469 1.00 31.13 3 THR A N 14
ATOM 11702 C CA . THR A 1 3 ? 7.277 -3.245 -0.997 1.00 3.14 3 THR A CA 14
ATOM 11703 C C . THR A 1 3 ? 8.289 -3.639 -2.066 1.00 44.43 3 THR A C 14
ATOM 11704 O O . THR A 1 3 ? 8.076 -4.591 -2.818 1.00 4.32 3 THR A O 14
ATOM 11715 N N . THR A 1 4 ? 9.393 -2.901 -2.130 1.00 44.52 4 THR A N 14
ATOM 11716 C CA . THR A 1 4 ? 10.439 -3.172 -3.109 1.00 31.45 4 THR A CA 14
ATOM 11717 C C . THR A 1 4 ? 10.935 -4.610 -2.998 1.00 52.32 4 THR A C 14
ATOM 11718 O O . THR A 1 4 ? 11.282 -5.235 -4.000 1.00 60.02 4 THR A O 14
ATOM 11729 N N . ARG A 1 5 ? 10.965 -5.128 -1.775 1.00 33.21 5 ARG A N 14
ATOM 11730 C CA . ARG A 1 5 ? 11.419 -6.493 -1.534 1.00 52.53 5 ARG A CA 14
ATOM 11731 C C . ARG A 1 5 ? 10.689 -7.477 -2.444 1.00 42.30 5 ARG A C 14
ATOM 11732 O O . ARG A 1 5 ? 11.270 -8.459 -2.907 1.00 33.03 5 ARG A O 14
ATOM 11753 N N . LYS A 1 6 ? 9.413 -7.207 -2.696 1.00 51.21 6 LYS A N 14
ATOM 11754 C CA . LYS A 1 6 ? 8.603 -8.067 -3.551 1.00 12.24 6 LYS A CA 14
ATOM 11755 C C . LYS A 1 6 ? 8.902 -7.808 -5.024 1.00 1.43 6 LYS A C 14
ATOM 11756 O O . LYS A 1 6 ? 9.229 -8.728 -5.772 1.00 4.22 6 LYS A O 14
ATOM 11775 N N . GLY A 1 7 ? 8.789 -6.548 -5.433 1.00 51.34 7 GLY A N 14
ATOM 11776 C CA . GLY A 1 7 ? 9.052 -6.190 -6.815 1.00 62.51 7 GLY A CA 14
ATOM 11777 C C . GLY A 1 7 ? 10.422 -6.644 -7.280 1.00 53.13 7 GLY A C 14
ATOM 11778 O O . GLY A 1 7 ? 10.601 -7.011 -8.442 1.00 41.54 7 GLY A O 14
ATOM 11782 N N . LEU A 1 8 ? 11.391 -6.618 -6.373 1.00 5.13 8 LEU A N 14
ATOM 11783 C CA . LEU A 1 8 ? 12.753 -7.028 -6.696 1.00 65.15 8 LEU A CA 14
ATOM 11784 C C . LEU A 1 8 ? 12.813 -8.520 -7.010 1.00 1.24 8 LEU A C 14
ATOM 11785 O O . LEU A 1 8 ? 13.235 -8.920 -8.095 1.00 11.12 8 LEU A O 14
ATOM 11801 N N . ARG A 1 9 ? 12.386 -9.338 -6.053 1.00 50.50 9 ARG A N 14
ATOM 11802 C CA . ARG A 1 9 ? 12.390 -10.785 -6.227 1.00 52.02 9 ARG A CA 14
ATOM 11803 C C . ARG A 1 9 ? 11.652 -11.181 -7.503 1.00 0.01 9 ARG A C 14
ATOM 11804 O O . ARG A 1 9 ? 12.039 -12.129 -8.187 1.00 1.40 9 ARG A O 14
ATOM 11825 N N . ASP A 1 10 ? 10.588 -10.450 -7.816 1.00 1.31 10 ASP A N 14
ATOM 11826 C CA . ASP A 1 10 ? 9.796 -10.724 -9.009 1.00 42.14 10 ASP A CA 14
ATOM 11827 C C . ASP A 1 10 ? 10.583 -10.388 -10.273 1.00 32.15 10 ASP A C 14
ATOM 11828 O O . ASP A 1 10 ? 10.372 -10.988 -11.326 1.00 34.15 10 ASP A O 14
ATOM 11837 N N . GLY A 1 11 ? 11.491 -9.423 -10.159 1.00 70.54 11 GLY A N 14
ATOM 11838 C CA . GLY A 1 11 ? 12.294 -9.024 -11.300 1.00 5.42 11 GLY A CA 14
ATOM 11839 C C . GLY A 1 11 ? 11.809 -7.731 -11.926 1.00 64.43 11 GLY A C 14
ATOM 11840 O O . GLY A 1 11 ? 11.901 -7.550 -13.140 1.00 22.51 11 GLY A O 14
ATOM 11844 N N . GLU A 1 12 ? 11.290 -6.832 -11.097 1.00 1.43 12 GLU A N 14
ATOM 11845 C CA . GLU A 1 12 ? 10.786 -5.551 -11.578 1.00 44.23 12 GLU A CA 14
ATOM 11846 C C . GLU A 1 12 ? 11.724 -4.414 -11.183 1.00 4.10 12 GLU A C 14
ATOM 11847 O O . GLU A 1 12 ? 11.901 -3.451 -11.931 1.00 21.13 12 GLU A O 14
ATOM 11859 N N . LEU A 1 13 ? 12.323 -4.532 -10.003 1.00 12.01 13 LEU A N 14
ATOM 11860 C CA . LEU A 1 13 ? 13.243 -3.515 -9.506 1.00 51.44 13 LEU A CA 14
ATOM 11861 C C . LEU A 1 13 ? 14.667 -4.057 -9.433 1.00 34.21 13 LEU A C 14
ATOM 11862 O O . LEU A 1 13 ? 14.879 -5.269 -9.430 1.00 62.11 13 LEU A O 14
ATOM 11878 N N . GLU A 1 14 ? 15.637 -3.151 -9.371 1.00 64.14 14 GLU A N 14
ATOM 11879 C CA . GLU A 1 14 ? 17.041 -3.540 -9.296 1.00 53.02 14 GLU A CA 14
ATOM 11880 C C . GLU A 1 14 ? 17.851 -2.505 -8.521 1.00 64.03 14 GLU A C 14
ATOM 11881 O O . GLU A 1 14 ? 17.399 -1.380 -8.305 1.00 24.42 14 GLU A O 14
ATOM 11893 N N . LYS A 1 15 ? 19.052 -2.893 -8.105 1.00 70.42 15 LYS A N 14
ATOM 11894 C CA . LYS A 1 15 ? 19.928 -2.001 -7.355 1.00 32.31 15 LYS A CA 14
ATOM 11895 C C . LYS A 1 15 ? 20.934 -1.323 -8.279 1.00 25.32 15 LYS A C 14
ATOM 11896 O O . LYS A 1 15 ? 21.535 -1.968 -9.139 1.00 34.53 15 LYS A O 14
ATOM 11915 N N . ASP A 1 16 ? 21.115 -0.020 -8.095 1.00 23.23 16 ASP A N 14
ATOM 11916 C CA . ASP A 1 16 ? 22.052 0.745 -8.910 1.00 74.42 16 ASP A CA 14
ATOM 11917 C C . ASP A 1 16 ? 23.389 0.905 -8.195 1.00 44.51 16 ASP A C 14
ATOM 11918 O O . ASP A 1 16 ? 23.596 0.359 -7.111 1.00 3.53 16 ASP A O 14
ATOM 11927 N N . THR A 1 17 ? 24.297 1.658 -8.810 1.00 12.01 17 THR A N 14
ATOM 11928 C CA . THR A 1 17 ? 25.615 1.889 -8.234 1.00 4.12 17 THR A CA 14
ATOM 11929 C C . THR A 1 17 ? 25.508 2.503 -6.842 1.00 73.45 17 THR A C 14
ATOM 11930 O O . THR A 1 17 ? 26.269 2.155 -5.940 1.00 21.25 17 THR A O 14
ATOM 11941 N N . TYR A 1 18 ? 24.558 3.416 -6.676 1.00 31.02 18 TYR A N 14
ATOM 11942 C CA . TYR A 1 18 ? 24.352 4.079 -5.394 1.00 11.41 18 TYR A CA 14
ATOM 11943 C C . TYR A 1 18 ? 23.226 3.412 -4.610 1.00 23.13 18 TYR A C 14
ATOM 11944 O O . TYR A 1 18 ? 22.610 4.027 -3.741 1.00 1.04 18 TYR A O 14
ATOM 11962 N N . GLY A 1 19 ? 22.964 2.147 -4.924 1.00 21.31 19 GLY A N 14
ATOM 11963 C CA . GLY A 1 19 ? 21.914 1.415 -4.240 1.00 71.12 19 GLY A CA 14
ATOM 11964 C C . GLY A 1 19 ? 20.546 2.034 -4.448 1.00 71.14 19 GLY A C 14
ATOM 11965 O O . GLY A 1 19 ? 19.695 1.989 -3.560 1.00 22.03 19 GLY A O 14
ATOM 11969 N N . ARG A 1 20 ? 20.334 2.615 -5.625 1.00 32.32 20 ARG A N 14
ATOM 11970 C CA . ARG A 1 20 ? 19.061 3.248 -5.946 1.00 15.25 20 ARG A CA 14
ATOM 11971 C C . ARG A 1 20 ? 18.113 2.257 -6.615 1.00 22.54 20 ARG A C 14
ATOM 11972 O O . ARG A 1 20 ? 18.373 1.784 -7.722 1.00 54.33 20 ARG A O 14
ATOM 11993 N N . LEU A 1 21 ? 17.015 1.945 -5.935 1.00 23.40 21 LEU A N 14
ATOM 11994 C CA . LEU A 1 21 ? 16.029 1.008 -6.463 1.00 12.52 21 LEU A CA 14
ATOM 11995 C C . LEU A 1 21 ? 15.300 1.605 -7.663 1.00 31.42 21 LEU A C 14
ATOM 11996 O O . LEU A 1 21 ? 14.515 2.543 -7.523 1.00 42.44 21 LEU A O 14
ATOM 12012 N N . THR A 1 22 ? 15.563 1.052 -8.843 1.00 72.20 22 THR A N 14
ATOM 12013 C CA . THR A 1 22 ? 14.932 1.528 -10.067 1.00 74.44 22 THR A CA 14
ATOM 12014 C C . THR A 1 22 ? 14.441 0.364 -10.921 1.00 70.11 22 THR A C 14
ATOM 12015 O O . THR A 1 22 ? 14.984 -0.740 -10.854 1.00 14.23 22 THR A O 14
ATOM 12026 N N . CYS A 1 23 ? 13.413 0.617 -11.724 1.00 2.24 23 CYS A N 14
ATOM 12027 C CA . CYS A 1 23 ? 12.849 -0.411 -12.591 1.00 42.34 23 CYS A CA 14
ATOM 12028 C C . CYS A 1 23 ? 13.859 -0.843 -13.650 1.00 0.15 23 CYS A C 14
ATOM 12029 O O . CYS A 1 23 ? 14.195 -0.075 -14.551 1.00 65.41 23 CYS A O 14
ATOM 12037 N N . SER A 1 24 ? 14.340 -2.076 -13.532 1.00 62.40 24 SER A N 14
ATOM 12038 C CA . SER A 1 24 ? 15.316 -2.609 -14.475 1.00 62.33 24 SER A CA 14
ATOM 12039 C C . SER A 1 24 ? 14.723 -2.700 -15.878 1.00 12.20 24 SER A C 14
ATOM 12040 O O . SER A 1 24 ? 15.448 -2.839 -16.862 1.00 3.20 24 SER A O 14
ATOM 12048 N N . GLU A 1 25 ? 13.398 -2.620 -15.960 1.00 3.23 25 GLU A N 14
ATOM 12049 C CA . GLU A 1 25 ? 12.707 -2.694 -17.241 1.00 51.54 25 GLU A CA 14
ATOM 12050 C C . GLU A 1 25 ? 12.874 -1.395 -18.025 1.00 63.14 25 GLU A C 14
ATOM 12051 O O . GLU A 1 25 ? 12.973 -1.407 -19.253 1.00 72.11 25 GLU A O 14
ATOM 12063 N N . CYS A 1 26 ? 12.905 -0.278 -17.308 1.00 11.31 26 CYS A N 14
ATOM 12064 C CA . CYS A 1 26 ? 13.059 1.030 -17.935 1.00 51.05 26 CYS A CA 14
ATOM 12065 C C . CYS A 1 26 ? 14.512 1.490 -17.884 1.00 62.15 26 CYS A C 14
ATOM 12066 O O . CYS A 1 26 ? 15.025 2.069 -18.841 1.00 54.31 26 CYS A O 14
ATOM 12074 N N . GLY A 1 27 ? 15.171 1.228 -16.760 1.00 3.54 27 GLY A N 14
ATOM 12075 C CA . GLY A 1 27 ? 16.559 1.624 -16.604 1.00 12.02 27 GLY A CA 14
ATOM 12076 C C . GLY A 1 27 ? 16.703 3.013 -16.014 1.00 41.04 27 GLY A C 14
ATOM 12077 O O . GLY A 1 27 ? 17.689 3.308 -15.340 1.00 43.34 27 GLY A O 14
ATOM 12081 N N . GLU A 1 28 ? 15.718 3.868 -16.270 1.00 51.22 28 GLU A N 14
ATOM 12082 C CA . GLU A 1 28 ? 15.742 5.235 -15.761 1.00 71.55 28 GLU A CA 14
ATOM 12083 C C . GLU A 1 28 ? 15.390 5.269 -14.277 1.00 24.41 28 GLU A C 14
ATOM 12084 O O . GLU A 1 28 ? 14.423 4.644 -13.843 1.00 33.23 28 GLU A O 14
ATOM 12096 N N . SER A 1 29 ? 16.184 6.002 -13.504 1.00 2.55 29 SER A N 14
ATOM 12097 C CA . SER A 1 29 ? 15.960 6.115 -12.067 1.00 45.10 29 SER A CA 14
ATOM 12098 C C . SER A 1 29 ? 14.585 6.708 -11.776 1.00 41.13 29 SER A C 14
ATOM 12099 O O . SER A 1 29 ? 14.268 7.815 -12.213 1.00 42.24 29 SER A O 14
ATOM 12107 N N . LEU A 1 30 ? 13.772 5.964 -11.036 1.00 34.54 30 LEU A N 14
ATOM 12108 C CA . LEU A 1 30 ? 12.429 6.414 -10.685 1.00 61.01 30 LEU A CA 14
ATOM 12109 C C . LEU A 1 30 ? 12.485 7.663 -9.811 1.00 54.14 30 LEU A C 14
ATOM 12110 O O . LEU A 1 30 ? 13.509 7.959 -9.196 1.00 22.20 30 LEU A O 14
ATOM 12126 N N . LYS A 1 31 ? 11.375 8.392 -9.760 1.00 2.41 31 LYS A N 14
ATOM 12127 C CA . LYS A 1 31 ? 11.295 9.608 -8.959 1.00 13.21 31 LYS A CA 14
ATOM 12128 C C . LYS A 1 31 ? 10.883 9.289 -7.525 1.00 54.14 31 LYS A C 14
ATOM 12129 O O . LYS A 1 31 ? 9.807 8.739 -7.285 1.00 44.51 31 LYS A O 14
ATOM 12148 N N . LYS A 1 32 ? 11.744 9.638 -6.575 1.00 55.35 32 LYS A N 14
ATOM 12149 C CA . LYS A 1 32 ? 11.469 9.392 -5.165 1.00 14.11 32 LYS A CA 14
ATOM 12150 C C . LYS A 1 32 ? 10.574 10.484 -4.586 1.00 63.12 32 LYS A C 14
ATOM 12151 O O . LYS A 1 32 ? 11.000 11.628 -4.422 1.00 71.52 32 LYS A O 14
ATOM 12170 N N . LYS A 1 33 ? 9.333 10.124 -4.277 1.00 23.30 33 LYS A N 14
ATOM 12171 C CA . LYS A 1 33 ? 8.379 11.071 -3.714 1.00 0.24 33 LYS A CA 14
ATOM 12172 C C . LYS A 1 33 ? 8.307 10.934 -2.196 1.00 43.01 33 LYS A C 14
ATOM 12173 O O . LYS A 1 33 ? 7.837 9.923 -1.677 1.00 13.13 33 LYS A O 14
ATOM 12192 N N . ASN A 1 34 ? 8.776 11.959 -1.491 1.00 61.41 34 ASN A N 14
ATOM 12193 C CA . ASN A 1 34 ? 8.764 11.952 -0.033 1.00 10.03 34 ASN A CA 14
ATOM 12194 C C . ASN A 1 34 ? 7.335 11.994 0.500 1.00 72.14 34 ASN A C 14
ATOM 12195 O O . ASN A 1 34 ? 6.641 13.002 0.365 1.00 34.20 34 ASN A O 14
ATOM 12206 N N . ASP A 1 35 ? 6.902 10.893 1.105 1.00 43.25 35 ASP A N 14
ATOM 12207 C CA . ASP A 1 35 ? 5.556 10.804 1.659 1.00 25.01 35 ASP A CA 14
ATOM 12208 C C . ASP A 1 35 ? 5.563 11.111 3.153 1.00 0.33 35 ASP A C 14
ATOM 12209 O O . ASP A 1 35 ? 6.461 10.706 3.892 1.00 71.55 35 ASP A O 14
ATOM 12218 N N . PRO A 1 36 ? 4.539 11.846 3.611 1.00 13.40 36 PRO A N 14
ATOM 12219 C CA . PRO A 1 36 ? 4.404 12.225 5.021 1.00 51.02 36 PRO A CA 14
ATOM 12220 C C . PRO A 1 36 ? 4.074 11.033 5.912 1.00 24.33 36 PRO A C 14
ATOM 12221 O O . PRO A 1 36 ? 4.578 10.924 7.030 1.00 21.44 36 PRO A O 14
ATOM 12232 N N . ASP A 1 37 ? 3.227 10.141 5.411 1.00 51.24 37 ASP A N 14
ATOM 12233 C CA . ASP A 1 37 ? 2.831 8.955 6.162 1.00 44.35 37 ASP A CA 14
ATOM 12234 C C . ASP A 1 37 ? 3.902 7.872 6.070 1.00 75.04 37 ASP A C 14
ATOM 12235 O O . ASP A 1 37 ? 4.111 7.112 7.015 1.00 42.43 37 ASP A O 14
ATOM 12244 N N . GLU A 1 38 ? 4.574 7.807 4.925 1.00 41.22 38 GLU A N 14
ATOM 12245 C CA . GLU A 1 38 ? 5.621 6.815 4.710 1.00 40.22 38 GLU A CA 14
ATOM 12246 C C . GLU A 1 38 ? 6.997 7.402 5.011 1.00 50.20 38 GLU A C 14
ATOM 12247 O O . GLU A 1 38 ? 7.441 8.342 4.352 1.00 41.41 38 GLU A O 14
ATOM 12259 N N . VAL A 1 39 ? 7.667 6.841 6.012 1.00 21.24 39 VAL A N 14
ATOM 12260 C CA . VAL A 1 39 ? 8.993 7.307 6.402 1.00 55.23 39 VAL A CA 14
ATOM 12261 C C . VAL A 1 39 ? 10.083 6.564 5.638 1.00 52.31 39 VAL A C 14
ATOM 12262 O O . VAL A 1 39 ? 11.056 6.092 6.226 1.00 71.22 39 VAL A O 14
ATOM 12275 N N . PHE A 1 40 ? 9.914 6.465 4.323 1.00 10.05 40 PHE A N 14
ATOM 12276 C CA . PHE A 1 40 ? 10.884 5.779 3.478 1.00 73.12 40 PHE A CA 14
ATOM 12277 C C . PHE A 1 40 ? 10.863 6.342 2.060 1.00 45.12 40 PHE A C 14
ATOM 12278 O O . PHE A 1 40 ? 10.051 7.209 1.736 1.00 25.21 40 PHE A O 14
ATOM 12295 N N . SER A 1 41 ? 11.763 5.843 1.218 1.00 5.24 41 SER A N 14
ATOM 12296 C CA . SER A 1 41 ? 11.853 6.299 -0.164 1.00 33.11 41 SER A CA 14
ATOM 12297 C C . SER A 1 41 ? 10.876 5.535 -1.052 1.00 74.30 41 SER A C 14
ATOM 12298 O O . SER A 1 41 ? 11.001 4.324 -1.234 1.00 34.53 41 SER A O 14
ATOM 12306 N N . VAL A 1 42 ? 9.902 6.252 -1.604 1.00 33.14 42 VAL A N 14
ATOM 12307 C CA . VAL A 1 42 ? 8.903 5.643 -2.474 1.00 12.31 42 VAL A CA 14
ATOM 12308 C C . VAL A 1 42 ? 9.289 5.791 -3.941 1.00 62.12 42 VAL A C 14
ATOM 12309 O O . VAL A 1 42 ? 9.370 6.903 -4.463 1.00 64.24 42 VAL A O 14
ATOM 12322 N N . ARG A 1 43 ? 9.526 4.662 -4.602 1.00 1.15 43 ARG A N 14
ATOM 12323 C CA . ARG A 1 43 ? 9.905 4.666 -6.009 1.00 72.44 43 ARG A CA 14
ATOM 12324 C C . ARG A 1 43 ? 8.690 4.419 -6.900 1.00 3.33 43 ARG A C 14
ATOM 12325 O O . ARG A 1 43 ? 8.084 3.348 -6.856 1.00 52.54 43 ARG A O 14
ATOM 12346 N N . ILE A 1 44 ? 8.341 5.417 -7.705 1.00 3.02 44 ILE A N 14
ATOM 12347 C CA . ILE A 1 44 ? 7.200 5.308 -8.605 1.00 41.01 44 ILE A CA 14
ATOM 12348 C C . ILE A 1 44 ? 7.649 5.290 -10.062 1.00 43.12 44 ILE A C 14
ATOM 12349 O O . ILE A 1 44 ? 8.414 6.152 -10.497 1.00 60.03 44 ILE A O 14
ATOM 12365 N N . CYS A 1 45 ? 7.168 4.305 -10.812 1.00 20.34 45 CYS A N 14
ATOM 12366 C CA . CYS A 1 45 ? 7.519 4.175 -12.221 1.00 60.25 45 CYS A CA 14
ATOM 12367 C C . CYS A 1 45 ? 6.474 4.847 -13.106 1.00 44.40 45 CYS A C 14
ATOM 12368 O O . CYS A 1 45 ? 5.375 4.326 -13.292 1.00 64.21 45 CYS A O 14
ATOM 12376 N N . ALA A 1 46 ? 6.825 6.009 -13.648 1.00 12.33 46 ALA A N 14
ATOM 12377 C CA . ALA A 1 46 ? 5.918 6.753 -14.513 1.00 11.42 46 ALA A CA 14
ATOM 12378 C C . ALA A 1 46 ? 5.790 6.086 -15.878 1.00 30.22 46 ALA A C 14
ATOM 12379 O O . ALA A 1 46 ? 4.830 6.327 -16.610 1.00 1.10 46 ALA A O 14
ATOM 12386 N N . ASP A 1 47 ? 6.763 5.247 -16.214 1.00 62.51 47 ASP A N 14
ATOM 12387 C CA . ASP A 1 47 ? 6.759 4.544 -17.492 1.00 22.52 47 ASP A CA 14
ATOM 12388 C C . ASP A 1 47 ? 5.941 3.259 -17.403 1.00 14.32 47 ASP A C 14
ATOM 12389 O O . ASP A 1 47 ? 5.132 2.965 -18.284 1.00 21.51 47 ASP A O 14
ATOM 12398 N N . CYS A 1 48 ? 6.157 2.499 -16.335 1.00 55.21 48 CYS A N 14
ATOM 12399 C CA . CYS A 1 48 ? 5.440 1.245 -16.132 1.00 21.11 48 CYS A CA 14
ATOM 12400 C C . CYS A 1 48 ? 4.050 1.500 -15.558 1.00 21.41 48 CYS A C 14
ATOM 12401 O O . CYS A 1 48 ? 3.105 0.765 -15.843 1.00 44.01 48 CYS A O 14
ATOM 12409 N N . GLY A 1 49 ? 3.933 2.546 -14.745 1.00 64.43 49 GLY A N 14
ATOM 12410 C CA . GLY A 1 49 ? 2.656 2.878 -14.142 1.00 72.53 49 GLY A CA 14
ATOM 12411 C C . GLY A 1 49 ? 2.412 2.124 -12.850 1.00 15.22 49 GLY A C 14
ATOM 12412 O O . GLY A 1 49 ? 1.356 1.517 -12.668 1.00 24.35 49 GLY A O 14
ATOM 12416 N N . ARG A 1 50 ? 3.390 2.162 -11.951 1.00 14.12 50 ARG A N 14
ATOM 12417 C CA . ARG A 1 50 ? 3.277 1.475 -10.670 1.00 12.12 50 ARG A CA 14
ATOM 12418 C C . ARG A 1 50 ? 4.125 2.166 -9.606 1.00 64.41 50 ARG A C 14
ATOM 12419 O O . ARG A 1 50 ? 4.868 3.101 -9.902 1.00 62.34 50 ARG A O 14
ATOM 12440 N N . GLU A 1 51 ? 4.008 1.698 -8.367 1.00 62.22 51 GLU A N 14
ATOM 12441 C CA . GLU A 1 51 ? 4.764 2.272 -7.260 1.00 33.20 51 GLU A CA 14
ATOM 12442 C C . GLU A 1 51 ? 5.353 1.175 -6.377 1.00 50.42 51 GLU A C 14
ATOM 12443 O O . GLU A 1 51 ? 4.848 0.053 -6.344 1.00 25.04 51 GLU A O 14
ATOM 12455 N N . TRP A 1 52 ? 6.423 1.509 -5.665 1.00 42.12 52 TRP A N 14
ATOM 12456 C CA . TRP A 1 52 ? 7.082 0.553 -4.782 1.00 41.14 52 TRP A CA 14
ATOM 12457 C C . TRP A 1 52 ? 7.632 1.248 -3.542 1.00 23.44 52 TRP A C 14
ATOM 12458 O O . TRP A 1 52 ? 7.943 2.439 -3.571 1.00 33.25 52 TRP A O 14
ATOM 12479 N N . LYS A 1 53 ? 7.751 0.496 -2.452 1.00 44.42 53 LYS A N 14
ATOM 12480 C CA . LYS A 1 53 ? 8.266 1.039 -1.200 1.00 51.15 53 LYS A CA 14
ATOM 12481 C C . LYS A 1 53 ? 9.721 0.633 -0.989 1.00 11.22 53 LYS A C 14
ATOM 12482 O O . LYS A 1 53 ? 10.025 -0.545 -0.809 1.00 24.32 53 LYS A O 14
ATOM 12501 N N . GLU A 1 54 ? 10.614 1.617 -1.010 1.00 43.43 54 GLU A N 14
ATOM 12502 C CA . GLU A 1 54 ? 12.037 1.361 -0.820 1.00 21.12 54 GLU A CA 14
ATOM 12503 C C . GLU A 1 54 ? 12.476 1.750 0.589 1.00 63.11 54 GLU A C 14
ATOM 12504 O O . GLU A 1 54 ? 12.431 2.922 0.964 1.00 45.41 54 GLU A O 14
ATOM 12516 N N . LEU A 1 55 ? 12.900 0.759 1.365 1.00 70.51 55 LEU A N 14
ATOM 12517 C CA . LEU A 1 55 ? 13.347 0.996 2.733 1.00 23.51 55 LEU A CA 14
ATOM 12518 C C . LEU A 1 55 ? 14.786 1.501 2.756 1.00 64.42 55 LEU A C 14
ATOM 12519 O O . LEU A 1 55 ? 15.710 0.792 2.355 1.00 73.05 55 LEU A O 14
ATOM 12535 N N . ARG A 1 56 ? 14.970 2.729 3.230 1.00 74.44 56 ARG A N 14
ATOM 12536 C CA . ARG A 1 56 ? 16.296 3.328 3.306 1.00 45.03 56 ARG A CA 14
ATOM 12537 C C . ARG A 1 56 ? 17.052 2.821 4.530 1.00 5.25 56 ARG A C 14
ATOM 12538 O O . ARG A 1 56 ? 16.537 2.007 5.297 1.00 3.31 56 ARG A O 14
ATOM 12559 N N . MET A 1 1 ? 1.233 -0.202 0.329 1.00 54.11 1 MET A N 15
ATOM 12560 C CA . MET A 1 1 ? 2.002 -0.231 -0.910 1.00 14.31 1 MET A CA 15
ATOM 12561 C C . MET A 1 1 ? 2.947 -1.427 -0.935 1.00 63.30 1 MET A C 15
ATOM 12562 O O . MET A 1 1 ? 3.450 -1.857 0.104 1.00 51.43 1 MET A O 15
ATOM 12576 N N . LYS A 1 2 ? 3.185 -1.963 -2.128 1.00 5.54 2 LYS A N 15
ATOM 12577 C CA . LYS A 1 2 ? 4.071 -3.109 -2.289 1.00 65.20 2 LYS A CA 15
ATOM 12578 C C . LYS A 1 2 ? 5.499 -2.754 -1.887 1.00 64.30 2 LYS A C 15
ATOM 12579 O O . LYS A 1 2 ? 5.942 -1.619 -2.064 1.00 52.31 2 LYS A O 15
ATOM 12598 N N . THR A 1 3 ? 6.218 -3.733 -1.346 1.00 31.41 3 THR A N 15
ATOM 12599 C CA . THR A 1 3 ? 7.596 -3.524 -0.919 1.00 73.43 3 THR A CA 15
ATOM 12600 C C . THR A 1 3 ? 8.572 -3.804 -2.056 1.00 53.34 3 THR A C 15
ATOM 12601 O O . THR A 1 3 ? 8.347 -4.693 -2.878 1.00 31.42 3 THR A O 15
ATOM 12612 N N . THR A 1 4 ? 9.658 -3.039 -2.099 1.00 41.52 4 THR A N 15
ATOM 12613 C CA . THR A 1 4 ? 10.669 -3.203 -3.136 1.00 73.43 4 THR A CA 15
ATOM 12614 C C . THR A 1 4 ? 11.335 -4.571 -3.042 1.00 73.44 4 THR A C 15
ATOM 12615 O O . THR A 1 4 ? 11.670 -5.180 -4.059 1.00 20.14 4 THR A O 15
ATOM 12626 N N . ARG A 1 5 ? 11.523 -5.050 -1.817 1.00 11.12 5 ARG A N 15
ATOM 12627 C CA . ARG A 1 5 ? 12.150 -6.347 -1.591 1.00 13.31 5 ARG A CA 15
ATOM 12628 C C . ARG A 1 5 ? 11.452 -7.436 -2.400 1.00 33.24 5 ARG A C 15
ATOM 12629 O O . ARG A 1 5 ? 12.093 -8.358 -2.904 1.00 45.45 5 ARG A O 15
ATOM 12650 N N . LYS A 1 6 ? 10.133 -7.325 -2.518 1.00 50.43 6 LYS A N 15
ATOM 12651 C CA . LYS A 1 6 ? 9.346 -8.299 -3.266 1.00 4.52 6 LYS A CA 15
ATOM 12652 C C . LYS A 1 6 ? 9.547 -8.123 -4.768 1.00 2.34 6 LYS A C 15
ATOM 12653 O O . LYS A 1 6 ? 9.601 -9.098 -5.515 1.00 33.41 6 LYS A O 15
ATOM 12672 N N . GLY A 1 7 ? 9.659 -6.871 -5.203 1.00 22.22 7 GLY A N 15
ATOM 12673 C CA . GLY A 1 7 ? 9.854 -6.591 -6.613 1.00 64.03 7 GLY A CA 15
ATOM 12674 C C . GLY A 1 7 ? 11.241 -6.970 -7.093 1.00 45.21 7 GLY A C 15
ATOM 12675 O O . GLY A 1 7 ? 11.414 -7.417 -8.228 1.00 54.50 7 GLY A O 15
ATOM 12679 N N . LEU A 1 8 ? 12.234 -6.790 -6.229 1.00 22.01 8 LEU A N 15
ATOM 12680 C CA . LEU A 1 8 ? 13.615 -7.115 -6.571 1.00 13.40 8 LEU A CA 15
ATOM 12681 C C . LEU A 1 8 ? 13.760 -8.597 -6.899 1.00 23.25 8 LEU A C 15
ATOM 12682 O O . LEU A 1 8 ? 14.230 -8.962 -7.977 1.00 11.44 8 LEU A O 15
ATOM 12698 N N . ARG A 1 9 ? 13.353 -9.448 -5.962 1.00 54.41 9 ARG A N 15
ATOM 12699 C CA . ARG A 1 9 ? 13.437 -10.891 -6.152 1.00 12.33 9 ARG A CA 15
ATOM 12700 C C . ARG A 1 9 ? 12.715 -11.314 -7.427 1.00 73.54 9 ARG A C 15
ATOM 12701 O O . ARG A 1 9 ? 13.173 -12.203 -8.146 1.00 34.44 9 ARG A O 15
ATOM 12722 N N . ASP A 1 10 ? 11.584 -10.673 -7.702 1.00 24.00 10 ASP A N 15
ATOM 12723 C CA . ASP A 1 10 ? 10.799 -10.983 -8.891 1.00 51.30 10 ASP A CA 15
ATOM 12724 C C . ASP A 1 10 ? 11.530 -10.542 -10.155 1.00 51.43 10 ASP A C 15
ATOM 12725 O O . ASP A 1 10 ? 11.356 -11.129 -11.222 1.00 55.32 10 ASP A O 15
ATOM 12734 N N . GLY A 1 11 ? 12.349 -9.502 -10.027 1.00 51.12 11 GLY A N 15
ATOM 12735 C CA . GLY A 1 11 ? 13.093 -8.999 -11.167 1.00 50.01 11 GLY A CA 15
ATOM 12736 C C . GLY A 1 11 ? 12.466 -7.755 -11.765 1.00 64.25 11 GLY A C 15
ATOM 12737 O O . GLY A 1 11 ? 12.528 -7.543 -12.976 1.00 0.11 11 GLY A O 15
ATOM 12741 N N . GLU A 1 12 ? 11.860 -6.932 -10.915 1.00 63.14 12 GLU A N 15
ATOM 12742 C CA . GLU A 1 12 ? 11.218 -5.704 -11.369 1.00 34.31 12 GLU A CA 15
ATOM 12743 C C . GLU A 1 12 ? 12.053 -4.483 -10.996 1.00 65.14 12 GLU A C 15
ATOM 12744 O O . GLU A 1 12 ? 12.125 -3.512 -11.751 1.00 12.25 12 GLU A O 15
ATOM 12756 N N . LEU A 1 13 ? 12.684 -4.539 -9.828 1.00 72.14 13 LEU A N 15
ATOM 12757 C CA . LEU A 1 13 ? 13.515 -3.438 -9.354 1.00 70.00 13 LEU A CA 15
ATOM 12758 C C . LEU A 1 13 ? 14.983 -3.849 -9.298 1.00 51.31 13 LEU A C 15
ATOM 12759 O O . LEU A 1 13 ? 15.304 -5.036 -9.265 1.00 73.21 13 LEU A O 15
ATOM 12775 N N . GLU A 1 14 ? 15.869 -2.858 -9.286 1.00 23.14 14 GLU A N 15
ATOM 12776 C CA . GLU A 1 14 ? 17.303 -3.118 -9.232 1.00 42.40 14 GLU A CA 15
ATOM 12777 C C . GLU A 1 14 ? 18.029 -2.007 -8.478 1.00 23.20 14 GLU A C 15
ATOM 12778 O O . GLU A 1 14 ? 17.558 -0.871 -8.417 1.00 22.31 14 GLU A O 15
ATOM 12790 N N . LYS A 1 15 ? 19.179 -2.344 -7.904 1.00 63.00 15 LYS A N 15
ATOM 12791 C CA . LYS A 1 15 ? 19.973 -1.378 -7.154 1.00 14.50 15 LYS A CA 15
ATOM 12792 C C . LYS A 1 15 ? 20.993 -0.692 -8.058 1.00 35.41 15 LYS A C 15
ATOM 12793 O O . LYS A 1 15 ? 21.502 -1.295 -9.003 1.00 52.21 15 LYS A O 15
ATOM 12812 N N . ASP A 1 16 ? 21.287 0.568 -7.761 1.00 11.44 16 ASP A N 15
ATOM 12813 C CA . ASP A 1 16 ? 22.248 1.335 -8.545 1.00 63.51 16 ASP A CA 15
ATOM 12814 C C . ASP A 1 16 ? 23.605 1.379 -7.849 1.00 61.22 16 ASP A C 15
ATOM 12815 O O . ASP A 1 16 ? 23.769 0.850 -6.749 1.00 12.21 16 ASP A O 15
ATOM 12824 N N . THR A 1 17 ? 24.577 2.012 -8.498 1.00 42.23 17 THR A N 15
ATOM 12825 C CA . THR A 1 17 ? 25.920 2.124 -7.944 1.00 23.34 17 THR A CA 15
ATOM 12826 C C . THR A 1 17 ? 25.889 2.729 -6.545 1.00 30.01 17 THR A C 15
ATOM 12827 O O . THR A 1 17 ? 26.673 2.348 -5.675 1.00 74.52 17 THR A O 15
ATOM 12838 N N . TYR A 1 18 ? 24.979 3.673 -6.334 1.00 51.44 18 TYR A N 15
ATOM 12839 C CA . TYR A 1 18 ? 24.847 4.333 -5.041 1.00 31.13 18 TYR A CA 15
ATOM 12840 C C . TYR A 1 18 ? 23.775 3.657 -4.192 1.00 32.15 18 TYR A C 15
ATOM 12841 O O . TYR A 1 18 ? 23.747 3.808 -2.971 1.00 32.21 18 TYR A O 15
ATOM 12859 N N . GLY A 1 19 ? 22.893 2.909 -4.848 1.00 52.43 19 GLY A N 15
ATOM 12860 C CA . GLY A 1 19 ? 21.831 2.220 -4.139 1.00 55.23 19 GLY A CA 15
ATOM 12861 C C . GLY A 1 19 ? 20.464 2.811 -4.425 1.00 43.21 19 GLY A C 15
ATOM 12862 O O . GLY A 1 19 ? 19.599 2.842 -3.550 1.00 53.42 19 GLY A O 15
ATOM 12866 N N . ARG A 1 20 ? 20.270 3.283 -5.652 1.00 62.24 20 ARG A N 15
ATOM 12867 C CA . ARG A 1 20 ? 19.000 3.879 -6.050 1.00 64.40 20 ARG A CA 15
ATOM 12868 C C . ARG A 1 20 ? 18.094 2.840 -6.706 1.00 4.44 20 ARG A C 15
ATOM 12869 O O . ARG A 1 20 ? 18.332 2.421 -7.839 1.00 73.22 20 ARG A O 15
ATOM 12890 N N . LEU A 1 21 ? 17.057 2.430 -5.985 1.00 75.35 21 LEU A N 15
ATOM 12891 C CA . LEU A 1 21 ? 16.114 1.440 -6.496 1.00 64.14 21 LEU A CA 15
ATOM 12892 C C . LEU A 1 21 ? 15.382 1.969 -7.726 1.00 23.34 21 LEU A C 15
ATOM 12893 O O . LEU A 1 21 ? 14.597 2.913 -7.636 1.00 40.22 21 LEU A O 15
ATOM 12909 N N . THR A 1 22 ? 15.643 1.352 -8.874 1.00 40.23 22 THR A N 15
ATOM 12910 C CA . THR A 1 22 ? 15.009 1.760 -10.122 1.00 34.54 22 THR A CA 15
ATOM 12911 C C . THR A 1 22 ? 14.525 0.550 -10.913 1.00 62.22 22 THR A C 15
ATOM 12912 O O . THR A 1 22 ? 15.078 -0.544 -10.792 1.00 72.23 22 THR A O 15
ATOM 12923 N N . CYS A 1 23 ? 13.492 0.753 -11.723 1.00 42.21 23 CYS A N 15
ATOM 12924 C CA . CYS A 1 23 ? 12.934 -0.322 -12.535 1.00 61.13 23 CYS A CA 15
ATOM 12925 C C . CYS A 1 23 ? 13.941 -0.793 -13.580 1.00 31.44 23 CYS A C 15
ATOM 12926 O O . CYS A 1 23 ? 14.267 -0.064 -14.516 1.00 11.32 23 CYS A O 15
ATOM 12934 N N . SER A 1 24 ? 14.431 -2.017 -13.411 1.00 64.21 24 SER A N 15
ATOM 12935 C CA . SER A 1 24 ? 15.406 -2.584 -14.336 1.00 72.20 24 SER A CA 15
ATOM 12936 C C . SER A 1 24 ? 14.804 -2.743 -15.729 1.00 41.01 24 SER A C 15
ATOM 12937 O O . SER A 1 24 ? 15.524 -2.922 -16.711 1.00 4.35 24 SER A O 15
ATOM 12945 N N . GLU A 1 25 ? 13.479 -2.676 -15.805 1.00 74.25 25 GLU A N 15
ATOM 12946 C CA . GLU A 1 25 ? 12.780 -2.813 -17.078 1.00 34.52 25 GLU A CA 15
ATOM 12947 C C . GLU A 1 25 ? 12.929 -1.549 -17.919 1.00 75.35 25 GLU A C 15
ATOM 12948 O O . GLU A 1 25 ? 13.023 -1.615 -19.146 1.00 1.23 25 GLU A O 15
ATOM 12960 N N . CYS A 1 26 ? 12.948 -0.401 -17.253 1.00 12.35 26 CYS A N 15
ATOM 12961 C CA . CYS A 1 26 ? 13.084 0.879 -17.938 1.00 54.53 26 CYS A CA 15
ATOM 12962 C C . CYS A 1 26 ? 14.533 1.355 -17.920 1.00 13.11 26 CYS A C 15
ATOM 12963 O O . CYS A 1 26 ? 15.031 1.898 -18.905 1.00 22.21 26 CYS A O 15
ATOM 12971 N N . GLY A 1 27 ? 15.204 1.149 -16.791 1.00 33.44 27 GLY A N 15
ATOM 12972 C CA . GLY A 1 27 ? 16.589 1.564 -16.664 1.00 75.22 27 GLY A CA 15
ATOM 12973 C C . GLY A 1 27 ? 16.724 2.977 -16.133 1.00 31.13 27 GLY A C 15
ATOM 12974 O O . GLY A 1 27 ? 17.713 3.309 -15.481 1.00 22.02 27 GLY A O 15
ATOM 12978 N N . GLU A 1 28 ? 15.728 3.811 -16.413 1.00 54.13 28 GLU A N 15
ATOM 12979 C CA . GLU A 1 28 ? 15.742 5.197 -15.960 1.00 42.14 28 GLU A CA 15
ATOM 12980 C C . GLU A 1 28 ? 15.338 5.294 -14.492 1.00 62.00 28 GLU A C 15
ATOM 12981 O O . GLU A 1 28 ? 14.399 4.632 -14.051 1.00 20.14 28 GLU A O 15
ATOM 12993 N N . SER A 1 29 ? 16.055 6.123 -13.741 1.00 2.44 29 SER A N 15
ATOM 12994 C CA . SER A 1 29 ? 15.775 6.304 -12.321 1.00 2.30 29 SER A CA 15
ATOM 12995 C C . SER A 1 29 ? 14.353 6.813 -12.108 1.00 53.14 29 SER A C 15
ATOM 12996 O O . SER A 1 29 ? 13.951 7.826 -12.683 1.00 34.22 29 SER A O 15
ATOM 13004 N N . LEU A 1 30 ? 13.595 6.103 -11.279 1.00 43.53 30 LEU A N 15
ATOM 13005 C CA . LEU A 1 30 ? 12.216 6.482 -10.989 1.00 65.33 30 LEU A CA 15
ATOM 13006 C C . LEU A 1 30 ? 12.163 7.801 -10.226 1.00 11.30 30 LEU A C 15
ATOM 13007 O O . LEU A 1 30 ? 13.148 8.220 -9.617 1.00 71.51 30 LEU A O 15
ATOM 13023 N N . LYS A 1 31 ? 11.005 8.452 -10.261 1.00 42.40 31 LYS A N 15
ATOM 13024 C CA . LYS A 1 31 ? 10.820 9.723 -9.570 1.00 43.02 31 LYS A CA 15
ATOM 13025 C C . LYS A 1 31 ? 10.370 9.499 -8.130 1.00 24.10 31 LYS A C 15
ATOM 13026 O O . LYS A 1 31 ? 9.270 9.006 -7.882 1.00 31.21 31 LYS A O 15
ATOM 13045 N N . LYS A 1 32 ? 11.228 9.865 -7.183 1.00 52.34 32 LYS A N 15
ATOM 13046 C CA . LYS A 1 32 ? 10.918 9.707 -5.767 1.00 43.23 32 LYS A CA 15
ATOM 13047 C C . LYS A 1 32 ? 10.061 10.865 -5.265 1.00 63.21 32 LYS A C 15
ATOM 13048 O O . LYS A 1 32 ? 10.529 12.000 -5.166 1.00 34.53 32 LYS A O 15
ATOM 13067 N N . LYS A 1 33 ? 8.805 10.571 -4.948 1.00 71.23 33 LYS A N 15
ATOM 13068 C CA . LYS A 1 33 ? 7.883 11.586 -4.453 1.00 75.14 33 LYS A CA 15
ATOM 13069 C C . LYS A 1 33 ? 8.099 11.838 -2.965 1.00 34.14 33 LYS A C 15
ATOM 13070 O O . LYS A 1 33 ? 8.669 11.005 -2.261 1.00 51.32 33 LYS A O 15
ATOM 13089 N N . ASN A 1 34 ? 7.638 12.991 -2.491 1.00 54.13 34 ASN A N 15
ATOM 13090 C CA . ASN A 1 34 ? 7.780 13.352 -1.085 1.00 70.24 34 ASN A CA 15
ATOM 13091 C C . ASN A 1 34 ? 6.664 12.733 -0.249 1.00 70.22 34 ASN A C 15
ATOM 13092 O O . ASN A 1 34 ? 5.539 13.233 -0.229 1.00 61.33 34 ASN A O 15
ATOM 13103 N N . ASP A 1 35 ? 6.984 11.643 0.440 1.00 54.02 35 ASP A N 15
ATOM 13104 C CA . ASP A 1 35 ? 6.009 10.956 1.279 1.00 1.15 35 ASP A CA 15
ATOM 13105 C C . ASP A 1 35 ? 6.316 11.174 2.758 1.00 63.32 35 ASP A C 15
ATOM 13106 O O . ASP A 1 35 ? 7.034 10.397 3.389 1.00 41.53 35 ASP A O 15
ATOM 13115 N N . PRO A 1 36 ? 5.762 12.255 3.325 1.00 53.42 36 PRO A N 15
ATOM 13116 C CA . PRO A 1 36 ? 5.963 12.601 4.735 1.00 33.32 36 PRO A CA 15
ATOM 13117 C C . PRO A 1 36 ? 5.261 11.627 5.676 1.00 25.01 36 PRO A C 15
ATOM 13118 O O . PRO A 1 36 ? 5.749 11.348 6.772 1.00 54.21 36 PRO A O 15
ATOM 13129 N N . ASP A 1 37 ? 4.116 11.113 5.241 1.00 25.55 37 ASP A N 15
ATOM 13130 C CA . ASP A 1 37 ? 3.349 10.168 6.045 1.00 52.12 37 ASP A CA 15
ATOM 13131 C C . ASP A 1 37 ? 4.142 8.887 6.283 1.00 72.34 37 ASP A C 15
ATOM 13132 O O . ASP A 1 37 ? 4.025 8.260 7.335 1.00 74.11 37 ASP A O 15
ATOM 13141 N N . GLU A 1 38 ? 4.947 8.504 5.297 1.00 64.21 38 GLU A N 15
ATOM 13142 C CA . GLU A 1 38 ? 5.758 7.296 5.399 1.00 32.22 38 GLU A CA 15
ATOM 13143 C C . GLU A 1 38 ? 7.176 7.629 5.853 1.00 42.01 38 GLU A C 15
ATOM 13144 O O . GLU A 1 38 ? 7.744 8.647 5.456 1.00 31.13 38 GLU A O 15
ATOM 13156 N N . VAL A 1 39 ? 7.743 6.764 6.688 1.00 71.43 39 VAL A N 15
ATOM 13157 C CA . VAL A 1 39 ? 9.095 6.965 7.196 1.00 74.52 39 VAL A CA 15
ATOM 13158 C C . VAL A 1 39 ? 10.114 6.189 6.368 1.00 34.05 39 VAL A C 15
ATOM 13159 O O . VAL A 1 39 ? 11.100 5.677 6.899 1.00 52.20 39 VAL A O 15
ATOM 13172 N N . PHE A 1 40 ? 9.869 6.106 5.065 1.00 42.11 40 PHE A N 15
ATOM 13173 C CA . PHE A 1 40 ? 10.765 5.392 4.163 1.00 44.21 40 PHE A CA 15
ATOM 13174 C C . PHE A 1 40 ? 10.692 5.971 2.753 1.00 44.11 40 PHE A C 15
ATOM 13175 O O . PHE A 1 40 ? 9.864 6.836 2.467 1.00 31.53 40 PHE A O 15
ATOM 13192 N N . SER A 1 41 ? 11.566 5.488 1.875 1.00 2.14 41 SER A N 15
ATOM 13193 C CA . SER A 1 41 ? 11.605 5.960 0.496 1.00 33.12 41 SER A CA 15
ATOM 13194 C C . SER A 1 41 ? 10.611 5.191 -0.369 1.00 60.40 41 SER A C 15
ATOM 13195 O O . SER A 1 41 ? 10.219 4.072 -0.038 1.00 75.44 41 SER A O 15
ATOM 13203 N N . VAL A 1 42 ? 10.208 5.800 -1.480 1.00 32.53 42 VAL A N 15
ATOM 13204 C CA . VAL A 1 42 ? 9.261 5.173 -2.394 1.00 72.03 42 VAL A CA 15
ATOM 13205 C C . VAL A 1 42 ? 9.595 5.506 -3.844 1.00 71.52 42 VAL A C 15
ATOM 13206 O O . VAL A 1 42 ? 9.845 6.662 -4.185 1.00 33.13 42 VAL A O 15
ATOM 13219 N N . ARG A 1 43 ? 9.597 4.484 -4.694 1.00 42.04 43 ARG A N 15
ATOM 13220 C CA . ARG A 1 43 ? 9.901 4.668 -6.108 1.00 63.43 43 ARG A CA 15
ATOM 13221 C C . ARG A 1 43 ? 8.678 4.370 -6.971 1.00 1.13 43 ARG A C 15
ATOM 13222 O O . ARG A 1 43 ? 8.136 3.265 -6.936 1.00 63.13 43 ARG A O 15
ATOM 13243 N N . ILE A 1 44 ? 8.249 5.363 -7.742 1.00 13.31 44 ILE A N 15
ATOM 13244 C CA . ILE A 1 44 ? 7.090 5.207 -8.613 1.00 5.51 44 ILE A CA 15
ATOM 13245 C C . ILE A 1 44 ? 7.503 5.201 -10.081 1.00 4.52 44 ILE A C 15
ATOM 13246 O O . ILE A 1 44 ? 8.211 6.098 -10.541 1.00 4.23 44 ILE A O 15
ATOM 13262 N N . CYS A 1 45 ? 7.055 4.187 -10.811 1.00 61.34 45 CYS A N 15
ATOM 13263 C CA . CYS A 1 45 ? 7.377 4.064 -12.229 1.00 0.12 45 CYS A CA 15
ATOM 13264 C C . CYS A 1 45 ? 6.281 4.682 -13.091 1.00 33.23 45 CYS A C 15
ATOM 13265 O O . CYS A 1 45 ? 5.203 4.108 -13.247 1.00 43.21 45 CYS A O 15
ATOM 13273 N N . ALA A 1 46 ? 6.563 5.856 -13.646 1.00 71.55 46 ALA A N 15
ATOM 13274 C CA . ALA A 1 46 ? 5.601 6.551 -14.493 1.00 2.03 46 ALA A CA 15
ATOM 13275 C C . ALA A 1 46 ? 5.468 5.867 -15.849 1.00 33.21 46 ALA A C 15
ATOM 13276 O O . ALA A 1 46 ? 4.481 6.062 -16.559 1.00 31.13 46 ALA A O 15
ATOM 13283 N N . ASP A 1 47 ? 6.466 5.066 -16.203 1.00 24.41 47 ASP A N 15
ATOM 13284 C CA . ASP A 1 47 ? 6.460 4.352 -17.475 1.00 21.14 47 ASP A CA 15
ATOM 13285 C C . ASP A 1 47 ? 5.697 3.036 -17.356 1.00 12.53 47 ASP A C 15
ATOM 13286 O O . ASP A 1 47 ? 4.889 2.696 -18.221 1.00 14.05 47 ASP A O 15
ATOM 13295 N N . CYS A 1 48 ? 5.959 2.301 -16.281 1.00 2.30 48 CYS A N 15
ATOM 13296 C CA . CYS A 1 48 ? 5.298 1.022 -16.050 1.00 23.32 48 CYS A CA 15
ATOM 13297 C C . CYS A 1 48 ? 3.908 1.227 -15.456 1.00 44.13 48 CYS A C 15
ATOM 13298 O O . CYS A 1 48 ? 2.990 0.450 -15.716 1.00 43.51 48 CYS A O 15
ATOM 13306 N N . GLY A 1 49 ? 3.762 2.279 -14.656 1.00 33.53 49 GLY A N 15
ATOM 13307 C CA . GLY A 1 49 ? 2.481 2.566 -14.036 1.00 4.10 49 GLY A CA 15
ATOM 13308 C C . GLY A 1 49 ? 2.291 1.825 -12.727 1.00 43.42 49 GLY A C 15
ATOM 13309 O O . GLY A 1 49 ? 1.273 1.165 -12.522 1.00 60.45 49 GLY A O 15
ATOM 13313 N N . ARG A 1 50 ? 3.274 1.934 -11.839 1.00 44.05 50 ARG A N 15
ATOM 13314 C CA . ARG A 1 50 ? 3.212 1.267 -10.545 1.00 31.42 50 ARG A CA 15
ATOM 13315 C C . ARG A 1 50 ? 4.094 1.978 -9.523 1.00 65.13 50 ARG A C 15
ATOM 13316 O O . ARG A 1 50 ? 4.788 2.939 -9.852 1.00 4.42 50 ARG A O 15
ATOM 13337 N N . GLU A 1 51 ? 4.061 1.498 -8.284 1.00 23.00 51 GLU A N 15
ATOM 13338 C CA . GLU A 1 51 ? 4.857 2.089 -7.215 1.00 3.40 51 GLU A CA 15
ATOM 13339 C C . GLU A 1 51 ? 5.488 1.007 -6.343 1.00 73.04 51 GLU A C 15
ATOM 13340 O O . GLU A 1 51 ? 5.020 -0.131 -6.314 1.00 31.31 51 GLU A O 15
ATOM 13352 N N . TRP A 1 52 ? 6.551 1.371 -5.636 1.00 65.44 52 TRP A N 15
ATOM 13353 C CA . TRP A 1 52 ? 7.247 0.431 -4.764 1.00 60.24 52 TRP A CA 15
ATOM 13354 C C . TRP A 1 52 ? 7.782 1.134 -3.522 1.00 14.40 52 TRP A C 15
ATOM 13355 O O . TRP A 1 52 ? 8.150 2.308 -3.571 1.00 15.43 52 TRP A O 15
ATOM 13376 N N . LYS A 1 53 ? 7.822 0.410 -2.409 1.00 5.34 53 LYS A N 15
ATOM 13377 C CA . LYS A 1 53 ? 8.314 0.964 -1.153 1.00 12.44 53 LYS A CA 15
ATOM 13378 C C . LYS A 1 53 ? 9.748 0.519 -0.886 1.00 1.33 53 LYS A C 15
ATOM 13379 O O . LYS A 1 53 ? 10.017 -0.669 -0.716 1.00 32.40 53 LYS A O 15
ATOM 13398 N N . GLU A 1 54 ? 10.665 1.482 -0.849 1.00 35.31 54 GLU A N 15
ATOM 13399 C CA . GLU A 1 54 ? 12.071 1.187 -0.602 1.00 1.22 54 GLU A CA 15
ATOM 13400 C C . GLU A 1 54 ? 12.463 1.561 0.825 1.00 53.21 54 GLU A C 15
ATOM 13401 O O . GLU A 1 54 ? 12.268 2.698 1.257 1.00 54.23 54 GLU A O 15
ATOM 13413 N N . LEU A 1 55 ? 13.016 0.597 1.552 1.00 33.12 55 LEU A N 15
ATOM 13414 C CA . LEU A 1 55 ? 13.435 0.823 2.931 1.00 11.31 55 LEU A CA 15
ATOM 13415 C C . LEU A 1 55 ? 14.854 1.380 2.984 1.00 21.13 55 LEU A C 15
ATOM 13416 O O . LEU A 1 55 ? 15.770 0.832 2.370 1.00 54.55 55 LEU A O 15
ATOM 13432 N N . ARG A 1 56 ? 15.029 2.470 3.725 1.00 65.45 56 ARG A N 15
ATOM 13433 C CA . ARG A 1 56 ? 16.337 3.100 3.859 1.00 64.50 56 ARG A CA 15
ATOM 13434 C C . ARG A 1 56 ? 17.132 2.465 4.997 1.00 41.04 56 ARG A C 15
ATOM 13435 O O . ARG A 1 56 ? 16.661 2.395 6.132 1.00 61.31 56 ARG A O 15
ATOM 13456 N N . MET A 1 1 ? 2.083 -2.534 1.875 1.00 14.05 1 MET A N 16
ATOM 13457 C CA . MET A 1 1 ? 2.531 -1.761 0.723 1.00 23.30 1 MET A CA 16
ATOM 13458 C C . MET A 1 1 ? 3.571 -2.537 -0.080 1.00 54.23 1 MET A C 16
ATOM 13459 O O . MET A 1 1 ? 4.345 -3.316 0.475 1.00 2.05 1 MET A O 16
ATOM 13473 N N . LYS A 1 2 ? 3.582 -2.319 -1.391 1.00 11.01 2 LYS A N 16
ATOM 13474 C CA . LYS A 1 2 ? 4.526 -2.996 -2.271 1.00 64.35 2 LYS A CA 16
ATOM 13475 C C . LYS A 1 2 ? 5.963 -2.631 -1.912 1.00 61.22 2 LYS A C 16
ATOM 13476 O O . LYS A 1 2 ? 6.492 -1.619 -2.373 1.00 52.12 2 LYS A O 16
ATOM 13495 N N . THR A 1 3 ? 6.592 -3.463 -1.087 1.00 52.21 3 THR A N 16
ATOM 13496 C CA . THR A 1 3 ? 7.967 -3.228 -0.667 1.00 2.35 3 THR A CA 16
ATOM 13497 C C . THR A 1 3 ? 8.951 -3.599 -1.770 1.00 72.14 3 THR A C 16
ATOM 13498 O O . THR A 1 3 ? 8.742 -4.566 -2.503 1.00 71.35 3 THR A O 16
ATOM 13509 N N . THR A 1 4 ? 10.026 -2.825 -1.884 1.00 54.12 4 THR A N 16
ATOM 13510 C CA . THR A 1 4 ? 11.042 -3.072 -2.899 1.00 73.32 4 THR A CA 16
ATOM 13511 C C . THR A 1 4 ? 11.574 -4.498 -2.808 1.00 4.31 4 THR A C 16
ATOM 13512 O O . THR A 1 4 ? 11.910 -5.111 -3.821 1.00 43.02 4 THR A O 16
ATOM 13523 N N . ARG A 1 5 ? 11.648 -5.020 -1.588 1.00 4.20 5 ARG A N 16
ATOM 13524 C CA . ARG A 1 5 ? 12.141 -6.374 -1.365 1.00 0.31 5 ARG A CA 16
ATOM 13525 C C . ARG A 1 5 ? 11.414 -7.371 -2.262 1.00 63.32 5 ARG A C 16
ATOM 13526 O O . ARG A 1 5 ? 12.002 -8.349 -2.725 1.00 34.51 5 ARG A O 16
ATOM 13547 N N . LYS A 1 6 ? 10.133 -7.117 -2.504 1.00 33.43 6 LYS A N 16
ATOM 13548 C CA . LYS A 1 6 ? 9.325 -7.991 -3.346 1.00 35.53 6 LYS A CA 16
ATOM 13549 C C . LYS A 1 6 ? 9.570 -7.703 -4.823 1.00 41.22 6 LYS A C 16
ATOM 13550 O O . LYS A 1 6 ? 9.832 -8.613 -5.608 1.00 71.13 6 LYS A O 16
ATOM 13569 N N . GLY A 1 7 ? 9.485 -6.429 -5.195 1.00 60.01 7 GLY A N 16
ATOM 13570 C CA . GLY A 1 7 ? 9.702 -6.044 -6.577 1.00 41.33 7 GLY A CA 16
ATOM 13571 C C . GLY A 1 7 ? 11.062 -6.471 -7.092 1.00 24.15 7 GLY A C 16
ATOM 13572 O O . GLY A 1 7 ? 11.216 -6.792 -8.271 1.00 0.21 7 GLY A O 16
ATOM 13576 N N . LEU A 1 8 ? 12.053 -6.475 -6.207 1.00 2.53 8 LEU A N 16
ATOM 13577 C CA . LEU A 1 8 ? 13.409 -6.864 -6.578 1.00 21.22 8 LEU A CA 16
ATOM 13578 C C . LEU A 1 8 ? 13.482 -8.357 -6.885 1.00 50.50 8 LEU A C 16
ATOM 13579 O O . LEU A 1 8 ? 13.873 -8.756 -7.982 1.00 31.11 8 LEU A O 16
ATOM 13595 N N . ARG A 1 9 ? 13.101 -9.175 -5.910 1.00 62.40 9 ARG A N 16
ATOM 13596 C CA . ARG A 1 9 ? 13.122 -10.624 -6.077 1.00 4.43 9 ARG A CA 16
ATOM 13597 C C . ARG A 1 9 ? 12.346 -11.039 -7.323 1.00 1.10 9 ARG A C 16
ATOM 13598 O O . ARG A 1 9 ? 12.723 -11.985 -8.014 1.00 74.43 9 ARG A O 16
ATOM 13619 N N . ASP A 1 10 ? 11.261 -10.325 -7.603 1.00 22.22 10 ASP A N 16
ATOM 13620 C CA . ASP A 1 10 ? 10.432 -10.619 -8.766 1.00 12.21 10 ASP A CA 16
ATOM 13621 C C . ASP A 1 10 ? 11.173 -10.293 -10.058 1.00 44.35 10 ASP A C 16
ATOM 13622 O O . ASP A 1 10 ? 10.932 -10.907 -11.097 1.00 15.33 10 ASP A O 16
ATOM 13631 N N . GLY A 1 11 ? 12.078 -9.321 -9.987 1.00 52.40 11 GLY A N 16
ATOM 13632 C CA . GLY A 1 11 ? 12.840 -8.929 -11.158 1.00 51.23 11 GLY A CA 16
ATOM 13633 C C . GLY A 1 11 ? 12.323 -7.649 -11.785 1.00 3.34 11 GLY A C 16
ATOM 13634 O O . GLY A 1 11 ? 12.381 -7.479 -13.002 1.00 24.11 11 GLY A O 16
ATOM 13638 N N . GLU A 1 12 ? 11.815 -6.747 -10.951 1.00 2.34 12 GLU A N 16
ATOM 13639 C CA . GLU A 1 12 ? 11.284 -5.477 -11.431 1.00 51.34 12 GLU A CA 16
ATOM 13640 C C . GLU A 1 12 ? 12.204 -4.322 -11.047 1.00 41.41 12 GLU A C 16
ATOM 13641 O O . GLU A 1 12 ? 12.353 -3.356 -11.797 1.00 1.42 12 GLU A O 16
ATOM 13653 N N . LEU A 1 13 ? 12.819 -4.428 -9.874 1.00 54.22 13 LEU A N 16
ATOM 13654 C CA . LEU A 1 13 ? 13.724 -3.393 -9.388 1.00 44.55 13 LEU A CA 16
ATOM 13655 C C . LEU A 1 13 ? 15.160 -3.906 -9.335 1.00 52.15 13 LEU A C 16
ATOM 13656 O O . LEU A 1 13 ? 15.395 -5.111 -9.248 1.00 52.44 13 LEU A O 16
ATOM 13672 N N . GLU A 1 14 ? 16.115 -2.983 -9.386 1.00 63.05 14 GLU A N 16
ATOM 13673 C CA . GLU A 1 14 ? 17.528 -3.343 -9.343 1.00 35.42 14 GLU A CA 16
ATOM 13674 C C . GLU A 1 14 ? 18.332 -2.300 -8.573 1.00 12.13 14 GLU A C 16
ATOM 13675 O O . GLU A 1 14 ? 17.977 -1.121 -8.546 1.00 62.13 14 GLU A O 16
ATOM 13687 N N . LYS A 1 15 ? 19.417 -2.742 -7.946 1.00 72.12 15 LYS A N 16
ATOM 13688 C CA . LYS A 1 15 ? 20.273 -1.849 -7.175 1.00 44.44 15 LYS A CA 16
ATOM 13689 C C . LYS A 1 15 ? 21.408 -1.305 -8.038 1.00 2.14 15 LYS A C 16
ATOM 13690 O O . LYS A 1 15 ? 22.052 -2.051 -8.776 1.00 12.03 15 LYS A O 16
ATOM 13709 N N . ASP A 1 16 ? 21.649 -0.002 -7.938 1.00 32.31 16 ASP A N 16
ATOM 13710 C CA . ASP A 1 16 ? 22.708 0.641 -8.707 1.00 21.41 16 ASP A CA 16
ATOM 13711 C C . ASP A 1 16 ? 23.949 0.856 -7.847 1.00 4.51 16 ASP A C 16
ATOM 13712 O O . ASP A 1 16 ? 23.972 0.500 -6.668 1.00 52.02 16 ASP A O 16
ATOM 13721 N N . THR A 1 17 ? 24.983 1.442 -8.444 1.00 72.24 17 THR A N 16
ATOM 13722 C CA . THR A 1 17 ? 26.229 1.703 -7.735 1.00 14.14 17 THR A CA 16
ATOM 13723 C C . THR A 1 17 ? 25.977 2.489 -6.453 1.00 53.21 17 THR A C 16
ATOM 13724 O O . THR A 1 17 ? 26.629 2.260 -5.434 1.00 42.24 17 THR A O 16
ATOM 13735 N N . TYR A 1 18 ? 25.027 3.416 -6.510 1.00 74.22 18 TYR A N 16
ATOM 13736 C CA . TYR A 1 18 ? 24.690 4.237 -5.354 1.00 12.43 18 TYR A CA 16
ATOM 13737 C C . TYR A 1 18 ? 23.481 3.670 -4.615 1.00 64.54 18 TYR A C 16
ATOM 13738 O O . TYR A 1 18 ? 22.781 4.388 -3.904 1.00 35.43 18 TYR A O 16
ATOM 13756 N N . GLY A 1 19 ? 23.245 2.373 -4.791 1.00 35.13 19 GLY A N 16
ATOM 13757 C CA . GLY A 1 19 ? 22.121 1.729 -4.135 1.00 64.22 19 GLY A CA 16
ATOM 13758 C C . GLY A 1 19 ? 20.794 2.357 -4.510 1.00 35.23 19 GLY A C 16
ATOM 13759 O O . GLY A 1 19 ? 19.876 2.419 -3.691 1.00 40.12 19 GLY A O 16
ATOM 13763 N N . ARG A 1 20 ? 20.691 2.825 -5.749 1.00 72.23 20 ARG A N 16
ATOM 13764 C CA . ARG A 1 20 ? 19.466 3.454 -6.229 1.00 63.03 20 ARG A CA 16
ATOM 13765 C C . ARG A 1 20 ? 18.535 2.422 -6.858 1.00 62.43 20 ARG A C 16
ATOM 13766 O O . ARG A 1 20 ? 18.837 1.857 -7.911 1.00 11.31 20 ARG A O 16
ATOM 13787 N N . LEU A 1 21 ? 17.403 2.179 -6.207 1.00 2.11 21 LEU A N 16
ATOM 13788 C CA . LEU A 1 21 ? 16.427 1.214 -6.702 1.00 4.13 21 LEU A CA 16
ATOM 13789 C C . LEU A 1 21 ? 15.641 1.788 -7.876 1.00 65.03 21 LEU A C 16
ATOM 13790 O O . LEU A 1 21 ? 14.832 2.701 -7.710 1.00 5.52 21 LEU A O 16
ATOM 13806 N N . THR A 1 22 ? 15.883 1.245 -9.065 1.00 62.44 22 THR A N 16
ATOM 13807 C CA . THR A 1 22 ? 15.198 1.701 -10.268 1.00 11.32 22 THR A CA 16
ATOM 13808 C C . THR A 1 22 ? 14.646 0.526 -11.066 1.00 64.33 22 THR A C 16
ATOM 13809 O O . THR A 1 22 ? 15.176 -0.584 -11.001 1.00 20.31 22 THR A O 16
ATOM 13820 N N . CYS A 1 23 ? 13.581 0.776 -11.820 1.00 3.14 23 CYS A N 16
ATOM 13821 C CA . CYS A 1 23 ? 12.958 -0.263 -12.632 1.00 12.14 23 CYS A CA 16
ATOM 13822 C C . CYS A 1 23 ? 13.903 -0.734 -13.732 1.00 3.12 23 CYS A C 16
ATOM 13823 O O . CYS A 1 23 ? 14.217 0.015 -14.657 1.00 74.34 23 CYS A O 16
ATOM 13831 N N . SER A 1 24 ? 14.356 -1.979 -13.623 1.00 51.10 24 SER A N 16
ATOM 13832 C CA . SER A 1 24 ? 15.271 -2.548 -14.606 1.00 35.33 24 SER A CA 16
ATOM 13833 C C . SER A 1 24 ? 14.600 -2.658 -15.972 1.00 24.11 24 SER A C 16
ATOM 13834 O O . SER A 1 24 ? 15.268 -2.841 -16.989 1.00 42.42 24 SER A O 16
ATOM 13842 N N . GLU A 1 25 ? 13.276 -2.546 -15.985 1.00 52.41 25 GLU A N 16
ATOM 13843 C CA . GLU A 1 25 ? 12.515 -2.633 -17.226 1.00 32.11 25 GLU A CA 16
ATOM 13844 C C . GLU A 1 25 ? 12.668 -1.357 -18.049 1.00 75.30 25 GLU A C 16
ATOM 13845 O O . GLU A 1 25 ? 12.709 -1.401 -19.279 1.00 40.12 25 GLU A O 16
ATOM 13857 N N . CYS A 1 26 ? 12.750 -0.224 -17.362 1.00 10.51 26 CYS A N 16
ATOM 13858 C CA . CYS A 1 26 ? 12.897 1.066 -18.028 1.00 73.45 26 CYS A CA 16
ATOM 13859 C C . CYS A 1 26 ? 14.358 1.502 -18.053 1.00 70.43 26 CYS A C 16
ATOM 13860 O O . CYS A 1 26 ? 14.835 2.053 -19.044 1.00 63.43 26 CYS A O 16
ATOM 13868 N N . GLY A 1 27 ? 15.064 1.252 -16.954 1.00 54.22 27 GLY A N 16
ATOM 13869 C CA . GLY A 1 27 ? 16.463 1.627 -16.870 1.00 10.20 27 GLY A CA 16
ATOM 13870 C C . GLY A 1 27 ? 16.657 3.021 -16.307 1.00 12.13 27 GLY A C 16
ATOM 13871 O O . GLY A 1 27 ? 17.679 3.309 -15.685 1.00 51.01 27 GLY A O 16
ATOM 13875 N N . GLU A 1 28 ? 15.674 3.888 -16.526 1.00 55.51 28 GLU A N 16
ATOM 13876 C CA . GLU A 1 28 ? 15.743 5.261 -16.037 1.00 70.53 28 GLU A CA 16
ATOM 13877 C C . GLU A 1 28 ? 15.388 5.329 -14.555 1.00 22.43 28 GLU A C 16
ATOM 13878 O O . GLU A 1 28 ? 14.455 4.669 -14.098 1.00 14.10 28 GLU A O 16
ATOM 13890 N N . SER A 1 29 ? 16.141 6.131 -13.808 1.00 71.43 29 SER A N 16
ATOM 13891 C CA . SER A 1 29 ? 15.910 6.282 -12.377 1.00 13.14 29 SER A CA 16
ATOM 13892 C C . SER A 1 29 ? 14.503 6.808 -12.106 1.00 43.01 29 SER A C 16
ATOM 13893 O O . SER A 1 29 ? 14.118 7.868 -12.601 1.00 43.21 29 SER A O 16
ATOM 13901 N N . LEU A 1 30 ? 13.740 6.059 -11.317 1.00 43.44 30 LEU A N 16
ATOM 13902 C CA . LEU A 1 30 ? 12.376 6.449 -10.980 1.00 35.34 30 LEU A CA 16
ATOM 13903 C C . LEU A 1 30 ? 12.362 7.745 -10.176 1.00 41.33 30 LEU A C 16
ATOM 13904 O O . LEU A 1 30 ? 13.370 8.132 -9.583 1.00 75.24 30 LEU A O 16
ATOM 13920 N N . LYS A 1 31 ? 11.213 8.413 -10.159 1.00 62.33 31 LYS A N 16
ATOM 13921 C CA . LYS A 1 31 ? 11.066 9.664 -9.426 1.00 52.31 31 LYS A CA 16
ATOM 13922 C C . LYS A 1 31 ? 10.660 9.403 -7.979 1.00 61.22 31 LYS A C 16
ATOM 13923 O O . LYS A 1 31 ? 9.569 8.900 -7.710 1.00 71.15 31 LYS A O 16
ATOM 13942 N N . LYS A 1 32 ? 11.545 9.748 -7.050 1.00 14.52 32 LYS A N 16
ATOM 13943 C CA . LYS A 1 32 ? 11.278 9.554 -5.630 1.00 3.05 32 LYS A CA 16
ATOM 13944 C C . LYS A 1 32 ? 10.434 10.696 -5.073 1.00 1.01 32 LYS A C 16
ATOM 13945 O O . LYS A 1 32 ? 10.786 11.868 -5.212 1.00 62.44 32 LYS A O 16
ATOM 13964 N N . LYS A 1 33 ? 9.319 10.347 -4.440 1.00 52.45 33 LYS A N 16
ATOM 13965 C CA . LYS A 1 33 ? 8.425 11.342 -3.860 1.00 10.42 33 LYS A CA 16
ATOM 13966 C C . LYS A 1 33 ? 8.682 11.498 -2.364 1.00 44.24 33 LYS A C 16
ATOM 13967 O O . LYS A 1 33 ? 9.293 10.634 -1.737 1.00 43.11 33 LYS A O 16
ATOM 13986 N N . ASN A 1 34 ? 8.211 12.605 -1.800 1.00 1.14 34 ASN A N 16
ATOM 13987 C CA . ASN A 1 34 ? 8.390 12.873 -0.377 1.00 52.12 34 ASN A CA 16
ATOM 13988 C C . ASN A 1 34 ? 7.056 12.805 0.361 1.00 24.31 34 ASN A C 16
ATOM 13989 O O . ASN A 1 34 ? 6.318 13.788 0.423 1.00 42.02 34 ASN A O 16
ATOM 14000 N N . ASP A 1 35 ? 6.755 11.638 0.920 1.00 61.22 35 ASP A N 16
ATOM 14001 C CA . ASP A 1 35 ? 5.512 11.441 1.656 1.00 74.23 35 ASP A CA 16
ATOM 14002 C C . ASP A 1 35 ? 5.734 11.614 3.155 1.00 62.21 35 ASP A C 16
ATOM 14003 O O . ASP A 1 35 ? 6.744 11.183 3.711 1.00 24.32 35 ASP A O 16
ATOM 14012 N N . PRO A 1 36 ? 4.770 12.261 3.826 1.00 74.41 36 PRO A N 16
ATOM 14013 C CA . PRO A 1 36 ? 4.838 12.506 5.270 1.00 54.15 36 PRO A CA 16
ATOM 14014 C C . PRO A 1 36 ? 4.681 11.226 6.083 1.00 10.12 36 PRO A C 16
ATOM 14015 O O . PRO A 1 36 ? 5.465 10.959 6.994 1.00 35.34 36 PRO A O 16
ATOM 14026 N N . ASP A 1 37 ? 3.665 10.438 5.748 1.00 1.43 37 ASP A N 16
ATOM 14027 C CA . ASP A 1 37 ? 3.407 9.185 6.447 1.00 32.23 37 ASP A CA 16
ATOM 14028 C C . ASP A 1 37 ? 4.514 8.172 6.173 1.00 32.40 37 ASP A C 16
ATOM 14029 O O . ASP A 1 37 ? 4.856 7.364 7.036 1.00 70.00 37 ASP A O 16
ATOM 14038 N N . GLU A 1 38 ? 5.068 8.221 4.966 1.00 62.42 38 GLU A N 16
ATOM 14039 C CA . GLU A 1 38 ? 6.135 7.305 4.578 1.00 0.22 38 GLU A CA 16
ATOM 14040 C C . GLU A 1 38 ? 7.504 7.896 4.904 1.00 71.21 38 GLU A C 16
ATOM 14041 O O . GLU A 1 38 ? 7.922 8.888 4.307 1.00 3.14 38 GLU A O 16
ATOM 14053 N N . VAL A 1 39 ? 8.197 7.279 5.856 1.00 71.44 39 VAL A N 16
ATOM 14054 C CA . VAL A 1 39 ? 9.519 7.742 6.261 1.00 35.34 39 VAL A CA 16
ATOM 14055 C C . VAL A 1 39 ? 10.616 7.013 5.494 1.00 72.11 39 VAL A C 16
ATOM 14056 O O . VAL A 1 39 ? 11.637 6.629 6.064 1.00 21.23 39 VAL A O 16
ATOM 14069 N N . PHE A 1 40 ? 10.398 6.826 4.196 1.00 24.13 40 PHE A N 16
ATOM 14070 C CA . PHE A 1 40 ? 11.369 6.142 3.349 1.00 11.33 40 PHE A CA 16
ATOM 14071 C C . PHE A 1 40 ? 11.282 6.642 1.910 1.00 31.21 40 PHE A C 16
ATOM 14072 O O . PHE A 1 40 ? 10.427 7.463 1.577 1.00 21.42 40 PHE A O 16
ATOM 14089 N N . SER A 1 41 ? 12.173 6.141 1.061 1.00 24.52 41 SER A N 16
ATOM 14090 C CA . SER A 1 41 ? 12.201 6.538 -0.341 1.00 41.34 41 SER A CA 16
ATOM 14091 C C . SER A 1 41 ? 11.225 5.701 -1.163 1.00 0.42 41 SER A C 16
ATOM 14092 O O . SER A 1 41 ? 11.390 4.489 -1.298 1.00 33.13 41 SER A O 16
ATOM 14100 N N . VAL A 1 42 ? 10.207 6.358 -1.710 1.00 42.33 42 VAL A N 16
ATOM 14101 C CA . VAL A 1 42 ? 9.204 5.677 -2.520 1.00 22.34 42 VAL A CA 16
ATOM 14102 C C . VAL A 1 42 ? 9.513 5.812 -4.006 1.00 62.14 42 VAL A C 16
ATOM 14103 O O . VAL A 1 42 ? 9.547 6.918 -4.546 1.00 3.14 42 VAL A O 16
ATOM 14116 N N . ARG A 1 43 ? 9.737 4.679 -4.664 1.00 24.01 43 ARG A N 16
ATOM 14117 C CA . ARG A 1 43 ? 10.044 4.671 -6.089 1.00 64.31 43 ARG A CA 16
ATOM 14118 C C . ARG A 1 43 ? 8.791 4.391 -6.914 1.00 23.24 43 ARG A C 16
ATOM 14119 O O . ARG A 1 43 ? 8.208 3.310 -6.827 1.00 31.14 43 ARG A O 16
ATOM 14140 N N . ILE A 1 44 ? 8.384 5.371 -7.712 1.00 54.41 44 ILE A N 16
ATOM 14141 C CA . ILE A 1 44 ? 7.201 5.230 -8.552 1.00 13.11 44 ILE A CA 16
ATOM 14142 C C . ILE A 1 44 ? 7.576 5.199 -10.030 1.00 1.54 44 ILE A C 16
ATOM 14143 O O . ILE A 1 44 ? 8.250 6.102 -10.528 1.00 74.03 44 ILE A O 16
ATOM 14159 N N . CYS A 1 45 ? 7.135 4.157 -10.725 1.00 12.13 45 CYS A N 16
ATOM 14160 C CA . CYS A 1 45 ? 7.423 4.009 -12.147 1.00 25.12 45 CYS A CA 16
ATOM 14161 C C . CYS A 1 45 ? 6.315 4.626 -12.994 1.00 21.23 45 CYS A C 16
ATOM 14162 O O . CYS A 1 45 ? 5.227 4.063 -13.115 1.00 43.42 45 CYS A O 16
ATOM 14170 N N . ALA A 1 46 ? 6.599 5.786 -13.576 1.00 52.21 46 ALA A N 16
ATOM 14171 C CA . ALA A 1 46 ? 5.626 6.479 -14.412 1.00 3.43 46 ALA A CA 16
ATOM 14172 C C . ALA A 1 46 ? 5.456 5.776 -15.754 1.00 51.52 46 ALA A C 16
ATOM 14173 O O . ALA A 1 46 ? 4.455 5.970 -16.445 1.00 2.54 46 ALA A O 16
ATOM 14180 N N . ASP A 1 47 ? 6.439 4.961 -16.118 1.00 71.53 47 ASP A N 16
ATOM 14181 C CA . ASP A 1 47 ? 6.397 4.228 -17.379 1.00 4.14 47 ASP A CA 16
ATOM 14182 C C . ASP A 1 47 ? 5.628 2.920 -17.222 1.00 11.20 47 ASP A C 16
ATOM 14183 O O . ASP A 1 47 ? 4.789 2.578 -18.057 1.00 3.13 47 ASP A O 16
ATOM 14192 N N . CYS A 1 48 ? 5.919 2.193 -16.149 1.00 43.31 48 CYS A N 16
ATOM 14193 C CA . CYS A 1 48 ? 5.256 0.922 -15.884 1.00 21.51 48 CYS A CA 16
ATOM 14194 C C . CYS A 1 48 ? 3.887 1.144 -15.251 1.00 15.23 48 CYS A C 16
ATOM 14195 O O . CYS A 1 48 ? 2.955 0.373 -15.475 1.00 33.11 48 CYS A O 16
ATOM 14203 N N . GLY A 1 49 ? 3.773 2.204 -14.456 1.00 53.54 49 GLY A N 16
ATOM 14204 C CA . GLY A 1 49 ? 2.514 2.509 -13.801 1.00 61.31 49 GLY A CA 16
ATOM 14205 C C . GLY A 1 49 ? 2.357 1.781 -12.480 1.00 43.44 49 GLY A C 16
ATOM 14206 O O . GLY A 1 49 ? 1.340 1.131 -12.239 1.00 65.55 49 GLY A O 16
ATOM 14210 N N . ARG A 1 50 ? 3.367 1.890 -11.623 1.00 42.13 50 ARG A N 16
ATOM 14211 C CA . ARG A 1 50 ? 3.338 1.235 -10.321 1.00 61.23 50 ARG A CA 16
ATOM 14212 C C . ARG A 1 50 ? 4.229 1.969 -9.323 1.00 71.23 50 ARG A C 16
ATOM 14213 O O . ARG A 1 50 ? 4.910 2.931 -9.676 1.00 64.42 50 ARG A O 16
ATOM 14234 N N . GLU A 1 51 ? 4.217 1.508 -8.076 1.00 71.24 51 GLU A N 16
ATOM 14235 C CA . GLU A 1 51 ? 5.023 2.122 -7.028 1.00 32.02 51 GLU A CA 16
ATOM 14236 C C . GLU A 1 51 ? 5.655 1.059 -6.134 1.00 35.31 51 GLU A C 16
ATOM 14237 O O . GLU A 1 51 ? 5.176 -0.073 -6.065 1.00 60.43 51 GLU A O 16
ATOM 14249 N N . TRP A 1 52 ? 6.731 1.432 -5.452 1.00 64.51 52 TRP A N 16
ATOM 14250 C CA . TRP A 1 52 ? 7.430 0.510 -4.563 1.00 14.23 52 TRP A CA 16
ATOM 14251 C C . TRP A 1 52 ? 7.992 1.245 -3.351 1.00 30.53 52 TRP A C 16
ATOM 14252 O O . TRP A 1 52 ? 8.219 2.454 -3.395 1.00 32.22 52 TRP A O 16
ATOM 14273 N N . LYS A 1 53 ? 8.215 0.507 -2.268 1.00 65.35 53 LYS A N 16
ATOM 14274 C CA . LYS A 1 53 ? 8.753 1.087 -1.044 1.00 2.22 53 LYS A CA 16
ATOM 14275 C C . LYS A 1 53 ? 10.234 0.757 -0.890 1.00 4.21 53 LYS A C 16
ATOM 14276 O O . LYS A 1 53 ? 10.604 -0.400 -0.697 1.00 63.52 53 LYS A O 16
ATOM 14295 N N . GLU A 1 54 ? 11.077 1.782 -0.975 1.00 15.30 54 GLU A N 16
ATOM 14296 C CA . GLU A 1 54 ? 12.517 1.599 -0.844 1.00 43.32 54 GLU A CA 16
ATOM 14297 C C . GLU A 1 54 ? 13.003 2.064 0.526 1.00 74.20 54 GLU A C 16
ATOM 14298 O O . GLU A 1 54 ? 12.982 3.256 0.833 1.00 14.43 54 GLU A O 16
ATOM 14310 N N . LEU A 1 55 ? 13.439 1.114 1.346 1.00 73.24 55 LEU A N 16
ATOM 14311 C CA . LEU A 1 55 ? 13.929 1.424 2.684 1.00 23.11 55 LEU A CA 16
ATOM 14312 C C . LEU A 1 55 ? 15.370 1.922 2.634 1.00 10.40 55 LEU A C 16
ATOM 14313 O O . LEU A 1 55 ? 16.274 1.198 2.217 1.00 53.02 55 LEU A O 16
ATOM 14329 N N . ARG A 1 56 ? 15.577 3.163 3.064 1.00 73.20 56 ARG A N 16
ATOM 14330 C CA . ARG A 1 56 ? 16.908 3.758 3.069 1.00 33.21 56 ARG A CA 16
ATOM 14331 C C . ARG A 1 56 ? 17.634 3.453 4.376 1.00 43.21 56 ARG A C 16
ATOM 14332 O O . ARG A 1 56 ? 18.864 3.460 4.430 1.00 62.24 56 ARG A O 16
ATOM 14353 N N . MET A 1 1 ? 2.003 0.470 0.974 1.00 52.33 1 MET A N 17
ATOM 14354 C CA . MET A 1 1 ? 2.153 -0.068 -0.373 1.00 74.41 1 MET A CA 17
ATOM 14355 C C . MET A 1 1 ? 3.164 -1.210 -0.392 1.00 74.45 1 MET A C 17
ATOM 14356 O O . MET A 1 1 ? 3.871 -1.444 0.588 1.00 40.12 1 MET A O 17
ATOM 14370 N N . LYS A 1 2 ? 3.227 -1.920 -1.514 1.00 53.12 2 LYS A N 17
ATOM 14371 C CA . LYS A 1 2 ? 4.152 -3.037 -1.662 1.00 74.33 2 LYS A CA 17
ATOM 14372 C C . LYS A 1 2 ? 5.586 -2.595 -1.393 1.00 65.31 2 LYS A C 17
ATOM 14373 O O . LYS A 1 2 ? 5.951 -1.446 -1.643 1.00 52.22 2 LYS A O 17
ATOM 14392 N N . THR A 1 3 ? 6.399 -3.516 -0.883 1.00 12.22 3 THR A N 17
ATOM 14393 C CA . THR A 1 3 ? 7.794 -3.221 -0.580 1.00 74.12 3 THR A CA 17
ATOM 14394 C C . THR A 1 3 ? 8.684 -3.476 -1.791 1.00 5.33 3 THR A C 17
ATOM 14395 O O . THR A 1 3 ? 8.399 -4.346 -2.614 1.00 35.23 3 THR A O 17
ATOM 14406 N N . THR A 1 4 ? 9.767 -2.711 -1.894 1.00 62.23 4 THR A N 17
ATOM 14407 C CA . THR A 1 4 ? 10.700 -2.854 -3.005 1.00 2.12 4 THR A CA 17
ATOM 14408 C C . THR A 1 4 ? 11.388 -4.214 -2.974 1.00 2.23 4 THR A C 17
ATOM 14409 O O . THR A 1 4 ? 11.639 -4.817 -4.017 1.00 72.21 4 THR A O 17
ATOM 14420 N N . ARG A 1 5 ? 11.691 -4.691 -1.771 1.00 32.31 5 ARG A N 17
ATOM 14421 C CA . ARG A 1 5 ? 12.351 -5.981 -1.605 1.00 13.44 5 ARG A CA 17
ATOM 14422 C C . ARG A 1 5 ? 11.597 -7.078 -2.351 1.00 13.53 5 ARG A C 17
ATOM 14423 O O . ARG A 1 5 ? 12.203 -7.959 -2.960 1.00 40.22 5 ARG A O 17
ATOM 14444 N N . LYS A 1 6 ? 10.270 -7.018 -2.298 1.00 4.42 6 LYS A N 17
ATOM 14445 C CA . LYS A 1 6 ? 9.432 -8.004 -2.968 1.00 61.25 6 LYS A CA 17
ATOM 14446 C C . LYS A 1 6 ? 9.569 -7.895 -4.484 1.00 0.23 6 LYS A C 17
ATOM 14447 O O . LYS A 1 6 ? 9.721 -8.900 -5.177 1.00 53.41 6 LYS A O 17
ATOM 14466 N N . GLY A 1 7 ? 9.516 -6.667 -4.991 1.00 51.13 7 GLY A N 17
ATOM 14467 C CA . GLY A 1 7 ? 9.637 -6.449 -6.421 1.00 20.31 7 GLY A CA 17
ATOM 14468 C C . GLY A 1 7 ? 10.962 -6.937 -6.971 1.00 63.44 7 GLY A C 17
ATOM 14469 O O . GLY A 1 7 ? 11.029 -7.446 -8.091 1.00 75.51 7 GLY A O 17
ATOM 14473 N N . LEU A 1 8 ? 12.021 -6.781 -6.185 1.00 23.12 8 LEU A N 17
ATOM 14474 C CA . LEU A 1 8 ? 13.353 -7.208 -6.600 1.00 72.43 8 LEU A CA 17
ATOM 14475 C C . LEU A 1 8 ? 13.358 -8.687 -6.976 1.00 11.24 8 LEU A C 17
ATOM 14476 O O . LEU A 1 8 ? 13.671 -9.048 -8.110 1.00 74.31 8 LEU A O 17
ATOM 14492 N N . ARG A 1 9 ? 13.007 -9.537 -6.016 1.00 4.20 9 ARG A N 17
ATOM 14493 C CA . ARG A 1 9 ? 12.971 -10.976 -6.246 1.00 54.01 9 ARG A CA 17
ATOM 14494 C C . ARG A 1 9 ? 12.052 -11.316 -7.416 1.00 60.20 9 ARG A C 17
ATOM 14495 O O . ARG A 1 9 ? 12.326 -12.237 -8.186 1.00 40.20 9 ARG A O 17
ATOM 14516 N N . ASP A 1 10 ? 10.962 -10.568 -7.542 1.00 53.22 10 ASP A N 17
ATOM 14517 C CA . ASP A 1 10 ? 10.003 -10.789 -8.618 1.00 73.32 10 ASP A CA 17
ATOM 14518 C C . ASP A 1 10 ? 10.606 -10.417 -9.969 1.00 13.50 10 ASP A C 17
ATOM 14519 O O . ASP A 1 10 ? 10.237 -10.976 -11.001 1.00 21.44 10 ASP A O 17
ATOM 14528 N N . GLY A 1 11 ? 11.535 -9.466 -9.955 1.00 0.35 11 GLY A N 17
ATOM 14529 C CA . GLY A 1 11 ? 12.173 -9.033 -11.184 1.00 62.41 11 GLY A CA 17
ATOM 14530 C C . GLY A 1 11 ? 11.612 -7.723 -11.699 1.00 75.12 11 GLY A C 17
ATOM 14531 O O . GLY A 1 11 ? 11.535 -7.507 -12.908 1.00 53.51 11 GLY A O 17
ATOM 14535 N N . GLU A 1 12 ? 11.217 -6.848 -10.780 1.00 14.13 12 GLU A N 17
ATOM 14536 C CA . GLU A 1 12 ? 10.657 -5.553 -11.149 1.00 74.21 12 GLU A CA 17
ATOM 14537 C C . GLU A 1 12 ? 11.627 -4.425 -10.812 1.00 51.33 12 GLU A C 17
ATOM 14538 O O . GLU A 1 12 ? 11.739 -3.445 -11.551 1.00 72.52 12 GLU A O 17
ATOM 14550 N N . LEU A 1 13 ? 12.326 -4.568 -9.692 1.00 21.40 13 LEU A N 17
ATOM 14551 C CA . LEU A 1 13 ? 13.287 -3.562 -9.256 1.00 3.45 13 LEU A CA 17
ATOM 14552 C C . LEU A 1 13 ? 14.705 -4.124 -9.260 1.00 61.12 13 LEU A C 17
ATOM 14553 O O . LEU A 1 13 ? 14.904 -5.330 -9.404 1.00 53.11 13 LEU A O 17
ATOM 14569 N N . GLU A 1 14 ? 15.687 -3.242 -9.100 1.00 32.11 14 GLU 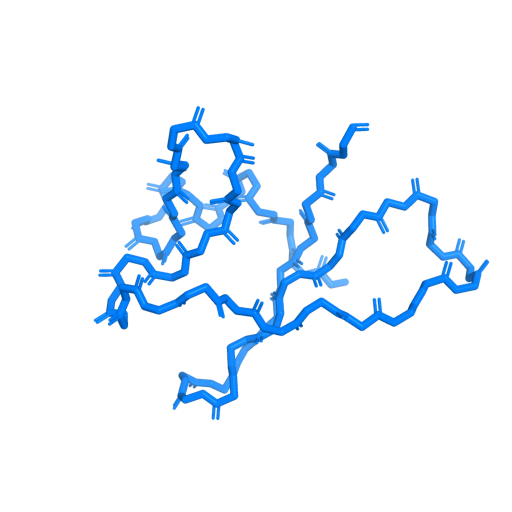A N 17
ATOM 14570 C CA . GLU A 1 14 ? 17.086 -3.652 -9.084 1.00 61.14 14 GLU A CA 17
ATOM 14571 C C . GLU A 1 14 ? 17.884 -2.827 -8.079 1.00 12.13 14 GLU A C 17
ATOM 14572 O O . GLU A 1 14 ? 17.364 -1.886 -7.478 1.00 72.05 14 GLU A O 17
ATOM 14584 N N . LYS A 1 15 ? 19.150 -3.187 -7.899 1.00 42.32 15 LYS A N 17
ATOM 14585 C CA . LYS A 1 15 ? 20.022 -2.481 -6.967 1.00 72.04 15 LYS A CA 17
ATOM 14586 C C . LYS A 1 15 ? 21.292 -2.005 -7.665 1.00 50.20 15 LYS A C 17
ATOM 14587 O O . LYS A 1 15 ? 22.010 -2.797 -8.276 1.00 40.50 15 LYS A O 17
ATOM 14606 N N . ASP A 1 16 ? 21.564 -0.708 -7.568 1.00 73.05 16 ASP A N 17
ATOM 14607 C CA . ASP A 1 16 ? 22.749 -0.127 -8.188 1.00 40.02 16 ASP A CA 17
ATOM 14608 C C . ASP A 1 16 ? 23.945 -0.195 -7.243 1.00 71.15 16 ASP A C 17
ATOM 14609 O O . ASP A 1 16 ? 23.854 -0.750 -6.148 1.00 22.21 16 ASP A O 17
ATOM 14618 N N . THR A 1 17 ? 25.067 0.373 -7.675 1.00 71.52 17 THR A N 17
ATOM 14619 C CA . THR A 1 17 ? 26.281 0.374 -6.870 1.00 5.53 17 THR A CA 17
ATOM 14620 C C . THR A 1 17 ? 26.016 0.932 -5.476 1.00 30.11 17 THR A C 17
ATOM 14621 O O . THR A 1 17 ? 26.584 0.462 -4.490 1.00 64.31 17 THR A O 17
ATOM 14632 N N . TYR A 1 18 ? 25.149 1.935 -5.401 1.00 1.54 18 TYR A N 17
ATOM 14633 C CA . TYR A 1 18 ? 24.810 2.558 -4.127 1.00 14.23 18 TYR A CA 17
ATOM 14634 C C . TYR A 1 18 ? 23.546 1.938 -3.537 1.00 5.32 18 TYR A C 17
ATOM 14635 O O . TYR A 1 18 ? 23.288 2.049 -2.339 1.00 71.21 18 TYR A O 17
ATOM 14653 N N . GLY A 1 19 ? 22.763 1.284 -4.389 1.00 15.24 19 GLY A N 17
ATOM 14654 C CA . GLY A 1 19 ? 21.536 0.655 -3.935 1.00 11.32 19 GLY A CA 17
ATOM 14655 C C . GLY A 1 19 ? 20.302 1.448 -4.318 1.00 31.21 19 GLY A C 17
ATOM 14656 O O . GLY A 1 19 ? 19.320 1.478 -3.576 1.00 21.23 19 GLY A O 17
ATOM 14660 N N . ARG A 1 20 ? 20.352 2.093 -5.479 1.00 35.31 20 ARG A N 17
ATOM 14661 C CA . ARG A 1 20 ? 19.230 2.892 -5.958 1.00 31.25 20 ARG A CA 17
ATOM 14662 C C . ARG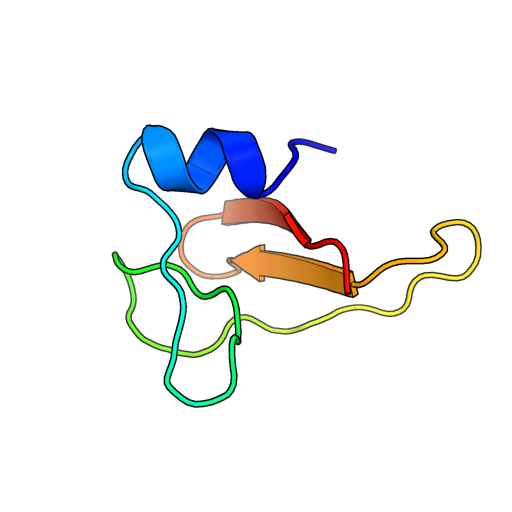 A 1 20 ? 18.146 2.002 -6.560 1.00 3.04 20 ARG A C 17
ATOM 14663 O O . ARG A 1 20 ? 18.296 1.487 -7.669 1.00 12.33 20 ARG A O 17
ATOM 14684 N N . LEU A 1 21 ? 17.056 1.825 -5.822 1.00 21.25 21 LEU A N 17
ATOM 14685 C CA . LEU A 1 21 ? 15.947 0.997 -6.282 1.00 32.21 21 LEU A CA 17
ATOM 14686 C C . LEU A 1 21 ? 15.266 1.623 -7.495 1.00 1.55 21 LEU A C 17
ATOM 14687 O O . LEU A 1 21 ? 14.608 2.659 -7.385 1.00 72.43 21 LEU A O 17
ATOM 14703 N N . THR A 1 22 ? 15.427 0.988 -8.651 1.00 42.33 22 THR A N 17
ATOM 14704 C CA . THR A 1 22 ? 14.828 1.482 -9.884 1.00 52.35 22 THR A CA 17
ATOM 14705 C C . THR A 1 22 ? 14.299 0.335 -10.737 1.00 33.31 22 THR A C 17
ATOM 14706 O O . THR A 1 22 ? 14.797 -0.789 -10.660 1.00 32.10 22 THR A O 17
ATOM 14717 N N . CYS A 1 23 ? 13.288 0.624 -11.549 1.00 2.30 23 CYS A N 17
ATOM 14718 C CA . CYS A 1 23 ? 12.691 -0.385 -12.417 1.00 2.23 23 CYS A CA 17
ATOM 14719 C C . CYS A 1 23 ? 13.691 -0.860 -13.466 1.00 51.31 23 CYS A C 17
ATOM 14720 O O . CYS A 1 23 ? 14.083 -0.101 -14.353 1.00 1.05 23 CYS A O 17
ATOM 14728 N N . SER A 1 24 ? 14.101 -2.120 -13.358 1.00 54.43 24 SER A N 17
ATOM 14729 C CA . SER A 1 24 ? 15.059 -2.694 -14.295 1.00 23.53 24 SER A CA 17
ATOM 14730 C C . SER A 1 24 ? 14.479 -2.743 -15.705 1.00 31.31 24 SER A C 17
ATOM 14731 O O . SER A 1 24 ? 15.207 -2.916 -16.681 1.00 65.32 24 SER A O 17
ATOM 14739 N N . GLU A 1 25 ? 13.162 -2.590 -15.802 1.00 11.53 25 GLU A N 17
ATOM 14740 C CA . GLU A 1 25 ? 12.483 -2.617 -17.092 1.00 2.00 25 GLU A CA 17
ATOM 14741 C C . GLU A 1 25 ? 12.730 -1.324 -17.864 1.00 60.22 25 GLU A C 17
ATOM 14742 O O . GLU A 1 25 ? 12.850 -1.334 -19.090 1.00 24.21 25 GLU A O 17
ATOM 14754 N N . CYS A 1 26 ? 12.804 -0.214 -17.139 1.00 14.21 26 CYS A N 17
ATOM 14755 C CA . CYS A 1 26 ? 13.035 1.088 -17.755 1.00 34.00 26 CYS A CA 17
ATOM 14756 C C . CYS A 1 26 ? 14.509 1.470 -17.682 1.00 3.24 26 CYS A C 17
ATOM 14757 O O . CYS A 1 26 ? 15.064 2.030 -18.626 1.00 71.24 26 CYS A O 17
ATOM 14765 N N . GLY A 1 27 ? 15.139 1.165 -16.551 1.00 1.11 27 GLY A N 17
ATOM 14766 C CA . GLY A 1 27 ? 16.543 1.486 -16.374 1.00 63.42 27 GLY A CA 17
ATOM 14767 C C . GLY A 1 27 ? 16.753 2.860 -15.770 1.00 33.11 27 GLY A C 17
ATOM 14768 O O . GLY A 1 27 ? 17.744 3.097 -15.080 1.00 61.35 27 GLY A O 17
ATOM 14772 N N . GLU A 1 28 ? 15.817 3.768 -16.030 1.00 45.13 28 GLU A N 17
ATOM 14773 C CA . GLU A 1 28 ? 15.907 5.127 -15.509 1.00 33.25 28 GLU A CA 17
ATOM 14774 C C . GLU A 1 28 ? 15.425 5.187 -14.062 1.00 32.31 28 GLU A C 17
ATOM 14775 O O . GLU A 1 28 ? 14.436 4.550 -13.699 1.00 55.30 28 GLU A O 17
ATOM 14787 N N . SER A 1 29 ? 16.132 5.956 -13.240 1.00 71.21 29 SER A N 17
ATOM 14788 C CA . SER A 1 29 ? 15.780 6.096 -11.832 1.00 51.10 29 SER A CA 17
ATOM 14789 C C . SER A 1 29 ? 14.370 6.658 -11.678 1.00 32.31 29 SER A C 17
ATOM 14790 O O . SER A 1 29 ? 14.046 7.714 -12.223 1.00 64.12 29 SER A O 17
ATOM 14798 N N . LEU A 1 30 ? 13.534 5.944 -10.932 1.00 0.24 30 LEU A N 17
ATOM 14799 C CA . LEU A 1 30 ? 12.157 6.370 -10.704 1.00 63.14 30 LEU A CA 17
ATOM 14800 C C . LEU A 1 30 ? 12.114 7.685 -9.933 1.00 44.45 30 LEU A C 17
ATOM 14801 O O . LEU A 1 30 ? 13.083 8.063 -9.274 1.00 11.12 30 LEU A O 17
ATOM 14817 N N . LYS A 1 31 ? 10.984 8.379 -10.019 1.00 62.25 31 LYS A N 17
ATOM 14818 C CA . LYS A 1 31 ? 10.812 9.651 -9.328 1.00 30.23 31 LYS A CA 17
ATOM 14819 C C . LYS A 1 31 ? 10.282 9.434 -7.914 1.00 71.10 31 LYS A C 17
ATOM 14820 O O . LYS A 1 31 ? 9.189 8.899 -7.725 1.00 0.44 31 LYS A O 17
ATOM 14839 N N . LYS A 1 32 ? 11.062 9.853 -6.924 1.00 2.13 32 LYS A N 17
ATOM 14840 C CA . LYS A 1 32 ? 10.671 9.708 -5.527 1.00 31.34 32 LYS A CA 17
ATOM 14841 C C . LYS A 1 32 ? 9.753 10.848 -5.097 1.00 63.11 32 LYS A C 17
ATOM 14842 O O . LYS A 1 32 ? 10.178 12.000 -5.005 1.00 62.20 32 LYS A O 17
ATOM 14861 N N . LYS A 1 33 ? 8.493 10.520 -4.834 1.00 31.23 33 LYS A N 17
ATOM 14862 C CA . LYS A 1 33 ? 7.515 11.515 -4.411 1.00 0.32 33 LYS A CA 17
ATOM 14863 C C . LYS A 1 33 ? 7.651 11.813 -2.921 1.00 43.31 33 LYS A C 17
ATOM 14864 O O . LYS A 1 33 ? 7.985 10.932 -2.130 1.00 61.15 33 LYS A O 17
ATOM 14883 N N . ASN A 1 34 ? 7.389 13.061 -2.545 1.00 64.04 34 ASN A N 17
ATOM 14884 C CA . ASN A 1 34 ? 7.482 13.474 -1.150 1.00 2.41 34 ASN A CA 17
ATOM 14885 C C . ASN A 1 34 ? 6.401 12.802 -0.310 1.00 74.42 34 ASN A C 17
ATOM 14886 O O . ASN A 1 34 ? 5.232 13.186 -0.361 1.00 1.01 34 ASN A O 17
ATOM 14897 N N . ASP A 1 35 ? 6.799 11.796 0.462 1.00 55.34 35 ASP A N 17
ATOM 14898 C CA . ASP A 1 35 ? 5.864 11.071 1.314 1.00 21.51 35 ASP A CA 17
ATOM 14899 C C . ASP A 1 35 ? 6.090 11.413 2.783 1.00 5.03 35 ASP A C 17
ATOM 14900 O O . ASP A 1 35 ? 6.856 10.756 3.488 1.00 24.24 35 ASP A O 17
ATOM 14909 N N . PRO A 1 36 ? 5.410 12.467 3.257 1.00 12.22 36 PRO A N 17
ATOM 14910 C CA . PRO A 1 36 ? 5.521 12.921 4.647 1.00 54.45 36 PRO A CA 17
ATOM 14911 C C . PRO A 1 36 ? 4.883 11.944 5.628 1.00 1.24 36 PRO A C 17
ATOM 14912 O O . PRO A 1 36 ? 5.366 11.770 6.747 1.00 10.24 36 PRO A O 17
ATOM 14923 N N . ASP A 1 37 ? 3.797 11.309 5.202 1.00 20.14 37 ASP A N 17
ATOM 14924 C CA . ASP A 1 37 ? 3.094 10.347 6.044 1.00 1.50 37 ASP A CA 17
ATOM 14925 C C . ASP A 1 37 ? 3.950 9.108 6.284 1.00 72.52 37 ASP A C 17
ATOM 14926 O O . ASP A 1 37 ? 3.889 8.497 7.350 1.00 11.25 37 ASP A O 17
ATOM 14935 N N . GLU A 1 38 ? 4.745 8.741 5.284 1.00 43.13 38 GLU A N 17
ATOM 14936 C CA . GLU A 1 38 ? 5.611 7.573 5.386 1.00 25.43 38 GLU A CA 17
ATOM 14937 C C . GLU A 1 38 ? 7.021 7.976 5.808 1.00 24.22 38 GLU A C 17
ATOM 14938 O O . GLU A 1 38 ? 7.544 9.000 5.368 1.00 1.05 38 GLU A O 17
ATOM 14950 N N . VAL A 1 39 ? 7.632 7.163 6.665 1.00 72.24 39 VAL A N 17
ATOM 14951 C CA . VAL A 1 39 ? 8.981 7.433 7.146 1.00 1.34 39 VAL A CA 17
ATOM 14952 C C . VAL A 1 39 ? 10.021 6.689 6.316 1.00 34.43 39 VAL A C 17
ATOM 14953 O O . VAL A 1 39 ? 11.035 6.227 6.840 1.00 12.43 39 VAL A O 17
ATOM 14966 N N . PHE A 1 40 ? 9.762 6.575 5.018 1.00 60.12 40 PHE A N 17
ATOM 14967 C CA . PHE A 1 40 ? 10.675 5.885 4.114 1.00 43.41 40 PHE A CA 17
ATOM 14968 C C . PHE A 1 40 ? 10.557 6.437 2.696 1.00 5.53 40 PHE A C 17
ATOM 14969 O O . PHE A 1 40 ? 9.721 7.298 2.421 1.00 23.12 40 PHE A O 17
ATOM 14986 N N . SER A 1 41 ? 11.402 5.936 1.800 1.00 12.34 41 SER A N 17
ATOM 14987 C CA . SER A 1 41 ? 11.396 6.382 0.412 1.00 62.31 41 SER A CA 17
ATOM 14988 C C . SER A 1 41 ? 10.376 5.597 -0.406 1.00 75.34 41 SER A C 17
ATOM 14989 O O . SER A 1 41 ? 10.024 4.467 -0.064 1.00 45.42 41 SER A O 17
ATOM 14997 N N . VAL A 1 42 ? 9.902 6.204 -1.490 1.00 63.32 42 VAL A N 17
ATOM 14998 C CA . VAL A 1 42 ? 8.923 5.563 -2.359 1.00 74.31 42 VAL A CA 17
ATOM 14999 C C . VAL A 1 42 ? 9.250 5.805 -3.828 1.00 74.44 42 VAL A C 17
ATOM 15000 O O . VAL A 1 42 ? 9.351 6.948 -4.272 1.00 41.51 42 VAL A O 17
ATOM 15013 N N . ARG A 1 43 ? 9.413 4.720 -4.579 1.00 21.02 43 ARG A N 17
ATOM 15014 C CA . ARG A 1 43 ? 9.729 4.814 -5.999 1.00 4.11 43 ARG A CA 17
ATOM 15015 C C . ARG A 1 43 ? 8.507 4.485 -6.851 1.00 42.31 43 ARG A C 17
ATOM 15016 O O . ARG A 1 43 ? 7.996 3.366 -6.814 1.00 72.34 43 ARG A O 17
ATOM 15037 N N . ILE A 1 44 ? 8.044 5.468 -7.616 1.00 64.15 44 ILE A N 17
ATOM 15038 C CA . ILE A 1 44 ? 6.883 5.283 -8.478 1.00 21.53 44 ILE A CA 17
ATOM 15039 C C . ILE A 1 44 ? 7.280 5.311 -9.950 1.00 23.13 44 ILE A C 17
ATOM 15040 O O . ILE A 1 44 ? 7.934 6.248 -10.409 1.00 1.32 44 ILE A O 17
ATOM 15056 N N . CYS A 1 45 ? 6.880 4.279 -10.685 1.00 13.53 45 CYS A N 17
ATOM 15057 C CA . CYS A 1 45 ? 7.193 4.186 -12.106 1.00 52.23 45 CYS A CA 17
ATOM 15058 C C . CYS A 1 45 ? 6.094 4.827 -12.948 1.00 43.01 45 CYS A C 17
ATOM 15059 O O . CYS A 1 45 ? 5.013 4.262 -13.110 1.00 63.33 45 CYS A O 17
ATOM 15067 N N . ALA A 1 46 ? 6.379 6.011 -13.480 1.00 54.13 46 ALA A N 17
ATOM 15068 C CA . ALA A 1 46 ? 5.415 6.729 -14.306 1.00 21.13 46 ALA A CA 17
ATOM 15069 C C . ALA A 1 46 ? 5.274 6.078 -15.677 1.00 64.43 46 ALA A C 17
ATOM 15070 O O . ALA A 1 46 ? 4.282 6.287 -16.376 1.00 5.42 46 ALA A O 17
ATOM 15077 N N . ASP A 1 47 ? 6.273 5.288 -16.057 1.00 73.12 47 ASP A N 17
ATOM 15078 C CA . ASP A 1 47 ? 6.260 4.605 -17.346 1.00 11.51 47 ASP A CA 17
ATOM 15079 C C . ASP A 1 47 ? 5.504 3.284 -17.253 1.00 71.33 47 ASP A C 17
ATOM 15080 O O . ASP A 1 47 ? 4.684 2.965 -18.115 1.00 71.42 47 ASP A O 17
ATOM 15089 N N . CYS A 1 48 ? 5.786 2.519 -16.204 1.00 52.23 48 CYS A N 17
ATOM 15090 C CA . CYS A 1 48 ? 5.134 1.230 -16.000 1.00 53.51 48 CYS A CA 17
ATOM 15091 C C . CYS A 1 48 ? 3.750 1.413 -15.384 1.00 64.30 48 CYS A C 17
ATOM 15092 O O . CYS A 1 48 ? 2.832 0.640 -15.654 1.00 65.44 48 CYS A O 17
ATOM 15100 N N . GLY A 1 49 ? 3.609 2.440 -14.552 1.00 42.43 49 GLY A N 17
ATOM 15101 C CA . GLY A 1 49 ? 2.335 2.705 -13.909 1.00 64.41 49 GLY A CA 17
ATOM 15102 C C . GLY A 1 49 ? 2.166 1.928 -12.618 1.00 53.42 49 GLY A C 17
ATOM 15103 O O . GLY A 1 49 ? 1.152 1.259 -12.417 1.00 62.02 49 GLY A O 17
ATOM 15107 N N . ARG A 1 50 ? 3.161 2.016 -11.742 1.00 12.14 50 ARG A N 17
ATOM 15108 C CA . ARG A 1 50 ? 3.118 1.314 -10.465 1.00 22.13 50 ARG A CA 17
ATOM 15109 C C . ARG A 1 50 ? 3.932 2.056 -9.409 1.00 10.24 50 ARG A C 17
ATOM 15110 O O . ARG A 1 50 ? 4.627 3.024 -9.715 1.00 11.42 50 ARG A O 17
ATOM 15131 N N . GLU A 1 51 ? 3.839 1.595 -8.165 1.00 42.12 51 GLU A N 17
ATOM 15132 C CA . GLU A 1 51 ? 4.566 2.217 -7.064 1.00 71.25 51 GLU A CA 17
ATOM 15133 C C . GLU A 1 51 ? 5.236 1.161 -6.190 1.00 14.04 51 GLU A C 17
ATOM 15134 O O . GLU A 1 51 ? 4.791 0.015 -6.132 1.00 31.41 51 GLU A O 17
ATOM 15146 N N . TRP A 1 52 ? 6.307 1.556 -5.512 1.00 12.45 52 TRP A N 17
ATOM 15147 C CA . TRP A 1 52 ? 7.039 0.644 -4.640 1.00 11.41 52 TRP A CA 17
ATOM 15148 C C . TRP A 1 52 ? 7.581 1.377 -3.418 1.00 1.23 52 TRP A C 17
ATOM 15149 O O . TRP A 1 52 ? 7.847 2.578 -3.469 1.00 2.24 52 TRP A O 17
ATOM 15170 N N . LYS A 1 53 ? 7.743 0.647 -2.319 1.00 41.42 53 LYS A N 17
ATOM 15171 C CA . LYS A 1 53 ? 8.255 1.227 -1.083 1.00 43.34 53 LYS A CA 17
ATOM 15172 C C . LYS A 1 53 ? 9.734 0.902 -0.902 1.00 5.21 53 LYS A C 17
ATOM 15173 O O . LYS A 1 53 ? 10.104 -0.254 -0.699 1.00 2.33 53 LYS A O 17
ATOM 15192 N N . GLU A 1 54 ? 10.575 1.930 -0.975 1.00 60.55 54 GLU A N 17
ATOM 15193 C CA . GLU A 1 54 ? 12.014 1.751 -0.818 1.00 53.34 54 GLU A CA 17
ATOM 15194 C C . GLU A 1 54 ? 12.461 2.149 0.585 1.00 3.51 54 GLU A C 17
ATOM 15195 O O . GLU A 1 54 ? 12.246 3.282 1.020 1.00 64.22 54 GLU A O 17
ATOM 15207 N N . LEU A 1 55 ? 13.084 1.211 1.289 1.00 31.04 55 LEU A N 17
ATOM 15208 C CA . LEU A 1 55 ? 13.562 1.462 2.645 1.00 40.34 55 LEU A CA 17
ATOM 15209 C C . LEU A 1 55 ? 14.964 2.064 2.625 1.00 74.23 55 LEU A C 17
ATOM 15210 O O . LEU A 1 55 ? 15.914 1.433 2.161 1.00 52.53 55 LEU A O 17
ATOM 15226 N N . ARG A 1 56 ? 15.085 3.286 3.133 1.00 33.21 56 ARG A N 17
ATOM 15227 C CA . ARG A 1 56 ? 16.370 3.972 3.175 1.00 43.04 56 ARG A CA 17
ATOM 15228 C C . ARG A 1 56 ? 17.171 3.554 4.405 1.00 75.54 56 ARG A C 17
ATOM 15229 O O . ARG A 1 56 ? 17.160 4.239 5.427 1.00 52.31 56 ARG A O 17
ATOM 15250 N N . MET A 1 1 ? 2.247 -1.759 2.279 1.00 43.40 1 MET A N 18
ATOM 15251 C CA . MET A 1 1 ? 1.979 -1.607 0.854 1.00 43.15 1 MET A CA 18
ATOM 15252 C C . MET A 1 1 ? 3.038 -2.324 0.022 1.00 61.10 1 MET A C 18
ATOM 15253 O O . MET A 1 1 ? 3.918 -2.994 0.563 1.00 60.44 1 MET A O 18
ATOM 15267 N N . LYS A 1 2 ? 2.947 -2.179 -1.296 1.00 23.23 2 LYS A N 18
ATOM 15268 C CA . LYS A 1 2 ? 3.898 -2.812 -2.203 1.00 35.03 2 LYS A CA 18
ATOM 15269 C C . LYS A 1 2 ? 5.331 -2.455 -1.824 1.00 64.30 2 LYS A C 18
ATOM 15270 O O . LYS A 1 2 ? 5.811 -1.362 -2.126 1.00 10.25 2 LYS A O 18
ATOM 15289 N N . THR A 1 3 ? 6.013 -3.386 -1.162 1.00 40.45 3 THR A N 18
ATOM 15290 C CA . THR A 1 3 ? 7.392 -3.169 -0.743 1.00 70.42 3 THR A CA 18
ATOM 15291 C C . THR A 1 3 ? 8.370 -3.563 -1.844 1.00 74.25 3 THR A C 18
ATOM 15292 O O . THR A 1 3 ? 8.146 -4.532 -2.571 1.00 60.10 3 THR A O 18
ATOM 15303 N N . THR A 1 4 ? 9.456 -2.806 -1.964 1.00 21.35 4 THR A N 18
ATOM 15304 C CA . THR A 1 4 ? 10.468 -3.076 -2.977 1.00 23.12 4 THR A CA 18
ATOM 15305 C C . THR A 1 4 ? 10.993 -4.503 -2.863 1.00 41.25 4 THR A C 18
ATOM 15306 O O . THR A 1 4 ? 11.324 -5.134 -3.867 1.00 74.23 4 THR A O 18
ATOM 15317 N N . ARG A 1 5 ? 11.066 -5.006 -1.635 1.00 45.44 5 ARG A N 18
ATOM 15318 C CA . ARG A 1 5 ? 11.552 -6.359 -1.392 1.00 12.55 5 ARG A CA 18
ATOM 15319 C C . ARG A 1 5 ? 10.819 -7.366 -2.273 1.00 20.14 5 ARG A C 18
ATOM 15320 O O . ARG A 1 5 ? 11.405 -8.346 -2.733 1.00 73.31 5 ARG A O 18
ATOM 15341 N N . LYS A 1 6 ? 9.534 -7.118 -2.503 1.00 21.42 6 LYS A N 18
ATOM 15342 C CA . LYS A 1 6 ? 8.720 -8.002 -3.329 1.00 21.12 6 LYS A CA 18
ATOM 15343 C C . LYS A 1 6 ? 8.951 -7.727 -4.811 1.00 64.43 6 LYS A C 18
ATOM 15344 O O . LYS A 1 6 ? 9.106 -8.653 -5.607 1.00 45.41 6 LYS A O 18
ATOM 15363 N N . GLY A 1 7 ? 8.975 -6.449 -5.175 1.00 53.31 7 GLY A N 18
ATOM 15364 C CA . GLY A 1 7 ? 9.189 -6.076 -6.561 1.00 42.41 7 GLY A CA 18
ATOM 15365 C C . GLY A 1 7 ? 10.531 -6.545 -7.087 1.00 3.32 7 GLY A C 18
ATOM 15366 O O . GLY A 1 7 ? 10.664 -6.873 -8.266 1.00 60.54 7 GLY A O 18
ATOM 15370 N N . LEU A 1 8 ? 11.530 -6.575 -6.211 1.00 51.13 8 LEU A N 18
ATOM 15371 C CA . LEU A 1 8 ? 12.870 -7.006 -6.594 1.00 1.21 8 LEU A CA 18
ATOM 15372 C C . LEU A 1 8 ? 12.896 -8.501 -6.896 1.00 52.33 8 LEU A C 18
ATOM 15373 O O . LEU A 1 8 ? 13.291 -8.917 -7.986 1.00 13.14 8 LEU A O 18
ATOM 15389 N N . ARG A 1 9 ? 12.470 -9.303 -5.926 1.00 5.11 9 ARG A N 18
ATOM 15390 C CA . ARG A 1 9 ? 12.444 -10.751 -6.089 1.00 32.43 9 ARG A CA 18
ATOM 15391 C C . ARG A 1 9 ? 11.671 -11.143 -7.345 1.00 31.23 9 ARG A C 18
ATOM 15392 O O . ARG A 1 9 ? 12.023 -12.105 -8.028 1.00 3.12 9 ARG A O 18
ATOM 15413 N N . ASP A 1 10 ? 10.616 -10.392 -7.642 1.00 61.50 10 ASP A N 18
ATOM 15414 C CA . ASP A 1 10 ? 9.793 -10.661 -8.816 1.00 3.52 10 ASP A CA 18
ATOM 15415 C C . ASP A 1 10 ? 10.563 -10.363 -10.099 1.00 3.03 10 ASP A C 18
ATOM 15416 O O . ASP A 1 10 ? 10.315 -10.971 -11.139 1.00 54.41 10 ASP A O 18
ATOM 15425 N N . GLY A 1 11 ? 11.499 -9.422 -10.016 1.00 65.35 11 GLY A N 18
ATOM 15426 C CA . GLY A 1 11 ? 12.291 -9.060 -11.178 1.00 15.42 11 GLY A CA 18
ATOM 15427 C C . GLY A 1 11 ? 11.828 -7.763 -11.813 1.00 31.15 11 GLY A C 18
ATOM 15428 O O . GLY A 1 11 ? 11.901 -7.600 -13.030 1.00 23.40 11 GLY A O 18
ATOM 15432 N N . GLU A 1 12 ? 11.349 -6.839 -10.986 1.00 34.14 12 GLU A N 18
ATOM 15433 C CA . GLU A 1 12 ? 10.870 -5.552 -11.475 1.00 12.42 12 GLU A CA 18
ATOM 15434 C C . GLU A 1 12 ? 11.835 -4.432 -11.094 1.00 74.15 12 GLU A C 18
ATOM 15435 O O . GLU A 1 12 ? 12.032 -3.483 -11.854 1.00 3.31 12 GLU A O 18
ATOM 15447 N N . LEU A 1 13 ? 12.432 -4.550 -9.914 1.00 22.10 13 LEU A N 18
ATOM 15448 C CA . LEU A 1 13 ? 13.377 -3.548 -9.431 1.00 75.50 13 LEU A CA 18
ATOM 15449 C C . LEU A 1 13 ? 14.787 -4.123 -9.352 1.00 21.54 13 LEU A C 18
ATOM 15450 O O . LEU A 1 13 ? 14.969 -5.339 -9.288 1.00 51.20 13 LEU A O 18
ATOM 15466 N N . GLU A 1 14 ? 15.781 -3.241 -9.354 1.00 24.13 14 GLU A N 18
ATOM 15467 C CA . GLU A 1 14 ? 17.176 -3.662 -9.280 1.00 75.14 14 GLU A CA 18
ATOM 15468 C C . GLU A 1 14 ? 18.003 -2.665 -8.475 1.00 44.21 14 GLU A C 18
ATOM 15469 O O . GLU A 1 14 ? 17.544 -1.565 -8.166 1.00 61.10 14 GLU A O 18
ATOM 15481 N N . LYS A 1 15 ? 19.227 -3.057 -8.137 1.00 62.24 15 LYS A N 18
ATOM 15482 C CA . LYS A 1 15 ? 20.121 -2.200 -7.369 1.00 3.43 15 LYS A CA 18
ATOM 15483 C C . LYS A 1 15 ? 21.238 -1.649 -8.250 1.00 22.22 15 LYS A C 18
ATOM 15484 O O . LYS A 1 15 ? 21.862 -2.388 -9.012 1.00 74.20 15 LYS A O 18
ATOM 15503 N N . ASP A 1 16 ? 21.486 -0.349 -8.139 1.00 43.12 16 ASP A N 18
ATOM 15504 C CA . ASP A 1 16 ? 22.530 0.300 -8.924 1.00 62.21 16 ASP A CA 18
ATOM 15505 C C . ASP A 1 16 ? 23.799 0.480 -8.097 1.00 65.52 16 ASP A C 18
ATOM 15506 O O . ASP A 1 16 ? 23.867 0.056 -6.943 1.00 0.34 16 ASP A O 18
ATOM 15515 N N . THR A 1 17 ? 24.806 1.109 -8.696 1.00 13.41 17 THR A N 18
ATOM 15516 C CA . THR A 1 17 ? 26.074 1.343 -8.016 1.00 54.14 17 THR A CA 18
ATOM 15517 C C . THR A 1 17 ? 25.865 2.093 -6.706 1.00 11.03 17 THR A C 18
ATOM 15518 O O . THR A 1 17 ? 26.563 1.848 -5.721 1.00 52.43 17 THR A O 18
ATOM 15529 N N . TYR A 1 18 ? 24.900 3.006 -6.699 1.00 45.44 18 TYR A N 18
ATOM 15530 C CA . TYR A 1 18 ? 24.601 3.794 -5.509 1.00 61.42 18 TYR A CA 18
ATOM 15531 C C . TYR A 1 18 ? 23.459 3.167 -4.715 1.00 4.14 18 TYR A C 18
ATOM 15532 O O . TYR A 1 18 ? 22.775 3.845 -3.949 1.00 50.15 18 TYR A O 18
ATOM 15550 N N . GLY A 1 19 ? 23.261 1.866 -4.902 1.00 73.22 19 GLY A N 18
ATOM 15551 C CA . GLY A 1 19 ? 22.202 1.168 -4.197 1.00 31.34 19 GLY A CA 18
ATOM 15552 C C . GLY A 1 19 ? 20.851 1.833 -4.372 1.00 5.52 19 GLY A C 18
ATOM 15553 O O . GLY A 1 19 ? 20.020 1.813 -3.464 1.00 53.45 19 GLY A O 18
ATOM 15557 N N . ARG A 1 20 ? 20.633 2.426 -5.541 1.00 41.40 20 ARG A N 18
ATOM 15558 C CA . ARG A 1 20 ? 19.375 3.104 -5.831 1.00 21.11 20 ARG A CA 18
ATOM 15559 C C . ARG A 1 20 ? 18.391 2.156 -6.510 1.00 60.01 20 ARG A C 18
ATOM 15560 O O . ARG A 1 20 ? 18.596 1.745 -7.653 1.00 41.41 20 ARG A O 18
ATOM 15581 N N . LEU A 1 21 ? 17.323 1.812 -5.799 1.00 71.22 21 LEU A N 18
ATOM 15582 C CA . LEU A 1 21 ? 16.306 0.912 -6.333 1.00 24.43 21 LEU A CA 18
ATOM 15583 C C . LEU A 1 21 ? 15.602 1.536 -7.533 1.00 32.11 21 LEU A C 18
ATOM 15584 O O . LEU A 1 21 ? 14.908 2.545 -7.404 1.00 43.41 21 LEU A O 18
ATOM 15600 N N . THR A 1 22 ? 15.782 0.927 -8.701 1.00 44.41 22 THR A N 18
ATOM 15601 C CA . THR A 1 22 ? 15.164 1.422 -9.924 1.00 54.43 22 THR A CA 18
ATOM 15602 C C . THR A 1 22 ? 14.679 0.272 -10.800 1.00 3.33 22 THR A C 18
ATOM 15603 O O . THR A 1 22 ? 15.217 -0.834 -10.741 1.00 32.33 22 THR A O 18
ATOM 15614 N N . CYS A 1 23 ? 13.662 0.540 -11.611 1.00 44.52 23 CYS A N 18
ATOM 15615 C CA . CYS A 1 23 ? 13.105 -0.473 -12.500 1.00 24.32 23 CYS A CA 18
ATOM 15616 C C . CYS A 1 23 ? 14.129 -0.901 -13.546 1.00 24.30 23 CYS A C 18
ATOM 15617 O O . CYS A 1 23 ? 14.511 -0.116 -14.414 1.00 14.13 23 CYS A O 18
ATOM 15625 N N . SER A 1 24 ? 14.572 -2.151 -13.456 1.00 62.43 24 SER A N 18
ATOM 15626 C CA . SER A 1 24 ? 15.557 -2.683 -14.392 1.00 14.42 24 SER A CA 18
ATOM 15627 C C . SER A 1 24 ? 14.998 -2.709 -15.811 1.00 70.33 24 SER A C 18
ATOM 15628 O O . SER A 1 24 ? 15.745 -2.838 -16.781 1.00 11.33 24 SER A O 18
ATOM 15636 N N . GLU A 1 25 ? 13.679 -2.587 -15.924 1.00 20.21 25 GLU A N 18
ATOM 15637 C CA . GLU A 1 25 ? 13.020 -2.598 -17.224 1.00 72.35 25 GLU A CA 18
ATOM 15638 C C . GLU A 1 25 ? 13.251 -1.283 -17.963 1.00 15.24 25 GLU A C 18
ATOM 15639 O O . GLU A 1 25 ? 13.383 -1.261 -19.187 1.00 15.30 25 GLU A O 18
ATOM 15651 N N . CYS A 1 26 ? 13.297 -0.189 -17.210 1.00 22.41 26 CYS A N 18
ATOM 15652 C CA . CYS A 1 26 ? 13.511 1.131 -17.792 1.00 35.02 26 CYS A CA 18
ATOM 15653 C C . CYS A 1 26 ? 14.977 1.539 -17.691 1.00 54.21 26 CYS A C 18
ATOM 15654 O O . CYS A 1 26 ? 15.531 2.135 -18.614 1.00 73.30 26 CYS A O 18
ATOM 15662 N N . GLY A 1 27 ? 15.600 1.216 -16.562 1.00 34.43 27 GLY A N 18
ATOM 15663 C CA . GLY A 1 27 ? 16.995 1.558 -16.360 1.00 43.11 27 GLY A CA 18
ATOM 15664 C C . GLY A 1 27 ? 17.171 2.917 -15.713 1.00 1.42 27 GLY A C 18
ATOM 15665 O O . GLY A 1 27 ? 18.149 3.152 -15.004 1.00 45.14 27 GLY A O 18
ATOM 15669 N N . GLU A 1 28 ? 16.222 3.815 -15.958 1.00 12.22 28 GLU A N 18
ATOM 15670 C CA . GLU A 1 28 ? 16.279 5.159 -15.395 1.00 13.11 28 GLU A CA 18
ATOM 15671 C C . GLU A 1 28 ? 15.734 5.175 -13.970 1.00 1.45 28 GLU A C 18
ATOM 15672 O O . GLU A 1 28 ? 14.719 4.545 -13.674 1.00 52.03 28 GLU A O 18
ATOM 15684 N N . SER A 1 29 ? 16.417 5.901 -13.090 1.00 21.45 29 SER A N 18
ATOM 15685 C CA . SER A 1 29 ? 16.005 5.996 -11.694 1.00 3.10 29 SER A CA 18
ATOM 15686 C C . SER A 1 29 ? 14.595 6.567 -11.582 1.00 11.04 29 SER A C 18
ATOM 15687 O O . SER A 1 29 ? 14.301 7.637 -12.116 1.00 42.21 29 SER A O 18
ATOM 15695 N N . LEU A 1 30 ? 13.726 5.845 -10.883 1.00 15.51 30 LEU A N 18
ATOM 15696 C CA . LEU A 1 30 ? 12.345 6.279 -10.699 1.00 73.41 30 LEU A CA 18
ATOM 15697 C C . LEU A 1 30 ? 12.284 7.586 -9.915 1.00 73.23 30 LEU A C 18
ATOM 15698 O O . LEU A 1 30 ? 13.239 7.960 -9.235 1.00 23.42 30 LEU A O 18
ATOM 15714 N N . LYS A 1 31 ? 11.153 8.276 -10.014 1.00 11.42 31 LYS A N 18
ATOM 15715 C CA . LYS A 1 31 ? 10.964 9.540 -9.312 1.00 3.42 31 LYS A CA 18
ATOM 15716 C C . LYS A 1 31 ? 10.474 9.304 -7.887 1.00 73.40 31 LYS A C 18
ATOM 15717 O O . LYS A 1 31 ? 9.353 8.842 -7.674 1.00 35.50 31 LYS A O 18
ATOM 15736 N N . LYS A 1 32 ? 11.320 9.624 -6.914 1.00 14.21 32 LYS A N 18
ATOM 15737 C CA . LYS A 1 32 ? 10.972 9.449 -5.509 1.00 10.43 32 LYS A CA 18
ATOM 15738 C C . LYS A 1 32 ? 10.136 10.622 -5.005 1.00 62.21 32 LYS A C 18
ATOM 15739 O O . LYS A 1 32 ? 10.626 11.746 -4.898 1.00 51.32 32 LYS A O 18
ATOM 15758 N N . LYS A 1 33 ? 8.873 10.352 -4.695 1.00 73.23 33 LYS A N 18
ATOM 15759 C CA . LYS A 1 33 ? 7.969 11.383 -4.200 1.00 33.01 33 LYS A CA 18
ATOM 15760 C C . LYS A 1 33 ? 8.105 11.546 -2.689 1.00 40.14 33 LYS A C 18
ATOM 15761 O O . LYS A 1 33 ? 8.646 10.676 -2.008 1.00 43.34 33 LYS A O 18
ATOM 15780 N N . ASN A 1 34 ? 7.609 12.666 -2.173 1.00 21.45 34 ASN A N 18
ATOM 15781 C CA . ASN A 1 34 ? 7.675 12.942 -0.742 1.00 61.30 34 ASN A CA 18
ATOM 15782 C C . ASN A 1 34 ? 6.588 12.180 0.010 1.00 60.42 34 ASN A C 18
ATOM 15783 O O . ASN A 1 34 ? 5.405 12.504 -0.092 1.00 73.43 34 ASN A O 18
ATOM 15794 N N . ASP A 1 35 ? 6.998 11.166 0.765 1.00 41.52 35 ASP A N 18
ATOM 15795 C CA . ASP A 1 35 ? 6.060 10.359 1.536 1.00 60.23 35 ASP A CA 18
ATOM 15796 C C . ASP A 1 35 ? 6.187 10.653 3.027 1.00 3.21 35 ASP A C 18
ATOM 15797 O O . ASP A 1 35 ? 6.949 10.009 3.749 1.00 12.32 35 ASP A O 18
ATOM 15806 N N . PRO A 1 36 ? 5.425 11.650 3.501 1.00 44.20 36 PRO A N 18
ATOM 15807 C CA . PRO A 1 36 ? 5.436 12.053 4.910 1.00 13.24 36 PRO A CA 18
ATOM 15808 C C . PRO A 1 36 ? 4.800 11.005 5.818 1.00 44.24 36 PRO A C 18
ATOM 15809 O O . PRO A 1 36 ? 5.284 10.750 6.921 1.00 53.41 36 PRO A O 18
ATOM 15820 N N . ASP A 1 37 ? 3.716 10.401 5.346 1.00 73.41 37 ASP A N 18
ATOM 15821 C CA . ASP A 1 37 ? 3.015 9.378 6.115 1.00 51.45 37 ASP A CA 18
ATOM 15822 C C . ASP A 1 37 ? 3.912 8.168 6.354 1.00 41.10 37 ASP A C 18
ATOM 15823 O O . ASP A 1 37 ? 3.827 7.517 7.395 1.00 51.32 37 ASP A O 18
ATOM 15832 N N . GLU A 1 38 ? 4.770 7.872 5.383 1.00 43.53 38 GLU A N 18
ATOM 15833 C CA . GLU A 1 38 ? 5.681 6.739 5.488 1.00 24.12 38 GLU A CA 18
ATOM 15834 C C . GLU A 1 38 ? 7.063 7.192 5.952 1.00 13.42 38 GLU A C 18
ATOM 15835 O O . GLU A 1 38 ? 7.522 8.279 5.601 1.00 10.33 38 GLU A O 18
ATOM 15847 N N . VAL A 1 39 ? 7.720 6.351 6.744 1.00 1.23 39 VAL A N 18
ATOM 15848 C CA . VAL A 1 39 ? 9.049 6.664 7.257 1.00 52.03 39 VAL A CA 18
ATOM 15849 C C . VAL A 1 39 ? 10.135 6.057 6.376 1.00 74.15 39 VAL A C 18
ATOM 15850 O O . VAL A 1 39 ? 11.185 5.641 6.864 1.00 22.32 39 VAL A O 18
ATOM 15863 N N . PHE A 1 40 ? 9.874 6.010 5.073 1.00 23.32 40 PHE A N 18
ATOM 15864 C CA . PHE A 1 40 ? 10.829 5.453 4.122 1.00 24.34 40 PHE A CA 18
ATOM 15865 C C . PHE A 1 40 ? 10.646 6.073 2.741 1.00 42.54 40 PHE A C 18
ATOM 15866 O O . PHE A 1 40 ? 9.740 6.878 2.525 1.00 42.40 40 PHE A O 18
ATOM 15883 N N . SER A 1 41 ? 11.514 5.693 1.808 1.00 53.41 41 SER A N 18
ATOM 15884 C CA . SER A 1 41 ? 11.451 6.215 0.448 1.00 43.32 41 SER A CA 18
ATOM 15885 C C . SER A 1 41 ? 10.469 5.411 -0.398 1.00 61.23 41 SER A C 18
ATOM 15886 O O . SER A 1 41 ? 10.145 4.268 -0.075 1.00 73.04 41 SER A O 18
ATOM 15894 N N . VAL A 1 42 ? 9.999 6.017 -1.484 1.00 35.41 42 VAL A N 18
ATOM 15895 C CA . VAL A 1 42 ? 9.054 5.358 -2.378 1.00 61.12 42 VAL A CA 18
ATOM 15896 C C . VAL A 1 42 ? 9.459 5.541 -3.837 1.00 30.24 42 VAL A C 18
ATOM 15897 O O . VAL A 1 42 ? 9.723 6.658 -4.283 1.00 32.53 42 VAL A O 18
ATOM 15910 N N . ARG A 1 43 ? 9.506 4.437 -4.575 1.00 33.21 43 ARG A N 18
ATOM 15911 C CA . ARG A 1 43 ? 9.879 4.475 -5.984 1.00 2.13 43 ARG A CA 18
ATOM 15912 C C . ARG A 1 43 ? 8.669 4.211 -6.874 1.00 53.45 43 ARG A C 18
ATOM 15913 O O . ARG A 1 43 ? 8.092 3.124 -6.849 1.00 21.34 43 ARG A O 18
ATOM 15934 N N . ILE A 1 44 ? 8.290 5.213 -7.660 1.00 55.43 44 ILE A N 18
ATOM 15935 C CA . ILE A 1 44 ? 7.149 5.089 -8.559 1.00 15.32 44 ILE A CA 18
ATOM 15936 C C . ILE A 1 44 ? 7.593 5.111 -10.017 1.00 54.25 44 ILE A C 18
ATOM 15937 O O . ILE A 1 44 ? 8.284 6.033 -10.453 1.00 24.45 44 ILE A O 18
ATOM 15953 N N . CYS A 1 45 ? 7.189 4.092 -10.768 1.00 40.52 45 CYS A N 18
ATOM 15954 C CA . CYS A 1 45 ? 7.544 3.995 -12.180 1.00 24.24 45 CYS A CA 18
ATOM 15955 C C . CYS A 1 45 ? 6.476 4.641 -13.055 1.00 50.42 45 CYS A C 18
ATOM 15956 O O . CYS A 1 45 ? 5.396 4.083 -13.248 1.00 42.41 45 CYS A O 18
ATOM 15964 N N . ALA A 1 46 ? 6.785 5.822 -13.581 1.00 55.14 46 ALA A N 18
ATOM 15965 C CA . ALA A 1 46 ? 5.851 6.545 -14.437 1.00 22.33 46 ALA A CA 18
ATOM 15966 C C . ALA A 1 46 ? 5.742 5.888 -15.809 1.00 24.25 46 ALA A C 18
ATOM 15967 O O . ALA A 1 46 ? 4.774 6.106 -16.537 1.00 2.40 46 ALA A O 18
ATOM 15974 N N . ASP A 1 47 ? 6.741 5.083 -16.155 1.00 1.31 47 ASP A N 18
ATOM 15975 C CA . ASP A 1 47 ? 6.757 4.394 -17.440 1.00 3.01 47 ASP A CA 18
ATOM 15976 C C . ASP A 1 47 ? 5.981 3.083 -17.363 1.00 52.22 47 ASP A C 18
ATOM 15977 O O . ASP A 1 47 ? 5.188 2.767 -18.251 1.00 62.03 47 ASP A O 18
ATOM 15986 N N . CYS A 1 48 ? 6.214 2.325 -16.298 1.00 65.31 48 CYS A N 18
ATOM 15987 C CA . CYS A 1 48 ? 5.538 1.047 -16.106 1.00 62.44 48 CYS A CA 18
ATOM 15988 C C . CYS A 1 48 ? 4.139 1.252 -15.536 1.00 13.10 48 CYS A C 18
ATOM 15989 O O . CYS A 1 48 ? 3.219 0.490 -15.831 1.00 52.42 48 CYS A O 18
ATOM 15997 N N . GLY A 1 49 ? 3.986 2.287 -14.715 1.00 72.10 49 GLY A N 18
ATOM 15998 C CA . GLY A 1 49 ? 2.696 2.573 -14.114 1.00 60.04 49 GLY A CA 18
ATOM 15999 C C . GLY A 1 49 ? 2.475 1.809 -12.824 1.00 60.11 49 GLY A C 18
ATOM 16000 O O . GLY A 1 49 ? 1.449 1.151 -12.652 1.00 54.15 49 GLY A O 18
ATOM 16004 N N . ARG A 1 50 ? 3.441 1.894 -11.915 1.00 73.00 50 ARG A N 18
ATOM 16005 C CA . ARG A 1 50 ? 3.348 1.203 -10.635 1.00 31.51 50 ARG A CA 18
ATOM 16006 C C . ARG A 1 50 ? 4.141 1.940 -9.560 1.00 22.20 50 ARG A C 18
ATOM 16007 O O . ARG A 1 50 ? 4.894 2.866 -9.857 1.00 44.34 50 ARG A O 18
ATOM 16028 N N . GLU A 1 51 ? 3.965 1.522 -8.310 1.00 63.44 51 GLU A N 18
ATOM 16029 C CA . GLU A 1 51 ? 4.664 2.144 -7.192 1.00 20.21 51 GLU A CA 18
ATOM 16030 C C . GLU A 1 51 ? 5.241 1.086 -6.255 1.00 2.50 51 GLU A C 18
ATOM 16031 O O . GLU A 1 51 ? 4.706 -0.017 -6.143 1.00 5.43 51 GLU A O 18
ATOM 16043 N N . TRP A 1 52 ? 6.335 1.432 -5.586 1.00 21.32 52 TRP A N 18
ATOM 16044 C CA . TRP A 1 52 ? 6.986 0.513 -4.659 1.00 32.51 52 TRP A CA 18
ATOM 16045 C C . TRP A 1 52 ? 7.583 1.265 -3.475 1.00 51.21 52 TRP A C 18
ATOM 16046 O O . TRP A 1 52 ? 7.888 2.454 -3.572 1.00 41.12 52 TRP A O 18
ATOM 16067 N N . LYS A 1 53 ? 7.748 0.566 -2.357 1.00 52.23 53 LYS A N 18
ATOM 16068 C CA . LYS A 1 53 ? 8.310 1.168 -1.154 1.00 62.30 53 LYS A CA 18
ATOM 16069 C C . LYS A 1 53 ? 9.772 0.769 -0.979 1.00 1.12 53 LYS A C 18
ATOM 16070 O O . LYS A 1 53 ? 10.085 -0.404 -0.780 1.00 32.22 53 LYS A O 18
ATOM 16089 N N . GLU A 1 54 ? 10.662 1.754 -1.053 1.00 23.32 54 GLU A N 18
ATOM 16090 C CA . GLU A 1 54 ? 12.091 1.504 -0.901 1.00 71.04 54 GLU A CA 18
ATOM 16091 C C . GLU A 1 54 ? 12.573 1.925 0.484 1.00 41.12 54 GLU A C 18
ATOM 16092 O O . GLU A 1 54 ? 12.434 3.084 0.876 1.00 13.25 54 GLU A O 18
ATOM 16104 N N . LEU A 1 55 ? 13.140 0.976 1.220 1.00 22.10 55 LEU A N 18
ATOM 16105 C CA . LEU A 1 55 ? 13.643 1.247 2.562 1.00 22.23 55 LEU A CA 18
ATOM 16106 C C . LEU A 1 55 ? 14.988 1.964 2.505 1.00 24.54 55 LEU A C 18
ATOM 16107 O O . LEU A 1 55 ? 15.979 1.409 2.028 1.00 33.05 55 LEU A O 18
ATOM 16123 N N . ARG A 1 56 ? 15.017 3.198 2.997 1.00 54.14 56 ARG A N 18
ATOM 16124 C CA . ARG A 1 56 ? 16.240 3.990 3.003 1.00 44.35 56 ARG A CA 18
ATOM 16125 C C . ARG A 1 56 ? 17.092 3.666 4.226 1.00 24.50 56 ARG A C 18
ATOM 16126 O O . ARG A 1 56 ? 17.440 4.553 5.006 1.00 60.34 56 ARG A O 18
ATOM 16147 N N . MET A 1 1 ? 1.351 0.143 0.400 1.00 4.42 1 MET A N 19
ATOM 16148 C CA . MET A 1 1 ? 2.086 0.037 -0.855 1.00 2.00 1 MET A CA 19
ATOM 16149 C C . MET A 1 1 ? 3.042 -1.151 -0.826 1.00 62.23 1 MET A C 19
ATOM 16150 O O . MET A 1 1 ? 3.655 -1.444 0.201 1.00 50.23 1 MET A O 19
ATOM 16164 N N . LYS A 1 2 ? 3.165 -1.833 -1.960 1.00 20.51 2 LYS A N 19
ATOM 16165 C CA . LYS A 1 2 ? 4.047 -2.990 -2.066 1.00 0.32 2 LYS A CA 19
ATOM 16166 C C . LYS A 1 2 ? 5.486 -2.608 -1.735 1.00 64.15 2 LYS A C 19
ATOM 16167 O O . LYS A 1 2 ? 5.919 -1.485 -1.999 1.00 34.33 2 LYS A O 19
ATOM 16186 N N . THR A 1 3 ? 6.226 -3.550 -1.158 1.00 62.02 3 THR A N 19
ATOM 16187 C CA . THR A 1 3 ? 7.617 -3.313 -0.793 1.00 12.55 3 THR A CA 19
ATOM 16188 C C . THR A 1 3 ? 8.554 -3.644 -1.948 1.00 74.43 3 THR A C 19
ATOM 16189 O O . THR A 1 3 ? 8.287 -4.551 -2.738 1.00 34.23 3 THR A O 19
ATOM 16200 N N . THR A 1 4 ? 9.654 -2.905 -2.043 1.00 44.21 4 THR A N 19
ATOM 16201 C CA . THR A 1 4 ? 10.631 -3.120 -3.103 1.00 61.40 4 THR A CA 19
ATOM 16202 C C . THR A 1 4 ? 11.219 -4.525 -3.032 1.00 35.20 4 THR A C 19
ATOM 16203 O O . THR A 1 4 ? 11.499 -5.144 -4.059 1.00 13.31 4 THR A O 19
ATOM 16214 N N . ARG A 1 5 ? 11.402 -5.024 -1.814 1.00 0.12 5 ARG A N 19
ATOM 16215 C CA . ARG A 1 5 ? 11.957 -6.357 -1.609 1.00 51.45 5 ARG A CA 19
ATOM 16216 C C . ARG A 1 5 ? 11.189 -7.395 -2.422 1.00 24.52 5 ARG A C 19
ATOM 16217 O O . ARG A 1 5 ? 11.771 -8.350 -2.938 1.00 43.32 5 ARG A O 19
ATOM 16238 N N . LYS A 1 6 ? 9.879 -7.204 -2.530 1.00 41.25 6 LYS A N 19
ATOM 16239 C CA . LYS A 1 6 ? 9.030 -8.123 -3.280 1.00 5.40 6 LYS A CA 19
ATOM 16240 C C . LYS A 1 6 ? 9.243 -7.957 -4.781 1.00 71.44 6 LYS A C 19
ATOM 16241 O O . LYS A 1 6 ? 9.238 -8.934 -5.530 1.00 11.31 6 LYS A O 19
ATOM 16260 N N . GLY A 1 7 ? 9.431 -6.715 -5.215 1.00 10.40 7 GLY A N 19
ATOM 16261 C CA . GLY A 1 7 ? 9.644 -6.445 -6.625 1.00 20.01 7 GLY A CA 19
ATOM 16262 C C . GLY A 1 7 ? 11.010 -6.898 -7.102 1.00 13.11 7 GLY A C 19
ATOM 16263 O O . GLY A 1 7 ? 11.154 -7.381 -8.226 1.00 25.13 7 GLY A O 19
ATOM 16267 N N . LEU A 1 8 ? 12.015 -6.741 -6.248 1.00 11.23 8 LEU A N 19
ATOM 16268 C CA . LEU A 1 8 ? 13.377 -7.136 -6.588 1.00 43.14 8 LEU A CA 19
ATOM 16269 C C . LEU A 1 8 ? 13.452 -8.629 -6.891 1.00 32.15 8 LEU A C 19
ATOM 16270 O O . LEU A 1 8 ? 13.917 -9.034 -7.956 1.00 74.40 8 LEU A O 19
ATOM 16286 N N . ARG A 1 9 ? 12.989 -9.442 -5.947 1.00 21.43 9 ARG A N 19
ATOM 16287 C CA . ARG A 1 9 ? 13.002 -10.891 -6.112 1.00 44.24 9 ARG A CA 19
ATOM 16288 C C . ARG A 1 9 ? 12.254 -11.300 -7.377 1.00 73.24 9 ARG A C 19
ATOM 16289 O O . ARG A 1 9 ? 12.665 -12.220 -8.084 1.00 64.40 9 ARG A O 19
ATOM 16310 N N . ASP A 1 10 ? 11.153 -10.611 -7.656 1.00 34.21 10 ASP A N 19
ATOM 16311 C CA . ASP A 1 10 ? 10.346 -10.902 -8.836 1.00 23.53 10 ASP A CA 19
ATOM 16312 C C . ASP A 1 10 ? 11.092 -10.523 -10.111 1.00 3.41 10 ASP A C 19
ATOM 16313 O O . ASP A 1 10 ? 10.883 -11.120 -11.166 1.00 52.50 10 ASP A O 19
ATOM 16322 N N . GLY A 1 11 ? 11.964 -9.524 -10.006 1.00 12.23 11 GLY A N 19
ATOM 16323 C CA . GLY A 1 11 ? 12.727 -9.080 -11.158 1.00 33.51 11 GLY A CA 19
ATOM 16324 C C . GLY A 1 11 ? 12.171 -7.809 -11.767 1.00 13.51 11 GLY A C 19
ATOM 16325 O O . GLY A 1 11 ? 12.234 -7.616 -12.980 1.00 55.55 11 GLY A O 19
ATOM 16329 N N . GLU A 1 12 ? 11.624 -6.940 -10.922 1.00 54.23 12 GLU A N 19
ATOM 16330 C CA . GLU A 1 12 ? 11.052 -5.681 -11.386 1.00 61.01 12 GLU A CA 19
ATOM 16331 C C . GLU A 1 12 ? 11.961 -4.508 -11.032 1.00 11.52 12 GLU A C 19
ATOM 16332 O O . GLU A 1 12 ? 12.082 -3.549 -11.795 1.00 50.44 12 GLU A O 19
ATOM 16344 N N . LEU A 1 13 ? 12.597 -4.590 -9.869 1.00 24.23 13 LEU A N 19
ATOM 16345 C CA . LEU A 1 13 ? 13.496 -3.535 -9.411 1.00 75.54 13 LEU A CA 19
ATOM 16346 C C . LEU A 1 13 ? 14.937 -4.031 -9.363 1.00 23.01 13 LEU A C 19
ATOM 16347 O O . LEU A 1 13 ? 15.188 -5.235 -9.318 1.00 1.22 13 LEU A O 19
ATOM 16363 N N . GLU A 1 14 ? 15.880 -3.094 -9.370 1.00 63.13 14 GLU A N 19
ATOM 16364 C CA . GLU A 1 14 ? 17.297 -3.437 -9.326 1.00 10.33 14 GLU A CA 19
ATOM 16365 C C . GLU A 1 14 ? 18.089 -2.380 -8.561 1.00 54.43 14 GLU A C 19
ATOM 16366 O O . GLU A 1 14 ? 17.607 -1.269 -8.335 1.00 33.54 14 GLU A O 19
ATOM 16378 N N . LYS A 1 15 ? 19.307 -2.733 -8.165 1.00 51.45 15 LYS A N 19
ATOM 16379 C CA . LYS A 1 15 ? 20.168 -1.816 -7.427 1.00 35.20 15 LYS A CA 19
ATOM 16380 C C . LYS A 1 15 ? 21.135 -1.103 -8.366 1.00 25.12 15 LYS A C 19
ATOM 16381 O O . LYS A 1 15 ? 21.758 -1.729 -9.224 1.00 33.52 15 LYS A O 19
ATOM 16400 N N . ASP A 1 16 ? 21.259 0.209 -8.196 1.00 75.42 16 ASP A N 19
ATOM 16401 C CA . ASP A 1 16 ? 22.153 1.006 -9.027 1.00 1.41 16 ASP A CA 19
ATOM 16402 C C . ASP A 1 16 ? 23.518 1.160 -8.364 1.00 22.35 16 ASP A C 19
ATOM 16403 O O . ASP A 1 16 ? 23.746 0.656 -7.263 1.00 4.41 16 ASP A O 19
ATOM 16412 N N . THR A 1 17 ? 24.425 1.858 -9.041 1.00 32.42 17 THR A N 19
ATOM 16413 C CA . THR A 1 17 ? 25.768 2.075 -8.519 1.00 10.31 17 THR A CA 19
ATOM 16414 C C . THR A 1 17 ? 25.723 2.693 -7.126 1.00 41.10 17 THR A C 19
ATOM 16415 O O . THR A 1 17 ? 26.519 2.342 -6.255 1.00 1.13 17 THR A O 19
ATOM 16426 N N . TYR A 1 18 ? 24.788 3.614 -6.922 1.00 73.14 18 TYR A N 19
ATOM 16427 C CA . TYR A 1 18 ? 24.640 4.282 -5.635 1.00 4.12 18 TYR A CA 19
ATOM 16428 C C . TYR A 1 18 ? 23.521 3.646 -4.816 1.00 3.12 18 TYR A C 19
ATOM 16429 O O . TYR A 1 18 ? 22.950 4.278 -3.928 1.00 71.13 18 TYR A O 19
ATOM 16447 N N . GLY A 1 19 ? 23.214 2.389 -5.121 1.00 61.13 19 GLY A N 19
ATOM 16448 C CA . GLY A 1 19 ? 22.165 1.687 -4.405 1.00 64.42 19 GLY A CA 19
ATOM 16449 C C . GLY A 1 19 ? 20.798 2.303 -4.628 1.00 24.32 19 GLY A C 19
ATOM 16450 O O . GLY A 1 19 ? 19.957 2.304 -3.729 1.00 40.21 19 GLY A O 19
ATOM 16454 N N . ARG A 1 20 ? 20.577 2.829 -5.828 1.00 33.01 20 ARG A N 19
ATOM 16455 C CA . ARG A 1 20 ? 19.303 3.454 -6.165 1.00 22.34 20 ARG A CA 19
ATOM 16456 C C . ARG A 1 20 ? 18.344 2.437 -6.778 1.00 3.43 20 ARG A C 19
ATOM 16457 O O . ARG A 1 20 ? 18.572 1.940 -7.881 1.00 61.13 20 ARG A O 19
ATOM 16478 N N . LEU A 1 21 ? 17.272 2.133 -6.055 1.00 60.11 21 LEU A N 19
ATOM 16479 C CA . LEU A 1 21 ? 16.278 1.175 -6.527 1.00 51.22 21 LEU A CA 19
ATOM 16480 C C . LEU A 1 21 ? 15.529 1.720 -7.739 1.00 45.24 21 LEU A C 19
ATOM 16481 O O . LEU A 1 21 ? 14.744 2.662 -7.627 1.00 0.04 21 LEU A O 19
ATOM 16497 N N . THR A 1 22 ? 15.776 1.120 -8.900 1.00 4.41 22 THR A N 19
ATOM 16498 C CA . THR A 1 22 ? 15.126 1.544 -10.133 1.00 54.31 22 THR A CA 19
ATOM 16499 C C . THR A 1 22 ? 14.624 0.346 -10.930 1.00 65.35 22 THR A C 19
ATOM 16500 O O . THR A 1 22 ? 15.173 -0.752 -10.830 1.00 25.22 22 THR A O 19
ATOM 16511 N N . CYS A 1 23 ? 13.580 0.563 -11.723 1.00 25.25 23 CYS A N 19
ATOM 16512 C CA . CYS A 1 23 ? 13.005 -0.501 -12.538 1.00 1.01 23 CYS A CA 19
ATOM 16513 C C . CYS A 1 23 ? 13.993 -0.965 -13.603 1.00 44.30 23 CYS A C 19
ATOM 16514 O O . CYS A 1 23 ? 14.327 -0.217 -14.523 1.00 34.25 23 CYS A O 19
ATOM 16522 N N . SER A 1 24 ? 14.460 -2.202 -13.471 1.00 60.32 24 SER A N 19
ATOM 16523 C CA . SER A 1 24 ? 15.415 -2.764 -14.419 1.00 70.22 24 SER A CA 19
ATOM 16524 C C . SER A 1 24 ? 14.795 -2.885 -15.808 1.00 32.01 24 SER A C 19
ATOM 16525 O O . SER A 1 24 ? 15.500 -3.062 -16.800 1.00 42.25 24 SER A O 19
ATOM 16533 N N . GLU A 1 25 ? 13.470 -2.788 -15.868 1.00 63.21 25 GLU A N 19
ATOM 16534 C CA . GLU A 1 25 ? 12.755 -2.888 -17.135 1.00 14.53 25 GLU A CA 19
ATOM 16535 C C . GLU A 1 25 ? 12.921 -1.612 -17.955 1.00 51.41 25 GLU A C 19
ATOM 16536 O O . GLU A 1 25 ? 13.006 -1.657 -19.183 1.00 32.20 25 GLU A O 19
ATOM 16548 N N . CYS A 1 26 ? 12.966 -0.476 -17.268 1.00 40.42 26 CYS A N 19
ATOM 16549 C CA . CYS A 1 26 ? 13.121 0.814 -17.932 1.00 74.24 26 CYS A CA 19
ATOM 16550 C C . CYS A 1 26 ? 14.577 1.267 -17.907 1.00 53.15 26 CYS A C 19
ATOM 16551 O O . CYS A 1 26 ? 15.083 1.818 -18.884 1.00 12.30 26 CYS A O 19
ATOM 16559 N N . GLY A 1 27 ? 15.245 1.032 -16.782 1.00 43.14 27 GLY A N 19
ATOM 16560 C CA . GLY A 1 27 ? 16.636 1.424 -16.650 1.00 43.24 27 GLY A CA 19
ATOM 16561 C C . GLY A 1 27 ? 16.793 2.826 -16.096 1.00 4.04 27 GLY A C 19
ATOM 16562 O O . GLY A 1 27 ? 17.788 3.132 -15.439 1.00 42.24 27 GLY A O 19
ATOM 16566 N N . GLU A 1 28 ? 15.809 3.680 -16.361 1.00 65.30 28 GLU A N 19
ATOM 16567 C CA . GLU A 1 28 ? 15.845 5.058 -15.885 1.00 63.51 28 GLU A CA 19
ATOM 16568 C C . GLU A 1 28 ? 15.468 5.133 -14.408 1.00 53.15 28 GLU A C 19
ATOM 16569 O O . GLU A 1 28 ? 14.495 4.517 -13.973 1.00 71.02 28 GLU A O 19
ATOM 16581 N N . SER A 1 29 ? 16.245 5.893 -13.643 1.00 71.50 29 SER A N 19
ATOM 16582 C CA . SER A 1 29 ? 15.996 6.046 -12.215 1.00 34.25 29 SER A CA 19
ATOM 16583 C C . SER A 1 29 ? 14.613 6.641 -11.965 1.00 70.21 29 SER A C 19
ATOM 16584 O O . SER A 1 29 ? 14.301 7.735 -12.437 1.00 35.20 29 SER A O 19
ATOM 16592 N N . LEU A 1 30 ? 13.788 5.913 -11.220 1.00 63.35 30 LEU A N 19
ATOM 16593 C CA . LEU A 1 30 ? 12.438 6.367 -10.907 1.00 71.10 30 LEU A CA 19
ATOM 16594 C C . LEU A 1 30 ? 12.473 7.637 -10.063 1.00 53.02 30 LEU A C 19
ATOM 16595 O O . LEU A 1 30 ? 13.482 7.948 -9.430 1.00 70.40 30 LEU A O 19
ATOM 16611 N N . LYS A 1 31 ? 11.363 8.368 -10.057 1.00 31.40 31 LYS A N 19
ATOM 16612 C CA . LYS A 1 31 ? 11.264 9.603 -9.288 1.00 74.34 31 LYS A CA 19
ATOM 16613 C C . LYS A 1 31 ? 10.796 9.321 -7.864 1.00 53.02 31 LYS A C 19
ATOM 16614 O O . LYS A 1 31 ? 9.668 8.878 -7.646 1.00 53.32 31 LYS A O 19
ATOM 16633 N N . LYS A 1 32 ? 11.669 9.582 -6.897 1.00 74.20 32 LYS A N 19
ATOM 16634 C CA . LYS A 1 32 ? 11.345 9.359 -5.493 1.00 13.41 32 LYS A CA 19
ATOM 16635 C C . LYS A 1 32 ? 10.554 10.533 -4.924 1.00 54.25 32 LYS A C 19
ATOM 16636 O O . LYS A 1 32 ? 11.075 11.640 -4.791 1.00 2.44 32 LYS A O 19
ATOM 16655 N N . LYS A 1 33 ? 9.292 10.284 -4.590 1.00 60.11 33 LYS A N 19
ATOM 16656 C CA . LYS A 1 33 ? 8.429 11.319 -4.033 1.00 72.41 33 LYS A CA 19
ATOM 16657 C C . LYS A 1 33 ? 8.373 11.220 -2.512 1.00 4.30 33 LYS A C 19
ATOM 16658 O O . LYS A 1 33 ? 7.819 10.270 -1.962 1.00 74.11 33 LYS A O 19
ATOM 16677 N N . ASN A 1 34 ? 8.951 12.210 -1.838 1.00 71.41 34 ASN A N 19
ATOM 16678 C CA . ASN A 1 34 ? 8.966 12.234 -0.380 1.00 0.41 34 ASN A CA 19
ATOM 16679 C C . ASN A 1 34 ? 7.552 12.369 0.177 1.00 72.35 34 ASN A C 19
ATOM 16680 O O . ASN A 1 34 ? 6.717 13.076 -0.387 1.00 55.10 34 ASN A O 19
ATOM 16691 N N . ASP A 1 35 ? 7.291 11.686 1.286 1.00 62.44 35 ASP A N 19
ATOM 16692 C CA . ASP A 1 35 ? 5.979 11.730 1.920 1.00 32.50 35 ASP A CA 19
ATOM 16693 C C . ASP A 1 35 ? 6.111 11.898 3.430 1.00 32.25 35 ASP A C 19
ATOM 16694 O O . ASP A 1 35 ? 6.982 11.310 4.071 1.00 5.34 35 ASP A O 19
ATOM 16703 N N . PRO A 1 36 ? 5.226 12.720 4.014 1.00 22.11 36 PRO A 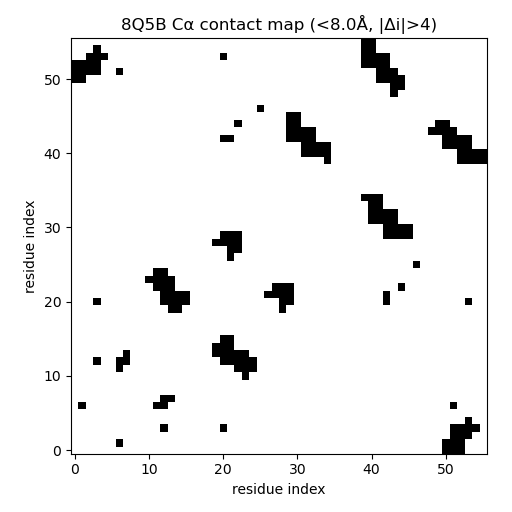N 19
ATOM 16704 C CA . PRO A 1 36 ? 5.224 12.985 5.456 1.00 53.22 36 PRO A CA 19
ATOM 16705 C C . PRO A 1 36 ? 4.781 11.773 6.268 1.00 75.24 36 PRO A C 19
ATOM 16706 O O . PRO A 1 36 ? 5.427 11.399 7.246 1.00 24.21 36 PRO A O 19
ATOM 16717 N N . ASP A 1 37 ? 3.675 11.163 5.855 1.00 31.32 37 ASP A N 19
ATOM 16718 C CA . ASP A 1 37 ? 3.146 9.991 6.544 1.00 61.24 37 ASP A CA 19
ATOM 16719 C C . ASP A 1 37 ? 4.098 8.806 6.410 1.00 42.41 37 ASP A C 19
ATOM 16720 O O . ASP A 1 37 ? 4.213 7.985 7.319 1.00 40.20 37 ASP A O 19
ATOM 16729 N N . GLU A 1 38 ? 4.777 8.725 5.270 1.00 44.20 38 GLU A N 19
ATOM 16730 C CA . GLU A 1 38 ? 5.718 7.640 5.017 1.00 33.35 38 GLU A CA 19
ATOM 16731 C C . GLU A 1 38 ? 7.116 8.006 5.507 1.00 33.04 38 GLU A C 19
ATOM 16732 O O . GLU A 1 38 ? 7.701 8.995 5.067 1.00 52.44 38 GLU A O 19
ATOM 16744 N N . VAL A 1 39 ? 7.645 7.201 6.423 1.00 64.21 39 VAL A N 19
ATOM 16745 C CA . VAL A 1 39 ? 8.974 7.439 6.973 1.00 24.22 39 VAL A CA 19
ATOM 16746 C C . VAL A 1 39 ? 10.030 6.629 6.230 1.00 63.44 39 VAL A C 19
ATOM 16747 O O . VAL A 1 39 ? 10.996 6.151 6.826 1.00 51.11 39 VAL A O 19
ATOM 16760 N N . PHE A 1 40 ? 9.840 6.478 4.923 1.00 25.50 40 PHE A N 19
ATOM 16761 C CA . PHE A 1 40 ? 10.777 5.724 4.097 1.00 55.34 40 PHE A CA 19
ATOM 16762 C C . PHE A 1 40 ? 10.754 6.225 2.655 1.00 21.13 40 PHE A C 19
ATOM 16763 O O . PHE A 1 40 ? 9.964 7.100 2.303 1.00 14.31 40 PHE A O 19
ATOM 16780 N N . SER A 1 41 ? 11.628 5.663 1.826 1.00 21.03 41 SER A N 19
ATOM 16781 C CA . SER A 1 41 ? 11.713 6.055 0.424 1.00 35.52 41 SER A CA 19
ATOM 16782 C C . SER A 1 41 ? 10.704 5.280 -0.418 1.00 33.51 41 SER A C 19
ATOM 16783 O O . SER A 1 41 ? 10.293 4.176 -0.057 1.00 4.41 41 SER A O 19
ATOM 16791 N N . VAL A 1 42 ? 10.308 5.866 -1.543 1.00 74.44 42 VAL A N 19
ATOM 16792 C CA . VAL A 1 42 ? 9.348 5.231 -2.439 1.00 14.11 42 VAL A CA 19
ATOM 16793 C C . VAL A 1 42 ? 9.708 5.483 -3.899 1.00 12.44 42 VAL A C 19
ATOM 16794 O O . VAL A 1 42 ? 9.986 6.616 -4.293 1.00 60.01 42 VAL A O 19
ATOM 16807 N N . ARG A 1 43 ? 9.700 4.421 -4.696 1.00 62.44 43 ARG A N 19
ATOM 16808 C CA . ARG A 1 43 ? 10.027 4.527 -6.113 1.00 71.53 43 ARG A CA 19
ATOM 16809 C C . ARG A 1 43 ? 8.786 4.313 -6.975 1.00 33.11 43 ARG A C 19
ATOM 16810 O O . ARG A 1 43 ? 8.163 3.251 -6.931 1.00 41.40 43 ARG A O 19
ATOM 16831 N N . ILE A 1 44 ? 8.432 5.328 -7.756 1.00 63.11 44 ILE A N 19
ATOM 16832 C CA . ILE A 1 44 ? 7.266 5.250 -8.628 1.00 5.54 44 ILE A CA 19
ATOM 16833 C C . ILE A 1 44 ? 7.679 5.198 -10.095 1.00 3.34 44 ILE A C 19
ATOM 16834 O O . ILE A 1 44 ? 8.407 6.067 -10.576 1.00 42.15 44 ILE A O 19
ATOM 16850 N N . CYS A 1 45 ? 7.209 4.176 -10.800 1.00 34.33 45 CYS A N 19
ATOM 16851 C CA . CYS A 1 45 ? 7.528 4.010 -12.213 1.00 52.34 45 CYS A CA 19
ATOM 16852 C C . CYS A 1 45 ? 6.458 4.651 -13.091 1.00 13.40 45 CYS A C 19
ATOM 16853 O O . CYS A 1 45 ? 5.359 4.117 -13.238 1.00 22.40 45 CYS A O 19
ATOM 16861 N N . ALA A 1 46 ? 6.786 5.801 -13.671 1.00 1.32 46 ALA A N 19
ATOM 16862 C CA . ALA A 1 46 ? 5.853 6.515 -14.534 1.00 5.30 46 ALA A CA 19
ATOM 16863 C C . ALA A 1 46 ? 5.700 5.811 -15.878 1.00 31.23 46 ALA A C 19
ATOM 16864 O O . ALA A 1 46 ? 4.721 6.024 -16.593 1.00 13.12 46 ALA A O 19
ATOM 16871 N N . ASP A 1 47 ? 6.673 4.972 -16.215 1.00 61.11 47 ASP A N 19
ATOM 16872 C CA . ASP A 1 47 ? 6.646 4.236 -17.474 1.00 33.45 47 ASP A CA 19
ATOM 16873 C C . ASP A 1 47 ? 5.842 2.947 -17.332 1.00 20.34 47 ASP A C 19
ATOM 16874 O O . ASP A 1 47 ? 5.022 2.618 -18.189 1.00 73.53 47 ASP A O 19
ATOM 16883 N N . CYS A 1 48 ? 6.084 2.222 -16.245 1.00 72.43 48 CYS A N 19
ATOM 16884 C CA . CYS A 1 48 ? 5.384 0.967 -15.992 1.00 12.21 48 CYS A CA 19
ATOM 16885 C C . CYS A 1 48 ? 4.001 1.226 -15.402 1.00 23.31 48 CYS A C 19
ATOM 16886 O O . CYS A 1 48 ? 3.059 0.474 -15.648 1.00 64.51 48 CYS A O 19
ATOM 16894 N N . GLY A 1 49 ? 3.888 2.295 -14.620 1.00 33.25 49 GLY A N 19
ATOM 16895 C CA . GLY A 1 49 ? 2.617 2.633 -14.005 1.00 23.53 49 GLY A CA 19
ATOM 16896 C C . GLY A 1 49 ? 2.403 1.917 -12.686 1.00 32.40 49 GLY A C 19
ATOM 16897 O O . GLY A 1 49 ? 1.364 1.291 -12.473 1.00 50.14 49 GLY A O 19
ATOM 16901 N N . ARG A 1 50 ? 3.388 2.006 -11.799 1.00 1.54 50 ARG A N 19
ATOM 16902 C CA . ARG A 1 50 ? 3.303 1.359 -10.495 1.00 4.51 50 ARG A CA 19
ATOM 16903 C C . ARG A 1 50 ? 4.206 2.058 -9.482 1.00 34.03 50 ARG A C 19
ATOM 16904 O O . ARG A 1 50 ? 4.928 2.995 -9.822 1.00 34.51 50 ARG A O 19
ATOM 16925 N N . GLU A 1 51 ? 4.158 1.595 -8.236 1.00 54.43 51 GLU A N 19
ATOM 16926 C CA . GLU A 1 51 ? 4.970 2.177 -7.174 1.00 53.22 51 GLU A CA 19
ATOM 16927 C C . GLU A 1 51 ? 5.563 1.089 -6.284 1.00 60.45 51 GLU A C 19
ATOM 16928 O O . GLU A 1 51 ? 5.073 -0.040 -6.257 1.00 31.32 51 GLU A O 19
ATOM 16940 N N . TRP A 1 52 ? 6.620 1.436 -5.560 1.00 43.30 52 TRP A N 19
ATOM 16941 C CA . TRP A 1 52 ? 7.281 0.489 -4.670 1.00 24.05 52 TRP A CA 19
ATOM 16942 C C . TRP A 1 52 ? 7.807 1.190 -3.422 1.00 43.41 52 TRP A C 19
ATOM 16943 O O . TRP A 1 52 ? 8.150 2.372 -3.460 1.00 14.52 52 TRP A O 19
ATOM 16964 N N . LYS A 1 53 ? 7.870 0.455 -2.317 1.00 55.31 53 LYS A N 19
ATOM 16965 C CA . LYS A 1 53 ? 8.355 1.006 -1.057 1.00 44.15 53 LYS A CA 19
ATOM 16966 C C . LYS A 1 53 ? 9.804 0.599 -0.808 1.00 70.42 53 LYS A C 19
ATOM 16967 O O . LYS A 1 53 ? 10.097 -0.575 -0.583 1.00 4.12 53 LYS A O 19
ATOM 16986 N N . GLU A 1 54 ? 10.704 1.576 -0.849 1.00 64.31 54 GLU A N 19
ATOM 16987 C CA . GLU A 1 54 ? 12.122 1.317 -0.627 1.00 21.12 54 GLU A CA 19
ATOM 16988 C C . GLU A 1 54 ? 12.547 1.776 0.765 1.00 21.42 54 GLU A C 19
ATOM 16989 O O . GLU A 1 54 ? 12.403 2.947 1.116 1.00 12.43 54 GLU A O 19
ATOM 17001 N N . LEU A 1 55 ? 13.071 0.844 1.554 1.00 1.11 55 LEU A N 19
ATOM 17002 C CA . LEU A 1 55 ? 13.517 1.151 2.909 1.00 42.13 55 LEU A CA 19
ATOM 17003 C C . LEU A 1 55 ? 14.928 1.731 2.899 1.00 20.11 55 LEU A C 19
ATOM 17004 O O . LEU A 1 55 ? 15.877 1.073 2.471 1.00 0.54 55 LEU A O 19
ATOM 17020 N N . ARG A 1 56 ? 15.058 2.965 3.375 1.00 23.21 56 ARG A N 19
ATOM 17021 C CA . ARG A 1 56 ? 16.353 3.633 3.422 1.00 24.32 56 ARG A CA 19
ATOM 17022 C C . ARG A 1 56 ? 17.170 3.152 4.618 1.00 20.31 56 ARG A C 19
ATOM 17023 O O . ARG A 1 56 ? 17.962 3.905 5.184 1.00 25.22 56 ARG A O 19
ATOM 17044 N N . MET A 1 1 ? 2.571 0.483 1.496 1.00 3.32 1 MET A N 20
ATOM 17045 C CA . MET A 1 1 ? 2.397 -0.084 0.164 1.00 44.41 1 MET A CA 20
ATOM 17046 C C . MET A 1 1 ? 3.351 -1.253 -0.058 1.00 44.12 1 MET A C 20
ATOM 17047 O O . MET A 1 1 ? 4.138 -1.602 0.822 1.00 32.05 1 MET A O 20
ATOM 17061 N N . LYS A 1 2 ? 3.277 -1.855 -1.240 1.00 72.31 2 LYS A N 20
ATOM 17062 C CA . LYS A 1 2 ? 4.134 -2.985 -1.579 1.00 71.11 2 LYS A CA 20
ATOM 17063 C C . LYS A 1 2 ? 5.601 -2.649 -1.330 1.00 32.23 2 LYS A C 20
ATOM 17064 O O . LYS A 1 2 ? 6.041 -1.524 -1.570 1.00 71.41 2 LYS A O 20
ATOM 17083 N N . THR A 1 3 ? 6.355 -3.632 -0.847 1.00 73.34 3 THR A N 20
ATOM 17084 C CA . THR A 1 3 ? 7.772 -3.441 -0.566 1.00 32.00 3 THR A CA 20
ATOM 17085 C C . THR A 1 3 ? 8.620 -3.721 -1.801 1.00 43.42 3 THR A C 20
ATOM 17086 O O . THR A 1 3 ? 8.296 -4.594 -2.606 1.00 73.41 3 THR A O 20
ATOM 17097 N N . THR A 1 4 ? 9.710 -2.974 -1.946 1.00 44.53 4 THR A N 20
ATOM 17098 C CA . THR A 1 4 ? 10.606 -3.141 -3.084 1.00 53.20 4 THR A CA 20
ATOM 17099 C C . THR A 1 4 ? 11.179 -4.552 -3.130 1.00 22.45 4 THR A C 20
ATOM 17100 O O . THR A 1 4 ? 11.383 -5.115 -4.205 1.00 63.22 4 THR A O 20
ATOM 17111 N N . ARG A 1 5 ? 11.437 -5.120 -1.956 1.00 13.45 5 ARG A N 20
ATOM 17112 C CA . ARG A 1 5 ? 11.987 -6.466 -1.862 1.00 64.31 5 ARG A CA 20
ATOM 17113 C C . ARG A 1 5 ? 11.156 -7.451 -2.679 1.00 24.41 5 ARG A C 20
ATOM 17114 O O . ARG A 1 5 ? 11.693 -8.375 -3.291 1.00 71.20 5 ARG A O 20
ATOM 17135 N N . LYS A 1 6 ? 9.843 -7.248 -2.684 1.00 23.35 6 LYS A N 20
ATOM 17136 C CA . LYS A 1 6 ? 8.937 -8.117 -3.425 1.00 12.11 6 LYS A CA 20
ATOM 17137 C C . LYS A 1 6 ? 9.138 -7.957 -4.928 1.00 65.34 6 LYS A C 20
ATOM 17138 O O . LYS A 1 6 ? 9.068 -8.928 -5.681 1.00 33.34 6 LYS A O 20
ATOM 17157 N N . GLY A 1 7 ? 9.392 -6.725 -5.360 1.00 35.22 7 GLY A N 20
ATOM 17158 C CA . GLY A 1 7 ? 9.601 -6.462 -6.771 1.00 51.14 7 GLY A CA 20
ATOM 17159 C C . GLY A 1 7 ? 10.959 -6.931 -7.253 1.00 44.14 7 GLY A C 20
ATOM 17160 O O . GLY A 1 7 ? 11.106 -7.360 -8.399 1.00 0.13 7 GLY A O 20
ATOM 17164 N N . LEU A 1 8 ? 11.956 -6.848 -6.379 1.00 63.34 8 LEU A N 20
ATOM 17165 C CA . LEU A 1 8 ? 13.311 -7.266 -6.722 1.00 61.53 8 LEU A CA 20
ATOM 17166 C C . LEU A 1 8 ? 13.358 -8.759 -7.035 1.00 12.31 8 LEU A C 20
ATOM 17167 O O . LEU A 1 8 ? 13.841 -9.167 -8.091 1.00 42.10 8 LEU A O 20
ATOM 17183 N N . ARG A 1 9 ? 12.850 -9.568 -6.111 1.00 4.33 9 ARG A N 20
ATOM 17184 C CA . ARG A 1 9 ? 12.833 -11.015 -6.288 1.00 43.32 9 ARG A CA 20
ATOM 17185 C C . ARG A 1 9 ? 12.092 -11.397 -7.566 1.00 61.00 9 ARG A C 20
ATOM 17186 O O . ARG A 1 9 ? 12.493 -12.320 -8.275 1.00 75.22 9 ARG A O 20
ATOM 17207 N N . ASP A 1 10 ? 11.010 -10.682 -7.853 1.00 1.44 10 ASP A N 20
ATOM 17208 C CA . ASP A 1 10 ? 10.213 -10.945 -9.045 1.00 31.11 10 ASP A CA 20
ATOM 17209 C C . ASP A 1 10 ? 10.984 -10.573 -10.307 1.00 41.24 10 ASP A C 20
ATOM 17210 O O . ASP A 1 10 ? 10.775 -11.157 -11.370 1.00 12.22 10 ASP A O 20
ATOM 17219 N N . GLY A 1 11 ? 11.877 -9.595 -10.183 1.00 72.21 11 GLY A N 20
ATOM 17220 C CA . GLY A 1 11 ? 12.665 -9.161 -11.322 1.00 14.22 11 GLY A CA 20
ATOM 17221 C C . GLY A 1 11 ? 12.139 -7.878 -11.935 1.00 5.34 11 GLY A C 20
ATOM 17222 O O . GLY A 1 11 ? 12.224 -7.682 -13.146 1.00 44.43 11 GLY A O 20
ATOM 17226 N N . GLU A 1 12 ? 11.594 -7.003 -11.095 1.00 52.14 12 GLU A N 20
ATOM 17227 C CA . GLU A 1 12 ? 11.051 -5.733 -11.563 1.00 75.24 12 GLU A CA 20
ATOM 17228 C C . GLU A 1 12 ? 11.977 -4.577 -11.198 1.00 65.24 12 GLU A C 20
ATOM 17229 O O . GLU A 1 12 ? 12.123 -3.619 -11.959 1.00 14.14 12 GLU A O 20
ATOM 17241 N N . LEU A 1 13 ? 12.602 -4.674 -10.030 1.00 61.10 13 LEU A N 20
ATOM 17242 C CA . LEU A 1 13 ? 13.515 -3.637 -9.562 1.00 42.14 13 LEU A CA 20
ATOM 17243 C C . LEU A 1 13 ? 14.948 -4.156 -9.510 1.00 65.32 13 LEU A C 20
ATOM 17244 O O . LEU A 1 13 ? 15.180 -5.365 -9.483 1.00 13.42 13 LEU A O 20
ATOM 17260 N N . GLU A 1 14 ? 15.906 -3.235 -9.495 1.00 4.34 14 GLU A N 20
ATOM 17261 C CA . GLU A 1 14 ? 17.317 -3.601 -9.444 1.00 11.20 14 GLU A CA 20
ATOM 17262 C C . GLU A 1 14 ? 18.111 -2.593 -8.618 1.00 44.24 14 GLU A C 20
ATOM 17263 O O . GLU A 1 14 ? 17.677 -1.458 -8.417 1.00 24.44 14 GLU A O 20
ATOM 17275 N N . LYS A 1 15 ? 19.278 -3.015 -8.143 1.00 32.24 15 LYS A N 20
ATOM 17276 C CA . LYS A 1 15 ? 20.135 -2.151 -7.339 1.00 60.53 15 LYS A CA 20
ATOM 17277 C C . LYS A 1 15 ? 21.171 -1.450 -8.212 1.00 1.03 15 LYS A C 20
ATOM 17278 O O . LYS A 1 15 ? 21.825 -2.080 -9.044 1.00 12.45 15 LYS A O 20
ATOM 17297 N N . ASP A 1 16 ? 21.317 -0.144 -8.015 1.00 74.22 16 ASP A N 20
ATOM 17298 C CA . ASP A 1 16 ? 22.275 0.642 -8.782 1.00 44.34 16 ASP A CA 20
ATOM 17299 C C . ASP A 1 16 ? 23.598 0.769 -8.033 1.00 20.33 16 ASP A C 20
ATOM 17300 O O . ASP A 1 16 ? 23.747 0.256 -6.923 1.00 63.31 16 ASP A O 20
ATOM 17309 N N . THR A 1 17 ? 24.557 1.455 -8.647 1.00 23.44 17 THR A N 20
ATOM 17310 C CA . THR A 1 17 ? 25.868 1.647 -8.039 1.00 60.40 17 THR A CA 20
ATOM 17311 C C . THR A 1 17 ? 25.745 2.257 -6.648 1.00 0.23 17 THR A C 20
ATOM 17312 O O . THR A 1 17 ? 26.489 1.900 -5.734 1.00 62.33 17 THR A O 20
ATOM 17323 N N . TYR A 1 18 ? 24.801 3.179 -6.493 1.00 4.21 18 TYR A N 20
ATOM 17324 C CA . TYR A 1 18 ? 24.582 3.841 -5.212 1.00 62.03 18 TYR A CA 20
ATOM 17325 C C . TYR A 1 18 ? 23.417 3.203 -4.462 1.00 52.50 18 TYR A C 20
ATOM 17326 O O . TYR A 1 18 ? 22.797 3.832 -3.605 1.00 52.13 18 TYR A O 20
ATOM 17344 N N . GLY A 1 19 ? 23.125 1.949 -4.791 1.00 71.32 19 GLY A N 20
ATOM 17345 C CA . GLY A 1 19 ? 22.035 1.245 -4.140 1.00 5.21 19 GLY A CA 20
ATOM 17346 C C . GLY A 1 19 ? 20.688 1.886 -4.409 1.00 64.12 19 GLY A C 20
ATOM 17347 O O . GLY A 1 19 ? 19.804 1.871 -3.553 1.00 30.30 19 GLY A O 20
ATOM 17351 N N . ARG A 1 20 ? 20.532 2.452 -5.601 1.00 50.14 20 ARG A N 20
ATOM 17352 C CA . ARG A 1 20 ? 19.284 3.104 -5.980 1.00 31.22 20 ARG A CA 20
ATOM 17353 C C . ARG A 1 20 ? 18.340 2.117 -6.661 1.00 1.11 20 ARG A C 20
ATOM 17354 O O . ARG A 1 20 ? 18.608 1.648 -7.768 1.00 0.20 20 ARG A O 20
ATOM 17375 N N . LEU A 1 21 ? 17.235 1.806 -5.992 1.00 63.42 21 LEU A N 20
ATOM 17376 C CA . LEU A 1 21 ? 16.251 0.874 -6.532 1.00 61.02 21 LEU A CA 20
ATOM 17377 C C . LEU A 1 21 ? 15.513 1.488 -7.717 1.00 50.13 21 LEU A C 20
ATOM 17378 O O . LEU A 1 21 ? 14.745 2.438 -7.561 1.00 1.15 21 LEU A O 20
ATOM 17394 N N . THR A 1 22 ? 15.749 0.938 -8.904 1.00 72.05 22 THR A N 20
ATOM 17395 C CA . THR A 1 22 ? 15.106 1.430 -10.116 1.00 40.43 22 THR A CA 20
ATOM 17396 C C . THR A 1 22 ? 14.610 0.278 -10.983 1.00 0.35 22 THR A C 20
ATOM 17397 O O . THR A 1 22 ? 15.156 -0.825 -10.937 1.00 12.22 22 THR A O 20
ATOM 17408 N N . CYS A 1 23 ? 13.574 0.541 -11.771 1.00 50.03 23 CYS A N 20
ATOM 17409 C CA . CYS A 1 23 ? 13.004 -0.475 -12.649 1.00 21.21 23 CYS A CA 20
ATOM 17410 C C . CYS A 1 23 ? 14.006 -0.891 -13.722 1.00 14.24 23 CYS A C 20
ATOM 17411 O O . CYS A 1 23 ? 14.349 -0.103 -14.603 1.00 4.13 23 CYS A O 20
ATOM 17419 N N . SER A 1 24 ? 14.471 -2.133 -13.640 1.00 3.04 24 SER A N 20
ATOM 17420 C CA . SER A 1 24 ? 15.438 -2.652 -14.600 1.00 40.22 24 SER A CA 20
ATOM 17421 C C . SER A 1 24 ? 14.841 -2.693 -16.004 1.00 10.24 24 SER A C 20
ATOM 17422 O O . SER A 1 24 ? 15.563 -2.812 -16.993 1.00 32.22 24 SER A O 20
ATOM 17430 N N . GLU A 1 25 ? 13.518 -2.593 -16.080 1.00 55.30 25 GLU A N 20
ATOM 17431 C CA . GLU A 1 25 ? 12.823 -2.619 -17.362 1.00 30.21 25 GLU A CA 20
ATOM 17432 C C . GLU A 1 25 ? 13.003 -1.299 -18.106 1.00 1.03 25 GLU A C 20
ATOM 17433 O O . GLU A 1 25 ? 13.096 -1.274 -19.334 1.00 13.34 25 GLU A O 20
ATOM 17445 N N . CYS A 1 26 ? 13.051 -0.205 -17.354 1.00 22.13 26 CYS A N 20
ATOM 17446 C CA . CYS A 1 26 ? 13.219 1.120 -17.941 1.00 32.42 26 CYS A CA 20
ATOM 17447 C C . CYS A 1 26 ? 14.678 1.561 -17.880 1.00 75.41 26 CYS A C 20
ATOM 17448 O O . CYS A 1 26 ? 15.194 2.163 -18.820 1.00 41.40 26 CYS A O 20
ATOM 17456 N N . GLY A 1 27 ? 15.337 1.257 -16.766 1.00 34.01 27 GLY A N 20
ATOM 17457 C CA . GLY A 1 27 ? 16.729 1.631 -16.602 1.00 41.23 27 GLY A CA 20
ATOM 17458 C C . GLY A 1 27 ? 16.891 2.998 -15.967 1.00 24.10 27 GLY A C 20
ATOM 17459 O O . GLY A 1 27 ? 17.883 3.259 -15.288 1.00 5.14 27 GLY A O 20
ATOM 17463 N N . GLU A 1 28 ? 15.915 3.872 -16.190 1.00 10.13 28 GLU A N 20
ATOM 17464 C CA . GLU A 1 28 ? 15.956 5.220 -15.635 1.00 44.23 28 GLU A CA 20
ATOM 17465 C C . GLU A 1 28 ? 15.507 5.223 -14.177 1.00 73.21 28 GLU A C 20
ATOM 17466 O O . GLU A 1 28 ? 14.518 4.582 -13.820 1.00 25.30 28 GLU A O 20
ATOM 17478 N N . SER A 1 29 ? 16.240 5.948 -13.339 1.00 42.51 29 SER A N 20
ATOM 17479 C CA . SER A 1 29 ? 15.920 6.032 -11.919 1.00 24.32 29 SER A CA 20
ATOM 17480 C C . SER A 1 29 ? 14.526 6.615 -11.709 1.00 62.32 29 SER A C 20
ATOM 17481 O O . SER A 1 29 ? 14.222 7.712 -12.179 1.00 70.12 29 SER A O 20
ATOM 17489 N N . LEU A 1 30 ? 13.682 5.873 -11.000 1.00 63.14 30 LEU A N 20
ATOM 17490 C CA . LEU A 1 30 ? 12.319 6.315 -10.727 1.00 61.31 30 LEU A CA 20
ATOM 17491 C C . LEU A 1 30 ? 12.317 7.576 -9.870 1.00 1.31 30 LEU A C 20
ATOM 17492 O O . LEU A 1 30 ? 13.303 7.888 -9.202 1.00 22.12 30 LEU A O 20
ATOM 17508 N N . LYS A 1 31 ? 11.202 8.298 -9.892 1.00 11.42 31 LYS A N 20
ATOM 17509 C CA . LYS A 1 31 ? 11.068 9.525 -9.114 1.00 65.34 31 LYS A CA 20
ATOM 17510 C C . LYS A 1 31 ? 10.562 9.225 -7.707 1.00 71.53 31 LYS A C 20
ATOM 17511 O O . LYS A 1 31 ? 9.492 8.641 -7.533 1.00 12.13 31 LYS A O 20
ATOM 17530 N N . LYS A 1 32 ? 11.336 9.628 -6.706 1.00 4.01 32 LYS A N 20
ATOM 17531 C CA . LYS A 1 32 ? 10.966 9.405 -5.314 1.00 14.25 32 LYS A CA 20
ATOM 17532 C C . LYS A 1 32 ? 9.995 10.478 -4.831 1.00 12.14 32 LYS A C 20
ATOM 17533 O O . LYS A 1 32 ? 10.301 11.670 -4.870 1.00 55.11 32 LYS A O 20
ATOM 17552 N N . LYS A 1 33 ? 8.824 10.047 -4.373 1.00 51.54 33 LYS A N 20
ATOM 17553 C CA . LYS A 1 33 ? 7.809 10.970 -3.880 1.00 14.23 33 LYS A CA 20
ATOM 17554 C C . LYS A 1 33 ? 7.850 11.061 -2.358 1.00 32.14 33 LYS A C 20
ATOM 17555 O O . LYS A 1 33 ? 7.540 10.096 -1.661 1.00 24.34 33 LYS A O 20
ATOM 17574 N N . ASN A 1 34 ? 8.233 12.228 -1.849 1.00 73.40 34 ASN A N 20
ATOM 17575 C CA . ASN A 1 34 ? 8.313 12.444 -0.409 1.00 42.20 34 ASN A CA 20
ATOM 17576 C C . ASN A 1 34 ? 6.920 12.504 0.211 1.00 63.32 34 ASN A C 20
ATOM 17577 O O . ASN A 1 34 ? 6.027 13.174 -0.308 1.00 21.14 34 ASN A O 20
ATOM 17588 N N . ASP A 1 35 ? 6.743 11.799 1.323 1.00 62.12 35 ASP A N 20
ATOM 17589 C CA . ASP A 1 35 ? 5.460 11.772 2.015 1.00 51.40 35 ASP A CA 20
ATOM 17590 C C . ASP A 1 35 ? 5.651 11.934 3.520 1.00 72.41 35 ASP A C 20
ATOM 17591 O O . ASP A 1 35 ? 6.578 11.384 4.115 1.00 12.02 35 ASP A O 20
ATOM 17600 N N . PRO A 1 36 ? 4.754 12.706 4.151 1.00 2.20 36 PRO A N 20
ATOM 17601 C CA . PRO A 1 36 ? 4.803 12.958 5.594 1.00 2.33 36 PRO A CA 20
ATOM 17602 C C . PRO A 1 36 ? 4.456 11.719 6.411 1.00 22.54 36 PRO A C 20
ATOM 17603 O O . PRO A 1 36 ? 5.163 11.369 7.357 1.00 60.32 36 PRO A O 20
ATOM 17614 N N . ASP A 1 37 ? 3.365 11.058 6.041 1.00 72.00 37 ASP A N 20
ATOM 17615 C CA . ASP A 1 37 ? 2.925 9.856 6.739 1.00 30.41 37 ASP A CA 20
ATOM 17616 C C . ASP A 1 37 ? 3.920 8.717 6.540 1.00 63.21 37 ASP A C 20
ATOM 17617 O O . ASP A 1 37 ? 4.119 7.891 7.430 1.00 35.13 37 ASP A O 20
ATOM 17626 N N . GLU A 1 38 ? 4.542 8.680 5.366 1.00 63.34 38 GLU A N 20
ATOM 17627 C CA . GLU A 1 38 ? 5.515 7.641 5.050 1.00 64.42 38 GLU A CA 20
ATOM 17628 C C . GLU A 1 38 ? 6.911 8.040 5.521 1.00 15.44 38 GLU A C 20
ATOM 17629 O O . GLU A 1 38 ? 7.472 9.035 5.063 1.00 52.44 38 GLU A O 20
ATOM 17641 N N . VAL A 1 39 ? 7.465 7.257 6.442 1.00 54.52 39 VAL A N 20
ATOM 17642 C CA . VAL A 1 39 ? 8.794 7.528 6.976 1.00 11.31 39 VAL A CA 20
ATOM 17643 C C . VAL A 1 39 ? 9.858 6.728 6.234 1.00 41.24 39 VAL A C 20
ATOM 17644 O O . VAL A 1 39 ? 10.839 6.280 6.827 1.00 64.44 39 VAL A O 20
ATOM 17657 N N . PHE A 1 40 ? 9.658 6.553 4.932 1.00 52.14 40 PHE A N 20
ATOM 17658 C CA . PHE A 1 40 ? 10.600 5.806 4.107 1.00 42.23 40 PHE A CA 20
ATOM 17659 C C . PHE A 1 40 ? 10.553 6.284 2.658 1.00 35.23 40 PHE A C 20
ATOM 17660 O O . PHE A 1 40 ? 9.741 7.138 2.302 1.00 44.25 40 PHE A O 20
ATOM 17677 N N . SER A 1 41 ? 11.428 5.726 1.828 1.00 22.14 41 SER A N 20
ATOM 17678 C CA . SER A 1 41 ? 11.490 6.097 0.420 1.00 51.24 41 SER A CA 20
ATOM 17679 C C . SER A 1 41 ? 10.486 5.291 -0.399 1.00 53.40 41 SER A C 20
ATOM 17680 O O . SER A 1 41 ? 10.097 4.189 -0.015 1.00 35.53 41 SER A O 20
ATOM 17688 N N . VAL A 1 42 ? 10.070 5.851 -1.531 1.00 33.02 42 VAL A N 20
ATOM 17689 C CA . VAL A 1 42 ? 9.112 5.186 -2.406 1.00 32.54 42 VAL A CA 20
ATOM 17690 C C . VAL A 1 42 ? 9.427 5.456 -3.872 1.00 60.15 42 VAL A C 20
ATOM 17691 O O . VAL A 1 42 ? 9.466 6.607 -4.308 1.00 31.14 42 VAL A O 20
ATOM 17704 N N . ARG A 1 43 ? 9.651 4.388 -4.631 1.00 21.45 43 ARG A N 20
ATOM 17705 C CA . ARG A 1 43 ? 9.964 4.509 -6.049 1.00 51.53 43 ARG A CA 20
ATOM 17706 C C . ARG A 1 43 ? 8.739 4.197 -6.905 1.00 4.33 43 ARG A C 20
ATOM 17707 O O . ARG A 1 43 ? 8.238 3.073 -6.901 1.00 33.24 43 ARG A O 20
ATOM 17728 N N . ILE A 1 44 ? 8.264 5.200 -7.636 1.00 31.41 44 ILE A N 20
ATOM 17729 C CA . ILE A 1 44 ? 7.099 5.032 -8.496 1.00 62.50 44 ILE A CA 20
ATOM 17730 C C . ILE A 1 44 ? 7.491 5.089 -9.969 1.00 34.33 44 ILE A C 20
ATOM 17731 O O . ILE A 1 44 ? 8.108 6.054 -10.420 1.00 62.24 44 ILE A O 20
ATOM 17747 N N . CYS A 1 45 ? 7.126 4.050 -10.713 1.00 10.44 45 CYS A N 20
ATOM 17748 C CA . CYS A 1 45 ? 7.438 3.982 -12.136 1.00 10.41 45 CYS A CA 20
ATOM 17749 C C . CYS A 1 45 ? 6.308 4.578 -12.969 1.00 41.23 45 CYS A C 20
ATOM 17750 O O . CYS A 1 45 ? 5.253 3.966 -13.130 1.00 52.12 45 CYS A O 20
ATOM 17758 N N . ALA A 1 46 ? 6.537 5.777 -13.496 1.00 32.13 46 ALA A N 20
ATOM 17759 C CA . ALA A 1 46 ? 5.538 6.456 -14.313 1.00 25.43 46 ALA A CA 20
ATOM 17760 C C . ALA A 1 46 ? 5.416 5.802 -15.685 1.00 52.20 46 ALA A C 20
ATOM 17761 O O . ALA A 1 46 ? 4.416 5.980 -16.380 1.00 74.25 46 ALA A O 20
ATOM 17768 N N . ASP A 1 47 ? 6.439 5.047 -16.069 1.00 30.00 47 ASP A N 20
ATOM 17769 C CA . ASP A 1 47 ? 6.445 4.367 -17.359 1.00 24.42 47 ASP A CA 20
ATOM 17770 C C . ASP A 1 47 ? 5.732 3.021 -17.267 1.00 43.10 47 ASP A C 20
ATOM 17771 O O . ASP A 1 47 ? 4.926 2.675 -18.131 1.00 34.11 47 ASP A O 20
ATOM 17780 N N . CYS A 1 48 ? 6.036 2.267 -16.216 1.00 53.24 48 CYS A N 20
ATOM 17781 C CA . CYS A 1 48 ? 5.425 0.958 -16.013 1.00 0.23 48 CYS A CA 20
ATOM 17782 C C . CYS A 1 48 ? 4.038 1.096 -15.394 1.00 73.12 48 CYS A C 20
ATOM 17783 O O . CYS A 1 48 ? 3.144 0.294 -15.664 1.00 3.22 48 CYS A O 20
ATOM 17791 N N . GLY A 1 49 ? 3.865 2.118 -14.561 1.00 63.03 49 GLY A N 20
ATOM 17792 C CA . GLY A 1 49 ? 2.585 2.341 -13.916 1.00 32.02 49 GLY A CA 20
ATOM 17793 C C . GLY A 1 49 ? 2.442 1.559 -12.625 1.00 42.11 49 GLY A C 20
ATOM 17794 O O . GLY A 1 49 ? 1.453 0.854 -12.424 1.00 51.35 49 GLY A O 20
ATOM 17798 N N . ARG A 1 50 ? 3.433 1.682 -11.748 1.00 63.21 50 ARG A N 20
ATOM 17799 C CA . ARG A 1 50 ? 3.415 0.978 -10.471 1.00 42.43 50 ARG A CA 20
ATOM 17800 C C . ARG A 1 50 ? 4.222 1.737 -9.421 1.00 72.23 50 ARG A C 20
ATOM 17801 O O . ARG A 1 50 ? 4.895 2.719 -9.732 1.00 74.14 50 ARG A O 20
ATOM 17822 N N . GLU A 1 51 ? 4.148 1.274 -8.177 1.00 72.33 51 GLU A N 20
ATOM 17823 C CA . GLU A 1 51 ? 4.870 1.910 -7.082 1.00 22.21 51 GLU A CA 20
ATOM 17824 C C . GLU A 1 51 ? 5.544 0.866 -6.196 1.00 31.12 51 GLU A C 20
ATOM 17825 O O . GLU A 1 51 ? 5.109 -0.284 -6.133 1.00 62.13 51 GLU A O 20
ATOM 17837 N N . TRP A 1 52 ? 6.607 1.276 -5.514 1.00 21.54 52 TRP A N 20
ATOM 17838 C CA . TRP A 1 52 ? 7.342 0.376 -4.631 1.00 51.13 52 TRP A CA 20
ATOM 17839 C C . TRP A 1 52 ? 7.877 1.124 -3.415 1.00 60.30 52 TRP A C 20
ATOM 17840 O O . TRP A 1 52 ? 8.280 2.283 -3.514 1.00 21.22 52 TRP A O 20
ATOM 17861 N N . LYS A 1 53 ? 7.879 0.454 -2.268 1.00 32.44 53 LYS A N 20
ATOM 17862 C CA . LYS A 1 53 ? 8.366 1.054 -1.031 1.00 70.33 53 LYS A CA 20
ATOM 17863 C C . LYS A 1 53 ? 9.808 0.640 -0.757 1.00 22.40 53 LYS A C 20
ATOM 17864 O O . LYS A 1 53 ? 10.095 -0.538 -0.545 1.00 20.01 53 LYS A O 20
ATOM 17883 N N . GLU A 1 54 ? 10.711 1.616 -0.762 1.00 34.34 54 GLU A N 20
ATOM 17884 C CA . GLU A 1 54 ? 12.123 1.351 -0.512 1.00 73.23 54 GLU A CA 20
ATOM 17885 C C . GLU A 1 54 ? 12.521 1.801 0.890 1.00 5.21 54 GLU A C 20
ATOM 17886 O O . GLU A 1 54 ? 12.381 2.973 1.242 1.00 42.45 54 GLU A O 20
ATOM 17898 N N . LEU A 1 55 ? 13.019 0.862 1.687 1.00 15.15 55 LEU A N 20
ATOM 17899 C CA . LEU A 1 55 ? 13.438 1.161 3.053 1.00 73.25 55 LEU A CA 20
ATOM 17900 C C . LEU A 1 55 ? 14.885 1.641 3.085 1.00 62.40 55 LEU A C 20
ATOM 17901 O O . LEU A 1 55 ? 15.725 1.162 2.323 1.00 24.00 55 LEU A O 20
ATOM 17917 N N . ARG A 1 56 ? 15.170 2.587 3.973 1.00 14.33 56 ARG A N 20
ATOM 17918 C CA . ARG A 1 56 ? 16.516 3.131 4.106 1.00 52.11 56 ARG A CA 20
ATOM 17919 C C . ARG A 1 56 ? 16.811 3.504 5.556 1.00 62.32 56 ARG A C 20
ATOM 17920 O O . ARG A 1 56 ? 16.041 4.225 6.191 1.00 65.23 56 ARG A O 20
#

Radius of gyration: 10.19 Å; Cα contacts (8 Å, |Δi|>4): 99; chains: 1; bounding box: 24×24×25 Å